Protein 2K3Q (pdb70)

Nearest PDB structures (foldseek):
  2k3q-assembly1_A  TM=8.131E-01  e=9.362E-11  Trichonephila antipodiana
  2k3q-assembly1_A  TM=7.709E-01  e=2.663E-10  Trichonephila antipodiana
  2k3q-assembly1_A  TM=7.533E-01  e=1.004E-10  Trichonephila antipodiana
  2k3q-assembly1_A  TM=7.952E-01  e=1.549E-10  Trichonephila antipodiana
  2k3q-assembly1_A  TM=1.009E+00  e=1.168E-14  Trichonephila antipodiana

Sequence (118 aa):
GSEQQDLDDLAQVILSAVTSNTDTSKSARAQALSTALASSLADLLISESSGSSYQTQISALTNILSDCFVTTTGSNNPAFVSRVQTLIAVLSQSSSNAISGATGGSAFAQSQAFQQSAGSEQQDLDDLAQVILSAVTSNTDTSKSARAQALSTALASSLADLLISESSGSSYQTQISALTNILSDCFVTTTGSNNPAFVSRVQTLIAVLSQSSSNAISGATGGSAFAQSQAFQQSAGSEQQDLDDLAQVILSAVTSNTDTSKSARAQALSTALASSLADLLISESSGSSYQTQISALTNILSDCFVTTTGSNNPAFVSRVQTLIAVLSQSSSNAISGATGGSAFAQSQAFQQSAGSEQQDLDDLAQVILSAVTSNTDTSKSARAQALSTALASSLADLLISESSGSSYQTQISALTNILSDCFVTTTGSNNPAFVSRVQTLIAVLSQSSSNAISGATGGSAFAQSQAFQQSAGSEQQDLDDLAQVILSAVTSNTDTSKSARAQALSTALASSLADLLISESSGSSYQTQISALTNILSDCFVTTTGSNNPAFVSRVQTLIAVLSQSSSNAISGATGGSAFAQSQAFQQSAGSEQQDLDDLAQVILSAVTSNTDTSKSARAQALSTALASSLADLLISESSGSSYQTQISALTNILSDCFVTTTGSNNPAFVSRVQTLIAVLSQSSSNAISGATGGSAFAQSQAFQQSAGSEQQDLDDLAQVILSAVTSNTDTSKSARAQALSTALASSLADLLISESSGSSYQTQISALTNILSDCFVTTTGSNNPAFVSRVQTLIAVLSQSSSNAISGATGGSAFAQSQAFQQSAGSEQQDLDDLAQVILSAVTSNTDTSKSARAQALSTALASSLADLLISESSGSSYQTQISALTNILSDCFVTTTGSNNPAFVSRVQTLIAVLSQSSSNAISGATGGSAFAQSQAFQQSAGSEQQDLDDLAQVILSAVTSNTDTSKSARAQALSTALASSLADLLISESSGSSYQTQISALTNILSDCFVTTTGSNNPAFVSRVQTLIAVLSQSSSNAISGATGGSAFAQSQAFQQSAGSEQQDLDDLAQVILSAVTSNTDTSKSARAQALSTALASSLADLLISESSGSSYQTQISALTNILSDCFVTTTGSNNPAFVSRVQTLIAVLSQSSSNAISGATGGSAFAQSQAFQQSA

Foldseek 3Di:
DLQVLCLPVVLVVLVVLQCVVVPVCLNVLSVVLVVLSVVVVVCVVDCCPVVSVNLVSNLVSSLVSVVVVVDPRHPPRGPSNVVSVVVVVQSVVVVVCVVPHDDDHCPPVDPPPDDDDD

CATH classification: 1.10.274.70

InterPro domains:
  IPR031913 Spidroin, N-terminal [PF16763] (2-97)
  IPR038243 Spidroin, N-terminal domain superfamily [G3DSA:1.10.274.70] (1-118)

Structure (mmCIF, N/CA/C/O backbone):
data_2K3Q
#
_entry.id   2K3Q
#
_cell.length_a   1.000
_cell.length_b   1.000
_cell.length_c   1.000
_cell.angle_alpha   90.00
_cell.angle_beta   90.00
_cell.angle_gamma   90.00
#
_symmetry.space_group_name_H-M   'P 1'
#
loop_
_atom_site.group_PDB
_atom_site.id
_atom_site.type_symbol
_atom_site.label_atom_id
_atom_site.label_alt_id
_atom_site.label_comp_id
_atom_site.label_asym_id
_atom_site.label_entity_id
_atom_site.label_seq_id
_atom_site.pdbx_PDB_ins_code
_atom_site.Cartn_x
_atom_site.Cartn_y
_atom_site.Cartn_z
_atom_site.occupancy
_atom_site.B_iso_or_equiv
_atom_site.auth_seq_id
_atom_site.auth_comp_id
_atom_site.auth_asym_id
_atom_site.auth_atom_id
_atom_site.pdbx_PDB_model_num
ATOM 1 N N . GLY A 1 1 ? 14.030 -5.917 3.842 1.00 0.00 1 GLY A N 1
ATOM 2 C CA . GLY A 1 1 ? 14.647 -5.998 2.500 1.00 0.00 1 GLY A CA 1
ATOM 3 C C . GLY A 1 1 ? 13.775 -5.356 1.434 1.00 0.00 1 GLY A C 1
ATOM 4 O O . GLY A 1 1 ? 13.761 -4.133 1.307 1.00 0.00 1 GLY A O 1
ATOM 7 N N . SER A 1 2 ? 13.034 -6.167 0.677 1.00 0.00 2 SER A N 1
ATOM 8 C CA . SER A 1 2 ? 12.133 -5.739 -0.408 1.00 0.00 2 SER A CA 1
ATOM 9 C C . SER A 1 2 ? 10.848 -6.577 -0.399 1.00 0.00 2 SER A C 1
ATOM 10 O O . SER A 1 2 ? 10.789 -7.579 0.311 1.00 0.00 2 SER A O 1
ATOM 18 N N . GLU A 1 3 ? 9.815 -6.170 -1.144 1.00 0.00 3 GLU A N 1
ATOM 19 C CA . GLU A 1 3 ? 8.466 -6.774 -1.227 1.00 0.00 3 GLU A CA 1
ATOM 20 C C . GLU A 1 3 ? 7.773 -7.105 0.119 1.00 0.00 3 GLU A C 1
ATOM 21 O O . GLU A 1 3 ? 6.755 -7.797 0.147 1.00 0.00 3 GLU A O 1
ATOM 33 N N . GLN A 1 4 ? 8.268 -6.542 1.230 1.00 0.00 4 GLN A N 1
ATOM 34 C CA . GLN A 1 4 ? 7.756 -6.749 2.593 1.00 0.00 4 GLN A CA 1
ATOM 35 C C . GLN A 1 4 ? 7.673 -5.434 3.386 1.00 0.00 4 GLN A C 1
ATOM 36 O O . GLN A 1 4 ? 6.625 -5.125 3.951 1.00 0.00 4 GLN A O 1
ATOM 50 N N . GLN A 1 5 ? 8.727 -4.603 3.366 1.00 0.00 5 GLN A N 1
ATOM 51 C CA . GLN A 1 5 ? 8.715 -3.270 3.983 1.00 0.00 5 GLN A CA 1
ATOM 52 C C . GLN A 1 5 ? 7.780 -2.326 3.211 1.00 0.00 5 GLN A C 1
ATOM 53 O O . GLN A 1 5 ? 7.091 -1.496 3.807 1.00 0.00 5 GLN A O 1
ATOM 67 N N . ASP A 1 6 ? 7.695 -2.529 1.890 1.00 0.00 6 ASP A N 1
ATOM 68 C CA . ASP A 1 6 ? 6.755 -1.842 1.002 1.00 0.00 6 ASP A CA 1
ATOM 69 C C . ASP A 1 6 ? 5.292 -2.066 1.411 1.00 0.00 6 ASP A C 1
ATOM 70 O O . ASP A 1 6 ? 4.447 -1.238 1.099 1.00 0.00 6 ASP A O 1
ATOM 79 N N . LEU A 1 7 ? 4.972 -3.168 2.102 1.00 0.00 7 LEU A N 1
ATOM 80 C CA . LEU A 1 7 ? 3.605 -3.506 2.510 1.00 0.00 7 LEU A CA 1
ATOM 81 C C . LEU A 1 7 ? 3.141 -2.700 3.736 1.00 0.00 7 LEU A C 1
ATOM 82 O O . LEU A 1 7 ? 1.994 -2.252 3.784 1.00 0.00 7 LEU A O 1
ATOM 98 N N . ASP A 1 8 ? 4.033 -2.456 4.701 1.00 0.00 8 ASP A N 1
ATOM 99 C CA . ASP A 1 8 ? 3.794 -1.504 5.794 1.00 0.00 8 ASP A CA 1
ATOM 100 C C . ASP A 1 8 ? 3.739 -0.055 5.280 1.00 0.00 8 ASP A C 1
ATOM 101 O O . ASP A 1 8 ? 2.915 0.736 5.748 1.00 0.00 8 ASP A O 1
ATOM 110 N N . ASP A 1 9 ? 4.549 0.291 4.271 1.00 0.00 9 ASP A N 1
ATOM 111 C CA . ASP A 1 9 ? 4.403 1.568 3.566 1.00 0.00 9 ASP A CA 1
ATOM 112 C C . ASP A 1 9 ? 3.069 1.641 2.803 1.00 0.00 9 ASP A C 1
ATOM 113 O O . ASP A 1 9 ? 2.407 2.676 2.848 1.00 0.00 9 ASP A O 1
ATOM 122 N N . LEU A 1 10 ? 2.615 0.555 2.159 1.00 0.00 10 LEU A N 1
ATOM 123 C CA . LEU A 1 10 ? 1.317 0.512 1.478 1.00 0.00 10 LEU A CA 1
ATOM 124 C C . LEU A 1 10 ? 0.156 0.771 2.439 1.00 0.00 10 LEU A C 1
ATOM 125 O O . LEU A 1 10 ? -0.773 1.482 2.069 1.00 0.00 10 LEU A O 1
ATOM 141 N N . ALA A 1 11 ? 0.207 0.259 3.672 1.00 0.00 11 ALA A N 1
ATOM 142 C CA . ALA A 1 11 ? -0.797 0.588 4.678 1.00 0.00 11 ALA A CA 1
ATOM 143 C C . ALA A 1 11 ? -0.864 2.106 4.933 1.00 0.00 11 ALA A C 1
ATOM 144 O O . ALA A 1 11 ? -1.942 2.689 4.835 1.00 0.00 11 ALA A O 1
ATOM 151 N N . GLN A 1 12 ? 0.269 2.778 5.176 1.00 0.00 12 GLN A N 1
ATOM 152 C CA . GLN A 1 12 ? 0.277 4.233 5.392 1.00 0.00 12 GLN A CA 1
ATOM 153 C C . GLN A 1 12 ? -0.105 5.041 4.133 1.00 0.00 12 GLN A C 1
ATOM 154 O O . GLN A 1 12 ? -0.764 6.076 4.239 1.00 0.00 12 GLN A O 1
ATOM 168 N N . VAL A 1 13 ? 0.273 4.572 2.937 1.00 0.00 13 VAL A N 1
ATOM 169 C CA . VAL A 1 13 ? 0.045 5.287 1.669 1.00 0.00 13 VAL A CA 1
ATOM 170 C C . VAL A 1 13 ? -1.379 5.101 1.133 1.00 0.00 13 VAL A C 1
ATOM 171 O O . VAL A 1 13 ? -1.951 6.038 0.577 1.00 0.00 13 VAL A O 1
ATOM 184 N N . ILE A 1 14 ? -1.998 3.933 1.347 1.00 0.00 14 ILE A N 1
ATOM 185 C CA . ILE A 1 14 ? -3.424 3.720 1.082 1.00 0.00 14 ILE A CA 1
ATOM 186 C C . ILE A 1 14 ? -4.253 4.506 2.101 1.00 0.00 14 ILE A C 1
ATOM 187 O O . ILE A 1 14 ? -5.235 5.124 1.705 1.00 0.00 14 ILE A O 1
ATOM 202 N N . LEU A 1 15 ? -3.835 4.601 3.371 1.00 0.00 15 LEU A N 1
ATOM 203 C CA . LEU A 1 15 ? -4.440 5.508 4.361 1.00 0.00 15 LEU A CA 1
ATOM 204 C C . LEU A 1 15 ? -4.441 6.971 3.880 1.00 0.00 15 LEU A C 1
ATOM 205 O O . LEU A 1 15 ? -5.473 7.632 3.985 1.00 0.00 15 LEU A O 1
ATOM 221 N N . SER A 1 16 ? -3.369 7.456 3.240 1.00 0.00 16 SER A N 1
ATOM 222 C CA . SER A 1 16 ? -3.357 8.775 2.573 1.00 0.00 16 SER A CA 1
ATOM 223 C C . SER A 1 16 ? -4.393 8.922 1.445 1.00 0.00 16 SER A C 1
ATOM 224 O O . SER A 1 16 ? -4.777 10.048 1.126 1.00 0.00 16 SER A O 1
ATOM 232 N N . ALA A 1 17 ? -4.879 7.821 0.857 1.00 0.00 17 ALA A N 1
ATOM 233 C CA . ALA A 1 17 ? -5.966 7.822 -0.121 1.00 0.00 17 ALA A CA 1
ATOM 234 C C . ALA A 1 17 ? -7.347 7.694 0.555 1.00 0.00 17 ALA A C 1
ATOM 235 O O . ALA A 1 17 ? -8.206 8.554 0.361 1.00 0.00 17 ALA A O 1
ATOM 242 N N . VAL A 1 18 ? -7.573 6.667 1.386 1.00 0.00 18 VAL A N 1
ATOM 243 C CA . VAL A 1 18 ? -8.883 6.402 2.016 1.00 0.00 18 VAL A CA 1
ATOM 244 C C . VAL A 1 18 ? -9.288 7.463 3.046 1.00 0.00 18 VAL A C 1
ATOM 245 O O . VAL A 1 18 ? -10.446 7.882 3.071 1.00 0.00 18 VAL A O 1
ATOM 258 N N . THR A 1 19 ? -8.345 7.975 3.840 1.00 0.00 19 THR A N 1
ATOM 259 C CA . THR A 1 19 ? -8.578 9.064 4.810 1.00 0.00 19 THR A CA 1
ATOM 260 C C . THR A 1 19 ? -8.621 10.443 4.132 1.00 0.00 19 THR A C 1
ATOM 261 O O . THR A 1 19 ? -9.002 11.429 4.760 1.00 0.00 19 THR A O 1
ATOM 272 N N . SER A 1 20 ? -8.321 10.543 2.827 1.00 0.00 20 SER A N 1
ATOM 273 C CA . SER A 1 20 ? -8.435 11.795 2.053 1.00 0.00 20 SER A CA 1
ATOM 274 C C . SER A 1 20 ? -9.878 12.327 1.979 1.00 0.00 20 SER A C 1
ATOM 275 O O . SER A 1 20 ? -10.098 13.531 1.838 1.00 0.00 20 SER A O 1
ATOM 283 N N . ASN A 1 21 ? -10.877 11.446 2.149 1.00 0.00 21 ASN A N 1
ATOM 284 C CA . ASN A 1 21 ? -12.297 11.804 2.301 1.00 0.00 21 ASN A CA 1
ATOM 285 C C . ASN A 1 21 ? -12.680 12.214 3.753 1.00 0.00 21 ASN A C 1
ATOM 286 O O . ASN A 1 21 ? -13.860 12.423 4.034 1.00 0.00 21 ASN A O 1
ATOM 297 N N . THR A 1 22 ? -11.687 12.343 4.649 1.00 0.00 22 THR A N 1
ATOM 298 C CA . THR A 1 22 ? -11.749 12.620 6.106 1.00 0.00 22 THR A CA 1
ATOM 299 C C . THR A 1 22 ? -12.329 11.483 6.966 1.00 0.00 22 THR A C 1
ATOM 300 O O . THR A 1 22 ? -12.670 11.671 8.136 1.00 0.00 22 THR A O 1
ATOM 311 N N . ASP A 1 23 ? -12.409 10.270 6.408 1.00 0.00 23 ASP A N 1
ATOM 312 C CA . ASP A 1 23 ? -12.971 9.074 7.047 1.00 0.00 23 ASP A CA 1
ATOM 313 C C . ASP A 1 23 ? -12.079 8.520 8.183 1.00 0.00 23 ASP A C 1
ATOM 314 O O . ASP A 1 23 ? -11.052 7.889 7.921 1.00 0.00 23 ASP A O 1
ATOM 323 N N . THR A 1 24 ? -12.474 8.675 9.453 1.00 0.00 24 THR A N 1
ATOM 324 C CA . THR A 1 24 ? -11.796 8.001 10.586 1.00 0.00 24 THR A CA 1
ATOM 325 C C . THR A 1 24 ? -11.993 6.476 10.547 1.00 0.00 24 THR A C 1
ATOM 326 O O . THR A 1 24 ? -11.048 5.719 10.783 1.00 0.00 24 THR A O 1
ATOM 337 N N . SER A 1 25 ? -13.196 6.004 10.195 1.00 0.00 25 SER A N 1
ATOM 338 C CA . SER A 1 25 ? -13.554 4.574 10.163 1.00 0.00 25 SER A CA 1
ATOM 339 C C . SER A 1 25 ? -12.745 3.738 9.160 1.00 0.00 25 SER A C 1
ATOM 340 O O . SER A 1 25 ? -12.574 2.534 9.357 1.00 0.00 25 SER A O 1
ATOM 348 N N . LYS A 1 26 ? -12.166 4.358 8.121 1.00 0.00 26 LYS A N 1
ATOM 349 C CA . LYS A 1 26 ? -11.212 3.715 7.192 1.00 0.00 26 LYS A CA 1
ATOM 350 C C . LYS A 1 26 ? -9.942 3.198 7.886 1.00 0.00 26 LYS A C 1
ATOM 351 O O . LYS A 1 26 ? -9.312 2.269 7.384 1.00 0.00 26 LYS A O 1
ATOM 370 N N . SER A 1 27 ? -9.590 3.721 9.062 1.00 0.00 27 SER A N 1
ATOM 371 C CA . SER A 1 27 ? -8.486 3.192 9.877 1.00 0.00 27 SER A CA 1
ATOM 372 C C . SER A 1 27 ? -8.779 1.796 10.456 1.00 0.00 27 SER A C 1
ATOM 373 O O . SER A 1 27 ? -7.853 1.020 10.696 1.00 0.00 27 SER A O 1
ATOM 381 N N . ALA A 1 28 ? -10.056 1.402 10.595 1.00 0.00 28 ALA A N 1
ATOM 382 C CA . ALA A 1 28 ? -10.431 0.011 10.887 1.00 0.00 28 ALA A CA 1
ATOM 383 C C . ALA A 1 28 ? -10.186 -0.918 9.680 1.00 0.00 28 ALA A C 1
ATOM 384 O O . ALA A 1 28 ? -9.730 -2.051 9.843 1.00 0.00 28 ALA A O 1
ATOM 391 N N . ARG A 1 29 ? -10.425 -0.427 8.454 1.00 0.00 29 ARG A N 1
ATOM 392 C CA . ARG A 1 29 ? -10.119 -1.140 7.198 1.00 0.00 29 ARG A CA 1
ATOM 393 C C . ARG A 1 29 ? -8.622 -1.335 6.937 1.00 0.00 29 ARG A C 1
ATOM 394 O O . ARG A 1 29 ? -8.272 -2.261 6.210 1.00 0.00 29 ARG A O 1
ATOM 415 N N . ALA A 1 30 ? -7.737 -0.580 7.590 1.00 0.00 30 ALA A N 1
ATOM 416 C CA . ALA A 1 30 ? -6.292 -0.843 7.600 1.00 0.00 30 ALA A CA 1
ATOM 417 C C . ALA A 1 30 ? -5.960 -2.295 8.017 1.00 0.00 30 ALA A C 1
ATOM 418 O O . ALA A 1 30 ? -5.117 -2.951 7.405 1.00 0.00 30 ALA A O 1
ATOM 425 N N . GLN A 1 31 ? -6.681 -2.828 9.013 1.00 0.00 31 GLN A N 1
ATOM 426 C CA . GLN A 1 31 ? -6.537 -4.209 9.494 1.00 0.00 31 GLN A CA 1
ATOM 427 C C . GLN A 1 31 ? -7.011 -5.254 8.461 1.00 0.00 31 GLN A C 1
ATOM 428 O O . GLN A 1 31 ? -6.480 -6.365 8.425 1.00 0.00 31 GLN A O 1
ATOM 442 N N . ALA A 1 32 ? -7.976 -4.909 7.598 1.00 0.00 32 ALA A N 1
ATOM 443 C CA . ALA A 1 32 ? -8.415 -5.754 6.483 1.00 0.00 32 ALA A CA 1
ATOM 444 C C . ALA A 1 32 ? -7.439 -5.687 5.292 1.00 0.00 32 ALA A C 1
ATOM 445 O O . ALA A 1 32 ? -7.104 -6.721 4.716 1.00 0.00 32 ALA A O 1
ATOM 452 N N . LEU A 1 33 ? -6.903 -4.501 4.970 1.00 0.00 33 LEU A N 1
ATOM 453 C CA . LEU A 1 33 ? -5.796 -4.311 4.019 1.00 0.00 33 LEU A CA 1
ATOM 454 C C . LEU A 1 33 ? -4.575 -5.173 4.391 1.00 0.00 33 LEU A C 1
ATOM 455 O O . LEU A 1 33 ? -3.962 -5.776 3.511 1.00 0.00 33 LEU A O 1
ATOM 471 N N . SER A 1 34 ? -4.268 -5.347 5.681 1.00 0.00 34 SER A N 1
ATOM 472 C CA . SER A 1 34 ? -3.221 -6.282 6.133 1.00 0.00 34 SER A CA 1
ATOM 473 C C . SER A 1 34 ? -3.422 -7.743 5.681 1.00 0.00 34 SER A C 1
ATOM 474 O O . SER A 1 34 ? -2.441 -8.479 5.556 1.00 0.00 34 SER A O 1
ATOM 482 N N . THR A 1 35 ? -4.649 -8.179 5.360 1.00 0.00 35 THR A N 1
ATOM 483 C CA . THR A 1 35 ? -4.890 -9.511 4.771 1.00 0.00 35 THR A CA 1
ATOM 484 C C . THR A 1 35 ? -4.421 -9.612 3.310 1.00 0.00 35 THR A C 1
ATOM 485 O O . THR A 1 35 ? -4.004 -10.685 2.868 1.00 0.00 35 THR A O 1
ATOM 496 N N . ALA A 1 36 ? -4.394 -8.499 2.560 1.00 0.00 36 ALA A N 1
ATOM 497 C CA . ALA A 1 36 ? -3.754 -8.451 1.243 1.00 0.00 36 ALA A CA 1
ATOM 498 C C . ALA A 1 36 ? -2.230 -8.613 1.353 1.00 0.00 36 ALA A C 1
ATOM 499 O O . ALA A 1 36 ? -1.625 -9.333 0.558 1.00 0.00 36 ALA A O 1
ATOM 506 N N . LEU A 1 37 ? -1.623 -8.006 2.383 1.00 0.00 37 LEU A N 1
ATOM 507 C CA . LEU A 1 37 ? -0.204 -8.166 2.731 1.00 0.00 37 LEU A CA 1
ATOM 508 C C . LEU A 1 37 ? 0.168 -9.644 2.918 1.00 0.00 37 LEU A C 1
ATOM 509 O O . LEU A 1 37 ? 1.171 -10.088 2.362 1.00 0.00 37 LEU A O 1
ATOM 525 N N . ALA A 1 38 ? -0.662 -10.431 3.612 1.00 0.00 38 ALA A N 1
ATOM 526 C CA . ALA A 1 38 ? -0.446 -11.871 3.774 1.00 0.00 38 ALA A CA 1
ATOM 527 C C . ALA A 1 38 ? -0.399 -12.625 2.427 1.00 0.00 38 ALA A C 1
ATOM 528 O O . ALA A 1 38 ? 0.380 -13.568 2.268 1.00 0.00 38 ALA A O 1
ATOM 535 N N . SER A 1 39 ? -1.182 -12.188 1.434 1.00 0.00 39 SER A N 1
ATOM 536 C CA . SER A 1 39 ? -1.160 -12.743 0.073 1.00 0.00 39 SER A CA 1
ATOM 537 C C . SER A 1 39 ? 0.074 -12.291 -0.728 1.00 0.00 39 SER A C 1
ATOM 538 O O . SER A 1 39 ? 0.700 -13.105 -1.406 1.00 0.00 39 SER A O 1
ATOM 546 N N . SER A 1 40 ? 0.503 -11.027 -0.600 1.00 0.00 40 SER A N 1
ATOM 547 C CA . SER A 1 40 ? 1.781 -10.542 -1.157 1.00 0.00 40 SER A CA 1
ATOM 548 C C . SER A 1 40 ? 2.996 -11.291 -0.583 1.00 0.00 40 SER A C 1
ATOM 549 O O . SER A 1 40 ? 3.908 -11.654 -1.327 1.00 0.00 40 SER A O 1
ATOM 557 N N . LE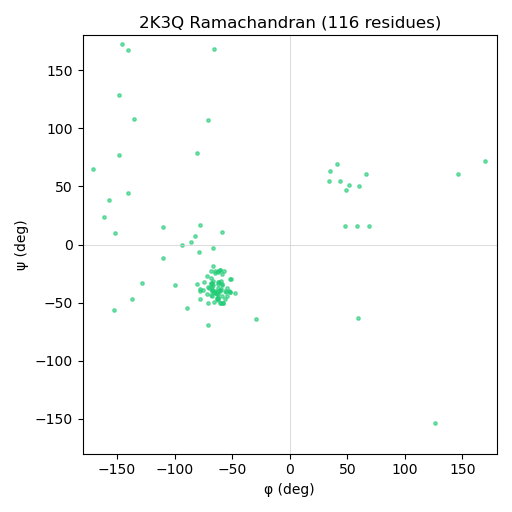U A 1 41 ? 2.979 -11.594 0.722 1.00 0.00 41 LEU A N 1
ATOM 558 C CA . LEU A 1 41 ? 3.902 -12.517 1.398 1.00 0.00 41 LEU A CA 1
ATOM 559 C C . LEU A 1 41 ? 3.849 -13.922 0.770 1.00 0.00 41 LEU A C 1
ATOM 560 O O . LEU A 1 41 ? 4.889 -14.472 0.409 1.00 0.00 41 LEU A O 1
ATOM 576 N N . ALA A 1 42 ? 2.656 -14.498 0.593 1.00 0.00 42 ALA A N 1
ATOM 577 C CA . ALA A 1 42 ? 2.492 -15.826 -0.004 1.00 0.00 42 ALA A CA 1
ATOM 578 C C . ALA A 1 42 ? 3.043 -15.923 -1.441 1.00 0.00 42 ALA A C 1
ATOM 579 O O . ALA A 1 42 ? 3.560 -16.971 -1.825 1.00 0.00 42 ALA A O 1
ATOM 586 N N . ASP A 1 43 ? 3.015 -14.843 -2.226 1.00 0.00 43 ASP A N 1
ATOM 587 C CA . ASP A 1 43 ? 3.633 -14.814 -3.556 1.00 0.00 43 ASP A CA 1
ATOM 588 C C . ASP A 1 43 ? 5.169 -14.969 -3.537 1.00 0.00 43 ASP A C 1
ATOM 589 O O . ASP A 1 43 ? 5.733 -15.452 -4.520 1.00 0.00 43 ASP A O 1
ATOM 598 N N . LEU A 1 44 ? 5.859 -14.658 -2.429 1.00 0.00 44 LEU A N 1
ATOM 599 C CA . LEU A 1 44 ? 7.296 -14.943 -2.275 1.00 0.00 44 LEU A CA 1
ATOM 600 C C . LEU A 1 44 ? 7.581 -16.452 -2.174 1.00 0.00 44 LEU A C 1
ATOM 601 O O . LEU A 1 44 ? 8.586 -16.927 -2.706 1.00 0.00 44 LEU A O 1
ATOM 617 N N . LEU A 1 45 ? 6.671 -17.225 -1.568 1.00 0.00 45 LEU A N 1
ATOM 618 C CA . LEU A 1 45 ? 6.768 -18.687 -1.439 1.00 0.00 45 LEU A CA 1
ATOM 619 C C . LEU A 1 45 ? 6.712 -19.416 -2.800 1.00 0.00 45 LEU A C 1
ATOM 620 O O . LEU A 1 45 ? 7.252 -20.515 -2.941 1.00 0.00 45 LEU A O 1
ATOM 636 N N . ILE A 1 46 ? 6.110 -18.778 -3.811 1.00 0.00 46 ILE A N 1
ATOM 637 C CA . ILE A 1 46 ? 6.011 -19.249 -5.206 1.00 0.00 46 ILE A CA 1
ATOM 638 C C . ILE A 1 46 ? 6.871 -18.402 -6.171 1.00 0.00 46 ILE A C 1
ATOM 639 O O . ILE A 1 46 ? 6.713 -18.494 -7.390 1.00 0.00 46 ILE A O 1
ATOM 654 N N . SER A 1 47 ? 7.800 -17.595 -5.635 1.00 0.00 47 SER A N 1
ATOM 655 C CA . SER A 1 47 ? 8.755 -16.738 -6.370 1.00 0.00 47 SER A CA 1
ATOM 656 C C . SER A 1 47 ? 8.115 -15.702 -7.312 1.00 0.00 47 SER A C 1
ATOM 657 O O . SER A 1 47 ? 8.791 -15.135 -8.176 1.00 0.00 47 SER A O 1
ATOM 665 N N . GLU A 1 48 ? 6.818 -15.425 -7.161 1.00 0.00 48 GLU A N 1
ATOM 666 C CA . GLU A 1 48 ? 6.031 -14.583 -8.070 1.00 0.00 48 GLU A CA 1
ATOM 667 C C . GLU A 1 48 ? 5.967 -13.109 -7.607 1.00 0.00 48 GLU A C 1
ATOM 668 O O . GLU A 1 48 ? 5.399 -12.259 -8.292 1.00 0.00 48 GLU A O 1
ATOM 680 N N . SER A 1 49 ? 6.596 -12.770 -6.472 1.00 0.00 49 SER A N 1
ATOM 681 C CA . SER A 1 49 ? 6.703 -11.399 -5.941 1.00 0.00 49 SER A CA 1
ATOM 682 C C . SER A 1 49 ? 7.888 -10.582 -6.495 1.00 0.00 49 SER A C 1
ATOM 683 O O . SER A 1 49 ? 8.072 -9.431 -6.092 1.00 0.00 49 SER A O 1
ATOM 691 N N . SER A 1 50 ? 8.688 -11.137 -7.421 1.00 0.00 50 SER A N 1
ATOM 692 C CA . SER A 1 50 ? 9.935 -10.538 -7.949 1.00 0.00 50 SER A CA 1
ATOM 693 C C . SER A 1 50 ? 9.798 -9.090 -8.469 1.00 0.00 50 SER A C 1
ATOM 694 O O . SER A 1 50 ? 10.739 -8.297 -8.359 1.00 0.00 50 SER A O 1
ATOM 702 N N . GLY A 1 51 ? 8.617 -8.708 -8.974 1.00 0.00 51 GLY A N 1
ATOM 703 C CA . GLY A 1 51 ? 8.286 -7.322 -9.345 1.00 0.00 51 GLY A CA 1
ATOM 704 C C . GLY A 1 51 ? 6.782 -7.041 -9.474 1.00 0.00 51 GLY A C 1
ATOM 705 O O . GLY A 1 51 ? 6.385 -6.137 -10.213 1.00 0.00 51 GLY A O 1
ATOM 709 N N . SER A 1 52 ? 5.937 -7.843 -8.814 1.00 0.00 52 SER A N 1
ATOM 710 C CA . SER A 1 52 ? 4.487 -7.934 -9.074 1.00 0.00 52 SER A CA 1
ATOM 711 C C . SER A 1 52 ? 3.687 -8.473 -7.868 1.00 0.00 52 SER A C 1
ATOM 712 O O . SER A 1 52 ? 2.742 -9.249 -8.027 1.00 0.00 52 SER A O 1
ATOM 720 N N . SER A 1 53 ? 4.088 -8.067 -6.651 1.00 0.00 53 SER A N 1
ATOM 721 C CA . SER A 1 53 ? 3.674 -8.590 -5.331 1.00 0.00 53 SER A CA 1
ATOM 722 C C . SER A 1 53 ? 2.259 -9.181 -5.255 1.00 0.00 53 SER A C 1
ATOM 723 O O . SER A 1 53 ? 2.141 -10.391 -5.053 1.00 0.00 53 SER A O 1
ATOM 731 N N . TYR A 1 54 ? 1.212 -8.359 -5.461 1.00 0.00 54 TYR A N 1
ATOM 732 C CA . TYR A 1 54 ? -0.173 -8.799 -5.717 1.00 0.00 54 TYR A CA 1
ATOM 733 C C . TYR A 1 54 ? -1.096 -7.630 -6.132 1.00 0.00 54 TYR A C 1
ATOM 734 O O . TYR A 1 54 ? -2.031 -7.279 -5.408 1.00 0.00 54 TYR A O 1
ATOM 752 N N . GLN A 1 55 ? -0.855 -6.994 -7.288 1.00 0.00 55 GLN A N 1
ATOM 753 C CA . GLN A 1 55 ? -1.644 -5.826 -7.734 1.00 0.00 55 GLN A CA 1
ATOM 754 C C . GLN A 1 55 ? -3.165 -6.071 -7.724 1.00 0.00 55 GLN A C 1
ATOM 755 O O . GLN A 1 55 ? -3.909 -5.199 -7.279 1.00 0.00 55 GLN A O 1
ATOM 769 N N . THR A 1 56 ? -3.639 -7.251 -8.142 1.00 0.00 56 THR A N 1
ATOM 770 C CA . THR A 1 56 ? -5.077 -7.590 -8.151 1.00 0.00 56 THR A CA 1
ATOM 771 C C . THR A 1 56 ? -5.676 -7.608 -6.743 1.00 0.00 56 THR A C 1
ATOM 772 O O . THR A 1 56 ? -6.714 -6.990 -6.513 1.00 0.00 56 THR A O 1
ATOM 783 N N . GLN A 1 57 ? -5.013 -8.262 -5.780 1.00 0.00 57 GLN A N 1
ATOM 784 C CA . GLN A 1 57 ? -5.456 -8.326 -4.381 1.00 0.00 57 GLN A CA 1
ATOM 785 C C . GLN A 1 57 ? -5.368 -6.950 -3.705 1.00 0.00 57 GLN A C 1
ATOM 786 O O . GLN A 1 57 ? -6.317 -6.551 -3.038 1.00 0.00 57 GLN A O 1
ATOM 800 N N . ILE A 1 58 ? -4.273 -6.203 -3.890 1.00 0.00 58 ILE A N 1
ATOM 801 C CA . ILE A 1 58 ? -4.104 -4.848 -3.345 1.00 0.00 58 ILE A CA 1
ATOM 802 C C . ILE A 1 58 ? -5.150 -3.886 -3.907 1.00 0.00 58 ILE A C 1
ATOM 803 O O . ILE A 1 58 ? -5.769 -3.169 -3.129 1.00 0.00 58 ILE A O 1
ATOM 818 N N . SER A 1 59 ? -5.402 -3.894 -5.216 1.00 0.00 59 SER A N 1
ATOM 819 C CA . SER A 1 59 ? -6.463 -3.102 -5.851 1.00 0.00 59 SER A CA 1
ATOM 820 C C . SER A 1 59 ? -7.862 -3.491 -5.356 1.00 0.00 59 SER A C 1
ATOM 821 O O . SER A 1 59 ? -8.633 -2.625 -4.935 1.00 0.00 59 SER A O 1
ATOM 829 N N . ALA A 1 60 ? -8.179 -4.791 -5.321 1.00 0.00 60 ALA A N 1
ATOM 830 C CA . ALA A 1 60 ? -9.454 -5.289 -4.813 1.00 0.00 60 ALA A CA 1
ATOM 831 C C . ALA A 1 60 ? -9.673 -4.901 -3.345 1.00 0.00 60 ALA A C 1
ATOM 832 O O . ALA A 1 60 ? -10.705 -4.314 -3.025 1.00 0.00 60 ALA A O 1
ATOM 839 N N . LEU A 1 61 ? -8.706 -5.156 -2.455 1.00 0.00 61 LEU A N 1
ATOM 840 C CA . LEU A 1 61 ? -8.840 -4.797 -1.043 1.00 0.00 61 LEU A CA 1
ATOM 841 C C . LEU A 1 61 ? -8.919 -3.276 -0.855 1.00 0.00 61 LEU A C 1
ATOM 842 O O . LEU A 1 61 ? -9.807 -2.837 -0.133 1.00 0.00 61 LEU A O 1
ATOM 858 N N . THR A 1 62 ? -8.117 -2.474 -1.575 1.00 0.00 62 THR A N 1
ATOM 859 C CA . THR A 1 62 ? -8.230 -0.992 -1.625 1.00 0.00 62 THR A CA 1
ATOM 860 C C . THR A 1 62 ? -9.664 -0.552 -1.963 1.00 0.00 62 THR A C 1
ATOM 861 O O . THR A 1 62 ? -10.203 0.360 -1.331 1.00 0.00 62 THR A O 1
ATOM 872 N N . ASN A 1 63 ? -10.329 -1.237 -2.902 1.00 0.00 63 ASN A N 1
ATOM 873 C CA . ASN A 1 63 ? -11.732 -0.997 -3.266 1.00 0.00 63 ASN A CA 1
ATOM 874 C C . ASN A 1 63 ? -12.738 -1.528 -2.210 1.00 0.00 63 ASN A C 1
ATOM 875 O O . ASN A 1 63 ? -13.763 -0.894 -1.960 1.00 0.00 63 ASN A O 1
ATOM 886 N N . ILE A 1 64 ? -12.433 -2.624 -1.502 1.00 0.00 64 ILE A N 1
ATOM 887 C CA . ILE A 1 64 ? -13.190 -3.061 -0.310 1.00 0.00 64 ILE A CA 1
ATOM 888 C C . ILE A 1 64 ? -13.129 -2.013 0.819 1.00 0.00 64 ILE A C 1
ATOM 889 O O . ILE A 1 64 ? -14.119 -1.836 1.533 1.00 0.00 64 ILE A O 1
ATOM 904 N N . LEU A 1 65 ? -12.019 -1.274 0.974 1.00 0.00 65 LEU A N 1
ATOM 905 C CA . LEU A 1 65 ? -11.957 -0.159 1.931 1.00 0.00 65 LEU A CA 1
ATOM 906 C C . LEU A 1 65 ? -12.952 0.948 1.533 1.00 0.00 65 LEU A C 1
ATOM 907 O O . LEU A 1 65 ? -13.668 1.462 2.389 1.00 0.00 65 LEU A O 1
ATOM 923 N N . SER A 1 66 ? -13.059 1.282 0.240 1.00 0.00 66 SER A N 1
ATOM 924 C CA . SER A 1 66 ? -14.114 2.168 -0.292 1.00 0.00 66 SER A CA 1
ATOM 925 C C . SER A 1 66 ? -15.530 1.660 0.039 1.00 0.00 66 SER A C 1
ATOM 926 O O . SER A 1 66 ? -16.350 2.415 0.577 1.00 0.00 66 SER A O 1
ATOM 934 N N . ASP A 1 67 ? -15.792 0.364 -0.170 1.00 0.00 67 ASP A N 1
ATOM 935 C CA . ASP A 1 67 ? -17.060 -0.306 0.167 1.00 0.00 67 ASP A CA 1
ATOM 936 C C . ASP A 1 67 ? -17.362 -0.408 1.681 1.00 0.00 67 ASP A C 1
ATOM 937 O O . ASP A 1 67 ? -18.442 -0.861 2.065 1.00 0.00 67 ASP A O 1
ATOM 946 N N . CYS A 1 68 ? -16.464 0.041 2.566 1.00 0.00 68 CYS A N 1
ATOM 947 C CA . CYS A 1 68 ? -16.778 0.245 3.987 1.00 0.00 68 CYS A CA 1
ATOM 948 C C . CYS A 1 68 ? -17.784 1.393 4.203 1.00 0.00 68 CYS A C 1
ATOM 949 O O . CYS A 1 68 ? -18.603 1.341 5.125 1.00 0.00 68 CYS A O 1
ATOM 957 N N . PHE A 1 69 ? -17.734 2.430 3.354 1.00 0.00 69 PHE A N 1
ATOM 958 C CA . PHE A 1 69 ? -18.456 3.691 3.573 1.00 0.00 69 PHE A CA 1
ATOM 959 C C . PHE A 1 69 ? -19.769 3.787 2.774 1.00 0.00 69 PHE A C 1
ATOM 960 O O . PHE A 1 69 ? -20.746 4.330 3.293 1.00 0.00 69 PHE A O 1
ATOM 977 N N . VAL A 1 70 ? -19.810 3.220 1.553 1.00 0.00 70 VAL A N 1
ATOM 978 C CA . VAL A 1 70 ? -20.995 3.094 0.663 1.00 0.00 70 VAL A CA 1
ATOM 979 C C . VAL A 1 70 ? -21.868 4.363 0.652 1.00 0.00 70 VAL A C 1
ATOM 980 O O . VAL A 1 70 ? -22.971 4.422 1.199 1.00 0.00 70 VAL A O 1
ATOM 993 N N . THR A 1 71 ? -21.326 5.433 0.056 1.00 0.00 71 THR A N 1
ATOM 994 C CA . THR A 1 71 ? -22.002 6.745 -0.030 1.00 0.00 71 THR A CA 1
ATOM 995 C C . THR A 1 71 ? -21.565 7.581 -1.240 1.00 0.00 71 THR A C 1
ATOM 996 O O . THR A 1 71 ? -22.397 7.940 -2.077 1.00 0.00 71 THR A O 1
ATOM 1007 N N . THR A 1 72 ? -20.262 7.848 -1.388 1.00 0.00 72 THR A N 1
ATOM 1008 C CA . THR A 1 72 ? -19.685 8.675 -2.474 1.00 0.00 72 THR A CA 1
ATOM 1009 C C . THR A 1 72 ? -18.240 8.259 -2.816 1.00 0.00 72 THR A C 1
ATOM 1010 O O . THR A 1 72 ? -17.521 8.921 -3.566 1.00 0.00 72 THR A O 1
ATOM 1021 N N . THR A 1 73 ? -17.796 7.129 -2.265 1.00 0.00 73 THR A N 1
ATOM 1022 C CA . THR A 1 73 ? -16.425 6.600 -2.298 1.00 0.00 73 THR A CA 1
ATOM 1023 C C . THR A 1 73 ? -16.021 5.926 -3.619 1.00 0.00 73 THR A C 1
ATOM 1024 O O . THR A 1 73 ? -15.013 5.221 -3.668 1.00 0.00 73 THR A O 1
ATOM 1035 N N . GLY A 1 74 ? -16.765 6.163 -4.706 1.00 0.00 74 GLY A N 1
ATOM 1036 C CA . GLY A 1 74 ? -16.416 5.723 -6.063 1.00 0.00 74 GLY A CA 1
ATOM 1037 C C . GLY A 1 74 ? -16.425 4.201 -6.229 1.00 0.00 74 GLY A C 1
ATOM 1038 O O . GLY A 1 74 ? -15.392 3.617 -6.550 1.00 0.00 74 GLY A O 1
ATOM 1042 N N . SER A 1 75 ? -17.567 3.552 -6.010 1.00 0.00 75 SER A N 1
ATOM 1043 C CA . SER A 1 75 ? -17.774 2.080 -5.993 1.00 0.00 75 SER A CA 1
ATOM 1044 C C . SER A 1 75 ? -17.412 1.296 -7.285 1.00 0.00 75 SER A C 1
ATOM 1045 O O . SER A 1 75 ? -17.722 0.102 -7.407 1.00 0.00 75 SER A O 1
ATOM 1053 N N . ASN A 1 76 ? -16.736 1.945 -8.241 1.00 0.00 76 ASN A N 1
ATOM 1054 C CA . ASN A 1 76 ? -16.045 1.369 -9.401 1.00 0.00 76 ASN A CA 1
ATOM 1055 C C . ASN A 1 76 ? -14.834 2.265 -9.729 1.00 0.00 76 ASN A C 1
ATOM 1056 O O . ASN A 1 76 ? -15.004 3.477 -9.887 1.00 0.00 76 ASN A O 1
ATOM 1067 N N . ASN A 1 77 ? -13.636 1.682 -9.852 1.00 0.00 77 ASN A N 1
ATOM 1068 C CA . ASN A 1 77 ? -12.339 2.358 -10.072 1.00 0.00 77 ASN A CA 1
ATOM 1069 C C . ASN A 1 77 ? -12.199 3.739 -9.366 1.00 0.00 77 ASN A C 1
ATOM 1070 O O . ASN A 1 77 ? -12.085 4.769 -10.045 1.00 0.00 77 ASN A O 1
ATOM 1081 N N . PRO A 1 78 ? -12.232 3.794 -8.016 1.00 0.00 78 PRO A N 1
ATOM 1082 C CA . PRO A 1 78 ? -12.163 5.053 -7.272 1.00 0.00 78 PRO A CA 1
ATOM 1083 C C . PRO A 1 78 ? -10.819 5.767 -7.425 1.00 0.00 78 PRO A C 1
ATOM 1084 O O . PRO A 1 78 ? -9.813 5.173 -7.828 1.00 0.00 78 PRO A O 1
ATOM 1095 N N . ALA A 1 79 ? -10.775 7.023 -6.972 1.00 0.00 79 ALA A N 1
ATOM 1096 C CA . ALA A 1 79 ? -9.533 7.768 -6.800 1.00 0.00 79 ALA A CA 1
ATOM 1097 C C . ALA A 1 79 ? -8.481 6.994 -5.986 1.00 0.00 79 ALA A C 1
ATOM 1098 O O . ALA A 1 79 ? -7.298 7.149 -6.254 1.00 0.00 79 ALA A O 1
ATOM 1105 N N . PHE A 1 80 ? -8.876 6.122 -5.050 1.00 0.00 80 PHE A N 1
ATOM 1106 C CA . PHE A 1 80 ? -7.954 5.321 -4.228 1.00 0.00 80 PHE A CA 1
ATOM 1107 C C . PHE A 1 80 ? -7.260 4.205 -5.026 1.00 0.00 80 PHE A C 1
ATOM 1108 O O . PHE A 1 80 ? -6.050 4.016 -4.908 1.00 0.00 80 PHE A O 1
ATOM 1125 N N . VAL A 1 81 ? -8.009 3.497 -5.883 1.00 0.00 81 VAL A N 1
ATOM 1126 C CA . VAL A 1 81 ? -7.457 2.511 -6.834 1.00 0.00 81 VAL A CA 1
ATOM 1127 C C . VAL A 1 81 ? -6.583 3.202 -7.885 1.00 0.00 81 VAL A C 1
ATOM 1128 O O . VAL A 1 81 ? -5.487 2.730 -8.187 1.00 0.00 81 VAL A O 1
ATOM 1141 N N . SER A 1 82 ? -7.008 4.366 -8.386 1.00 0.00 82 SER A N 1
ATOM 1142 C CA . SER A 1 82 ? -6.185 5.203 -9.271 1.00 0.00 82 SER A CA 1
ATOM 1143 C C . SER A 1 82 ? -4.907 5.694 -8.571 1.00 0.00 82 SER A C 1
ATOM 1144 O O . SER A 1 82 ? -3.823 5.654 -9.158 1.00 0.00 82 SER A O 1
ATOM 1152 N N . ARG A 1 83 ? -4.993 6.071 -7.284 1.00 0.00 83 ARG A N 1
ATOM 1153 C CA . ARG A 1 83 ? -3.845 6.472 -6.463 1.00 0.00 83 ARG A CA 1
ATOM 1154 C C . ARG A 1 83 ? -2.835 5.343 -6.338 1.00 0.00 83 ARG A C 1
ATOM 1155 O O . ARG A 1 83 ? -1.671 5.592 -6.631 1.00 0.00 83 ARG A O 1
ATOM 1176 N N . VAL A 1 84 ? -3.238 4.114 -5.979 1.00 0.00 84 VAL A N 1
ATOM 1177 C CA . VAL A 1 84 ? -2.286 2.986 -5.978 1.00 0.00 84 VAL A CA 1
ATOM 1178 C C . VAL A 1 84 ? -1.706 2.727 -7.369 1.00 0.00 84 VAL A C 1
ATOM 1179 O O . VAL A 1 84 ? -0.504 2.521 -7.477 1.00 0.00 84 VAL A O 1
ATOM 1192 N N . GLN A 1 85 ? -2.488 2.831 -8.449 1.00 0.00 85 GLN A N 1
ATOM 1193 C CA . GLN A 1 85 ? -1.975 2.644 -9.814 1.00 0.00 85 GLN A CA 1
ATOM 1194 C C . GLN A 1 85 ? -0.841 3.626 -10.173 1.00 0.00 85 GLN A C 1
ATOM 1195 O O . GLN A 1 85 ? 0.185 3.204 -10.712 1.00 0.00 85 GLN A O 1
ATOM 1209 N N . THR A 1 86 ? -0.987 4.915 -9.843 1.00 0.00 86 THR A N 1
ATOM 1210 C CA . THR A 1 86 ? 0.056 5.930 -10.094 1.00 0.00 86 THR A CA 1
ATOM 1211 C C . THR A 1 86 ? 1.185 5.867 -9.065 1.00 0.00 86 THR A C 1
ATOM 1212 O O . THR A 1 86 ? 2.357 5.872 -9.445 1.00 0.00 86 THR A O 1
ATOM 1223 N N . LEU A 1 87 ? 0.873 5.786 -7.766 1.00 0.00 87 LEU A N 1
ATOM 1224 C CA . LEU A 1 87 ? 1.891 5.778 -6.711 1.00 0.00 87 LEU A CA 1
ATOM 1225 C C . LEU A 1 87 ? 2.755 4.519 -6.745 1.00 0.00 87 LEU A C 1
ATOM 1226 O O . LEU A 1 87 ? 3.924 4.629 -6.413 1.00 0.00 87 LEU A O 1
ATOM 1242 N N . ILE A 1 88 ? 2.247 3.351 -7.160 1.00 0.00 88 ILE A N 1
ATOM 1243 C CA . ILE A 1 88 ? 3.064 2.131 -7.291 1.00 0.00 88 ILE A CA 1
ATOM 1244 C C . ILE A 1 88 ? 4.219 2.351 -8.278 1.00 0.00 88 ILE A C 1
ATOM 1245 O O . ILE A 1 88 ? 5.320 1.873 -8.019 1.00 0.00 88 ILE A O 1
ATOM 1260 N N . ALA A 1 89 ? 4.034 3.135 -9.347 1.00 0.00 89 ALA A N 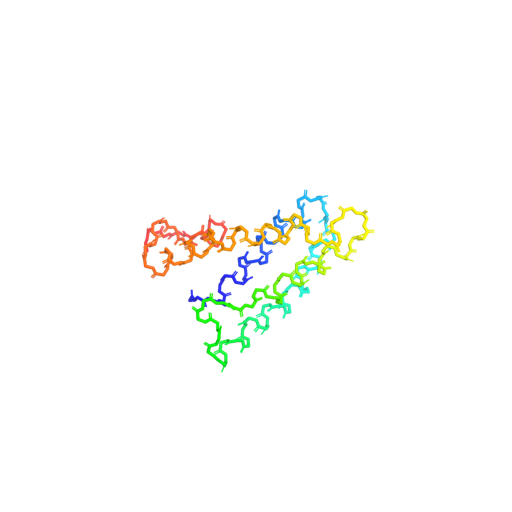1
ATOM 1261 C CA . ALA A 1 89 ? 5.135 3.506 -10.235 1.00 0.00 89 ALA A CA 1
ATOM 1262 C C . ALA A 1 89 ? 6.212 4.343 -9.513 1.00 0.00 89 ALA A C 1
ATOM 1263 O O . ALA A 1 89 ? 7.403 4.044 -9.625 1.00 0.00 89 ALA A O 1
ATOM 1270 N N . VAL A 1 90 ? 5.810 5.352 -8.728 1.00 0.00 90 VAL A N 1
ATOM 1271 C CA . VAL A 1 90 ? 6.733 6.202 -7.948 1.00 0.00 90 VAL A CA 1
ATOM 1272 C C . VAL A 1 90 ? 7.401 5.415 -6.814 1.00 0.00 90 VAL A C 1
ATOM 1273 O O . VAL A 1 90 ? 8.612 5.497 -6.628 1.00 0.00 90 VAL A O 1
ATOM 1286 N N . LEU A 1 91 ? 6.635 4.601 -6.087 1.00 0.00 91 LEU A N 1
ATOM 1287 C CA . LEU A 1 91 ? 7.100 3.725 -5.018 1.00 0.00 91 LEU A CA 1
ATOM 1288 C C . LEU A 1 91 ? 8.090 2.684 -5.546 1.00 0.00 91 LEU A C 1
ATOM 1289 O O . LEU A 1 91 ? 9.125 2.498 -4.923 1.00 0.00 91 LEU A O 1
ATOM 1305 N N . SER A 1 92 ? 7.854 2.070 -6.710 1.00 0.00 92 SER A N 1
ATOM 1306 C CA . SER A 1 92 ? 8.850 1.209 -7.365 1.00 0.00 92 SER A CA 1
ATOM 1307 C C . SER A 1 92 ? 10.169 1.947 -7.618 1.00 0.00 92 SER A C 1
ATOM 1308 O O . SER A 1 92 ? 11.232 1.375 -7.372 1.00 0.00 92 SER A O 1
ATOM 1316 N N . GLN A 1 93 ? 10.135 3.225 -8.023 1.00 0.00 93 GLN A N 1
ATOM 1317 C CA . GLN A 1 93 ? 11.355 4.033 -8.161 1.00 0.00 93 GLN A CA 1
ATOM 1318 C C . GLN A 1 93 ? 12.027 4.266 -6.796 1.00 0.00 93 GLN A C 1
ATOM 1319 O O . GLN A 1 93 ? 13.219 4.000 -6.656 1.00 0.00 93 GLN A O 1
ATOM 1333 N N . SER A 1 94 ? 11.276 4.694 -5.775 1.00 0.00 94 SER A N 1
ATOM 1334 C CA . SER A 1 94 ? 11.780 4.930 -4.409 1.00 0.00 94 SER A CA 1
ATOM 1335 C C . SER A 1 94 ? 12.325 3.668 -3.725 1.00 0.00 94 SER A C 1
ATOM 1336 O O . SER A 1 94 ? 13.346 3.728 -3.039 1.00 0.00 94 SER A O 1
ATOM 1344 N N . SER A 1 95 ? 11.695 2.510 -3.934 1.00 0.00 95 SER A N 1
ATOM 1345 C CA . SER A 1 95 ? 12.148 1.216 -3.419 1.00 0.00 95 SER A CA 1
ATOM 1346 C C . SER A 1 95 ? 13.406 0.746 -4.147 1.00 0.00 95 SER A C 1
ATOM 1347 O O . SER A 1 95 ? 14.402 0.465 -3.487 1.00 0.00 95 SER A O 1
ATOM 1355 N N . SER A 1 96 ? 13.443 0.737 -5.487 1.00 0.00 96 SER A N 1
ATOM 1356 C CA . SER A 1 96 ? 14.667 0.406 -6.243 1.00 0.00 96 SER A CA 1
ATOM 1357 C C . SER A 1 96 ? 15.824 1.377 -5.958 1.00 0.00 96 SER A C 1
ATOM 1358 O O . SER A 1 96 ? 16.985 0.963 -5.914 1.00 0.00 96 SER A O 1
ATOM 1366 N N . ASN A 1 97 ? 15.526 2.650 -5.682 1.00 0.00 97 ASN A N 1
ATOM 1367 C CA . ASN A 1 97 ? 16.489 3.621 -5.167 1.00 0.00 97 ASN A CA 1
ATOM 1368 C C . ASN A 1 97 ? 17.024 3.203 -3.780 1.00 0.00 97 ASN A C 1
ATOM 1369 O O . ASN A 1 97 ? 18.235 3.174 -3.587 1.00 0.00 97 ASN A O 1
ATOM 1380 N N . ALA A 1 98 ? 16.168 2.778 -2.843 1.00 0.00 98 ALA A N 1
ATOM 1381 C CA . ALA A 1 98 ? 16.602 2.224 -1.555 1.00 0.00 98 ALA A CA 1
ATOM 1382 C C . ALA A 1 98 ? 17.432 0.921 -1.673 1.00 0.00 98 ALA A C 1
ATOM 1383 O O . ALA A 1 98 ? 18.334 0.704 -0.860 1.00 0.00 98 ALA A O 1
ATOM 1390 N N . ILE A 1 99 ? 17.181 0.070 -2.682 1.00 0.00 99 ILE A N 1
ATOM 1391 C CA . ILE A 1 99 ? 17.985 -1.138 -2.959 1.00 0.00 99 ILE A CA 1
ATOM 1392 C C . ILE A 1 99 ? 19.440 -0.784 -3.337 1.00 0.00 99 ILE A C 1
ATOM 1393 O O . ILE A 1 99 ? 20.367 -1.407 -2.810 1.00 0.00 99 ILE A O 1
ATOM 1408 N N . SER A 1 100 ? 19.656 0.241 -4.176 1.00 0.00 100 SER A N 1
ATOM 1409 C CA . SER A 1 100 ? 20.991 0.675 -4.642 1.00 0.00 100 SER A CA 1
ATOM 1410 C C . SER A 1 100 ? 21.056 2.191 -4.906 1.00 0.00 100 SER A C 1
ATOM 1411 O O . SER A 1 100 ? 21.008 2.638 -6.057 1.00 0.00 100 SER A O 1
ATOM 1419 N N . GLY A 1 101 ? 21.144 2.995 -3.838 1.00 0.00 101 GLY A N 1
ATOM 1420 C CA . GLY A 1 101 ? 21.158 4.466 -3.917 1.00 0.00 101 GLY A CA 1
ATOM 1421 C C . GLY A 1 101 ? 20.475 5.164 -2.736 1.00 0.00 101 GLY A C 1
ATOM 1422 O O . GLY A 1 101 ? 19.482 5.862 -2.933 1.00 0.00 101 GLY A O 1
ATOM 1426 N N . ALA A 1 102 ? 20.965 4.947 -1.508 1.00 0.00 102 ALA A N 1
ATOM 1427 C CA . ALA A 1 102 ? 20.306 5.366 -0.262 1.00 0.00 102 ALA A CA 1
ATOM 1428 C C . ALA A 1 102 ? 19.805 6.830 -0.234 1.00 0.00 102 ALA A C 1
ATOM 1429 O O . ALA A 1 102 ? 18.685 7.073 0.222 1.00 0.00 102 ALA A O 1
ATOM 1436 N N . THR A 1 103 ? 20.609 7.774 -0.755 1.00 0.00 103 THR A N 1
ATOM 1437 C CA . THR A 1 103 ? 20.286 9.196 -1.047 1.00 0.00 103 THR A CA 1
ATOM 1438 C C . THR A 1 103 ? 19.305 9.840 -0.050 1.00 0.00 103 THR A C 1
ATOM 1439 O O . THR A 1 103 ? 18.232 10.332 -0.411 1.00 0.00 103 THR A O 1
ATOM 1450 N N . GLY A 1 104 ? 19.648 9.767 1.240 1.00 0.00 104 GLY A N 1
ATOM 1451 C CA . GLY A 1 104 ? 18.770 10.121 2.362 1.00 0.00 104 GLY A CA 1
ATOM 1452 C C . GLY A 1 104 ? 18.652 8.980 3.381 1.00 0.00 104 GLY A C 1
ATOM 1453 O O . GLY A 1 104 ? 19.558 8.150 3.500 1.00 0.00 104 GLY A O 1
ATOM 1457 N N . GLY A 1 105 ? 17.537 8.929 4.121 1.00 0.00 105 GLY A N 1
ATOM 1458 C CA . GLY A 1 105 ? 17.257 7.853 5.082 1.00 0.00 105 GLY A CA 1
ATOM 1459 C C . GLY A 1 105 ? 16.926 6.512 4.411 1.00 0.00 105 GLY A C 1
ATOM 1460 O O . GLY A 1 105 ? 17.736 5.585 4.474 1.00 0.00 105 GLY A O 1
ATOM 1464 N N . SER A 1 106 ? 15.759 6.437 3.748 1.00 0.00 106 SER A N 1
ATOM 1465 C CA . SER A 1 106 ? 15.197 5.240 3.075 1.00 0.00 106 SER A CA 1
ATOM 1466 C C . SER A 1 106 ? 13.736 5.438 2.627 1.00 0.00 106 SER A C 1
ATOM 1467 O O . SER A 1 106 ? 12.810 4.887 3.226 1.00 0.00 106 SER A O 1
ATOM 1475 N N . ALA A 1 107 ? 13.516 6.247 1.581 1.00 0.00 107 ALA A N 1
ATOM 1476 C CA . ALA A 1 107 ? 12.219 6.613 0.971 1.00 0.00 107 ALA A CA 1
ATOM 1477 C C . ALA A 1 107 ? 11.196 7.312 1.902 1.00 0.00 107 ALA A C 1
ATOM 1478 O O . ALA A 1 107 ? 10.875 8.482 1.686 1.00 0.00 107 ALA A O 1
ATOM 1485 N N . PHE A 1 108 ? 10.727 6.636 2.956 1.00 0.00 108 PHE A N 1
ATOM 1486 C CA . PHE A 1 108 ? 9.940 7.208 4.058 1.00 0.00 108 PHE A CA 1
ATOM 1487 C C . PHE A 1 108 ? 10.722 7.258 5.384 1.00 0.00 108 PHE A C 1
ATOM 1488 O O . PHE A 1 108 ? 10.281 7.934 6.313 1.00 0.00 108 PHE A O 1
ATOM 1505 N N . ALA A 1 109 ? 11.884 6.596 5.480 1.00 0.00 109 ALA A N 1
ATOM 1506 C CA . ALA A 1 109 ? 12.796 6.622 6.631 1.00 0.00 109 ALA A CA 1
ATOM 1507 C C . ALA A 1 109 ? 12.101 6.385 7.992 1.00 0.00 109 ALA A C 1
ATOM 1508 O O . ALA A 1 109 ? 12.297 7.146 8.944 1.00 0.00 109 ALA A O 1
ATOM 1515 N N . GLN A 1 110 ? 11.243 5.354 8.060 1.00 0.00 110 GLN A N 1
ATOM 1516 C CA . GLN A 1 110 ? 10.315 5.058 9.169 1.00 0.00 110 GLN A CA 1
ATOM 1517 C C . GLN A 1 110 ? 9.577 6.304 9.706 1.00 0.00 110 GLN A C 1
ATOM 1518 O O . GLN A 1 110 ? 9.618 6.624 10.896 1.00 0.00 110 GLN A O 1
ATOM 1532 N N . SER A 1 111 ? 8.911 7.021 8.792 1.00 0.00 111 SER A N 1
ATOM 1533 C CA . SER A 1 111 ? 8.267 8.329 9.010 1.00 0.00 111 SER A CA 1
ATOM 1534 C C . SER A 1 111 ? 9.254 9.418 9.461 1.00 0.00 111 SER A C 1
ATOM 1535 O O . SER A 1 111 ? 9.025 10.129 10.445 1.00 0.00 111 SER A O 1
ATOM 1543 N N . GLN A 1 112 ? 10.363 9.545 8.720 1.00 0.00 112 GLN A N 1
ATOM 1544 C CA . GLN A 1 112 ? 11.447 10.522 8.921 1.00 0.00 112 GLN A CA 1
ATOM 1545 C C . GLN A 1 112 ? 11.993 10.548 10.367 1.00 0.00 112 GLN A C 1
ATOM 1546 O O . GLN A 1 112 ? 12.099 11.602 11.002 1.00 0.00 112 GLN A O 1
ATOM 1560 N N . ALA A 1 113 ? 12.337 9.364 10.886 1.00 0.00 113 ALA A N 1
ATOM 1561 C CA . ALA A 1 113 ? 12.770 9.132 12.268 1.00 0.00 113 ALA A CA 1
ATOM 1562 C C . ALA A 1 113 ? 13.930 8.111 12.354 1.00 0.00 113 ALA A C 1
ATOM 1563 O O . ALA A 1 113 ? 13.924 7.200 13.188 1.00 0.00 113 ALA A O 1
ATOM 1570 N N . PHE A 1 114 ? 14.927 8.252 11.471 1.00 0.00 114 PHE A N 1
ATOM 1571 C CA . PHE A 1 114 ? 16.100 7.370 11.373 1.00 0.00 114 PHE A CA 1
ATOM 1572 C C . PHE A 1 114 ? 17.395 8.181 11.208 1.00 0.00 114 PHE A C 1
ATOM 1573 O O . PHE A 1 114 ? 17.632 8.801 10.168 1.00 0.00 114 PHE A O 1
ATOM 1590 N N . GLN A 1 115 ? 18.217 8.218 12.263 1.00 0.00 115 GLN A N 1
ATOM 1591 C CA . GLN A 1 115 ? 19.421 9.054 12.363 1.00 0.00 115 GLN A CA 1
ATOM 1592 C C . GLN A 1 115 ? 20.624 8.418 11.632 1.00 0.00 115 GLN A C 1
ATOM 1593 O O . GLN A 1 115 ? 21.499 7.794 12.239 1.00 0.00 115 GLN A O 1
ATOM 1607 N N . GLN A 1 116 ? 20.635 8.549 10.304 1.00 0.00 116 GLN A N 1
ATOM 1608 C CA . GLN A 1 116 ? 21.607 7.950 9.376 1.00 0.00 116 GLN A CA 1
ATOM 1609 C C . GLN A 1 116 ? 21.884 8.882 8.175 1.00 0.00 116 GLN A C 1
ATOM 1610 O O . GLN A 1 116 ? 21.203 9.895 7.985 1.00 0.00 116 GLN A O 1
ATOM 1624 N N . SER A 1 117 ? 22.866 8.516 7.346 1.00 0.00 117 SER A N 1
ATOM 1625 C CA . SER A 1 117 ? 23.347 9.286 6.184 1.00 0.00 117 SER A CA 1
ATOM 1626 C C . SER A 1 117 ? 23.401 8.459 4.890 1.00 0.00 117 SER A C 1
ATOM 1627 O O . SER A 1 117 ? 23.146 9.008 3.813 1.00 0.00 117 SER A O 1
ATOM 1635 N N . ALA A 1 118 ? 23.701 7.153 4.983 1.00 0.00 118 ALA A N 1
ATOM 1636 C CA . ALA A 1 118 ? 23.704 6.197 3.867 1.00 0.00 118 ALA A CA 1
ATOM 1637 C C . ALA A 1 118 ? 23.601 4.741 4.375 1.00 0.00 118 ALA A C 1
ATOM 1638 O O . ALA A 1 118 ? 24.572 4.239 4.991 1.00 0.00 118 ALA A O 1
ATOM 1645 N N . GLY A 1 1 ? 12.775 -10.594 -2.024 1.00 0.00 1 GLY A N 2
ATOM 1646 C CA . GLY A 1 1 ? 12.355 -9.804 -0.848 1.00 0.00 1 GLY A CA 2
ATOM 1647 C C . GLY A 1 1 ? 11.043 -9.083 -1.113 1.00 0.00 1 GLY A C 2
ATOM 1648 O O . GLY A 1 1 ? 10.034 -9.751 -1.331 1.00 0.00 1 GLY A O 2
ATOM 1651 N N . SER A 1 2 ? 11.066 -7.742 -1.101 1.00 0.00 2 SER A N 2
ATOM 1652 C CA . SER A 1 2 ? 9.895 -6.832 -1.114 1.00 0.00 2 SER A CA 2
ATOM 1653 C C . SER A 1 2 ? 8.791 -7.186 -0.091 1.00 0.00 2 SER A C 2
ATOM 1654 O O . SER A 1 2 ? 9.012 -7.995 0.813 1.00 0.00 2 SER A O 2
ATOM 1662 N N . GLU A 1 3 ? 7.625 -6.528 -0.163 1.00 0.00 3 GLU A N 2
ATOM 1663 C CA . GLU A 1 3 ? 6.492 -6.713 0.769 1.00 0.00 3 GLU A CA 2
ATOM 1664 C C . GLU A 1 3 ? 6.887 -6.579 2.263 1.00 0.00 3 GLU A C 2
ATOM 1665 O O . GLU A 1 3 ? 6.343 -7.261 3.135 1.00 0.00 3 GLU A O 2
ATOM 1677 N N . GLN A 1 4 ? 7.848 -5.689 2.557 1.00 0.00 4 GLN A N 2
ATOM 1678 C CA . GLN A 1 4 ? 8.403 -5.464 3.903 1.00 0.00 4 GLN A CA 2
ATOM 1679 C C . GLN A 1 4 ? 8.551 -3.968 4.241 1.00 0.00 4 GLN A C 2
ATOM 1680 O O . GLN A 1 4 ? 7.965 -3.503 5.221 1.00 0.00 4 GLN A O 2
ATOM 1694 N N . GLN A 1 5 ? 9.244 -3.186 3.403 1.00 0.00 5 GLN A N 2
ATOM 1695 C CA . GLN A 1 5 ? 9.263 -1.716 3.482 1.00 0.00 5 GLN A CA 2
ATOM 1696 C C . GLN A 1 5 ? 7.974 -1.145 2.862 1.00 0.00 5 GLN A C 2
ATOM 1697 O O . GLN A 1 5 ? 7.342 -0.237 3.404 1.00 0.00 5 GLN A O 2
ATOM 1711 N N . ASP A 1 6 ? 7.543 -1.767 1.761 1.00 0.00 6 ASP A N 2
ATOM 1712 C CA . ASP A 1 6 ? 6.341 -1.529 0.947 1.00 0.00 6 ASP A CA 2
ATOM 1713 C C . ASP A 1 6 ? 5.027 -1.944 1.659 1.00 0.00 6 ASP A C 2
ATOM 1714 O O . ASP A 1 6 ? 4.042 -2.311 1.016 1.00 0.00 6 ASP A O 2
ATOM 1723 N N . LEU A 1 7 ? 5.030 -1.930 2.995 1.00 0.00 7 LEU A N 2
ATOM 1724 C CA . LEU A 1 7 ? 3.950 -2.383 3.877 1.00 0.00 7 LEU A CA 2
ATOM 1725 C C . LEU A 1 7 ? 3.676 -1.325 4.951 1.00 0.00 7 LEU A C 2
ATOM 1726 O O . LEU A 1 7 ? 2.544 -0.871 5.059 1.00 0.00 7 LEU A O 2
ATOM 1742 N N . ASP A 1 8 ? 4.685 -0.867 5.700 1.00 0.00 8 ASP A N 2
ATOM 1743 C CA . ASP A 1 8 ? 4.496 0.160 6.739 1.00 0.00 8 ASP A CA 2
ATOM 1744 C C . ASP A 1 8 ? 4.313 1.557 6.108 1.00 0.00 8 ASP A C 2
ATOM 1745 O O . ASP A 1 8 ? 3.363 2.280 6.423 1.00 0.00 8 ASP A O 2
ATOM 1754 N N . ASP A 1 9 ? 5.151 1.899 5.120 1.00 0.00 9 ASP A N 2
ATOM 1755 C CA . ASP A 1 9 ? 4.978 3.110 4.308 1.00 0.00 9 ASP A CA 2
ATOM 1756 C C . ASP A 1 9 ? 3.700 3.037 3.457 1.00 0.00 9 ASP A C 2
ATOM 1757 O O . ASP A 1 9 ? 2.971 4.027 3.343 1.00 0.00 9 ASP A O 2
ATOM 1766 N N . LEU A 1 10 ? 3.395 1.863 2.884 1.00 0.00 10 LEU A N 2
ATOM 1767 C CA . LEU A 1 10 ? 2.194 1.691 2.065 1.00 0.00 10 LEU A CA 2
ATOM 1768 C C . LEU A 1 10 ? 0.908 1.761 2.902 1.00 0.00 10 LEU A C 2
ATOM 1769 O O . LEU A 1 10 ? -0.076 2.344 2.456 1.00 0.00 10 LEU A O 2
ATOM 1785 N N . ALA A 1 11 ? 0.915 1.236 4.131 1.00 0.00 11 ALA A N 2
ATOM 1786 C CA . ALA A 1 11 ? -0.183 1.409 5.074 1.00 0.00 11 ALA A CA 2
ATOM 1787 C C . ALA A 1 11 ? -0.424 2.898 5.350 1.00 0.00 11 ALA A C 2
ATOM 1788 O O . ALA A 1 11 ? -1.544 3.358 5.164 1.00 0.00 11 ALA A O 2
ATOM 1795 N N . GLN A 1 12 ? 0.607 3.675 5.710 1.00 0.00 12 GLN A N 2
ATOM 1796 C CA . GLN A 1 12 ? 0.440 5.108 5.988 1.00 0.00 12 GLN A CA 2
ATOM 1797 C C . GLN A 1 12 ? -0.055 5.897 4.759 1.00 0.00 12 GLN A C 2
ATOM 1798 O O . GLN A 1 12 ? -0.925 6.756 4.898 1.00 0.00 12 GLN A O 2
ATOM 1812 N N . VAL A 1 13 ? 0.445 5.598 3.549 1.00 0.00 13 VAL A N 2
ATOM 1813 C CA . VAL A 1 13 ? 0.059 6.341 2.333 1.00 0.00 13 VAL A CA 2
ATOM 1814 C C . VAL A 1 13 ? -1.335 5.945 1.816 1.00 0.00 13 VAL A C 2
ATOM 1815 O O . VAL A 1 13 ? -2.082 6.811 1.360 1.00 0.00 13 VAL A O 2
ATOM 1828 N N . ILE A 1 14 ? -1.741 4.674 1.957 1.00 0.00 14 ILE A N 2
ATOM 1829 C CA . ILE A 1 14 ? -3.132 4.240 1.733 1.00 0.00 14 ILE A CA 2
ATOM 1830 C C . ILE A 1 14 ? -4.055 4.844 2.794 1.00 0.00 14 ILE A C 2
ATOM 1831 O O . ILE A 1 14 ? -5.125 5.328 2.436 1.00 0.00 14 ILE A O 2
ATOM 1846 N N . LEU A 1 15 ? -3.643 4.908 4.067 1.00 0.00 15 LEU A N 2
ATOM 1847 C CA . LEU A 1 15 ? -4.371 5.626 5.120 1.00 0.00 15 LEU A CA 2
ATOM 1848 C C . LEU A 1 15 ? -4.608 7.095 4.740 1.00 0.00 15 LEU A C 2
ATOM 1849 O O . LEU A 1 15 ? -5.756 7.538 4.783 1.00 0.00 15 LEU A O 2
ATOM 1865 N N . SER A 1 16 ? -3.586 7.821 4.273 1.00 0.00 16 SER A N 2
ATOM 1866 C CA . SER A 1 16 ? -3.757 9.178 3.726 1.00 0.00 16 SER A CA 2
ATOM 1867 C C . SER A 1 16 ? -4.766 9.232 2.574 1.00 0.00 16 SER A C 2
ATOM 1868 O O . SER A 1 16 ? -5.604 10.130 2.541 1.00 0.00 16 SER A O 2
ATOM 1876 N N . ALA A 1 17 ? -4.737 8.272 1.643 1.00 0.00 17 ALA A N 2
ATOM 1877 C CA . ALA A 1 17 ? -5.649 8.244 0.498 1.00 0.00 17 ALA A CA 2
ATOM 1878 C C . ALA A 1 17 ? -7.108 7.882 0.862 1.00 0.00 17 ALA A C 2
ATOM 1879 O O . ALA A 1 17 ? -8.036 8.483 0.314 1.00 0.00 17 ALA A O 2
ATOM 1886 N N . VAL A 1 18 ? -7.348 6.957 1.804 1.00 0.00 18 VAL A N 2
ATOM 1887 C CA . VAL A 1 18 ? -8.712 6.641 2.276 1.00 0.00 18 VAL A CA 2
ATOM 1888 C C . VAL A 1 18 ? -9.298 7.770 3.129 1.00 0.00 18 VAL A C 2
ATOM 1889 O O . VAL A 1 18 ? -10.452 8.149 2.926 1.00 0.00 18 VAL A O 2
ATOM 1902 N N . THR A 1 19 ? -8.496 8.360 4.024 1.00 0.00 19 THR A N 2
ATOM 1903 C CA . THR A 1 19 ? -8.899 9.483 4.897 1.00 0.00 19 THR A CA 2
ATOM 1904 C C . THR A 1 19 ? -8.906 10.847 4.195 1.00 0.00 19 THR A C 2
ATOM 1905 O O . THR A 1 19 ? -9.488 11.794 4.724 1.00 0.00 19 THR A O 2
ATOM 1916 N N . SER A 1 20 ? -8.372 10.948 2.972 1.00 0.00 20 SER A N 2
ATOM 1917 C CA . SER A 1 20 ? -8.499 12.126 2.087 1.00 0.00 20 SER A CA 2
ATOM 1918 C C . SER A 1 20 ? -9.953 12.509 1.764 1.00 0.00 20 SER A C 2
ATOM 1919 O O . SER A 1 20 ? -10.219 13.625 1.315 1.00 0.00 20 SER A O 2
ATOM 1927 N N . ASN A 1 21 ? -10.905 11.605 2.031 1.00 0.00 21 ASN A N 2
ATOM 1928 C CA . ASN A 1 21 ? -12.349 11.807 1.890 1.00 0.00 21 ASN A CA 2
ATOM 1929 C C . ASN A 1 21 ? -13.067 11.858 3.266 1.00 0.00 21 ASN A C 2
ATOM 1930 O O . ASN A 1 21 ? -14.280 11.673 3.346 1.00 0.00 21 ASN A O 2
ATOM 1941 N N . THR A 1 22 ? -12.318 12.145 4.340 1.00 0.00 22 THR A N 2
ATOM 1942 C CA . THR A 1 22 ? -12.766 12.333 5.738 1.00 0.00 22 THR A CA 2
ATOM 1943 C C . THR A 1 22 ? -13.566 11.155 6.335 1.00 0.00 22 THR A C 2
ATOM 1944 O O . THR A 1 22 ? -14.587 11.319 7.006 1.00 0.00 22 THR A O 2
ATOM 1955 N N . ASP A 1 23 ? -13.068 9.928 6.118 1.00 0.00 23 ASP A N 2
ATOM 1956 C CA . ASP A 1 23 ? -13.719 8.666 6.511 1.00 0.00 23 ASP A CA 2
ATOM 1957 C C . ASP A 1 23 ? -12.836 7.822 7.460 1.00 0.00 23 ASP A C 2
ATOM 1958 O O . ASP A 1 23 ? -12.095 6.941 7.025 1.00 0.00 23 ASP A O 2
ATOM 1967 N N . THR A 1 24 ? -12.904 8.076 8.772 1.00 0.00 24 THR A N 2
ATOM 1968 C CA . THR A 1 24 ? -12.135 7.331 9.800 1.00 0.00 24 THR A CA 2
ATOM 1969 C C . THR A 1 24 ? -12.416 5.823 9.785 1.00 0.00 24 THR A C 2
ATOM 1970 O O . THR A 1 24 ? -11.485 5.022 9.860 1.00 0.00 24 THR A O 2
ATOM 1981 N N . SER A 1 25 ? -13.676 5.407 9.616 1.00 0.00 25 SER A N 2
ATOM 1982 C CA . SER A 1 25 ? -14.088 3.989 9.543 1.00 0.00 25 SER A CA 2
ATOM 1983 C C . SER A 1 25 ? -13.428 3.212 8.393 1.00 0.00 25 SER A C 2
ATOM 1984 O O . SER A 1 25 ? -13.249 1.995 8.466 1.00 0.00 25 SER A O 2
ATOM 1992 N N . LYS A 1 26 ? -13.005 3.919 7.343 1.00 0.00 26 LYS A N 2
ATOM 1993 C CA . LYS A 1 26 ? -12.241 3.389 6.207 1.00 0.00 26 LYS A CA 2
ATOM 1994 C C . LYS A 1 26 ? -10.823 2.940 6.600 1.00 0.00 26 LYS A C 2
ATOM 1995 O O . LYS A 1 26 ? -10.275 2.026 5.988 1.00 0.00 26 LYS A O 2
ATOM 2014 N N . SER A 1 27 ? -10.257 3.500 7.674 1.00 0.00 27 SER A N 2
ATOM 2015 C CA . SER A 1 27 ? -9.021 3.004 8.306 1.00 0.00 27 SER A CA 2
ATOM 2016 C C . SER A 1 27 ? -9.224 1.642 8.993 1.00 0.00 27 SER A C 2
ATOM 2017 O O . SER A 1 27 ? -8.359 0.770 8.913 1.00 0.00 27 SER A O 2
ATOM 2025 N N . ALA A 1 28 ? -10.399 1.394 9.591 1.00 0.00 28 ALA A N 2
ATOM 2026 C CA . ALA A 1 28 ? -10.760 0.059 10.077 1.00 0.00 28 ALA A CA 2
ATOM 2027 C C . ALA A 1 28 ? -10.948 -0.946 8.923 1.00 0.00 28 ALA A C 2
ATOM 2028 O O . ALA A 1 28 ? -10.587 -2.116 9.072 1.00 0.00 28 ALA A O 2
ATOM 2035 N N . ARG A 1 29 ? -11.425 -0.504 7.742 1.00 0.00 29 ARG A N 2
ATOM 2036 C CA . ARG A 1 29 ? -11.408 -1.337 6.520 1.00 0.00 29 ARG A CA 2
ATOM 2037 C C . ARG A 1 29 ? -9.978 -1.668 6.082 1.00 0.00 29 ARG A C 2
ATOM 2038 O O . ARG A 1 29 ? -9.714 -2.803 5.701 1.00 0.00 29 ARG A O 2
ATOM 2059 N N . ALA A 1 30 ? -9.037 -0.725 6.191 1.00 0.00 30 ALA A N 2
ATOM 2060 C CA . ALA A 1 30 ? -7.622 -0.925 5.844 1.00 0.00 30 ALA A CA 2
ATOM 2061 C C . ALA A 1 30 ? -6.897 -2.017 6.662 1.00 0.00 30 ALA A C 2
ATOM 2062 O O . ALA A 1 30 ? -5.863 -2.521 6.221 1.00 0.00 30 ALA A O 2
ATOM 2069 N N . GLN A 1 31 ? -7.455 -2.469 7.789 1.00 0.00 31 GLN A N 2
ATOM 2070 C CA . GLN A 1 31 ? -6.990 -3.680 8.480 1.00 0.00 31 GLN A CA 2
ATOM 2071 C C . GLN A 1 31 ? -7.201 -4.966 7.648 1.00 0.00 31 GLN A C 2
ATOM 2072 O O . GLN A 1 31 ? -6.461 -5.936 7.823 1.00 0.00 31 GLN A O 2
ATOM 2086 N N . ALA A 1 32 ? -8.164 -4.992 6.716 1.00 0.00 32 ALA A N 2
ATOM 2087 C CA . ALA A 1 32 ? -8.367 -6.107 5.785 1.00 0.00 32 ALA A CA 2
ATOM 2088 C C . ALA A 1 32 ? -7.304 -6.155 4.669 1.00 0.00 32 ALA A C 2
ATOM 2089 O O . ALA A 1 32 ? -6.894 -7.242 4.271 1.00 0.00 32 ALA A O 2
ATOM 2096 N N . LEU A 1 33 ? -6.793 -5.002 4.212 1.00 0.00 33 LEU A N 2
ATOM 2097 C CA . LEU A 1 33 ? -5.616 -4.920 3.326 1.00 0.00 33 LEU A CA 2
ATOM 2098 C C . LEU A 1 33 ? -4.415 -5.663 3.942 1.00 0.00 33 LEU A C 2
ATOM 2099 O O . LEU A 1 33 ? -3.743 -6.414 3.237 1.00 0.00 33 LEU A O 2
ATOM 2115 N N . SER A 1 34 ? -4.205 -5.596 5.262 1.00 0.00 34 SER A N 2
ATOM 2116 C CA . SER A 1 34 ? -3.164 -6.382 5.952 1.00 0.00 34 SER A CA 2
ATOM 2117 C C . SER A 1 34 ? -3.308 -7.906 5.788 1.00 0.00 34 SER A C 2
ATOM 2118 O O . SER A 1 34 ? -2.299 -8.612 5.814 1.00 0.00 34 SER A O 2
ATOM 2126 N N . THR A 1 35 ? -4.521 -8.433 5.559 1.00 0.00 35 THR A N 2
ATOM 2127 C CA . THR A 1 35 ? -4.737 -9.864 5.258 1.00 0.00 35 THR A CA 2
ATOM 2128 C C . THR A 1 35 ? -4.121 -10.268 3.911 1.00 0.00 35 THR A C 2
ATOM 2129 O O . THR A 1 35 ? -3.591 -11.372 3.772 1.00 0.00 35 THR A O 2
ATOM 2140 N N . ALA A 1 36 ? -4.109 -9.353 2.932 1.00 0.00 36 ALA A N 2
ATOM 2141 C CA . ALA A 1 36 ? -3.417 -9.551 1.660 1.00 0.00 36 ALA A CA 2
ATOM 2142 C C . ALA A 1 36 ? -1.903 -9.669 1.879 1.00 0.00 36 ALA A C 2
ATOM 2143 O O . ALA A 1 36 ? -1.263 -10.562 1.332 1.00 0.00 36 ALA A O 2
ATOM 2150 N N . LEU A 1 37 ? -1.338 -8.804 2.731 1.00 0.00 37 LEU A N 2
ATOM 2151 C CA . LEU A 1 37 ? 0.101 -8.759 3.016 1.00 0.00 37 LEU A CA 2
ATOM 2152 C C . LEU A 1 37 ? 0.561 -9.978 3.843 1.00 0.00 37 LEU A C 2
ATOM 2153 O O . LEU A 1 37 ? 1.663 -10.487 3.640 1.00 0.00 37 LEU A O 2
ATOM 2169 N N . ALA A 1 38 ? -0.300 -10.504 4.721 1.00 0.00 38 ALA A N 2
ATOM 2170 C CA . ALA A 1 38 ? -0.097 -11.799 5.376 1.00 0.00 38 ALA A CA 2
ATOM 2171 C C . ALA A 1 38 ? -0.106 -12.971 4.369 1.00 0.00 38 ALA A C 2
ATOM 2172 O O . ALA A 1 38 ? 0.732 -13.869 4.460 1.00 0.00 38 ALA A O 2
ATOM 2179 N N . SER A 1 39 ? -0.992 -12.945 3.363 1.00 0.00 39 SER A N 2
ATOM 2180 C CA . SER A 1 39 ? -0.960 -13.901 2.243 1.00 0.00 39 SER A CA 2
ATOM 2181 C C . SER A 1 39 ? 0.322 -13.765 1.401 1.00 0.00 39 SER A C 2
ATOM 2182 O O . SER A 1 39 ? 0.933 -14.772 1.032 1.00 0.00 39 SER A O 2
ATOM 2190 N N . SER A 1 40 ? 0.812 -12.538 1.176 1.00 0.00 40 SER A N 2
ATOM 2191 C CA . SER A 1 40 ? 2.097 -12.274 0.507 1.00 0.00 40 SER A CA 2
ATOM 2192 C C . SER A 1 40 ? 3.301 -12.906 1.220 1.00 0.00 40 SER A C 2
ATOM 2193 O O . SER A 1 40 ? 4.259 -13.302 0.557 1.00 0.00 40 SER A O 2
ATOM 2201 N N . LEU A 1 41 ? 3.257 -13.058 2.551 1.00 0.00 41 LEU A N 2
ATOM 2202 C CA . LEU A 1 41 ? 4.280 -13.769 3.335 1.00 0.00 41 LEU A CA 2
ATOM 2203 C C . LEU A 1 41 ? 4.413 -15.244 2.894 1.00 0.00 41 LEU A C 2
ATOM 2204 O O . LEU A 1 41 ? 5.528 -15.753 2.776 1.00 0.00 41 LEU A O 2
ATOM 2220 N N . ALA A 1 42 ? 3.296 -15.913 2.587 1.00 0.00 42 ALA A N 2
ATOM 2221 C CA . ALA A 1 42 ? 3.297 -17.266 2.029 1.00 0.00 42 ALA A CA 2
ATOM 2222 C C . ALA A 1 42 ? 3.652 -17.272 0.530 1.00 0.00 42 ALA A C 2
ATOM 2223 O O . ALA A 1 42 ? 4.416 -18.127 0.081 1.00 0.00 42 ALA A O 2
ATOM 2230 N N . ASP A 1 43 ? 3.154 -16.301 -0.245 1.00 0.00 43 ASP A N 2
ATOM 2231 C CA . ASP A 1 43 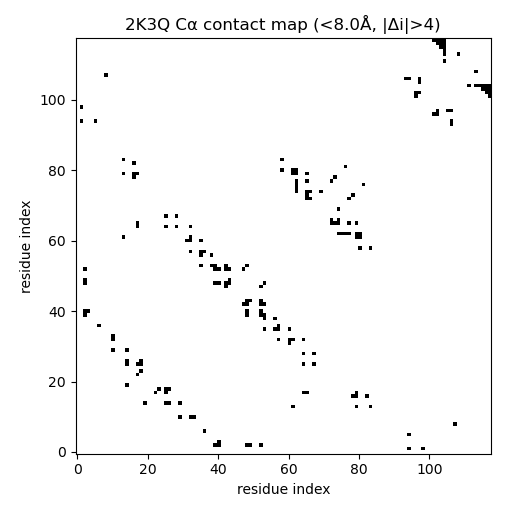? 3.464 -16.155 -1.675 1.00 0.00 43 ASP A CA 2
ATOM 2232 C C . ASP A 1 43 ? 4.971 -15.980 -1.952 1.00 0.00 43 ASP A C 2
ATOM 2233 O O . ASP A 1 43 ? 5.484 -16.527 -2.927 1.00 0.00 43 ASP A O 2
ATOM 2242 N N . LEU A 1 44 ? 5.692 -15.285 -1.063 1.00 0.00 44 LEU A N 2
ATOM 2243 C CA . LEU A 1 44 ? 7.147 -15.071 -1.094 1.00 0.00 44 LEU A CA 2
ATOM 2244 C C . LEU A 1 44 ? 7.984 -16.372 -1.124 1.00 0.00 44 LEU A C 2
ATOM 2245 O O . LEU A 1 44 ? 9.123 -16.359 -1.596 1.00 0.00 44 LEU A O 2
ATOM 2261 N N . LEU A 1 45 ? 7.439 -17.504 -0.657 1.00 0.00 45 LEU A N 2
ATOM 2262 C CA . LEU A 1 45 ? 8.078 -18.826 -0.771 1.00 0.00 45 LEU A CA 2
ATOM 2263 C C . LEU A 1 45 ? 8.213 -19.298 -2.236 1.00 0.00 45 LEU A C 2
ATOM 2264 O O . LEU A 1 45 ? 9.118 -20.067 -2.569 1.00 0.00 45 LEU A O 2
ATOM 2280 N N . ILE A 1 46 ? 7.324 -18.823 -3.109 1.00 0.00 46 ILE A N 2
ATOM 2281 C CA . ILE A 1 46 ? 7.225 -19.145 -4.541 1.00 0.00 46 ILE A CA 2
ATOM 2282 C C . ILE A 1 46 ? 7.742 -17.937 -5.356 1.00 0.00 46 ILE A C 2
ATOM 2283 O O . ILE A 1 46 ? 7.899 -16.835 -4.823 1.00 0.00 46 ILE A O 2
ATOM 2298 N N . SER A 1 47 ? 8.054 -18.125 -6.642 1.00 0.00 47 SER A N 2
ATOM 2299 C CA . SER A 1 47 ? 8.438 -17.033 -7.550 1.00 0.00 47 SER A CA 2
ATOM 2300 C C . SER A 1 47 ? 7.248 -16.110 -7.877 1.00 0.00 47 SER A C 2
ATOM 2301 O O . SER A 1 47 ? 7.049 -15.097 -7.205 1.00 0.00 47 SER A O 2
ATOM 2309 N N . GLU A 1 48 ? 6.445 -16.457 -8.892 1.00 0.00 48 GLU A N 2
ATOM 2310 C CA . GLU A 1 48 ? 5.318 -15.677 -9.451 1.00 0.00 48 GLU A CA 2
ATOM 2311 C C . GLU A 1 48 ? 5.584 -14.156 -9.616 1.00 0.00 48 GLU A C 2
ATOM 2312 O O . GLU A 1 48 ? 4.659 -13.342 -9.602 1.00 0.00 48 GLU A O 2
ATOM 2324 N N . SER A 1 49 ? 6.850 -13.763 -9.812 1.00 0.00 49 SER A N 2
ATOM 2325 C CA . SER A 1 49 ? 7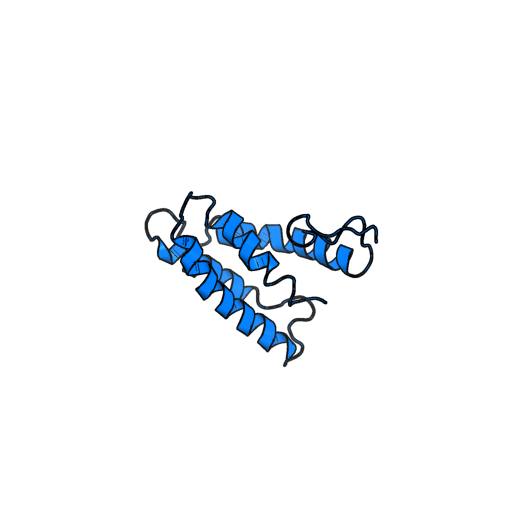.338 -12.369 -9.833 1.00 0.00 49 SER A CA 2
ATOM 2326 C C . SER A 1 49 ? 6.675 -11.482 -10.898 1.00 0.00 49 SER A C 2
ATOM 2327 O O . SER A 1 49 ? 6.524 -10.275 -10.702 1.00 0.00 49 SER A O 2
ATOM 2335 N N . SER A 1 50 ? 6.241 -12.093 -12.004 1.00 0.00 50 SER A N 2
ATOM 2336 C CA . SER A 1 50 ? 5.497 -11.477 -13.115 1.00 0.00 50 SER A CA 2
ATOM 2337 C C . SER A 1 50 ? 4.076 -12.057 -13.269 1.00 0.00 50 SER A C 2
ATOM 2338 O O . SER A 1 50 ? 3.359 -11.726 -14.217 1.00 0.00 50 SER A O 2
ATOM 2346 N N . GLY A 1 51 ? 3.645 -12.891 -12.312 1.00 0.00 51 GLY A N 2
ATOM 2347 C CA . GLY A 1 51 ? 2.324 -13.531 -12.243 1.00 0.00 51 GLY A CA 2
ATOM 2348 C C . GLY A 1 51 ? 1.326 -12.801 -11.334 1.00 0.00 51 GLY A C 2
ATOM 2349 O O . GLY A 1 51 ? 0.236 -13.323 -11.094 1.00 0.00 51 GLY A O 2
ATOM 2353 N N . SER A 1 52 ? 1.704 -11.611 -10.836 1.00 0.00 52 SER A N 2
ATOM 2354 C CA . SER A 1 52 ? 0.871 -10.642 -10.098 1.00 0.00 52 SER A CA 2
ATOM 2355 C C . SER A 1 52 ? 0.011 -11.220 -8.955 1.00 0.00 52 SER A C 2
ATOM 2356 O O . SER A 1 52 ? -1.039 -10.668 -8.627 1.00 0.00 52 SER A O 2
ATOM 2364 N N . SER A 1 53 ? 0.457 -12.303 -8.304 1.00 0.00 53 SER A N 2
ATOM 2365 C CA . SER A 1 53 ? -0.330 -13.010 -7.275 1.00 0.00 53 SER A CA 2
ATOM 2366 C C . SER A 1 53 ? -0.694 -12.107 -6.087 1.00 0.00 53 SER A C 2
ATOM 2367 O O . SER A 1 53 ? -1.865 -12.013 -5.709 1.00 0.00 53 SER A O 2
ATOM 2375 N N . TYR A 1 54 ? 0.284 -11.362 -5.552 1.00 0.00 54 TYR A N 2
ATOM 2376 C CA . TYR A 1 54 ? 0.042 -10.319 -4.551 1.00 0.00 54 TYR A CA 2
ATOM 2377 C C . TYR A 1 54 ? -0.559 -9.042 -5.158 1.00 0.00 54 TYR A C 2
ATOM 2378 O O . TYR A 1 54 ? -1.385 -8.404 -4.510 1.00 0.00 54 TYR A O 2
ATOM 2396 N N . GLN A 1 55 ? -0.183 -8.651 -6.385 1.00 0.00 55 GLN A N 2
ATOM 2397 C CA . GLN A 1 55 ? -0.645 -7.381 -6.960 1.00 0.00 55 GLN A CA 2
ATOM 2398 C C . GLN A 1 55 ? -2.160 -7.392 -7.225 1.00 0.00 55 GLN A C 2
ATOM 2399 O O . GLN A 1 55 ? -2.849 -6.439 -6.866 1.00 0.00 55 GLN A O 2
ATOM 2413 N N . THR A 1 56 ? -2.709 -8.480 -7.779 1.00 0.00 56 THR A N 2
ATOM 2414 C CA . THR A 1 56 ? -4.161 -8.648 -7.969 1.00 0.00 56 THR A CA 2
ATOM 2415 C C . THR A 1 56 ? -4.902 -8.593 -6.632 1.00 0.00 56 THR A C 2
ATOM 2416 O O . THR A 1 56 ? -5.939 -7.937 -6.538 1.00 0.00 56 THR A O 2
ATOM 2427 N N . GLN A 1 57 ? -4.346 -9.213 -5.581 1.00 0.00 57 GLN A N 2
ATOM 2428 C CA . GLN A 1 57 ? -4.882 -9.112 -4.222 1.00 0.00 57 GLN A CA 2
ATOM 2429 C C . GLN A 1 57 ? -4.865 -7.658 -3.736 1.00 0.00 57 GLN A C 2
ATOM 2430 O O . GLN A 1 57 ? -5.936 -7.112 -3.488 1.00 0.00 57 GLN A O 2
ATOM 2444 N N . ILE A 1 58 ? -3.715 -6.978 -3.647 1.00 0.00 58 ILE A N 2
ATOM 2445 C CA . ILE A 1 58 ? -3.683 -5.602 -3.120 1.00 0.00 58 ILE A CA 2
ATOM 2446 C C . ILE A 1 58 ? -4.472 -4.607 -3.978 1.00 0.00 58 ILE A C 2
ATOM 2447 O O . ILE A 1 58 ? -5.057 -3.701 -3.404 1.00 0.00 58 ILE A O 2
ATOM 2462 N N . SER A 1 59 ? -4.573 -4.766 -5.302 1.00 0.00 59 SER A N 2
ATOM 2463 C CA . SER A 1 59 ? -5.433 -3.911 -6.140 1.00 0.00 59 SER A CA 2
ATOM 2464 C C . SER A 1 59 ? -6.919 -4.113 -5.820 1.00 0.00 59 SER A C 2
ATOM 2465 O O . SER A 1 59 ? -7.657 -3.134 -5.676 1.00 0.00 59 SER A O 2
ATOM 2473 N N . ALA A 1 60 ? -7.358 -5.367 -5.645 1.00 0.00 60 ALA A N 2
ATOM 2474 C CA . ALA A 1 60 ? -8.718 -5.692 -5.223 1.00 0.00 60 ALA A CA 2
ATOM 2475 C C . ALA A 1 60 ? -9.002 -5.205 -3.791 1.00 0.00 60 ALA A C 2
ATOM 2476 O O . ALA A 1 60 ? -9.943 -4.440 -3.591 1.00 0.00 60 ALA A O 2
ATOM 2483 N N . LEU A 1 61 ? -8.175 -5.584 -2.805 1.00 0.00 61 LEU A N 2
ATOM 2484 C CA . LEU A 1 61 ? -8.326 -5.151 -1.413 1.00 0.00 61 LEU A CA 2
ATOM 2485 C C . LEU A 1 61 ? -8.222 -3.624 -1.263 1.00 0.00 61 LEU A C 2
ATOM 2486 O O . LEU A 1 61 ? -9.020 -3.052 -0.529 1.00 0.00 61 LEU A O 2
ATOM 2502 N N . THR A 1 62 ? -7.336 -2.935 -1.994 1.00 0.00 62 THR A N 2
ATOM 2503 C CA . THR A 1 62 ? -7.283 -1.458 -1.999 1.00 0.00 62 THR A CA 2
ATOM 2504 C C . THR A 1 62 ? -8.619 -0.859 -2.426 1.00 0.00 62 THR A C 2
ATOM 2505 O O . THR A 1 62 ? -9.173 -0.049 -1.692 1.00 0.00 62 THR A O 2
ATOM 2516 N N . ASN A 1 63 ? -9.193 -1.281 -3.559 1.00 0.00 63 ASN A N 2
ATOM 2517 C CA . ASN A 1 63 ? -10.532 -0.823 -3.948 1.00 0.00 63 ASN A CA 2
ATOM 2518 C C . ASN A 1 63 ? -11.612 -1.226 -2.925 1.00 0.00 63 ASN A C 2
ATOM 2519 O O . ASN A 1 63 ? -12.529 -0.452 -2.656 1.00 0.00 63 ASN A O 2
ATOM 2530 N N . ILE A 1 64 ? -11.494 -2.404 -2.308 1.00 0.00 64 ILE A N 2
ATOM 2531 C CA . ILE A 1 64 ? -12.420 -2.875 -1.270 1.00 0.00 64 ILE A CA 2
ATOM 2532 C C . ILE A 1 64 ? -12.486 -1.948 -0.045 1.00 0.00 64 ILE A C 2
ATOM 2533 O O . ILE A 1 64 ? -13.541 -1.868 0.576 1.00 0.00 64 ILE A O 2
ATOM 2548 N N . LEU A 1 65 ? -11.443 -1.174 0.278 1.00 0.00 65 LEU A N 2
ATOM 2549 C CA . LEU A 1 65 ? -11.505 -0.185 1.366 1.00 0.00 65 LEU A CA 2
ATOM 2550 C C . LEU A 1 65 ? -12.580 0.892 1.121 1.00 0.00 65 LEU A C 2
ATOM 2551 O O . LEU A 1 65 ? -13.279 1.260 2.064 1.00 0.00 65 LEU A O 2
ATOM 2567 N N . SER A 1 66 ? -12.774 1.360 -0.119 1.00 0.00 66 SER A N 2
ATOM 2568 C CA . SER A 1 66 ? -13.884 2.263 -0.471 1.00 0.00 66 SER A CA 2
ATOM 2569 C C . SER A 1 66 ? -15.175 1.512 -0.818 1.00 0.00 66 SER A C 2
ATOM 2570 O O . SER A 1 66 ? -16.259 1.946 -0.427 1.00 0.00 66 SER A O 2
ATOM 2578 N N . ASP A 1 67 ? -15.082 0.355 -1.480 1.00 0.00 67 ASP A N 2
ATOM 2579 C CA . ASP A 1 67 ? -16.246 -0.460 -1.860 1.00 0.00 67 ASP A CA 2
ATOM 2580 C C . ASP A 1 67 ? -16.965 -1.130 -0.665 1.00 0.00 67 ASP A C 2
ATOM 2581 O O . ASP A 1 67 ? -18.148 -1.455 -0.767 1.00 0.00 67 ASP A O 2
ATOM 2590 N N . CYS A 1 68 ? -16.298 -1.300 0.485 1.00 0.00 68 CYS A N 2
ATOM 2591 C CA . CYS A 1 68 ? -16.933 -1.677 1.755 1.00 0.00 68 CYS A CA 2
ATOM 2592 C C . CYS A 1 68 ? -17.695 -0.510 2.406 1.00 0.00 68 CYS A C 2
ATOM 2593 O O . CYS A 1 68 ? -18.742 -0.731 3.017 1.00 0.00 68 CYS A O 2
ATOM 2601 N N . PHE A 1 69 ? -17.178 0.723 2.305 1.00 0.00 69 PHE A N 2
ATOM 2602 C CA . PHE A 1 69 ? -17.799 1.895 2.934 1.00 0.00 69 PHE A CA 2
ATOM 2603 C C . PHE A 1 69 ? -18.996 2.431 2.125 1.00 0.00 69 PHE A C 2
ATOM 2604 O O . PHE A 1 69 ? -20.025 2.773 2.707 1.00 0.00 69 PHE A O 2
ATOM 2621 N N . VAL A 1 70 ? -18.891 2.414 0.787 1.00 0.00 70 VAL A N 2
ATOM 2622 C CA . VAL A 1 70 ? -19.909 2.761 -0.234 1.00 0.00 70 VAL A CA 2
ATOM 2623 C C . VAL A 1 70 ? -20.358 4.231 -0.236 1.00 0.00 70 VAL A C 2
ATOM 2624 O O . VAL A 1 70 ? -20.370 4.865 -1.292 1.00 0.00 70 VAL A O 2
ATOM 2637 N N . THR A 1 71 ? -20.718 4.806 0.911 1.00 0.00 71 THR A N 2
ATOM 2638 C CA . THR A 1 71 ? -21.088 6.225 1.032 1.00 0.00 71 THR A CA 2
ATOM 2639 C C . THR A 1 71 ? -19.876 7.133 0.783 1.00 0.00 71 THR A C 2
ATOM 2640 O O . THR A 1 71 ? -18.744 6.790 1.129 1.00 0.00 71 THR A O 2
ATOM 2651 N N . THR A 1 72 ? -20.106 8.283 0.142 1.00 0.00 72 THR A N 2
ATOM 2652 C CA . THR A 1 72 ? -19.111 9.291 -0.306 1.00 0.00 72 THR A CA 2
ATOM 2653 C C . THR A 1 72 ? -18.057 8.817 -1.326 1.00 0.00 72 THR A C 2
ATOM 2654 O O . THR A 1 72 ? -17.746 9.567 -2.252 1.00 0.00 72 THR A O 2
ATOM 2665 N N . THR A 1 73 ? -17.530 7.591 -1.227 1.00 0.00 73 THR A N 2
ATOM 2666 C CA . THR A 1 73 ? -16.388 7.102 -2.035 1.00 0.00 73 THR A CA 2
ATOM 2667 C C . THR A 1 73 ? -16.719 5.863 -2.885 1.00 0.00 73 THR A C 2
ATOM 2668 O O . THR A 1 73 ? -15.824 5.237 -3.455 1.00 0.00 73 THR A O 2
ATOM 2679 N N . GLY A 1 74 ? -18.009 5.540 -3.041 1.00 0.00 74 GLY A N 2
ATOM 2680 C CA . GLY A 1 74 ? -18.516 4.450 -3.888 1.00 0.00 74 GLY A CA 2
ATOM 2681 C C . GLY A 1 74 ? -18.416 4.677 -5.405 1.00 0.00 74 GLY A C 2
ATOM 2682 O O . GLY A 1 74 ? -18.785 3.782 -6.168 1.00 0.00 74 GLY A O 2
ATOM 2686 N N . SER A 1 75 ? -17.919 5.833 -5.863 1.00 0.00 75 SER A N 2
ATOM 2687 C CA . SER A 1 75 ? -17.519 6.058 -7.264 1.00 0.00 75 SER A CA 2
ATOM 2688 C C . SER A 1 75 ? -16.474 5.019 -7.680 1.00 0.00 75 SER A C 2
ATOM 2689 O O . SER A 1 75 ? -15.357 5.038 -7.166 1.00 0.00 75 SER A O 2
ATOM 2697 N N . ASN A 1 76 ? -16.833 4.085 -8.568 1.00 0.00 76 ASN A N 2
ATOM 2698 C CA . ASN A 1 76 ? -15.981 2.953 -8.956 1.00 0.00 76 ASN A CA 2
ATOM 2699 C C . ASN A 1 76 ? -14.589 3.420 -9.431 1.00 0.00 76 ASN A C 2
ATOM 2700 O O . ASN A 1 76 ? -14.489 4.355 -10.231 1.00 0.00 76 ASN A O 2
ATOM 2711 N N . ASN A 1 77 ? -13.526 2.759 -8.950 1.00 0.00 77 ASN A N 2
ATOM 2712 C CA . ASN A 1 77 ? -12.123 3.179 -9.099 1.00 0.00 77 ASN A CA 2
ATOM 2713 C C . ASN A 1 77 ? -11.920 4.697 -8.846 1.00 0.00 77 ASN A C 2
ATOM 2714 O O . ASN A 1 77 ? -11.635 5.450 -9.787 1.00 0.00 77 ASN A O 2
ATOM 2725 N N . PRO A 1 78 ? -12.106 5.171 -7.595 1.00 0.00 78 PRO A N 2
ATOM 2726 C CA . PRO A 1 78 ? -12.055 6.597 -7.255 1.00 0.00 78 PRO A CA 2
ATOM 2727 C C . PRO A 1 78 ? -10.622 7.153 -7.326 1.00 0.00 78 PRO A C 2
ATOM 2728 O O . PRO A 1 78 ? -9.661 6.411 -7.550 1.00 0.00 78 PRO A O 2
ATOM 2739 N N . ALA A 1 79 ? -10.457 8.455 -7.062 1.00 0.00 79 ALA A N 2
ATOM 2740 C CA . ALA A 1 79 ? -9.153 9.129 -7.020 1.00 0.00 79 ALA A CA 2
ATOM 2741 C C . ALA A 1 79 ? -8.113 8.420 -6.126 1.00 0.00 79 ALA A C 2
ATOM 2742 O O . ALA A 1 79 ? -6.927 8.444 -6.436 1.00 0.00 79 ALA A O 2
ATOM 2749 N N . PHE A 1 80 ? -8.548 7.741 -5.061 1.00 0.00 80 PHE A N 2
ATOM 2750 C CA . PHE A 1 80 ? -7.734 6.860 -4.209 1.00 0.00 80 PHE A CA 2
ATOM 2751 C C . PHE A 1 80 ? -7.120 5.660 -4.963 1.00 0.00 80 PHE A C 2
ATOM 2752 O O . PHE A 1 80 ? -5.935 5.368 -4.787 1.00 0.00 80 PHE A O 2
ATOM 2769 N N . VAL A 1 81 ? -7.864 4.982 -5.843 1.00 0.00 81 VAL A N 2
ATOM 2770 C CA . VAL A 1 81 ? -7.300 3.875 -6.638 1.00 0.00 81 VAL A CA 2
ATOM 2771 C C . VAL A 1 81 ? -6.319 4.394 -7.698 1.00 0.00 81 VAL A C 2
ATOM 2772 O O . VAL A 1 81 ? -5.253 3.807 -7.897 1.00 0.00 81 VAL A O 2
ATOM 2785 N N . SER A 1 82 ? -6.601 5.547 -8.312 1.00 0.00 82 SER A N 2
ATOM 2786 C CA . SER A 1 82 ? -5.628 6.233 -9.176 1.00 0.00 82 SER A CA 2
ATOM 2787 C C . SER A 1 82 ? -4.402 6.722 -8.394 1.00 0.00 82 SER A C 2
ATOM 2788 O O . SER A 1 82 ? -3.283 6.637 -8.903 1.00 0.00 82 SER A O 2
ATOM 2796 N N . ARG A 1 83 ? -4.579 7.157 -7.134 1.00 0.00 83 ARG A N 2
ATOM 2797 C CA . ARG A 1 83 ? -3.481 7.498 -6.219 1.00 0.00 83 ARG A CA 2
ATOM 2798 C C . ARG A 1 83 ? -2.570 6.297 -6.021 1.00 0.00 83 ARG A C 2
ATOM 2799 O O . ARG A 1 83 ? -1.376 6.471 -6.219 1.00 0.00 83 ARG A O 2
ATOM 2820 N N . VAL A 1 84 ? -3.070 5.089 -5.715 1.00 0.00 84 VAL A N 2
ATOM 2821 C CA . VAL A 1 84 ? -2.165 3.921 -5.655 1.00 0.00 84 VAL A CA 2
ATOM 2822 C C . VAL A 1 84 ? -1.511 3.623 -7.004 1.00 0.00 84 VAL A C 2
ATOM 2823 O O . VAL A 1 84 ? -0.317 3.355 -7.023 1.00 0.00 84 VAL A O 2
ATOM 2836 N N . GLN A 1 85 ? -2.211 3.743 -8.135 1.00 0.00 85 GLN A N 2
ATOM 2837 C CA . GLN A 1 85 ? -1.603 3.492 -9.450 1.00 0.00 85 GLN A CA 2
ATOM 2838 C C . GLN A 1 85 ? -0.400 4.414 -9.743 1.00 0.00 85 GLN A C 2
ATOM 2839 O O . GLN A 1 85 ? 0.635 3.944 -10.224 1.00 0.00 85 GLN A O 2
ATOM 2853 N N . THR A 1 86 ? -0.500 5.704 -9.405 1.00 0.00 86 THR A N 2
ATOM 2854 C CA . THR A 1 86 ? 0.594 6.683 -9.558 1.00 0.00 86 THR A CA 2
ATOM 2855 C C . THR A 1 86 ? 1.634 6.577 -8.436 1.00 0.00 86 THR A C 2
ATOM 2856 O O . THR A 1 86 ? 2.833 6.586 -8.712 1.00 0.00 86 THR A O 2
ATOM 2867 N N . LEU A 1 87 ? 1.217 6.442 -7.172 1.00 0.00 87 LEU A N 2
ATOM 2868 C CA . LEU A 1 87 ? 2.139 6.360 -6.036 1.00 0.00 87 LEU A CA 2
ATOM 2869 C C . LEU A 1 87 ? 2.958 5.068 -6.064 1.00 0.00 87 LEU A C 2
ATOM 2870 O O . LEU A 1 87 ? 4.134 5.132 -5.742 1.00 0.00 87 LEU A O 2
ATOM 2886 N N . ILE A 1 88 ? 2.400 3.922 -6.482 1.00 0.00 88 ILE A N 2
ATOM 2887 C CA . ILE A 1 88 ? 3.138 2.652 -6.610 1.00 0.00 88 ILE A CA 2
ATOM 2888 C C . ILE A 1 88 ? 4.303 2.801 -7.596 1.00 0.00 88 ILE A C 2
ATOM 2889 O O . ILE A 1 88 ? 5.381 2.282 -7.323 1.00 0.00 88 ILE A O 2
ATOM 2904 N N . ALA A 1 89 ? 4.149 3.566 -8.683 1.00 0.00 89 ALA A N 2
ATOM 2905 C CA . ALA A 1 89 ? 5.268 3.880 -9.574 1.00 0.00 89 ALA A CA 2
ATOM 2906 C C . ALA A 1 89 ? 6.382 4.654 -8.838 1.00 0.00 89 ALA A C 2
ATOM 2907 O O . ALA A 1 89 ? 7.547 4.262 -8.891 1.00 0.00 89 ALA A O 2
ATOM 2914 N N . VAL A 1 90 ? 6.025 5.708 -8.096 1.00 0.00 90 VAL A N 2
ATOM 2915 C CA . VAL A 1 90 ? 6.967 6.533 -7.309 1.00 0.00 90 VAL A CA 2
ATOM 2916 C C . VAL A 1 90 ? 7.566 5.771 -6.111 1.00 0.00 90 VAL A C 2
ATOM 2917 O O . VAL A 1 90 ? 8.714 6.012 -5.756 1.00 0.00 90 VAL A O 2
ATOM 2930 N N . LEU A 1 91 ? 6.831 4.829 -5.515 1.00 0.00 91 LEU A N 2
ATOM 2931 C CA . LEU A 1 91 ? 7.198 4.004 -4.353 1.00 0.00 91 LEU A CA 2
ATOM 2932 C C . LEU A 1 91 ? 8.110 2.833 -4.756 1.00 0.00 91 LEU A C 2
ATOM 2933 O O . LEU A 1 91 ? 9.163 2.628 -4.155 1.00 0.00 91 LEU A O 2
ATOM 2949 N N . SER A 1 92 ? 7.772 2.106 -5.823 1.00 0.00 92 SER A N 2
ATOM 2950 C CA . SER A 1 92 ? 8.680 1.115 -6.415 1.00 0.00 92 SER A CA 2
ATOM 2951 C C . SER A 1 92 ? 9.968 1.784 -6.907 1.00 0.00 92 SER A C 2
ATOM 2952 O O . SER A 1 92 ? 11.058 1.258 -6.669 1.00 0.00 92 SER A O 2
ATOM 2960 N N . GLN A 1 93 ? 9.878 2.982 -7.508 1.00 0.00 93 GLN A N 2
ATOM 2961 C CA . GLN A 1 93 ? 11.066 3.777 -7.818 1.00 0.00 93 GLN A CA 2
ATOM 2962 C C . GLN A 1 93 ? 11.803 4.280 -6.572 1.00 0.00 93 GLN A C 2
ATOM 2963 O O . GLN A 1 93 ? 13.027 4.232 -6.587 1.00 0.00 93 GLN A O 2
ATOM 2977 N N . SER A 1 94 ? 11.146 4.728 -5.494 1.00 0.00 94 SER A N 2
ATOM 2978 C CA . SER A 1 94 ? 11.854 5.208 -4.293 1.00 0.00 94 SER A CA 2
ATOM 2979 C C . SER A 1 94 ? 12.667 4.096 -3.622 1.00 0.00 94 SER A C 2
ATOM 2980 O O . SER A 1 94 ? 13.801 4.344 -3.215 1.00 0.00 94 SER A O 2
ATOM 2988 N N . SER A 1 95 ? 12.164 2.856 -3.611 1.00 0.00 95 SER A N 2
ATOM 2989 C CA . SER A 1 95 ? 12.932 1.670 -3.209 1.00 0.00 95 SER A CA 2
ATOM 2990 C C . SER A 1 95 ? 14.157 1.448 -4.110 1.00 0.00 95 SER A C 2
ATOM 2991 O O . SER A 1 95 ? 15.279 1.401 -3.606 1.00 0.00 95 SER A O 2
ATOM 2999 N N . SER A 1 96 ? 13.993 1.386 -5.436 1.00 0.00 96 SER A N 2
ATOM 3000 C CA . SER A 1 96 ? 15.112 1.204 -6.386 1.00 0.00 96 SER A CA 2
ATOM 3001 C C . SER A 1 96 ? 16.109 2.377 -6.409 1.00 0.00 96 SER A C 2
ATOM 3002 O O . SER A 1 96 ? 17.306 2.184 -6.631 1.00 0.00 96 SER A O 2
ATOM 3010 N N . ASN A 1 97 ? 15.649 3.599 -6.136 1.00 0.00 97 ASN A N 2
ATOM 3011 C CA . ASN A 1 97 ? 16.471 4.798 -5.989 1.00 0.00 97 ASN A CA 2
ATOM 3012 C C . ASN A 1 97 ? 17.288 4.759 -4.682 1.00 0.00 97 ASN A C 2
ATOM 3013 O O . ASN A 1 97 ? 18.467 5.110 -4.676 1.00 0.00 97 ASN A O 2
ATOM 3024 N N . ALA A 1 98 ? 16.697 4.259 -3.591 1.00 0.00 98 ALA A N 2
ATOM 3025 C CA . ALA A 1 98 ? 17.384 4.024 -2.321 1.00 0.00 98 ALA A CA 2
ATOM 3026 C C . ALA A 1 98 ? 18.430 2.886 -2.382 1.00 0.00 98 ALA A C 2
ATOM 3027 O O . ALA A 1 98 ? 19.411 2.930 -1.634 1.00 0.00 98 ALA A O 2
ATOM 3034 N N . ILE A 1 99 ? 18.274 1.898 -3.281 1.00 0.00 99 ILE A N 2
ATOM 3035 C CA . ILE A 1 99 ? 19.307 0.876 -3.555 1.00 0.00 99 ILE A CA 2
ATOM 3036 C C . ILE A 1 99 ? 20.611 1.518 -4.066 1.00 0.00 99 ILE A C 2
ATOM 3037 O O . ILE A 1 99 ? 21.690 1.160 -3.586 1.00 0.00 99 ILE A O 2
ATOM 3052 N N . SER A 1 100 ? 20.530 2.482 -4.996 1.00 0.00 100 SER A N 2
ATOM 3053 C CA . SER A 1 100 ? 21.690 3.283 -5.438 1.00 0.00 100 SER A CA 2
ATOM 3054 C C . SER A 1 100 ? 21.305 4.585 -6.163 1.00 0.00 100 SER A C 2
ATOM 3055 O O . SER A 1 100 ? 21.824 5.650 -5.814 1.00 0.00 100 SER A O 2
ATOM 3063 N N . GLY A 1 101 ? 20.390 4.523 -7.144 1.00 0.00 101 GLY A N 2
ATOM 3064 C CA . GLY A 1 101 ? 19.891 5.701 -7.876 1.00 0.00 101 GLY A CA 2
ATOM 3065 C C . GLY A 1 101 ? 20.119 5.640 -9.389 1.00 0.00 101 GLY A C 2
ATOM 3066 O O . GLY A 1 101 ? 20.842 6.476 -9.934 1.00 0.00 101 GLY A O 2
ATOM 3070 N N . ALA A 1 102 ? 19.545 4.635 -10.061 1.00 0.00 102 ALA A N 2
ATOM 3071 C CA . ALA A 1 102 ? 19.850 4.295 -11.459 1.00 0.00 102 ALA A CA 2
ATOM 3072 C C . ALA A 1 102 ? 18.601 3.943 -12.309 1.00 0.00 102 ALA A C 2
ATOM 3073 O O . ALA A 1 102 ? 18.687 3.134 -13.238 1.00 0.00 102 ALA A O 2
ATOM 3080 N N . THR A 1 103 ? 17.443 4.549 -12.006 1.00 0.00 103 THR A N 2
ATOM 3081 C CA . THR A 1 103 ? 16.154 4.255 -12.674 1.00 0.00 103 THR A CA 2
ATOM 3082 C C . THR A 1 103 ? 15.557 5.504 -13.339 1.00 0.00 103 THR A C 2
ATOM 3083 O O . THR A 1 103 ? 15.593 5.605 -14.567 1.00 0.00 103 THR A O 2
ATOM 3094 N N . GLY A 1 104 ? 15.069 6.480 -12.560 1.00 0.00 104 GLY A N 2
ATOM 3095 C CA . GLY A 1 104 ? 14.463 7.721 -13.074 1.00 0.00 104 GLY A CA 2
ATOM 3096 C C . GLY A 1 104 ? 13.284 7.519 -14.047 1.00 0.00 104 GLY A C 2
ATOM 3097 O O . GLY A 1 104 ? 12.647 6.462 -14.073 1.00 0.00 104 GLY A O 2
ATOM 3101 N N . GLY A 1 105 ? 12.981 8.552 -14.841 1.00 0.00 105 GLY A N 2
ATOM 3102 C CA . GLY A 1 105 ? 11.982 8.492 -15.922 1.00 0.00 105 GLY A CA 2
ATOM 3103 C C . GLY A 1 105 ? 10.750 9.380 -15.699 1.00 0.00 105 GLY A C 2
ATOM 3104 O O . GLY A 1 105 ? 9.623 8.900 -15.830 1.00 0.00 105 GLY A O 2
ATOM 3108 N N . SER A 1 106 ? 10.952 10.658 -15.350 1.00 0.00 106 SER A N 2
ATOM 3109 C CA . SER A 1 106 ? 9.894 11.677 -15.177 1.00 0.00 106 SER A CA 2
ATOM 3110 C C . SER A 1 106 ? 8.780 11.271 -14.192 1.00 0.00 106 SER A C 2
ATOM 3111 O O . SER A 1 106 ? 7.594 11.247 -14.532 1.00 0.00 106 SER A O 2
ATOM 3119 N N . ALA A 1 107 ? 9.167 10.943 -12.955 1.00 0.00 107 ALA A N 2
ATOM 3120 C CA . ALA A 1 107 ? 8.314 10.322 -11.933 1.00 0.00 107 ALA A CA 2
ATOM 3121 C C . ALA A 1 107 ? 8.011 11.264 -10.741 1.00 0.00 107 ALA A C 2
ATOM 3122 O O . ALA A 1 107 ? 8.295 10.938 -9.584 1.00 0.00 107 ALA A O 2
ATOM 3129 N N . PHE A 1 108 ? 7.434 12.440 -11.027 1.00 0.00 108 PHE A N 2
ATOM 3130 C CA . PHE A 1 108 ? 7.018 13.436 -10.015 1.00 0.00 108 PHE A CA 2
ATOM 3131 C C . PHE A 1 108 ? 5.637 14.091 -10.234 1.00 0.00 108 PHE A C 2
ATOM 3132 O O . PHE A 1 108 ? 5.101 14.666 -9.284 1.00 0.00 108 PHE A O 2
ATOM 3149 N N . ALA A 1 109 ? 5.049 14.020 -11.438 1.00 0.00 109 ALA A N 2
ATOM 3150 C CA . ALA A 1 109 ? 3.763 14.647 -11.802 1.00 0.00 109 ALA A CA 2
ATOM 3151 C C . ALA A 1 109 ? 3.576 16.096 -11.275 1.00 0.00 109 ALA A C 2
ATOM 3152 O O . ALA A 1 109 ? 2.531 16.433 -10.711 1.00 0.00 109 ALA A O 2
ATOM 3159 N N . GLN A 1 110 ? 4.617 16.930 -11.422 1.00 0.00 110 GLN A N 2
ATOM 3160 C CA . GLN A 1 110 ? 4.760 18.268 -10.819 1.00 0.00 110 GLN A CA 2
ATOM 3161 C C . GLN A 1 110 ? 4.340 18.297 -9.336 1.00 0.00 110 GLN A C 2
ATOM 3162 O O . GLN A 1 110 ? 3.257 18.771 -8.991 1.00 0.00 110 GLN A O 2
ATOM 3176 N N . SER A 1 111 ? 5.196 17.718 -8.480 1.00 0.00 111 SER A N 2
ATOM 3177 C CA . SER A 1 111 ? 4.980 17.487 -7.037 1.00 0.00 111 SER A CA 2
ATOM 3178 C C . SER A 1 111 ? 3.590 16.911 -6.687 1.00 0.00 111 SER A C 2
ATOM 3179 O O . SER A 1 111 ? 2.946 17.313 -5.715 1.00 0.00 111 SER A O 2
ATOM 3187 N N . GLN A 1 112 ? 3.134 15.945 -7.498 1.00 0.00 112 GLN A N 2
ATOM 3188 C CA . GLN A 1 112 ? 1.793 15.332 -7.472 1.00 0.00 112 GLN A CA 2
ATOM 3189 C C . GLN A 1 112 ? 0.628 16.351 -7.454 1.00 0.00 112 GLN A C 2
ATOM 3190 O O . GLN A 1 112 ? -0.400 16.142 -6.803 1.00 0.00 112 GLN A O 2
ATOM 3204 N N . ALA A 1 113 ? 0.789 17.463 -8.177 1.00 0.00 113 ALA A N 2
ATOM 3205 C CA . ALA A 1 113 ? -0.135 18.599 -8.211 1.00 0.00 113 ALA A CA 2
ATOM 3206 C C . ALA A 1 113 ? -0.254 19.232 -9.620 1.00 0.00 113 ALA A C 2
ATOM 3207 O O . ALA A 1 113 ? -0.502 20.434 -9.750 1.00 0.00 113 ALA A O 2
ATOM 3214 N N . PHE A 1 114 ? -0.063 18.431 -10.680 1.00 0.00 114 PHE A N 2
ATOM 3215 C CA . PHE A 1 114 ? -0.212 18.832 -12.088 1.00 0.00 114 PHE A CA 2
ATOM 3216 C C . PHE A 1 114 ? -1.544 19.570 -12.343 1.00 0.00 114 PHE A C 2
ATOM 3217 O O . PHE A 1 114 ? -2.614 18.966 -12.231 1.00 0.00 114 PHE A O 2
ATOM 3234 N N . GLN A 1 115 ? -1.453 20.855 -12.712 1.00 0.00 115 GLN A N 2
ATOM 3235 C CA . GLN A 1 115 ? -2.538 21.851 -12.789 1.00 0.00 115 GLN A CA 2
ATOM 3236 C C . GLN A 1 115 ? -3.371 22.042 -11.500 1.00 0.00 115 GLN A C 2
ATOM 3237 O O . GLN A 1 115 ? -3.904 21.100 -10.911 1.00 0.00 115 GLN A O 2
ATOM 3251 N N . GLN A 1 116 ? -3.531 23.304 -11.085 1.00 0.00 116 GLN A N 2
ATOM 3252 C CA . GLN A 1 116 ? -4.359 23.701 -9.938 1.00 0.00 116 GLN A CA 2
ATOM 3253 C C . GLN A 1 116 ? -4.811 25.170 -10.063 1.00 0.00 116 GLN A C 2
ATOM 3254 O O . GLN A 1 116 ? -4.026 26.035 -10.459 1.00 0.00 116 GLN A O 2
ATOM 3268 N N . SER A 1 117 ? -6.063 25.459 -9.693 1.00 0.00 117 SER A N 2
ATOM 3269 C CA . SER A 1 117 ? -6.611 26.818 -9.539 1.00 0.00 117 SER A CA 2
ATOM 3270 C C . SER A 1 117 ? -7.873 26.806 -8.654 1.00 0.00 117 SER A C 2
ATOM 3271 O O . SER A 1 117 ? -8.408 25.733 -8.351 1.00 0.00 117 SER A O 2
ATOM 3279 N N . ALA A 1 118 ? -8.352 27.996 -8.264 1.00 0.00 118 ALA A N 2
ATOM 3280 C CA . ALA A 1 118 ? -9.492 28.257 -7.364 1.00 0.00 118 ALA A CA 2
ATOM 3281 C C . ALA A 1 118 ? -9.585 27.289 -6.152 1.00 0.00 118 ALA A C 2
ATOM 3282 O O . ALA A 1 118 ? -10.603 26.575 -5.988 1.00 0.00 118 ALA A O 2
ATOM 3289 N N . GLY A 1 1 ? 13.182 -6.233 3.317 1.00 0.00 1 GLY A N 3
ATOM 3290 C CA . GLY A 1 1 ? 13.000 -6.798 1.960 1.00 0.00 1 GLY A CA 3
ATOM 3291 C C . GLY A 1 1 ? 12.068 -5.951 1.097 1.00 0.00 1 GLY A C 3
ATOM 3292 O O . GLY A 1 1 ? 11.505 -4.957 1.561 1.00 0.00 1 GLY A O 3
ATOM 3295 N N . SER A 1 2 ? 11.884 -6.359 -0.162 1.00 0.00 2 SER A N 3
ATOM 3296 C CA . SER A 1 2 ? 10.964 -5.731 -1.127 1.00 0.00 2 SER A CA 3
ATOM 3297 C C . SER A 1 2 ? 9.552 -6.327 -1.063 1.00 0.00 2 SER A C 3
ATOM 3298 O O . SER A 1 2 ? 9.326 -7.341 -0.406 1.00 0.00 2 SER A O 3
ATOM 3306 N N . GLU A 1 3 ? 8.596 -5.673 -1.726 1.00 0.00 3 GLU A N 3
ATOM 3307 C CA . GLU A 1 3 ? 7.142 -5.941 -1.754 1.00 0.00 3 GLU A CA 3
ATOM 3308 C C . GLU A 1 3 ? 6.434 -6.097 -0.391 1.00 0.00 3 GLU A C 3
ATOM 3309 O O . GLU A 1 3 ? 5.257 -6.443 -0.355 1.00 0.00 3 GLU A O 3
ATOM 3321 N N . GLN A 1 4 ? 7.102 -5.781 0.727 1.00 0.00 4 GLN A N 3
ATOM 3322 C CA . GLN A 1 4 ? 6.591 -5.996 2.088 1.00 0.00 4 GLN A CA 3
ATOM 3323 C C . GLN A 1 4 ? 6.898 -4.829 3.037 1.00 0.00 4 GLN A C 3
ATOM 3324 O O . GLN A 1 4 ? 5.972 -4.321 3.664 1.00 0.00 4 GLN A O 3
ATOM 3338 N N . GLN A 1 5 ? 8.135 -4.316 3.095 1.00 0.00 5 GLN A N 3
ATOM 3339 C CA . GLN A 1 5 ? 8.395 -3.022 3.757 1.00 0.00 5 GLN A CA 3
ATOM 3340 C C . GLN A 1 5 ? 7.636 -1.878 3.067 1.00 0.00 5 GLN A C 3
ATOM 3341 O O . GLN A 1 5 ? 7.188 -0.934 3.720 1.00 0.00 5 GLN A O 3
ATOM 3355 N N . ASP A 1 6 ? 7.411 -2.017 1.757 1.00 0.00 6 ASP A N 3
ATOM 3356 C CA . ASP A 1 6 ? 6.537 -1.143 0.982 1.00 0.00 6 ASP A CA 3
ATOM 3357 C C . ASP A 1 6 ? 5.108 -1.100 1.543 1.00 0.00 6 ASP A C 3
ATOM 3358 O O . ASP A 1 6 ? 4.497 -0.040 1.509 1.00 0.00 6 ASP A O 3
ATOM 3367 N N . LEU A 1 7 ? 4.569 -2.195 2.103 1.00 0.00 7 LEU A N 3
ATOM 3368 C CA . LEU A 1 7 ? 3.187 -2.231 2.605 1.00 0.00 7 LEU A CA 3
ATOM 3369 C C . LEU A 1 7 ? 2.938 -1.234 3.744 1.00 0.00 7 LEU A C 3
ATOM 3370 O O . LEU A 1 7 ? 1.856 -0.659 3.814 1.00 0.00 7 LEU A O 3
ATOM 3386 N N . ASP A 1 8 ? 3.925 -1.006 4.615 1.00 0.00 8 ASP A N 3
ATOM 3387 C CA . ASP A 1 8 ? 3.827 -0.027 5.704 1.00 0.00 8 ASP A CA 3
ATOM 3388 C C . ASP A 1 8 ? 3.866 1.409 5.163 1.00 0.00 8 ASP A C 3
ATOM 3389 O O . ASP A 1 8 ? 3.089 2.254 5.607 1.00 0.00 8 ASP A O 3
ATOM 3398 N N . ASP A 1 9 ? 4.721 1.687 4.171 1.00 0.00 9 ASP A N 3
ATOM 3399 C CA . ASP A 1 9 ? 4.752 2.987 3.491 1.00 0.00 9 ASP A CA 3
ATOM 3400 C C . ASP A 1 9 ? 3.456 3.240 2.711 1.00 0.00 9 ASP A C 3
ATOM 3401 O O . ASP A 1 9 ? 2.874 4.319 2.844 1.00 0.00 9 ASP A O 3
ATOM 3410 N N . LEU A 1 10 ? 2.961 2.235 1.971 1.00 0.00 10 LEU A N 3
ATOM 3411 C CA . LEU A 1 10 ? 1.643 2.255 1.342 1.00 0.00 10 LEU A CA 3
ATOM 3412 C C . LEU A 1 10 ? 0.550 2.480 2.384 1.00 0.00 10 LEU A C 3
ATOM 3413 O O . LEU A 1 10 ? -0.281 3.346 2.163 1.00 0.00 10 LEU A O 3
ATOM 3429 N N . ALA A 1 11 ? 0.549 1.799 3.531 1.00 0.00 11 ALA A N 3
ATOM 3430 C CA . ALA A 1 11 ? -0.454 2.024 4.569 1.00 0.00 11 ALA A CA 3
ATOM 3431 C C . ALA A 1 11 ? -0.528 3.501 5.000 1.00 0.00 11 ALA A C 3
ATOM 3432 O O . ALA A 1 11 ? -1.628 4.035 5.089 1.00 0.00 11 ALA A O 3
ATOM 3439 N N . GLN A 1 12 ? 0.598 4.205 5.182 1.00 0.00 12 GLN A N 3
ATOM 3440 C CA . GLN A 1 12 ? 0.574 5.626 5.570 1.00 0.00 12 GLN A CA 3
ATOM 3441 C C . GLN A 1 12 ? -0.079 6.532 4.508 1.00 0.00 12 GLN A C 3
ATOM 3442 O O . GLN A 1 12 ? -0.931 7.362 4.832 1.00 0.00 12 GLN A O 3
ATOM 3456 N N . VAL A 1 13 ? 0.292 6.370 3.235 1.00 0.00 13 VAL A N 3
ATOM 3457 C CA . VAL A 1 13 ? -0.243 7.181 2.121 1.00 0.00 13 VAL A CA 3
ATOM 3458 C C . VAL A 1 13 ? -1.652 6.757 1.696 1.00 0.00 13 VAL A C 3
ATOM 3459 O O . VAL A 1 13 ? -2.448 7.609 1.306 1.00 0.00 13 VAL A O 3
ATOM 3472 N N . ILE A 1 14 ? -1.983 5.465 1.816 1.00 0.00 14 ILE A N 3
ATOM 3473 C CA . ILE A 1 14 ? -3.333 4.922 1.654 1.00 0.00 14 ILE A CA 3
ATOM 3474 C C . ILE A 1 14 ? -4.228 5.521 2.731 1.00 0.00 14 ILE A C 3
ATOM 3475 O O . ILE A 1 14 ? -5.240 6.087 2.354 1.00 0.00 14 ILE A O 3
ATOM 3490 N N . LEU A 1 15 ? -3.846 5.527 4.016 1.00 0.00 15 LEU A N 3
ATOM 3491 C CA . LEU A 1 15 ? -4.559 6.241 5.094 1.00 0.00 15 LEU A CA 3
ATOM 3492 C C . LEU A 1 15 ? -4.859 7.705 4.721 1.00 0.00 15 LEU A C 3
ATOM 3493 O O . LEU A 1 15 ? -6.015 8.127 4.782 1.00 0.00 15 LEU A O 3
ATOM 3509 N N . SER A 1 16 ? -3.860 8.447 4.235 1.00 0.00 16 SER A N 3
ATOM 3510 C CA . SER A 1 16 ? -4.024 9.821 3.725 1.00 0.00 16 SER A CA 3
ATOM 3511 C C . SER A 1 16 ? -4.865 9.955 2.440 1.00 0.00 16 SER A C 3
ATOM 3512 O O . SER A 1 16 ? -5.130 11.081 2.015 1.00 0.00 16 SER A O 3
ATOM 3520 N N . ALA A 1 17 ? -5.315 8.854 1.829 1.00 0.00 17 ALA A N 3
ATOM 3521 C CA . ALA A 1 17 ? -6.119 8.817 0.602 1.00 0.00 17 ALA A CA 3
ATOM 3522 C C . ALA A 1 17 ? -7.531 8.230 0.840 1.00 0.00 17 ALA A C 3
ATOM 3523 O O . ALA A 1 17 ? -8.520 8.845 0.439 1.00 0.00 17 ALA A O 3
ATOM 3530 N N . VAL A 1 18 ? -7.659 7.116 1.574 1.00 0.00 18 VAL A N 3
ATOM 3531 C CA . VAL A 1 18 ? -8.941 6.541 2.029 1.00 0.00 18 VAL A CA 3
ATOM 3532 C C . VAL A 1 18 ? -9.701 7.490 2.964 1.00 0.00 18 VAL A C 3
ATOM 3533 O O . VAL A 1 18 ? -10.920 7.619 2.853 1.00 0.00 18 VAL A O 3
ATOM 3546 N N . THR A 1 19 ? -8.985 8.219 3.826 1.00 0.00 19 THR A N 3
ATOM 3547 C CA . THR A 1 19 ? -9.550 9.205 4.770 1.00 0.00 19 THR A CA 3
ATOM 3548 C C . THR A 1 19 ? -9.492 10.641 4.208 1.00 0.00 19 THR A C 3
ATOM 3549 O O . THR A 1 19 ? -10.008 11.572 4.826 1.00 0.00 19 THR A O 3
ATOM 3560 N N . SER A 1 20 ? -8.946 10.839 2.994 1.00 0.00 20 SER A N 3
ATOM 3561 C CA . SER A 1 20 ? -8.930 12.137 2.285 1.00 0.00 20 SER A CA 3
ATOM 3562 C C . SER A 1 20 ? -10.332 12.721 2.057 1.00 0.00 20 SER A C 3
ATOM 3563 O O . SER A 1 20 ? -10.520 13.940 2.087 1.00 0.00 20 SER A O 3
ATOM 3571 N N . ASN A 1 21 ? -11.325 11.846 1.851 1.00 0.00 21 ASN A N 3
ATOM 3572 C CA . ASN A 1 21 ? -12.730 12.223 1.697 1.00 0.00 21 ASN A CA 3
ATOM 3573 C C . ASN A 1 21 ? -13.356 12.531 3.072 1.00 0.00 21 ASN A C 3
ATOM 3574 O O . ASN A 1 21 ? -13.506 13.702 3.424 1.00 0.00 21 ASN A O 3
ATOM 3585 N N . THR A 1 22 ? -13.674 11.485 3.848 1.00 0.00 22 THR A N 3
ATOM 3586 C CA . THR A 1 22 ? -14.185 11.498 5.238 1.00 0.00 22 THR A CA 3
ATOM 3587 C C . THR A 1 22 ? -14.659 10.089 5.621 1.00 0.00 22 THR A C 3
ATOM 3588 O O . THR A 1 22 ? -15.579 9.550 5.004 1.00 0.00 22 THR A O 3
ATOM 3599 N N . ASP A 1 23 ? -13.997 9.456 6.597 1.00 0.00 23 ASP A N 3
ATOM 3600 C CA . ASP A 1 23 ? -14.374 8.125 7.111 1.00 0.00 23 ASP A CA 3
ATOM 3601 C C . ASP A 1 23 ? -13.730 7.808 8.477 1.00 0.00 23 ASP A C 3
ATOM 3602 O O . ASP A 1 23 ? -14.435 7.493 9.438 1.00 0.00 23 ASP A O 3
ATOM 3611 N N . THR A 1 24 ? -12.397 7.922 8.571 1.00 0.00 24 THR A N 3
ATOM 3612 C CA . THR A 1 24 ? -11.549 7.597 9.741 1.00 0.00 24 THR A CA 3
ATOM 3613 C C . THR A 1 24 ? -11.479 6.103 10.114 1.00 0.00 24 THR A C 3
ATOM 3614 O O . THR A 1 24 ? -10.389 5.605 10.400 1.00 0.00 24 THR A O 3
ATOM 3625 N N . SER A 1 25 ? -12.573 5.339 10.043 1.00 0.00 25 SER A N 3
ATOM 3626 C CA . SER A 1 25 ? -12.561 3.873 10.230 1.00 0.00 25 SER A CA 3
ATOM 3627 C C . SER A 1 25 ? -11.836 3.130 9.096 1.00 0.00 25 SER A C 3
ATOM 3628 O O . SER A 1 25 ? -11.311 2.038 9.307 1.00 0.00 25 SER A O 3
ATOM 3636 N N . LYS A 1 26 ? -11.723 3.730 7.905 1.00 0.00 26 LYS A N 3
ATOM 3637 C CA . LYS A 1 26 ? -10.882 3.289 6.777 1.00 0.00 26 LYS A CA 3
ATOM 3638 C C . LYS A 1 26 ? -9.402 3.076 7.140 1.00 0.00 26 LYS A C 3
ATOM 3639 O O . LYS A 1 26 ? -8.751 2.236 6.518 1.00 0.00 26 LYS A O 3
ATOM 3658 N N . SER A 1 27 ? -8.894 3.714 8.197 1.00 0.00 27 SER A N 3
ATOM 3659 C CA . SER A 1 27 ? -7.582 3.393 8.782 1.00 0.00 27 SER A CA 3
ATOM 3660 C C . SER A 1 27 ? -7.495 1.957 9.326 1.00 0.00 27 SER A C 3
ATOM 3661 O O . SER A 1 27 ? -6.459 1.308 9.184 1.00 0.00 27 SER A O 3
ATOM 3669 N N . ALA A 1 28 ? -8.584 1.425 9.898 1.00 0.00 28 ALA A N 3
ATOM 3670 C CA . ALA A 1 28 ? -8.681 0.021 10.306 1.00 0.00 28 ALA A CA 3
ATOM 3671 C C . ALA A 1 28 ? -8.851 -0.923 9.102 1.00 0.00 28 ALA A C 3
ATOM 3672 O O . ALA A 1 28 ? -8.259 -2.003 9.097 1.00 0.00 28 ALA A O 3
ATOM 3679 N N . ARG A 1 29 ? -9.581 -0.519 8.045 1.00 0.00 29 ARG A N 3
ATOM 3680 C CA . ARG A 1 29 ? -9.666 -1.311 6.797 1.00 0.00 29 ARG A CA 3
ATOM 3681 C C . ARG A 1 29 ? -8.291 -1.578 6.182 1.00 0.00 29 ARG A C 3
ATOM 3682 O O . ARG A 1 29 ? -8.060 -2.686 5.710 1.00 0.00 29 ARG A O 3
ATOM 3703 N N . ALA A 1 30 ? -7.344 -0.641 6.254 1.00 0.00 30 ALA A N 3
ATOM 3704 C CA . ALA A 1 30 ? -5.971 -0.861 5.776 1.00 0.00 30 ALA A CA 3
ATOM 3705 C C . ALA A 1 30 ? -5.239 -2.056 6.430 1.00 0.00 30 ALA A C 3
ATOM 3706 O O . ALA A 1 30 ? -4.339 -2.632 5.821 1.00 0.00 30 ALA A O 3
ATOM 3713 N N . GLN A 1 31 ? -5.656 -2.492 7.625 1.00 0.00 31 GLN A N 3
ATOM 3714 C CA . GLN A 1 31 ? -5.148 -3.709 8.272 1.00 0.00 31 GLN A CA 3
ATOM 3715 C C . GLN A 1 31 ? -5.603 -4.996 7.546 1.00 0.00 31 GLN A C 3
ATOM 3716 O O . GLN A 1 31 ? -4.901 -6.007 7.586 1.00 0.00 31 GLN A O 3
ATOM 3730 N N . ALA A 1 32 ? -6.742 -4.966 6.841 1.00 0.00 32 ALA A N 3
ATOM 3731 C CA . ALA A 1 32 ? -7.177 -6.046 5.951 1.00 0.00 32 ALA A CA 3
ATOM 3732 C C . ALA A 1 32 ? -6.358 -6.093 4.647 1.00 0.00 32 ALA A C 3
ATOM 3733 O O . ALA A 1 32 ? -6.103 -7.179 4.131 1.00 0.00 32 ALA A O 3
ATOM 3740 N N . LEU A 1 33 ? -5.869 -4.949 4.147 1.00 0.00 33 LEU A N 3
ATOM 3741 C CA . LEU A 1 33 ? -4.882 -4.894 3.054 1.00 0.00 33 LEU A CA 3
ATOM 3742 C C . LEU A 1 33 ? -3.635 -5.724 3.407 1.00 0.00 33 LEU A C 3
ATOM 3743 O O . LEU A 1 33 ? -3.197 -6.529 2.590 1.00 0.00 33 LEU A O 3
ATOM 3759 N N . SER A 1 34 ? -3.136 -5.644 4.644 1.00 0.00 34 SER A N 3
ATOM 3760 C CA . SER A 1 34 ? -2.014 -6.471 5.120 1.00 0.00 34 SER A CA 3
ATOM 3761 C C . SER A 1 34 ? -2.256 -7.986 5.001 1.00 0.00 34 SER A C 3
ATOM 3762 O O . SER A 1 34 ? -1.292 -8.744 4.913 1.00 0.00 34 SER A O 3
ATOM 3770 N N . THR A 1 35 ? -3.511 -8.453 4.931 1.00 0.00 35 THR A N 3
ATOM 3771 C CA . THR A 1 35 ? -3.830 -9.873 4.685 1.00 0.00 35 THR A CA 3
ATOM 3772 C C . THR A 1 35 ? -3.427 -10.336 3.277 1.00 0.00 35 THR A C 3
ATOM 3773 O O . THR A 1 35 ? -2.986 -11.472 3.110 1.00 0.00 35 THR A O 3
ATOM 3784 N N . ALA A 1 36 ? -3.480 -9.455 2.268 1.00 0.00 36 ALA A N 3
ATOM 3785 C CA . ALA A 1 36 ? -2.970 -9.740 0.921 1.00 0.00 36 ALA A CA 3
ATOM 3786 C C . ALA A 1 36 ? -1.444 -9.929 0.903 1.00 0.00 36 ALA A C 3
ATOM 3787 O O . ALA A 1 36 ? -0.915 -10.719 0.123 1.00 0.00 36 ALA A O 3
ATOM 3794 N N . LEU A 1 37 ? -0.735 -9.226 1.786 1.00 0.00 37 LEU A N 3
ATOM 3795 C CA . LEU A 1 37 ? 0.723 -9.260 1.907 1.00 0.00 37 LEU A CA 3
ATOM 3796 C C . LEU A 1 37 ? 1.183 -10.459 2.754 1.00 0.00 37 LEU A C 3
ATOM 3797 O O . LEU A 1 37 ? 2.165 -11.117 2.417 1.00 0.00 37 LEU A O 3
ATOM 3813 N N . ALA A 1 38 ? 0.432 -10.809 3.803 1.00 0.00 38 ALA A N 3
ATOM 3814 C CA . ALA A 1 38 ? 0.584 -12.085 4.502 1.00 0.00 38 ALA A CA 3
ATOM 3815 C C . ALA A 1 38 ? 0.332 -13.278 3.556 1.00 0.00 38 ALA A C 3
ATOM 3816 O O . ALA A 1 38 ? 1.092 -14.249 3.553 1.00 0.00 38 ALA A O 3
ATOM 3823 N N . SER A 1 39 ? -0.690 -13.173 2.696 1.00 0.00 39 SER A N 3
ATOM 3824 C CA . SER A 1 39 ? -0.960 -14.133 1.622 1.00 0.00 39 SER A CA 3
ATOM 3825 C C . SER A 1 39 ? 0.178 -14.185 0.590 1.00 0.00 39 SER A C 3
ATOM 3826 O O . SER A 1 39 ? 0.605 -15.282 0.241 1.00 0.00 39 SER A O 3
ATOM 3834 N N . SER A 1 40 ? 0.761 -13.045 0.184 1.00 0.00 40 SER A N 3
ATOM 3835 C CA . SER A 1 40 ? 1.973 -12.992 -0.659 1.00 0.00 40 SER A CA 3
ATOM 3836 C C . SER A 1 40 ? 3.135 -13.799 -0.065 1.00 0.00 40 SER A C 3
ATOM 3837 O O . SER A 1 40 ? 3.733 -14.626 -0.754 1.00 0.00 40 SER A O 3
ATOM 3845 N N . LEU A 1 41 ? 3.412 -13.629 1.234 1.00 0.00 41 LEU A N 3
ATOM 3846 C CA . LEU A 1 41 ? 4.443 -14.377 1.968 1.00 0.00 41 LEU A CA 3
ATOM 3847 C C . LEU A 1 41 ? 4.279 -15.907 1.806 1.00 0.00 41 LEU A C 3
ATOM 3848 O O . LEU A 1 41 ? 5.266 -16.610 1.577 1.00 0.00 41 LEU A O 3
ATOM 3864 N N . ALA A 1 42 ? 3.043 -16.419 1.836 1.00 0.00 42 ALA A N 3
ATOM 3865 C CA . ALA A 1 42 ? 2.742 -17.821 1.534 1.00 0.00 42 ALA A CA 3
ATOM 3866 C C . ALA A 1 42 ? 2.776 -18.137 0.020 1.00 0.00 42 ALA A C 3
ATOM 3867 O O . ALA A 1 42 ? 3.273 -19.190 -0.376 1.00 0.00 42 ALA A O 3
ATOM 3874 N N . ASP A 1 43 ? 2.297 -17.242 -0.847 1.00 0.00 43 ASP A N 3
ATOM 3875 C CA . ASP A 1 43 ? 2.304 -17.421 -2.305 1.00 0.00 43 ASP A CA 3
ATOM 3876 C C . ASP A 1 43 ? 3.721 -17.576 -2.886 1.00 0.00 43 ASP A C 3
ATOM 3877 O O . ASP A 1 43 ? 3.934 -18.404 -3.773 1.00 0.00 43 ASP A O 3
ATOM 3886 N N . LEU A 1 44 ? 4.715 -16.869 -2.331 1.00 0.00 44 LEU A N 3
ATOM 3887 C CA . LEU A 1 44 ? 6.137 -17.034 -2.671 1.00 0.00 44 LEU A CA 3
ATOM 3888 C C . LEU A 1 44 ? 6.672 -18.456 -2.386 1.00 0.00 44 LEU A C 3
ATOM 3889 O O . LEU A 1 44 ? 7.594 -18.905 -3.072 1.00 0.00 44 LEU A O 3
ATOM 3905 N N . LEU A 1 45 ? 6.100 -19.178 -1.413 1.00 0.00 45 LEU A N 3
ATOM 3906 C CA . LEU A 1 45 ? 6.396 -20.594 -1.145 1.00 0.00 45 LEU A CA 3
ATOM 3907 C C . LEU A 1 45 ? 5.594 -21.535 -2.071 1.00 0.00 45 LEU A C 3
ATOM 3908 O O . LEU A 1 45 ? 6.126 -22.542 -2.541 1.00 0.00 45 LEU A O 3
ATOM 3924 N N . ILE A 1 46 ? 4.325 -21.206 -2.345 1.00 0.00 46 ILE A N 3
ATOM 3925 C CA . ILE A 1 46 ? 3.417 -21.974 -3.221 1.00 0.00 46 ILE A CA 3
ATOM 3926 C C . ILE A 1 46 ? 3.843 -21.911 -4.708 1.00 0.00 46 ILE A C 3
ATOM 3927 O O . ILE A 1 46 ? 3.588 -22.854 -5.460 1.00 0.00 46 ILE A O 3
ATOM 3942 N N . SER A 1 47 ? 4.502 -20.819 -5.120 1.00 0.00 47 SER A N 3
ATOM 3943 C CA . SER A 1 47 ? 5.045 -20.517 -6.464 1.00 0.00 47 SER A CA 3
ATOM 3944 C C . SER A 1 47 ? 4.007 -20.016 -7.485 1.00 0.00 47 SER A C 3
ATOM 3945 O O . SER A 1 47 ? 4.351 -19.770 -8.643 1.00 0.00 47 SER A O 3
ATOM 3953 N N . GLU A 1 48 ? 2.747 -19.818 -7.086 1.00 0.00 48 GLU A N 3
ATOM 3954 C CA . GLU A 1 48 ? 1.671 -19.309 -7.958 1.00 0.00 48 GLU A CA 3
ATOM 3955 C C . GLU A 1 48 ? 1.669 -17.769 -8.128 1.00 0.00 48 GLU A C 3
ATOM 3956 O O . GLU A 1 48 ? 0.819 -17.217 -8.832 1.00 0.00 48 GLU A O 3
ATOM 3968 N N . SER A 1 49 ? 2.664 -17.072 -7.563 1.00 0.00 49 SER A N 3
ATOM 3969 C CA . SER A 1 49 ? 2.913 -15.623 -7.690 1.00 0.00 49 SER A CA 3
ATOM 3970 C C . SER A 1 49 ? 2.967 -15.048 -9.119 1.00 0.00 49 SER A C 3
ATOM 3971 O O . SER A 1 49 ? 2.945 -13.831 -9.275 1.00 0.00 49 SER A O 3
ATOM 3979 N N . SER A 1 50 ? 3.019 -15.869 -10.176 1.00 0.00 50 SER A N 3
ATOM 3980 C CA . SER A 1 50 ? 3.122 -15.406 -11.575 1.00 0.00 50 SER A CA 3
ATOM 3981 C C . SER A 1 50 ? 1.961 -14.498 -12.035 1.00 0.00 50 SER A C 3
ATOM 3982 O O . SER A 1 50 ? 2.157 -13.639 -12.899 1.00 0.00 50 SER A O 3
ATOM 3990 N N . GLY A 1 51 ? 0.766 -14.637 -11.438 1.00 0.00 51 GLY A N 3
ATOM 3991 C CA . GLY A 1 51 ? -0.443 -13.874 -11.807 1.00 0.00 51 GLY A CA 3
ATOM 3992 C C . GLY A 1 51 ? -1.027 -12.979 -10.704 1.00 0.00 51 GLY A C 3
ATOM 3993 O O . GLY A 1 51 ? -1.732 -12.015 -11.013 1.00 0.00 51 GLY A O 3
ATOM 3997 N N . SER A 1 52 ? -0.728 -13.253 -9.430 1.00 0.00 52 SER A N 3
ATOM 3998 C CA . SER A 1 52 ? -1.283 -12.520 -8.279 1.00 0.00 52 SER A CA 3
ATOM 3999 C C . SER A 1 52 ? -0.322 -12.423 -7.082 1.00 0.00 52 SER A C 3
ATOM 4000 O O . SER A 1 52 ? -0.744 -12.496 -5.928 1.00 0.00 52 SER A O 3
ATOM 4008 N N . SER A 1 53 ? 0.977 -12.229 -7.366 1.00 0.00 53 SER A N 3
ATOM 4009 C CA . SER A 1 53 ? 2.089 -12.131 -6.396 1.00 0.00 53 SER A CA 3
ATOM 4010 C C . SER A 1 53 ? 1.724 -11.367 -5.115 1.00 0.00 53 SER A C 3
ATOM 4011 O O . SER A 1 53 ? 1.686 -11.939 -4.027 1.00 0.00 53 SER A O 3
ATOM 4019 N N . TYR A 1 54 ? 1.368 -10.088 -5.279 1.00 0.00 54 TYR A N 3
ATOM 4020 C CA . TYR A 1 54 ? 0.887 -9.182 -4.233 1.00 0.00 54 TYR A CA 3
ATOM 4021 C C . TYR A 1 54 ? 0.039 -8.074 -4.863 1.00 0.00 54 TYR A C 3
ATOM 4022 O O . TYR A 1 54 ? -1.118 -7.902 -4.489 1.00 0.00 54 TYR A O 3
ATOM 4040 N N . GLN A 1 55 ? 0.573 -7.363 -5.864 1.00 0.00 55 GLN A N 3
ATOM 4041 C CA . GLN A 1 55 ? -0.034 -6.132 -6.379 1.00 0.00 55 GLN A CA 3
ATOM 4042 C C . GLN A 1 55 ? -1.416 -6.337 -7.018 1.00 0.00 55 GLN A C 3
ATOM 4043 O O . GLN A 1 55 ? -2.275 -5.475 -6.875 1.00 0.00 55 GLN A O 3
ATOM 4057 N N . THR A 1 56 ? -1.673 -7.486 -7.656 1.00 0.00 56 THR A N 3
ATOM 4058 C CA . THR A 1 56 ? -3.008 -7.844 -8.182 1.00 0.00 56 THR A CA 3
ATOM 4059 C C . THR A 1 56 ? -4.051 -7.912 -7.067 1.00 0.00 56 THR A C 3
ATOM 4060 O O . THR A 1 56 ? -5.151 -7.375 -7.205 1.00 0.00 56 THR A O 3
ATOM 4071 N N . GLN A 1 57 ? -3.701 -8.534 -5.934 1.00 0.00 57 GLN A N 3
ATOM 4072 C CA . GLN A 1 57 ? -4.577 -8.580 -4.765 1.00 0.00 57 GLN A CA 3
ATOM 4073 C C . GLN A 1 57 ? -4.637 -7.215 -4.065 1.00 0.00 57 GLN A C 3
ATOM 4074 O O . GLN A 1 57 ? -5.714 -6.827 -3.630 1.00 0.00 57 GLN A O 3
ATOM 4088 N N . ILE A 1 58 ? -3.542 -6.441 -4.014 1.00 0.00 58 ILE A N 3
ATOM 4089 C CA . ILE A 1 58 ? -3.577 -5.045 -3.541 1.00 0.00 58 ILE A CA 3
ATOM 4090 C C . ILE A 1 58 ? -4.546 -4.212 -4.388 1.00 0.00 58 ILE A C 3
ATOM 4091 O O . ILE A 1 58 ? -5.332 -3.483 -3.805 1.00 0.00 58 ILE A O 3
ATOM 4106 N N . SER A 1 59 ? -4.595 -4.342 -5.718 1.00 0.00 59 SER A N 3
ATOM 4107 C CA . SER A 1 59 ? -5.586 -3.635 -6.551 1.00 0.00 59 SER A CA 3
ATOM 4108 C C . SER A 1 59 ? -7.039 -3.962 -6.174 1.00 0.00 59 SER A C 3
ATOM 4109 O O . SER A 1 59 ? -7.900 -3.083 -6.243 1.00 0.00 59 SER A O 3
ATOM 4117 N N . ALA A 1 60 ? -7.320 -5.192 -5.724 1.00 0.00 60 ALA A N 3
ATOM 4118 C CA . ALA A 1 60 ? -8.623 -5.567 -5.172 1.00 0.00 60 ALA A CA 3
ATOM 4119 C C . ALA A 1 60 ? -8.825 -5.019 -3.747 1.00 0.00 60 ALA A C 3
ATOM 4120 O O . ALA A 1 60 ? -9.782 -4.285 -3.510 1.00 0.00 60 ALA A O 3
ATOM 4127 N N . LEU A 1 61 ? -7.920 -5.315 -2.805 1.00 0.00 61 LEU A N 3
ATOM 4128 C CA . LEU A 1 61 ? -8.006 -4.872 -1.408 1.00 0.00 61 LEU A CA 3
ATOM 4129 C C . LEU A 1 61 ? -8.036 -3.345 -1.296 1.00 0.00 61 LEU A C 3
ATOM 4130 O O . LEU A 1 61 ? -8.901 -2.811 -0.621 1.00 0.00 61 LEU A O 3
ATOM 4146 N N . THR A 1 62 ? -7.151 -2.624 -1.976 1.00 0.00 62 THR A N 3
ATOM 4147 C CA . THR A 1 62 ? -7.092 -1.155 -1.970 1.00 0.00 62 THR A CA 3
ATOM 4148 C C . THR A 1 62 ? -8.386 -0.517 -2.495 1.00 0.00 62 THR A C 3
ATOM 4149 O O . THR A 1 62 ? -8.862 0.461 -1.926 1.00 0.00 62 THR A O 3
ATOM 4160 N N . ASN A 1 63 ? -9.065 -1.128 -3.476 1.00 0.00 63 ASN A N 3
ATOM 4161 C CA . ASN A 1 63 ? -10.431 -0.745 -3.846 1.00 0.00 63 ASN A CA 3
ATOM 4162 C C . ASN A 1 63 ? -11.429 -1.051 -2.703 1.00 0.00 63 ASN A C 3
ATOM 4163 O O . ASN A 1 63 ? -12.146 -0.157 -2.246 1.00 0.00 63 ASN A O 3
ATOM 4174 N N . ILE A 1 64 ? -11.423 -2.290 -2.193 1.00 0.00 64 ILE A N 3
ATOM 4175 C CA . ILE A 1 64 ? -12.297 -2.791 -1.116 1.00 0.00 64 ILE A CA 3
ATOM 4176 C C . ILE A 1 64 ? -12.172 -2.003 0.200 1.00 0.00 64 ILE A C 3
ATOM 4177 O O . ILE A 1 64 ? -13.173 -1.815 0.885 1.00 0.00 64 ILE A O 3
ATOM 4192 N N . LEU A 1 65 ? -10.989 -1.489 0.536 1.00 0.00 65 LEU A N 3
ATOM 4193 C CA . LEU A 1 65 ? -10.724 -0.624 1.688 1.00 0.00 65 LEU A CA 3
ATOM 4194 C C . LEU A 1 65 ? -11.657 0.588 1.697 1.00 0.00 65 LEU A C 3
ATOM 4195 O O . LEU A 1 65 ? -12.315 0.853 2.703 1.00 0.00 65 LEU A O 3
ATOM 4211 N N . SER A 1 66 ? -11.751 1.290 0.564 1.00 0.00 66 SER A N 3
ATOM 4212 C CA . SER A 1 66 ? -12.698 2.394 0.407 1.00 0.00 66 SER A CA 3
ATOM 4213 C C . SER A 1 66 ? -14.134 1.905 0.204 1.00 0.00 66 SER A C 3
ATOM 4214 O O . SER A 1 66 ? -15.054 2.420 0.844 1.00 0.00 66 SER A O 3
ATOM 4222 N N . ASP A 1 67 ? -14.332 0.873 -0.625 1.00 0.00 67 ASP A N 3
ATOM 4223 C CA . ASP A 1 67 ? -15.662 0.332 -0.929 1.00 0.00 67 ASP A CA 3
ATOM 4224 C C . ASP A 1 67 ? -16.377 -0.286 0.286 1.00 0.00 67 ASP A C 3
ATOM 4225 O O . ASP A 1 67 ? -17.596 -0.419 0.266 1.00 0.00 67 ASP A O 3
ATOM 4234 N N . CYS A 1 68 ? -15.662 -0.600 1.370 1.00 0.00 68 CYS A N 3
ATOM 4235 C CA . CYS A 1 68 ? -16.227 -1.057 2.643 1.00 0.00 68 CYS A CA 3
ATOM 4236 C C . CYS A 1 68 ? -17.262 -0.072 3.236 1.00 0.00 68 CYS A C 3
ATOM 4237 O O . CYS A 1 68 ? -18.173 -0.486 3.957 1.00 0.00 68 CYS A O 3
ATOM 4245 N N . PHE A 1 69 ? -17.168 1.224 2.901 1.00 0.00 69 PHE A N 3
ATOM 4246 C CA . PHE A 1 69 ? -18.174 2.234 3.262 1.00 0.00 69 PHE A CA 3
ATOM 4247 C C . PHE A 1 69 ? -19.417 2.223 2.345 1.00 0.00 69 PHE A C 3
ATOM 4248 O O . PHE A 1 69 ? -20.517 2.539 2.809 1.00 0.00 69 PHE A O 3
ATOM 4265 N N . VAL A 1 70 ? -19.255 1.830 1.069 1.00 0.00 70 VAL A N 3
ATOM 4266 C CA . VAL A 1 70 ? -20.224 1.969 -0.048 1.00 0.00 70 VAL A CA 3
ATOM 4267 C C . VAL A 1 70 ? -20.689 3.436 -0.252 1.00 0.00 70 VAL A C 3
ATOM 4268 O O . VAL A 1 70 ? -20.344 4.326 0.526 1.00 0.00 70 VAL A O 3
ATOM 4281 N N . THR A 1 71 ? -21.408 3.743 -1.341 1.00 0.00 71 THR A N 3
ATOM 4282 C CA . THR A 1 71 ? -22.053 5.059 -1.605 1.00 0.00 71 THR A CA 3
ATOM 4283 C C . THR A 1 71 ? -21.061 6.214 -1.883 1.00 0.00 71 THR A C 3
ATOM 4284 O O . THR A 1 71 ? -21.456 7.368 -2.057 1.00 0.00 71 THR A O 3
ATOM 4295 N N . THR A 1 72 ? -19.761 5.925 -1.972 1.00 0.00 72 THR A N 3
ATOM 4296 C CA . THR A 1 72 ? -18.674 6.899 -2.179 1.00 0.00 72 THR A CA 3
ATOM 4297 C C . THR A 1 72 ? -17.518 6.253 -2.962 1.00 0.00 72 THR A C 3
ATOM 4298 O O . THR A 1 72 ? -17.734 5.304 -3.724 1.00 0.00 72 THR A O 3
ATOM 4309 N N . THR A 1 73 ? -16.295 6.757 -2.800 1.00 0.00 73 THR A N 3
ATOM 4310 C CA . THR A 1 73 ? -15.043 6.109 -3.210 1.00 0.00 73 THR A CA 3
ATOM 4311 C C . THR A 1 73 ? -15.032 4.599 -2.908 1.00 0.00 73 THR A C 3
ATOM 4312 O O . THR A 1 73 ? -15.455 4.156 -1.838 1.00 0.00 73 THR A O 3
ATOM 4323 N N . GLY A 1 74 ? -14.577 3.795 -3.878 1.00 0.00 74 GLY A N 3
ATOM 4324 C CA . GLY A 1 74 ? -14.644 2.327 -3.852 1.00 0.00 74 GLY A CA 3
ATOM 4325 C C . GLY A 1 74 ? -14.744 1.755 -5.267 1.00 0.00 74 GLY A C 3
ATOM 4326 O O . GLY A 1 74 ? -13.887 2.042 -6.105 1.00 0.00 74 GLY A O 3
ATOM 4330 N N . SER A 1 75 ? -15.826 1.031 -5.571 1.00 0.00 75 SER A N 3
ATOM 4331 C CA . SER A 1 75 ? -16.204 0.511 -6.905 1.00 0.00 75 SER A CA 3
ATOM 4332 C C . SER A 1 75 ? -16.558 1.593 -7.957 1.00 0.00 75 SER A C 3
ATOM 4333 O O . SER A 1 75 ? -17.439 1.400 -8.797 1.00 0.00 75 SER A O 3
ATOM 4341 N N . ASN A 1 76 ? -15.883 2.747 -7.919 1.00 0.00 76 ASN A N 3
ATOM 4342 C CA . ASN A 1 76 ? -16.095 3.907 -8.795 1.00 0.00 76 ASN A CA 3
ATOM 4343 C C . ASN A 1 76 ? -14.766 4.518 -9.310 1.00 0.00 76 ASN A C 3
ATOM 4344 O O . ASN A 1 76 ? -14.747 5.669 -9.748 1.00 0.00 76 ASN A O 3
ATOM 4355 N N . ASN A 1 77 ? -13.655 3.763 -9.225 1.00 0.00 77 ASN A N 3
ATOM 4356 C CA . ASN A 1 77 ? -12.269 4.182 -9.509 1.00 0.00 77 ASN A CA 3
ATOM 4357 C C . ASN A 1 77 ? -11.919 5.599 -8.986 1.00 0.00 77 ASN A C 3
ATOM 4358 O O . ASN A 1 77 ? -11.710 6.530 -9.774 1.00 0.00 77 ASN A O 3
ATOM 4369 N N . PRO A 1 78 ? -11.887 5.787 -7.650 1.00 0.00 78 PRO A N 3
ATOM 4370 C CA . PRO A 1 78 ? -11.706 7.098 -7.031 1.00 0.00 78 PRO A CA 3
ATOM 4371 C C . PRO A 1 78 ? -10.300 7.677 -7.236 1.00 0.00 78 PRO A C 3
ATOM 4372 O O . PRO A 1 78 ? -9.348 6.960 -7.560 1.00 0.00 78 PRO A O 3
ATOM 4383 N N . ALA A 1 79 ? -10.159 8.974 -6.940 1.00 0.00 79 ALA A N 3
ATOM 4384 C CA . ALA A 1 79 ? -8.873 9.675 -6.913 1.00 0.00 79 ALA A CA 3
ATOM 4385 C C . ALA A 1 79 ? -7.829 8.958 -6.040 1.00 0.00 79 ALA A C 3
ATOM 4386 O O . ALA A 1 79 ? -6.661 8.924 -6.406 1.00 0.00 79 ALA A O 3
ATOM 4393 N N . PHE A 1 80 ? -8.246 8.321 -4.940 1.00 0.00 80 PHE A N 3
ATOM 4394 C CA . PHE A 1 80 ? -7.411 7.439 -4.117 1.00 0.00 80 PHE A CA 3
ATOM 4395 C C . PHE A 1 80 ? -6.861 6.227 -4.894 1.00 0.00 80 PHE A C 3
ATOM 4396 O O . PHE A 1 80 ? -5.647 6.041 -4.942 1.00 0.00 80 PHE A O 3
ATOM 4413 N N . VAL A 1 81 ? -7.714 5.391 -5.499 1.00 0.00 81 VAL A N 3
ATOM 4414 C CA . VAL A 1 81 ? -7.260 4.153 -6.165 1.00 0.00 81 VAL A CA 3
ATOM 4415 C C . VAL A 1 81 ? -6.392 4.466 -7.393 1.00 0.00 81 VAL A C 3
ATOM 4416 O O . VAL A 1 81 ? -5.402 3.779 -7.652 1.00 0.00 81 VAL A O 3
ATOM 4429 N N . SER A 1 82 ? -6.707 5.559 -8.099 1.00 0.00 82 SER A N 3
ATOM 4430 C CA . SER A 1 82 ? -5.887 6.103 -9.189 1.00 0.00 82 SER A CA 3
ATOM 4431 C C . SER A 1 82 ? -4.557 6.678 -8.677 1.00 0.00 82 SER A C 3
ATOM 4432 O O . SER A 1 82 ? -3.493 6.357 -9.217 1.00 0.00 82 SER A O 3
ATOM 4440 N N . ARG A 1 83 ? -4.577 7.441 -7.569 1.00 0.00 83 ARG A N 3
ATOM 4441 C CA . ARG A 1 83 ? -3.372 7.890 -6.854 1.00 0.00 83 ARG A CA 3
ATOM 4442 C C . ARG A 1 83 ? -2.500 6.711 -6.451 1.00 0.00 83 ARG A C 3
ATOM 4443 O O . ARG A 1 83 ? -1.299 6.819 -6.620 1.00 0.00 83 ARG A O 3
ATOM 4464 N N . VAL A 1 84 ? -3.045 5.587 -5.984 1.00 0.00 84 VAL A N 3
ATOM 4465 C CA . VAL A 1 84 ? -2.237 4.402 -5.646 1.00 0.00 84 VAL A CA 3
ATOM 4466 C C . VAL A 1 84 ? -1.383 3.920 -6.826 1.00 0.00 84 VAL A C 3
ATOM 4467 O O . VAL A 1 84 ? -0.219 3.602 -6.616 1.00 0.00 84 VAL A O 3
ATOM 4480 N N . GLN A 1 85 ? -1.882 3.947 -8.066 1.00 0.00 85 GLN A N 3
ATOM 4481 C CA . GLN A 1 85 ? -1.080 3.605 -9.253 1.00 0.00 85 GLN A CA 3
ATOM 4482 C C . GLN A 1 85 ? 0.035 4.635 -9.522 1.00 0.00 85 GLN A C 3
ATOM 4483 O O . GLN A 1 85 ? 1.195 4.259 -9.708 1.00 0.00 85 GLN A O 3
ATOM 4497 N N . THR A 1 86 ? -0.288 5.932 -9.497 1.00 0.00 86 THR A N 3
ATOM 4498 C CA . THR A 1 86 ? 0.679 7.031 -9.707 1.00 0.00 86 THR A CA 3
ATOM 4499 C C . THR A 1 86 ? 1.736 7.092 -8.598 1.00 0.00 86 THR A C 3
ATOM 4500 O O . THR A 1 86 ? 2.927 7.247 -8.869 1.00 0.00 86 THR A O 3
ATOM 4511 N N . LEU A 1 87 ? 1.319 6.932 -7.341 1.00 0.00 87 LEU A N 3
ATOM 4512 C CA . LEU A 1 87 ? 2.190 6.943 -6.174 1.00 0.00 87 LEU A CA 3
ATOM 4513 C C . LEU A 1 87 ? 3.008 5.649 -6.073 1.00 0.00 87 LEU A C 3
ATOM 4514 O O . LEU A 1 87 ? 4.143 5.735 -5.638 1.00 0.00 87 LEU A O 3
ATOM 4530 N N . ILE A 1 88 ? 2.529 4.477 -6.516 1.00 0.00 88 ILE A N 3
ATOM 4531 C CA . ILE A 1 88 ? 3.353 3.249 -6.574 1.00 0.00 88 ILE A CA 3
ATOM 4532 C C . ILE A 1 88 ? 4.642 3.477 -7.380 1.00 0.00 88 ILE A C 3
ATOM 4533 O O . ILE A 1 88 ? 5.711 3.039 -6.952 1.00 0.00 88 ILE A O 3
ATOM 4548 N N . ALA A 1 89 ? 4.579 4.236 -8.482 1.00 0.00 89 ALA A N 3
ATOM 4549 C CA . ALA A 1 89 ? 5.776 4.667 -9.204 1.00 0.00 89 ALA A CA 3
ATOM 4550 C C . ALA A 1 89 ? 6.682 5.559 -8.333 1.00 0.00 89 ALA A C 3
ATOM 4551 O O . ALA A 1 89 ? 7.872 5.279 -8.206 1.00 0.00 89 ALA A O 3
ATOM 4558 N N . VAL A 1 90 ? 6.130 6.587 -7.673 1.00 0.00 90 VAL A N 3
ATOM 4559 C CA . VAL A 1 90 ? 6.859 7.464 -6.728 1.00 0.00 90 VAL A CA 3
ATOM 4560 C C . VAL A 1 90 ? 7.443 6.702 -5.530 1.00 0.00 90 VAL A C 3
ATOM 4561 O O . VAL A 1 90 ? 8.537 7.028 -5.096 1.00 0.00 90 VAL A O 3
ATOM 4574 N N . LEU A 1 91 ? 6.771 5.675 -5.013 1.00 0.00 91 LEU A N 3
ATOM 4575 C CA . LEU A 1 91 ? 7.208 4.792 -3.928 1.00 0.00 91 LEU A CA 3
ATOM 4576 C C . LEU A 1 91 ? 8.411 3.948 -4.372 1.00 0.00 91 LEU A C 3
ATOM 4577 O O . LEU A 1 91 ? 9.458 3.991 -3.723 1.00 0.00 91 LEU A O 3
ATOM 4593 N N . SER A 1 92 ? 8.312 3.256 -5.511 1.00 0.00 92 SER A N 3
ATOM 4594 C CA . SER A 1 92 ? 9.430 2.483 -6.074 1.00 0.00 92 SER A CA 3
ATOM 4595 C C . SER A 1 92 ? 10.620 3.382 -6.428 1.00 0.00 92 SER A C 3
ATOM 4596 O O . SER A 1 92 ? 11.760 3.061 -6.086 1.00 0.00 92 SER A O 3
ATOM 4604 N N . GLN A 1 93 ? 10.367 4.546 -7.039 1.00 0.00 93 GLN A N 3
ATOM 4605 C CA . GLN A 1 93 ? 11.400 5.548 -7.303 1.00 0.00 93 GLN A CA 3
ATOM 4606 C C . GLN A 1 93 ? 11.980 6.152 -6.018 1.00 0.00 93 GLN A C 3
ATOM 4607 O O . GLN A 1 93 ? 13.184 6.365 -5.968 1.00 0.00 93 GLN A O 3
ATOM 4621 N N . SER A 1 94 ? 11.190 6.390 -4.966 1.00 0.00 94 SER A N 3
ATOM 4622 C CA . SER A 1 94 ? 11.666 6.901 -3.670 1.00 0.00 94 SER A CA 3
ATOM 4623 C C . SER A 1 94 ? 12.609 5.909 -2.988 1.00 0.00 94 SER A C 3
ATOM 4624 O O . SER A 1 94 ? 13.671 6.307 -2.511 1.00 0.00 94 SER A O 3
ATOM 4632 N N . SER A 1 95 ? 12.295 4.608 -3.023 1.00 0.00 95 SER A N 3
ATOM 4633 C CA . SER A 1 95 ? 13.212 3.553 -2.566 1.00 0.00 95 SER A CA 3
ATOM 4634 C C . SER A 1 95 ? 14.518 3.542 -3.373 1.00 0.00 95 SER A C 3
ATOM 4635 O O . SER A 1 95 ? 15.597 3.633 -2.788 1.00 0.00 95 SER A O 3
ATOM 4643 N N . SER A 1 96 ? 14.455 3.516 -4.711 1.00 0.00 96 SER A N 3
ATOM 4644 C CA . SER A 1 96 ? 15.652 3.558 -5.573 1.00 0.00 96 SER A CA 3
ATOM 4645 C C . SER A 1 96 ? 16.451 4.869 -5.463 1.00 0.00 96 SER A C 3
ATOM 4646 O O . SER A 1 96 ? 17.676 4.862 -5.582 1.00 0.00 96 SER A O 3
ATOM 4654 N N . ASN A 1 97 ? 15.785 5.993 -5.191 1.00 0.00 97 ASN A N 3
ATOM 4655 C CA . ASN A 1 97 ? 16.402 7.288 -4.914 1.00 0.00 97 ASN A CA 3
ATOM 4656 C C . ASN A 1 97 ? 17.113 7.278 -3.550 1.00 0.00 97 ASN A C 3
ATOM 4657 O O . ASN A 1 97 ? 18.266 7.687 -3.471 1.00 0.00 97 ASN A O 3
ATOM 4668 N N . ALA A 1 98 ? 16.497 6.730 -2.498 1.00 0.00 98 ALA A N 3
ATOM 4669 C CA . ALA A 1 98 ? 17.116 6.582 -1.178 1.00 0.00 98 ALA A CA 3
ATOM 4670 C C . ALA A 1 98 ? 18.369 5.675 -1.185 1.00 0.00 98 ALA A C 3
ATOM 4671 O O . ALA A 1 98 ? 19.297 5.903 -0.404 1.00 0.00 98 ALA A O 3
ATOM 4678 N N . ILE A 1 99 ? 18.429 4.680 -2.082 1.00 0.00 99 ILE A N 3
ATOM 4679 C CA . ILE A 1 99 ? 19.613 3.826 -2.307 1.00 0.00 99 ILE A CA 3
ATOM 4680 C C . ILE A 1 99 ? 20.843 4.629 -2.792 1.00 0.00 99 ILE A C 3
ATOM 4681 O O . ILE A 1 99 ? 21.969 4.285 -2.422 1.00 0.00 99 ILE A O 3
ATOM 4696 N N . SER A 1 100 ? 20.665 5.706 -3.574 1.00 0.00 100 SER A N 3
ATOM 4697 C CA . SER A 1 100 ? 21.772 6.480 -4.183 1.00 0.00 100 SER A CA 3
ATOM 4698 C C . SER A 1 100 ? 21.380 7.913 -4.613 1.00 0.00 100 SER A C 3
ATOM 4699 O O . SER A 1 100 ? 21.480 8.293 -5.784 1.00 0.00 100 SER A O 3
ATOM 4707 N N . GLY A 1 101 ? 20.915 8.730 -3.661 1.00 0.00 101 GLY A N 3
ATOM 4708 C CA . GLY A 1 101 ? 20.332 10.052 -3.935 1.00 0.00 101 GLY A CA 3
ATOM 4709 C C . GLY A 1 101 ? 19.857 10.785 -2.677 1.00 0.00 101 GLY A C 3
ATOM 4710 O O . GLY A 1 101 ? 18.692 10.683 -2.289 1.00 0.00 101 GLY A O 3
ATOM 4714 N N . ALA A 1 102 ? 20.756 11.527 -2.022 1.00 0.00 102 ALA A N 3
ATOM 4715 C CA . ALA A 1 102 ? 20.440 12.342 -0.839 1.00 0.00 102 ALA A CA 3
ATOM 4716 C C . ALA A 1 102 ? 19.448 13.502 -1.112 1.00 0.00 102 ALA A C 3
ATOM 4717 O O . ALA A 1 102 ? 18.799 13.997 -0.187 1.00 0.00 102 ALA A O 3
ATOM 4724 N N . THR A 1 103 ? 19.319 13.937 -2.369 1.00 0.00 103 THR A N 3
ATOM 4725 C CA . THR A 1 103 ? 18.368 14.961 -2.837 1.00 0.00 103 THR A CA 3
ATOM 4726 C C . THR A 1 103 ? 16.916 14.452 -2.811 1.00 0.00 103 THR A C 3
ATOM 4727 O O . THR A 1 103 ? 16.515 13.630 -3.639 1.00 0.00 103 THR A O 3
ATOM 4738 N N . GLY A 1 104 ? 16.112 14.954 -1.863 1.00 0.00 104 GLY A N 3
ATOM 4739 C CA . GLY A 1 104 ? 14.700 14.572 -1.694 1.00 0.00 104 GLY A CA 3
ATOM 4740 C C . GLY A 1 104 ? 13.792 15.727 -1.254 1.00 0.00 104 GLY A C 3
ATOM 4741 O O . GLY A 1 104 ? 12.888 16.119 -1.996 1.00 0.00 104 GLY A O 3
ATOM 4745 N N . GLY A 1 105 ? 14.041 16.296 -0.071 1.00 0.00 105 GLY A N 3
ATOM 4746 C CA . GLY A 1 105 ? 13.252 17.395 0.500 1.00 0.00 105 GLY A CA 3
ATOM 4747 C C . GLY A 1 105 ? 13.425 17.501 2.020 1.00 0.00 105 GLY A C 3
ATOM 4748 O O . GLY A 1 105 ? 14.536 17.720 2.508 1.00 0.00 105 GLY A O 3
ATOM 4752 N N . SER A 1 106 ? 12.327 17.300 2.758 1.00 0.00 106 SER A N 3
ATOM 4753 C CA . SER A 1 106 ? 12.252 17.340 4.231 1.00 0.00 106 SER A CA 3
ATOM 4754 C C . SER A 1 106 ? 11.263 16.289 4.756 1.00 0.00 106 SER A C 3
ATOM 4755 O O . SER A 1 106 ? 10.152 16.600 5.185 1.00 0.00 106 SER A O 3
ATOM 4763 N N . ALA A 1 107 ? 11.651 15.012 4.708 1.00 0.00 107 ALA A N 3
ATOM 4764 C CA . ALA A 1 107 ? 10.875 13.860 5.198 1.00 0.00 107 ALA A CA 3
ATOM 4765 C C . ALA A 1 107 ? 10.786 13.761 6.749 1.00 0.00 107 ALA A C 3
ATOM 4766 O O . ALA A 1 107 ? 10.893 12.678 7.328 1.00 0.00 107 ALA A O 3
ATOM 4773 N N . PHE A 1 108 ? 10.623 14.901 7.432 1.00 0.00 108 PHE A N 3
ATOM 4774 C CA . PHE A 1 108 ? 10.740 15.050 8.893 1.00 0.00 108 PHE A CA 3
ATOM 4775 C C . PHE A 1 108 ? 9.390 14.980 9.645 1.00 0.00 108 PHE A C 3
ATOM 4776 O O . PHE A 1 108 ? 9.365 14.771 10.860 1.00 0.00 108 PHE A O 3
ATOM 4793 N N . ALA A 1 109 ? 8.267 15.132 8.927 1.00 0.00 109 ALA A N 3
ATOM 4794 C CA . ALA A 1 109 ? 6.894 15.118 9.452 1.00 0.00 109 ALA A CA 3
ATOM 4795 C C . ALA A 1 109 ? 5.896 14.606 8.388 1.00 0.00 109 ALA A C 3
ATOM 4796 O O . ALA A 1 109 ? 5.199 15.390 7.736 1.00 0.00 109 ALA A O 3
ATOM 4803 N N . GLN A 1 110 ? 5.887 13.283 8.167 1.00 0.00 110 GLN A N 3
ATOM 4804 C CA . GLN A 1 110 ? 5.144 12.580 7.103 1.00 0.00 110 GLN A CA 3
ATOM 4805 C C . GLN A 1 110 ? 5.260 13.262 5.722 1.00 0.00 110 GLN A C 3
ATOM 4806 O O . GLN A 1 110 ? 4.266 13.672 5.120 1.00 0.00 110 GLN A O 3
ATOM 4820 N N . SER A 1 111 ? 6.499 13.413 5.235 1.00 0.00 111 SER A N 3
ATOM 4821 C CA . SER A 1 111 ? 6.841 14.162 4.011 1.00 0.00 111 SER A CA 3
ATOM 4822 C C . SER A 1 111 ? 6.378 15.632 4.064 1.00 0.00 111 SER A C 3
ATOM 4823 O O . SER A 1 111 ? 5.656 16.120 3.192 1.00 0.00 111 SER A O 3
ATOM 4831 N N . GLN A 1 112 ? 6.787 16.329 5.138 1.00 0.00 112 GLN A N 3
ATOM 4832 C CA . GLN A 1 112 ? 6.453 17.725 5.482 1.00 0.00 112 GLN A CA 3
ATOM 4833 C C . GLN A 1 112 ? 4.973 18.117 5.250 1.00 0.00 112 GLN A C 3
ATOM 4834 O O . GLN A 1 112 ? 4.669 19.197 4.736 1.00 0.00 112 GLN A O 3
ATOM 4848 N N . ALA A 1 113 ? 4.046 17.228 5.627 1.00 0.00 113 ALA A N 3
ATOM 4849 C CA . ALA A 1 113 ? 2.601 17.403 5.435 1.00 0.00 113 ALA A CA 3
ATOM 4850 C C . ALA A 1 113 ? 1.866 17.972 6.669 1.00 0.00 113 ALA A C 3
ATOM 4851 O O . ALA A 1 113 ? 0.748 18.475 6.534 1.00 0.00 113 ALA A O 3
ATOM 4858 N N . PHE A 1 114 ? 2.493 17.925 7.855 1.00 0.00 114 PHE A N 3
ATOM 4859 C CA . PHE A 1 114 ? 1.996 18.494 9.123 1.00 0.00 114 PHE A CA 3
ATOM 4860 C C . PHE A 1 114 ? 0.527 18.140 9.463 1.00 0.00 114 PHE A C 3
ATOM 4861 O O . PHE A 1 114 ? -0.239 18.977 9.951 1.00 0.00 114 PHE A O 3
ATOM 4878 N N . GLN A 1 115 ? 0.131 16.890 9.199 1.00 0.00 115 GLN A N 3
ATOM 4879 C CA . GLN A 1 115 ? -1.216 16.354 9.428 1.00 0.00 115 GLN A CA 3
ATOM 4880 C C . GLN A 1 115 ? -1.137 14.904 9.931 1.00 0.00 115 GLN A C 3
ATOM 4881 O O . GLN A 1 115 ? -0.559 14.041 9.265 1.00 0.00 115 GLN A O 3
ATOM 4895 N N . GLN A 1 116 ? -1.744 14.662 11.100 1.00 0.00 116 GLN A N 3
ATOM 4896 C CA . GLN A 1 116 ? -1.668 13.439 11.922 1.00 0.00 116 GLN A CA 3
ATOM 4897 C C . GLN A 1 116 ? -0.246 13.100 12.436 1.00 0.00 116 GLN A C 3
ATOM 4898 O O . GLN A 1 116 ? 0.765 13.419 11.807 1.00 0.00 116 GLN A O 3
ATOM 4912 N N . SER A 1 117 ? -0.162 12.464 13.612 1.00 0.00 117 SER A N 3
ATOM 4913 C CA . SER A 1 117 ? 1.103 12.058 14.258 1.00 0.00 117 SER A CA 3
ATOM 4914 C C . SER A 1 117 ? 0.873 10.960 15.319 1.00 0.00 117 SER A C 3
ATOM 4915 O O . SER A 1 117 ? 1.186 11.120 16.504 1.00 0.00 117 SER A O 3
ATOM 4923 N N . ALA A 1 118 ? 0.242 9.854 14.899 1.00 0.00 118 ALA A N 3
ATOM 4924 C CA . ALA A 1 118 ? -0.092 8.686 15.735 1.00 0.00 118 ALA A CA 3
ATOM 4925 C C . ALA A 1 118 ? 0.021 7.354 14.947 1.00 0.00 118 ALA A C 3
ATOM 4926 O O . ALA A 1 118 ? -0.815 6.440 15.141 1.00 0.00 118 ALA A O 3
ATOM 4933 N N . GLY A 1 1 ? 13.366 -11.070 -1.813 1.00 0.00 1 GLY A N 4
ATOM 4934 C CA . GLY A 1 1 ? 13.519 -9.652 -1.417 1.00 0.00 1 GLY A CA 4
ATOM 4935 C C . GLY A 1 1 ? 12.578 -8.746 -2.201 1.00 0.00 1 GLY A C 4
ATOM 4936 O O . GLY A 1 1 ? 12.157 -9.099 -3.305 1.00 0.00 1 GLY A O 4
ATOM 4939 N N . SER A 1 2 ? 12.246 -7.577 -1.635 1.00 0.00 2 SER A N 4
ATOM 4940 C CA . SER A 1 2 ? 11.176 -6.665 -2.101 1.00 0.00 2 SER A CA 4
ATOM 4941 C C . SER A 1 2 ? 9.797 -7.346 -2.242 1.00 0.00 2 SER A C 4
ATOM 4942 O O . SER A 1 2 ? 9.613 -8.491 -1.823 1.00 0.00 2 SER A O 4
ATOM 4950 N N . GLU A 1 3 ? 8.788 -6.629 -2.756 1.00 0.00 3 GLU A N 4
ATOM 4951 C CA . GLU A 1 3 ? 7.376 -7.061 -2.819 1.00 0.00 3 GLU A CA 4
ATOM 4952 C C . GLU A 1 3 ? 6.790 -7.472 -1.448 1.00 0.00 3 GLU A C 4
ATOM 4953 O O . GLU A 1 3 ? 5.884 -8.303 -1.354 1.00 0.00 3 GLU A O 4
ATOM 4965 N N . GLN A 1 4 ? 7.306 -6.866 -0.369 1.00 0.00 4 GLN A N 4
ATOM 4966 C CA . GLN A 1 4 ? 6.811 -7.034 1.002 1.00 0.00 4 GLN A CA 4
ATOM 4967 C C . GLN A 1 4 ? 6.905 -5.733 1.808 1.00 0.00 4 GLN A C 4
ATOM 4968 O O . GLN A 1 4 ? 5.879 -5.236 2.254 1.00 0.00 4 GLN A O 4
ATOM 4982 N N . GLN A 1 5 ? 8.091 -5.128 1.961 1.00 0.00 5 GLN A N 4
ATOM 4983 C CA . GLN A 1 5 ? 8.237 -3.829 2.655 1.00 0.00 5 GLN A CA 4
ATOM 4984 C C . GLN A 1 5 ? 7.400 -2.720 1.989 1.00 0.00 5 GLN A C 4
ATOM 4985 O O . GLN A 1 5 ? 6.911 -1.800 2.645 1.00 0.00 5 GLN A O 4
ATOM 4999 N N . ASP A 1 6 ? 7.172 -2.876 0.684 1.00 0.00 6 ASP A N 4
ATOM 5000 C CA . ASP A 1 6 ? 6.255 -2.092 -0.132 1.00 0.00 6 ASP A CA 4
ATOM 5001 C C . ASP A 1 6 ? 4.829 -2.056 0.439 1.00 0.00 6 ASP A C 4
ATOM 5002 O O . ASP A 1 6 ? 4.236 -0.986 0.511 1.00 0.00 6 ASP A O 4
ATOM 5011 N N . LEU A 1 7 ? 4.275 -3.190 0.891 1.00 0.00 7 LEU A N 4
ATOM 5012 C CA . LEU A 1 7 ? 2.887 -3.265 1.371 1.00 0.00 7 LEU A CA 4
ATOM 5013 C C . LEU A 1 7 ? 2.630 -2.390 2.609 1.00 0.00 7 LEU A C 4
ATOM 5014 O O . LEU A 1 7 ? 1.520 -1.900 2.810 1.00 0.00 7 LEU A O 4
ATOM 5030 N N . ASP A 1 8 ? 3.651 -2.197 3.446 1.00 0.00 8 ASP A N 4
ATOM 5031 C CA . ASP A 1 8 ? 3.560 -1.380 4.657 1.00 0.00 8 ASP A CA 4
ATOM 5032 C C . ASP A 1 8 ? 3.573 0.120 4.317 1.00 0.00 8 ASP A C 4
ATOM 5033 O O . ASP A 1 8 ? 2.851 0.906 4.934 1.00 0.00 8 ASP A O 4
ATOM 5042 N N . ASP A 1 9 ? 4.317 0.509 3.272 1.00 0.00 9 ASP A N 4
ATOM 5043 C CA . ASP A 1 9 ? 4.164 1.816 2.631 1.00 0.00 9 ASP A CA 4
ATOM 5044 C C . ASP A 1 9 ? 2.781 1.955 1.980 1.00 0.00 9 ASP A C 4
ATOM 5045 O O . ASP A 1 9 ? 2.126 2.962 2.234 1.00 0.00 9 ASP A O 4
ATOM 5054 N N . LEU A 1 10 ? 2.292 0.946 1.237 1.00 0.00 10 LEU A N 4
ATOM 5055 C CA . LEU A 1 10 ? 0.938 0.934 0.662 1.00 0.00 10 LEU A CA 4
ATOM 5056 C C . LEU A 1 10 ? -0.115 1.205 1.740 1.00 0.00 10 LEU A C 4
ATOM 5057 O O . LEU A 1 10 ? -0.939 2.095 1.558 1.00 0.00 10 LEU A O 4
ATOM 5073 N N . ALA A 1 11 ? -0.059 0.525 2.886 1.00 0.00 11 ALA A N 4
ATOM 5074 C CA . ALA A 1 11 ? -0.943 0.819 4.007 1.00 0.00 11 ALA A CA 4
ATOM 5075 C C . ALA A 1 11 ? -0.856 2.293 4.451 1.00 0.00 11 ALA A C 4
ATOM 5076 O O . ALA A 1 11 ? -1.896 2.930 4.596 1.00 0.00 11 ALA A O 4
ATOM 5083 N N . GLN A 1 12 ? 0.340 2.872 4.599 1.00 0.00 12 GLN A N 4
ATOM 5084 C CA . GLN A 1 12 ? 0.508 4.274 5.016 1.00 0.00 12 GLN A CA 4
ATOM 5085 C C . GLN A 1 12 ? -0.022 5.295 3.980 1.00 0.00 12 GLN A C 4
ATOM 5086 O O . GLN A 1 12 ? -0.698 6.256 4.351 1.00 0.00 12 GLN A O 4
ATOM 5100 N N . VAL A 1 13 ? 0.251 5.100 2.685 1.00 0.00 13 VAL A N 4
ATOM 5101 C CA . VAL A 1 13 ? -0.146 6.040 1.614 1.00 0.00 13 VAL A CA 4
ATOM 5102 C C . VAL A 1 13 ? -1.602 5.868 1.196 1.00 0.00 13 VAL A C 4
ATOM 5103 O O . VAL A 1 13 ? -2.267 6.865 0.918 1.00 0.00 13 VAL A O 4
ATOM 5116 N N . ILE A 1 14 ? -2.121 4.634 1.188 1.00 0.00 14 ILE A N 4
ATOM 5117 C CA . ILE A 1 14 ? -3.550 4.382 1.007 1.00 0.00 14 ILE A CA 4
ATOM 5118 C C . ILE A 1 14 ? -4.289 5.021 2.178 1.00 0.00 14 ILE A C 4
ATOM 5119 O O . ILE A 1 14 ? -5.245 5.733 1.915 1.00 0.00 14 ILE A O 4
ATOM 5134 N N . LEU A 1 15 ? -3.822 4.881 3.430 1.00 0.00 15 LEU A N 4
ATOM 5135 C CA . LEU A 1 15 ? -4.392 5.574 4.596 1.00 0.00 15 LEU A CA 4
ATOM 5136 C C . LEU A 1 15 ? -4.464 7.090 4.385 1.00 0.00 15 LEU A C 4
ATOM 5137 O O . LEU A 1 15 ? -5.529 7.672 4.583 1.00 0.00 15 LEU A O 4
ATOM 5153 N N . SER A 1 16 ? -3.390 7.726 3.907 1.00 0.00 16 SER A N 4
ATOM 5154 C CA . SER A 1 16 ? -3.416 9.151 3.536 1.00 0.00 16 SER A CA 4
ATOM 5155 C C . SER A 1 16 ? -4.431 9.466 2.425 1.00 0.00 16 SER A C 4
ATOM 5156 O O . SER A 1 16 ? -5.102 10.493 2.498 1.00 0.00 16 SER A O 4
ATOM 5164 N N . ALA A 1 17 ? -4.592 8.593 1.423 1.00 0.00 17 ALA A N 4
ATOM 5165 C CA . ALA A 1 17 ? -5.533 8.775 0.315 1.00 0.00 17 ALA A CA 4
ATOM 5166 C C . ALA A 1 17 ? -7.008 8.587 0.737 1.00 0.00 17 ALA A C 4
ATOM 5167 O O . ALA A 1 17 ? -7.844 9.464 0.511 1.00 0.00 17 ALA A O 4
ATOM 5174 N N . VAL A 1 18 ? -7.330 7.477 1.411 1.00 0.00 18 VAL A N 4
ATOM 5175 C CA . VAL A 1 18 ? -8.677 7.147 1.912 1.00 0.00 18 VAL A CA 4
ATOM 5176 C C . VAL A 1 18 ? -9.152 8.125 2.993 1.00 0.00 18 VAL A C 4
ATOM 5177 O O . VAL A 1 18 ? -10.346 8.417 3.046 1.00 0.00 18 VAL A O 4
ATOM 5190 N N . THR A 1 19 ? -8.244 8.655 3.826 1.00 0.00 19 THR A N 4
ATOM 5191 C CA . THR A 1 19 ? -8.556 9.659 4.864 1.00 0.00 19 THR A CA 4
ATOM 5192 C C . THR A 1 19 ? -8.516 11.101 4.334 1.00 0.00 19 THR A C 4
ATOM 5193 O O . THR A 1 19 ? -9.054 12.006 4.971 1.00 0.00 19 THR A O 4
ATOM 5204 N N . SER A 1 20 ? -7.972 11.329 3.129 1.00 0.00 20 SER A N 4
ATOM 5205 C CA . SER A 1 20 ? -8.044 12.620 2.410 1.00 0.00 20 SER A CA 4
ATOM 5206 C C . SER A 1 20 ? -9.484 13.072 2.107 1.00 0.00 20 SER A C 4
ATOM 5207 O O . SER A 1 20 ? -9.727 14.243 1.807 1.00 0.00 20 SER A O 4
ATOM 5215 N N . ASN A 1 21 ? -10.453 12.157 2.234 1.00 0.00 21 ASN A N 4
ATOM 5216 C CA . ASN A 1 21 ? -11.897 12.396 2.124 1.00 0.00 21 ASN A CA 4
ATOM 5217 C C . ASN A 1 21 ? -12.587 12.480 3.511 1.00 0.00 21 ASN A C 4
ATOM 5218 O O . ASN A 1 21 ? -13.805 12.341 3.610 1.00 0.00 21 ASN A O 4
ATOM 5229 N N . THR A 1 22 ? -11.811 12.736 4.576 1.00 0.00 22 THR A N 4
ATOM 5230 C CA . THR A 1 22 ? -12.215 12.828 5.996 1.00 0.00 22 THR A CA 4
ATOM 5231 C C . THR A 1 22 ? -12.994 11.604 6.516 1.00 0.00 22 THR A C 4
ATOM 5232 O O . THR A 1 22 ? -14.065 11.694 7.121 1.00 0.00 22 THR A O 4
ATOM 5243 N N . ASP A 1 23 ? -12.418 10.416 6.290 1.00 0.00 23 ASP A N 4
ATOM 5244 C CA . ASP A 1 23 ? -13.019 9.110 6.598 1.00 0.00 23 ASP A CA 4
ATOM 5245 C C . ASP A 1 23 ? -12.157 8.303 7.593 1.00 0.00 23 ASP A C 4
ATOM 5246 O O . ASP A 1 23 ? -11.459 7.359 7.221 1.00 0.00 23 ASP A O 4
ATOM 5255 N N . THR A 1 24 ? -12.200 8.649 8.883 1.00 0.00 24 THR A N 4
ATOM 5256 C CA . THR A 1 24 ? -11.493 7.899 9.949 1.00 0.00 24 THR A CA 4
ATOM 5257 C C . THR A 1 24 ? -11.907 6.418 10.032 1.00 0.00 24 THR A C 4
ATOM 5258 O O . THR A 1 24 ? -11.103 5.576 10.431 1.00 0.00 24 THR A O 4
ATOM 5269 N N . SER A 1 25 ? -13.110 6.052 9.565 1.00 0.00 25 SER A N 4
ATOM 5270 C CA . SER A 1 25 ? -13.564 4.653 9.419 1.00 0.00 25 SER A CA 4
ATOM 5271 C C . SER A 1 25 ? -12.604 3.772 8.601 1.00 0.00 25 SER A C 4
ATOM 5272 O O . SER A 1 25 ? -12.530 2.560 8.809 1.00 0.00 25 SER A O 4
ATOM 5280 N N . LYS A 1 26 ? -11.824 4.374 7.694 1.00 0.00 26 LYS A N 4
ATOM 5281 C CA . LYS A 1 26 ? -10.829 3.684 6.863 1.00 0.00 26 LYS A CA 4
ATOM 5282 C C . LYS A 1 26 ? -9.589 3.238 7.661 1.00 0.00 26 LYS A C 4
ATOM 5283 O O . LYS A 1 26 ? -8.939 2.267 7.279 1.00 0.00 26 LYS A O 4
ATOM 5302 N N . SER A 1 27 ? -9.276 3.889 8.788 1.00 0.00 27 SER A N 4
ATOM 5303 C CA . SER A 1 27 ? -8.214 3.445 9.707 1.00 0.00 27 SER A CA 4
ATOM 5304 C C . SER A 1 27 ? -8.536 2.117 10.401 1.00 0.00 27 SER A C 4
ATOM 5305 O O . SER A 1 27 ? -7.622 1.341 10.676 1.00 0.00 27 SER A O 4
ATOM 5313 N N . ALA A 1 28 ? -9.817 1.796 10.617 1.00 0.00 28 ALA A N 4
ATOM 5314 C CA . ALA A 1 28 ? -10.231 0.451 11.035 1.00 0.00 28 ALA A CA 4
ATOM 5315 C C . ALA A 1 28 ? -10.015 -0.584 9.908 1.00 0.00 28 ALA A C 4
ATOM 5316 O O . ALA A 1 28 ? -9.534 -1.693 10.149 1.00 0.00 28 ALA A O 4
ATOM 5323 N N . ARG A 1 29 ? -10.299 -0.201 8.654 1.00 0.00 29 ARG A N 4
ATOM 5324 C CA . ARG A 1 29 ? -10.026 -1.006 7.449 1.00 0.00 29 ARG A CA 4
ATOM 5325 C C . ARG A 1 29 ? -8.540 -1.249 7.171 1.00 0.00 29 ARG A C 4
ATOM 5326 O O . ARG A 1 29 ? -8.221 -2.267 6.565 1.00 0.00 29 ARG A O 4
ATOM 5347 N N . ALA A 1 30 ? -7.622 -0.420 7.667 1.00 0.00 30 ALA A N 4
ATOM 5348 C CA . ALA A 1 30 ? -6.175 -0.674 7.598 1.00 0.00 30 ALA A CA 4
ATOM 5349 C C . ALA A 1 30 ? -5.785 -2.078 8.106 1.00 0.00 30 ALA A C 4
ATOM 5350 O O . ALA A 1 30 ? -4.947 -2.761 7.519 1.00 0.00 30 ALA A O 4
ATOM 5357 N N . GLN A 1 31 ? -6.455 -2.530 9.171 1.00 0.00 31 GLN A N 4
ATOM 5358 C CA . GLN A 1 31 ? -6.284 -3.853 9.778 1.00 0.00 31 GLN A CA 4
ATOM 5359 C C . GLN A 1 31 ? -6.814 -4.995 8.882 1.00 0.00 31 GLN A C 4
ATOM 5360 O O . GLN A 1 31 ? -6.351 -6.131 8.991 1.00 0.00 31 GLN A O 4
ATOM 5374 N N . ALA A 1 32 ? -7.745 -4.702 7.964 1.00 0.00 32 ALA A N 4
ATOM 5375 C CA . ALA A 1 32 ? -8.199 -5.618 6.916 1.00 0.00 32 ALA A CA 4
ATOM 5376 C C . ALA A 1 32 ? -7.290 -5.594 5.672 1.00 0.00 32 ALA A C 4
ATOM 5377 O O . ALA A 1 32 ? -7.091 -6.644 5.063 1.00 0.00 32 ALA A O 4
ATOM 5384 N N . LEU A 1 33 ? -6.657 -4.464 5.322 1.00 0.00 33 LEU A N 4
ATOM 5385 C CA . LEU A 1 33 ? -5.587 -4.438 4.305 1.00 0.00 33 LEU A CA 4
ATOM 5386 C C . LEU A 1 33 ? -4.427 -5.378 4.689 1.00 0.00 33 LEU A C 4
ATOM 5387 O O . LEU A 1 33 ? -3.862 -6.049 3.826 1.00 0.00 33 LEU A O 4
ATOM 5403 N N . SER A 1 34 ? -4.134 -5.525 5.985 1.00 0.00 34 SER A N 4
ATOM 5404 C CA . SER A 1 34 ? -3.194 -6.536 6.495 1.00 0.00 34 SER A CA 4
ATOM 5405 C C . SER A 1 34 ? -3.589 -7.989 6.168 1.00 0.00 34 SER A C 4
ATOM 5406 O O . SER A 1 34 ? -2.720 -8.858 6.112 1.00 0.00 34 SER A O 4
ATOM 5414 N N . THR A 1 35 ? -4.868 -8.280 5.889 1.00 0.00 35 THR A N 4
ATOM 5415 C CA . THR A 1 35 ? -5.302 -9.608 5.413 1.00 0.00 35 THR A CA 4
ATOM 5416 C C . THR A 1 35 ? -4.830 -9.892 3.981 1.00 0.00 35 THR A C 4
ATOM 5417 O O . THR A 1 35 ? -4.491 -11.034 3.665 1.00 0.00 35 THR A O 4
ATOM 5428 N N . ALA A 1 36 ? -4.705 -8.862 3.128 1.00 0.00 36 ALA A N 4
ATOM 5429 C CA . ALA A 1 36 ? -4.021 -8.996 1.842 1.00 0.00 36 ALA A CA 4
ATOM 5430 C C . ALA A 1 36 ? -2.526 -9.299 2.033 1.00 0.00 36 ALA A C 4
ATOM 5431 O O . ALA A 1 36 ? -1.995 -10.156 1.332 1.00 0.00 36 ALA A O 4
ATOM 5438 N N . LEU A 1 37 ? -1.869 -8.672 3.025 1.00 0.00 37 LEU A N 4
ATOM 5439 C CA . LEU A 1 37 ? -0.481 -8.984 3.405 1.00 0.00 37 LEU A CA 4
ATOM 5440 C C . LEU A 1 37 ? -0.283 -10.472 3.686 1.00 0.00 37 LEU A C 4
ATOM 5441 O O . LEU A 1 37 ? 0.665 -11.053 3.170 1.00 0.00 37 LEU A O 4
ATOM 5457 N N . ALA A 1 38 ? -1.180 -11.102 4.451 1.00 0.00 38 ALA A N 4
ATOM 5458 C CA . ALA A 1 38 ? -1.073 -12.522 4.781 1.00 0.00 38 ALA A CA 4
ATOM 5459 C C . ALA A 1 38 ? -1.035 -13.407 3.517 1.00 0.00 38 ALA A C 4
ATOM 5460 O O . ALA A 1 38 ? -0.233 -14.341 3.430 1.00 0.00 38 ALA A O 4
ATOM 5467 N N . SER A 1 39 ? -1.838 -13.061 2.506 1.00 0.00 39 SER A N 4
ATOM 5468 C CA . SER A 1 39 ? -1.806 -13.686 1.178 1.00 0.00 39 SER A CA 4
ATOM 5469 C C . SER A 1 39 ? -0.535 -13.336 0.386 1.00 0.00 39 SER A C 4
ATOM 5470 O O . SER A 1 39 ? 0.051 -14.221 -0.233 1.00 0.00 39 SER A O 4
ATOM 5478 N N . SER A 1 40 ? -0.055 -12.087 0.428 1.00 0.00 40 SER A N 4
ATOM 5479 C CA . SER A 1 40 ? 1.189 -11.649 -0.237 1.00 0.00 40 SER A CA 4
ATOM 5480 C C . SER A 1 40 ? 2.452 -12.330 0.316 1.00 0.00 40 SER A C 4
ATOM 5481 O O . SER A 1 40 ? 3.354 -12.701 -0.436 1.00 0.00 40 SER A O 4
ATOM 5489 N N . LEU A 1 41 ? 2.502 -12.555 1.632 1.00 0.00 41 LEU A N 4
ATOM 5490 C CA . LEU A 1 41 ? 3.529 -13.340 2.330 1.00 0.00 41 LEU A CA 4
ATOM 5491 C C . LEU A 1 41 ? 3.594 -14.784 1.790 1.00 0.00 41 LEU A C 4
ATOM 5492 O O . LEU A 1 41 ? 4.683 -15.314 1.574 1.00 0.00 41 LEU A O 4
ATOM 5508 N N . ALA A 1 42 ? 2.443 -15.403 1.503 1.00 0.00 42 ALA A N 4
ATOM 5509 C CA . ALA A 1 42 ? 2.387 -16.699 0.826 1.00 0.00 42 ALA A CA 4
ATOM 5510 C C . ALA A 1 42 ? 2.725 -16.597 -0.679 1.00 0.00 42 ALA A C 4
ATOM 5511 O O . ALA A 1 42 ? 3.355 -17.503 -1.223 1.00 0.00 42 ALA A O 4
ATOM 5518 N N . ASP A 1 43 ? 2.381 -15.490 -1.350 1.00 0.00 43 ASP A N 4
ATOM 5519 C CA . ASP A 1 43 ? 2.783 -15.205 -2.738 1.00 0.00 43 ASP A CA 4
ATOM 5520 C C . ASP A 1 43 ? 4.318 -15.239 -2.913 1.00 0.00 43 ASP A C 4
ATOM 5521 O O . ASP A 1 43 ? 4.813 -15.824 -3.877 1.00 0.00 43 ASP A O 4
ATOM 5530 N N . LEU A 1 44 ? 5.075 -14.723 -1.935 1.00 0.00 44 LEU A N 4
ATOM 5531 C CA . LEU A 1 44 ? 6.545 -14.739 -1.927 1.00 0.00 44 LEU A CA 4
ATOM 5532 C C . LEU A 1 44 ? 7.160 -16.162 -1.925 1.00 0.00 44 LEU A C 4
ATOM 5533 O O . LEU A 1 44 ? 8.310 -16.331 -2.335 1.00 0.00 44 LEU A O 4
ATOM 5549 N N . LEU A 1 45 ? 6.418 -17.193 -1.493 1.00 0.00 45 LEU A N 4
ATOM 5550 C CA . LEU A 1 45 ? 6.864 -18.597 -1.531 1.00 0.00 45 LEU A CA 4
ATOM 5551 C C . LEU A 1 45 ? 6.924 -19.166 -2.968 1.00 0.00 45 LEU A C 4
ATOM 5552 O O . LEU A 1 45 ? 7.777 -20.002 -3.275 1.00 0.00 45 LEU A O 4
ATOM 5568 N N . ILE A 1 46 ? 6.029 -18.700 -3.843 1.00 0.00 46 ILE A N 4
ATOM 5569 C CA . ILE A 1 46 ? 5.909 -19.068 -5.266 1.00 0.00 46 ILE A CA 4
ATOM 5570 C C . ILE A 1 46 ? 6.477 -17.948 -6.166 1.00 0.00 46 ILE A C 4
ATOM 5571 O O . ILE A 1 46 ? 7.081 -16.994 -5.671 1.00 0.00 46 ILE A O 4
ATOM 5586 N N . SER A 1 47 ? 6.376 -18.090 -7.495 1.00 0.00 47 SER A N 4
ATOM 5587 C CA . SER A 1 47 ? 6.925 -17.123 -8.461 1.00 0.00 47 SER A CA 4
ATOM 5588 C C . SER A 1 47 ? 6.309 -15.725 -8.286 1.00 0.00 47 SER A C 4
ATOM 5589 O O . SER A 1 47 ? 6.979 -14.815 -7.793 1.00 0.00 47 SER A O 4
ATOM 5597 N N . GLU A 1 48 ? 5.024 -15.570 -8.641 1.00 0.00 48 GLU A N 4
ATOM 5598 C CA . GLU A 1 48 ? 4.229 -14.330 -8.539 1.00 0.00 48 GLU A CA 4
ATOM 5599 C C . GLU A 1 48 ? 4.945 -13.035 -9.007 1.00 0.00 48 GLU A C 4
ATOM 5600 O O . GLU A 1 48 ? 4.595 -11.935 -8.581 1.00 0.00 48 GLU A O 4
ATOM 5612 N N . SER A 1 49 ? 5.930 -13.130 -9.912 1.00 0.00 49 SER A N 4
ATOM 5613 C CA . SER A 1 49 ? 6.782 -12.002 -10.338 1.00 0.00 49 SER A CA 4
ATOM 5614 C C . SER A 1 49 ? 6.008 -10.867 -11.025 1.00 0.00 49 SER A C 4
ATOM 5615 O O . SER A 1 49 ? 6.295 -9.691 -10.797 1.00 0.00 49 SER A O 4
ATOM 5623 N N . SER A 1 50 ? 4.993 -11.202 -11.833 1.00 0.00 50 SER A N 4
ATOM 5624 C CA . SER A 1 50 ? 4.045 -10.229 -12.414 1.00 0.00 50 SER A CA 4
ATOM 5625 C C . SER A 1 50 ? 2.895 -9.873 -11.448 1.00 0.00 50 SER A C 4
ATOM 5626 O O . SER A 1 50 ? 2.142 -8.921 -11.671 1.00 0.00 50 SER A O 4
ATOM 5634 N N . GLY A 1 51 ? 2.779 -10.611 -10.337 1.00 0.00 51 GLY A N 4
ATOM 5635 C CA . GLY A 1 51 ? 1.880 -10.327 -9.217 1.00 0.00 51 GLY A CA 4
ATOM 5636 C C . GLY A 1 51 ? 2.177 -8.990 -8.536 1.00 0.00 51 GLY A C 4
ATOM 5637 O O . GLY A 1 51 ? 1.239 -8.347 -8.082 1.00 0.00 51 GLY A O 4
ATOM 5641 N N . SER A 1 52 ? 3.429 -8.518 -8.535 1.00 0.00 52 SER A N 4
ATOM 5642 C CA . SER A 1 52 ? 3.832 -7.157 -8.136 1.00 0.00 52 SER A CA 4
ATOM 5643 C C . SER A 1 52 ? 3.218 -6.687 -6.802 1.00 0.00 52 SER A C 4
ATOM 5644 O O . SER A 1 52 ? 2.377 -5.784 -6.759 1.00 0.00 52 SER A O 4
ATOM 5652 N N . SER A 1 53 ? 3.602 -7.347 -5.701 1.00 0.00 53 SER A N 4
ATOM 5653 C CA . SER A 1 53 ? 2.962 -7.214 -4.377 1.00 0.00 53 SER A CA 4
ATOM 5654 C C . SER A 1 53 ? 1.443 -7.481 -4.440 1.00 0.00 53 SER A C 4
ATOM 5655 O O . SER A 1 53 ? 0.620 -6.624 -4.119 1.00 0.00 53 SER A O 4
ATOM 5663 N N . TYR A 1 54 ? 1.078 -8.673 -4.931 1.00 0.00 54 TYR A N 4
ATOM 5664 C CA . TYR A 1 54 ? -0.291 -9.172 -5.153 1.00 0.00 54 TYR A CA 4
ATOM 5665 C C . TYR A 1 54 ? -1.300 -8.109 -5.647 1.00 0.00 54 TYR A C 4
ATOM 5666 O O . TYR A 1 54 ? -2.348 -7.900 -5.039 1.00 0.00 54 TYR A O 4
ATOM 5684 N N . GLN A 1 55 ? -0.994 -7.430 -6.754 1.00 0.00 55 GLN A N 4
ATOM 5685 C CA . GLN A 1 55 ? -1.756 -6.318 -7.338 1.00 0.00 55 GLN A CA 4
ATOM 5686 C C . GLN A 1 55 ? -3.278 -6.537 -7.407 1.00 0.00 55 GLN A C 4
ATOM 5687 O O . GLN A 1 55 ? -4.028 -5.611 -7.105 1.00 0.00 55 GLN A O 4
ATOM 5701 N N . THR A 1 56 ? -3.751 -7.753 -7.707 1.00 0.00 56 THR A N 4
ATOM 5702 C CA . THR A 1 56 ? -5.186 -8.089 -7.703 1.00 0.00 56 THR A CA 4
ATOM 5703 C C . THR A 1 56 ? -5.781 -8.014 -6.293 1.00 0.00 56 THR A C 4
ATOM 5704 O O . THR A 1 56 ? -6.798 -7.353 -6.091 1.00 0.00 56 THR A O 4
ATOM 5715 N N . GLN A 1 57 ? -5.137 -8.641 -5.298 1.00 0.00 57 GLN A N 4
ATOM 5716 C CA . GLN A 1 57 ? -5.571 -8.634 -3.895 1.00 0.00 57 GLN A CA 4
ATOM 5717 C C . GLN A 1 57 ? -5.378 -7.258 -3.242 1.00 0.00 57 GLN A C 4
ATOM 5718 O O . GLN A 1 57 ? -6.262 -6.828 -2.509 1.00 0.00 57 GLN A O 4
ATOM 5732 N N . ILE A 1 58 ? -4.273 -6.548 -3.504 1.00 0.00 58 ILE A N 4
ATOM 5733 C CA . ILE A 1 58 ? -4.049 -5.188 -2.993 1.00 0.00 58 ILE A CA 4
ATOM 5734 C C . ILE A 1 58 ? -5.055 -4.219 -3.602 1.00 0.00 58 ILE A C 4
ATOM 5735 O O . ILE A 1 58 ? -5.688 -3.505 -2.836 1.00 0.00 58 ILE A O 4
ATOM 5750 N N . SER A 1 59 ? -5.297 -4.221 -4.917 1.00 0.00 59 SER A N 4
ATOM 5751 C CA . SER A 1 59 ? -6.337 -3.375 -5.530 1.00 0.00 59 SER A CA 4
ATOM 5752 C C . SER A 1 59 ? -7.736 -3.715 -4.992 1.00 0.00 59 SER A C 4
ATOM 5753 O O . SER A 1 59 ? -8.497 -2.814 -4.633 1.00 0.00 59 SER A O 4
ATOM 5761 N N . ALA A 1 60 ? -8.054 -5.007 -4.838 1.00 0.00 60 ALA A N 4
ATOM 5762 C CA . ALA A 1 60 ? -9.307 -5.459 -4.236 1.00 0.00 60 ALA A CA 4
ATOM 5763 C C . ALA A 1 60 ? -9.457 -5.007 -2.773 1.00 0.00 60 ALA A C 4
ATOM 5764 O O . ALA A 1 60 ? -10.455 -4.369 -2.449 1.00 0.00 60 ALA A O 4
ATOM 5771 N N . LEU A 1 61 ? -8.487 -5.267 -1.888 1.00 0.00 61 LEU A N 4
ATOM 5772 C CA . LEU A 1 61 ? -8.568 -4.813 -0.495 1.00 0.00 61 LEU A CA 4
ATOM 5773 C C . LEU A 1 61 ? -8.553 -3.283 -0.393 1.00 0.00 61 LEU A C 4
ATOM 5774 O O . LEU A 1 61 ? -9.341 -2.751 0.377 1.00 0.00 61 LEU A O 4
ATOM 5790 N N . THR A 1 62 ? -7.764 -2.573 -1.210 1.00 0.00 62 THR A N 4
ATOM 5791 C CA . THR A 1 62 ? -7.812 -1.096 -1.338 1.00 0.00 62 THR A CA 4
ATOM 5792 C C . THR A 1 62 ? -9.227 -0.608 -1.653 1.00 0.00 62 THR A C 4
ATOM 5793 O O . THR A 1 62 ? -9.722 0.314 -1.004 1.00 0.00 62 THR A O 4
ATOM 5804 N N . ASN A 1 63 ? -9.913 -1.268 -2.593 1.00 0.00 63 ASN A N 4
ATOM 5805 C CA . ASN A 1 63 ? -11.335 -1.048 -2.857 1.00 0.00 63 ASN A CA 4
ATOM 5806 C C . ASN A 1 63 ? -12.241 -1.438 -1.675 1.00 0.00 63 ASN A C 4
ATOM 5807 O O . ASN A 1 63 ? -13.202 -0.729 -1.411 1.00 0.00 63 ASN A O 4
ATOM 5818 N N . ILE A 1 64 ? -11.972 -2.518 -0.933 1.00 0.00 64 ILE A N 4
ATOM 5819 C CA . ILE A 1 64 ? -12.736 -2.856 0.285 1.00 0.00 64 ILE A CA 4
ATOM 5820 C C . ILE A 1 64 ? -12.592 -1.766 1.362 1.00 0.00 64 ILE A C 4
ATOM 5821 O O . ILE A 1 64 ? -13.562 -1.496 2.075 1.00 0.00 64 ILE A O 4
ATOM 5836 N N . LEU A 1 65 ? -11.432 -1.099 1.476 1.00 0.00 65 LEU A N 4
ATOM 5837 C CA . LEU A 1 65 ? -11.273 0.015 2.423 1.00 0.00 65 LEU A CA 4
ATOM 5838 C C . LEU A 1 65 ? -12.222 1.162 2.057 1.00 0.00 65 LEU A C 4
ATOM 5839 O O . LEU A 1 65 ? -12.943 1.659 2.919 1.00 0.00 65 LEU A O 4
ATOM 5855 N N . SER A 1 66 ? -12.252 1.554 0.779 1.00 0.00 66 SER A N 4
ATOM 5856 C CA . SER A 1 66 ? -13.139 2.612 0.287 1.00 0.00 66 SER A CA 4
ATOM 5857 C C . SER A 1 66 ? -14.623 2.221 0.393 1.00 0.00 66 SER A C 4
ATOM 5858 O O . SER A 1 66 ? -15.409 2.942 1.010 1.00 0.00 66 SER A O 4
ATOM 5866 N N . ASP A 1 67 ? -14.968 1.024 -0.087 1.00 0.00 67 ASP A N 4
ATOM 5867 C CA . ASP A 1 67 ? -16.298 0.407 -0.067 1.00 0.00 67 ASP A CA 4
ATOM 5868 C C . ASP A 1 67 ? -16.927 0.303 1.337 1.00 0.00 67 ASP A C 4
ATOM 5869 O O . ASP A 1 67 ? -18.151 0.324 1.481 1.00 0.00 67 ASP A O 4
ATOM 5878 N N . CYS A 1 68 ? -16.097 0.224 2.385 1.00 0.00 68 CYS A N 4
ATOM 5879 C CA . CYS A 1 68 ? -16.534 0.230 3.783 1.00 0.00 68 CYS A CA 4
ATOM 5880 C C . CYS A 1 68 ? -17.278 1.522 4.181 1.00 0.00 68 CYS A C 4
ATOM 5881 O O . CYS A 1 68 ? -18.278 1.467 4.903 1.00 0.00 68 CYS A O 4
ATOM 5889 N N . PHE A 1 69 ? -16.811 2.686 3.708 1.00 0.00 69 PHE A N 4
ATOM 5890 C CA . PHE A 1 69 ? -17.448 3.982 3.976 1.00 0.00 69 PHE A CA 4
ATOM 5891 C C . PHE A 1 69 ? -18.760 4.143 3.190 1.00 0.00 69 PHE A C 4
ATOM 5892 O O . PHE A 1 69 ? -19.810 4.406 3.781 1.00 0.00 69 PHE A O 4
ATOM 5909 N N . VAL A 1 70 ? -18.707 3.937 1.871 1.00 0.00 70 VAL A N 4
ATOM 5910 C CA . VAL A 1 70 ? -19.857 3.967 0.949 1.00 0.00 70 VAL A CA 4
ATOM 5911 C C . VAL A 1 70 ? -19.654 2.932 -0.150 1.00 0.00 70 VAL A C 4
ATOM 5912 O O . VAL A 1 70 ? -18.524 2.713 -0.583 1.00 0.00 70 VAL A O 4
ATOM 5925 N N . THR A 1 71 ? -20.738 2.308 -0.623 1.00 0.00 71 THR A N 4
ATOM 5926 C CA . THR A 1 71 ? -20.672 1.307 -1.701 1.00 0.00 71 THR A CA 4
ATOM 5927 C C . THR A 1 71 ? -19.881 1.817 -2.918 1.00 0.00 71 THR A C 4
ATOM 5928 O O . THR A 1 71 ? -20.173 2.883 -3.469 1.00 0.00 71 THR A O 4
ATOM 5939 N N . THR A 1 72 ? -18.834 1.069 -3.277 1.00 0.00 72 THR A N 4
ATOM 5940 C CA . THR A 1 72 ? -17.922 1.270 -4.418 1.00 0.00 72 THR A CA 4
ATOM 5941 C C . THR A 1 72 ? -17.479 2.721 -4.706 1.00 0.00 72 THR A C 4
ATOM 5942 O O . THR A 1 72 ? -17.653 3.208 -5.826 1.00 0.00 72 THR A O 4
ATOM 5953 N N . THR A 1 73 ? -16.875 3.410 -3.722 1.00 0.00 73 THR A N 4
ATOM 5954 C CA . THR A 1 73 ? -16.408 4.819 -3.794 1.00 0.00 73 THR A CA 4
ATOM 5955 C C . THR A 1 73 ? -15.889 5.239 -5.177 1.00 0.00 73 THR A C 4
ATOM 5956 O O . THR A 1 73 ? -14.988 4.616 -5.747 1.00 0.00 73 THR A O 4
ATOM 5967 N N . GLY A 1 74 ? -16.487 6.296 -5.728 1.00 0.00 74 GLY A N 4
ATOM 5968 C CA . GLY A 1 74 ? -16.338 6.705 -7.126 1.00 0.00 74 GLY A CA 4
ATOM 5969 C C . GLY A 1 74 ? -17.059 5.749 -8.086 1.00 0.00 74 GLY A C 4
ATOM 5970 O O . GLY A 1 74 ? -18.162 6.054 -8.549 1.00 0.00 74 GLY A O 4
ATOM 5974 N N . SER A 1 75 ? -16.447 4.594 -8.367 1.00 0.00 75 SER A N 4
ATOM 5975 C CA . SER A 1 75 ? -16.918 3.600 -9.354 1.00 0.00 75 SER A CA 4
ATOM 5976 C C . SER A 1 75 ? -16.167 2.253 -9.272 1.00 0.00 75 SER A C 4
ATOM 5977 O O . SER A 1 75 ? -15.716 1.710 -10.283 1.00 0.00 75 SER A O 4
ATOM 5985 N N . ASN A 1 76 ? -15.983 1.718 -8.053 1.00 0.00 76 ASN A N 4
ATOM 5986 C CA . ASN A 1 76 ? -15.133 0.537 -7.754 1.00 0.00 76 ASN A CA 4
ATOM 5987 C C . ASN A 1 76 ? -13.643 0.759 -8.132 1.00 0.00 76 ASN A C 4
ATOM 5988 O O . ASN A 1 76 ? -12.881 -0.182 -8.362 1.00 0.00 76 ASN A O 4
ATOM 5999 N N . ASN A 1 77 ? -13.244 2.030 -8.223 1.00 0.00 77 ASN A N 4
ATOM 6000 C CA . ASN A 1 77 ? -11.894 2.521 -8.495 1.00 0.00 77 ASN A CA 4
ATOM 6001 C C . ASN A 1 77 ? -11.842 4.015 -8.094 1.00 0.00 77 ASN A C 4
ATOM 6002 O O . ASN A 1 77 ? -11.999 4.893 -8.951 1.00 0.00 77 ASN A O 4
ATOM 6013 N N . PRO A 1 78 ? -11.727 4.333 -6.788 1.00 0.00 78 PRO A N 4
ATOM 6014 C CA . PRO A 1 78 ? -11.578 5.712 -6.327 1.00 0.00 78 PRO A CA 4
ATOM 6015 C C . PRO A 1 78 ? -10.210 6.274 -6.732 1.00 0.00 78 PRO A C 4
ATOM 6016 O O . PRO A 1 78 ? -9.332 5.552 -7.221 1.00 0.00 78 PRO A O 4
ATOM 6027 N N . ALA A 1 79 ? -9.972 7.549 -6.410 1.00 0.00 79 ALA A N 4
ATOM 6028 C CA . ALA A 1 79 ? -8.639 8.146 -6.476 1.00 0.00 79 ALA A CA 4
ATOM 6029 C C . ALA A 1 79 ? -7.565 7.295 -5.771 1.00 0.00 79 ALA A C 4
ATOM 6030 O O . ALA A 1 79 ? -6.412 7.338 -6.176 1.00 0.00 79 ALA A O 4
ATOM 6037 N N . PHE A 1 80 ? -7.926 6.495 -4.761 1.00 0.00 80 PHE A N 4
ATOM 6038 C CA . PHE A 1 80 ? -6.997 5.678 -3.968 1.00 0.00 80 PHE A CA 4
ATOM 6039 C C . PHE A 1 80 ? -6.466 4.470 -4.756 1.00 0.00 80 PHE A C 4
ATOM 6040 O O . PHE A 1 80 ? -5.267 4.219 -4.720 1.00 0.00 80 PHE A O 4
ATOM 6057 N N . VAL A 1 81 ? -7.308 3.748 -5.513 1.00 0.00 81 VAL A N 4
ATOM 6058 C CA . VAL A 1 81 ? -6.854 2.646 -6.392 1.00 0.00 81 VAL A CA 4
ATOM 6059 C C . VAL A 1 81 ? -6.111 3.184 -7.611 1.00 0.00 81 VAL A C 4
ATOM 6060 O O . VAL A 1 81 ? -5.062 2.644 -7.958 1.00 0.00 81 VAL A O 4
ATOM 6073 N N . SER A 1 82 ? -6.577 4.275 -8.224 1.00 0.00 82 SER A N 4
ATOM 6074 C CA . SER A 1 82 ? -5.826 4.926 -9.308 1.00 0.00 82 SER A CA 4
ATOM 6075 C C . SER A 1 82 ? -4.458 5.426 -8.812 1.00 0.00 82 SER A C 4
ATOM 6076 O O . SER A 1 82 ? -3.426 5.192 -9.451 1.00 0.00 82 SER A O 4
ATOM 6084 N N . ARG A 1 83 ? -4.420 6.006 -7.600 1.00 0.00 83 ARG A N 4
ATOM 6085 C CA . ARG A 1 83 ? -3.187 6.327 -6.875 1.00 0.00 83 ARG A CA 4
ATOM 6086 C C . ARG A 1 83 ? -2.359 5.088 -6.552 1.00 0.00 83 ARG A C 4
ATOM 6087 O O . ARG A 1 83 ? -1.152 5.215 -6.636 1.00 0.00 83 ARG A O 4
ATOM 6108 N N . VAL A 1 84 ? -2.907 3.900 -6.271 1.00 0.00 84 VAL A N 4
ATOM 6109 C CA . VAL A 1 84 ? -2.077 2.682 -6.131 1.00 0.00 84 VAL A CA 4
ATOM 6110 C C . VAL A 1 84 ? -1.198 2.464 -7.365 1.00 0.00 84 VAL A C 4
ATOM 6111 O O . VAL A 1 84 ? -0.005 2.267 -7.186 1.00 0.00 84 VAL A O 4
ATOM 6124 N N . GLN A 1 85 ? -1.686 2.590 -8.605 1.00 0.00 85 GLN A N 4
ATOM 6125 C CA . GLN A 1 85 ? -0.800 2.450 -9.779 1.00 0.00 85 GLN A CA 4
ATOM 6126 C C . GLN A 1 85 ? 0.224 3.597 -9.898 1.00 0.00 85 GLN A C 4
ATOM 6127 O O . GLN A 1 85 ? 1.420 3.335 -10.063 1.00 0.00 85 GLN A O 4
ATOM 6141 N N . THR A 1 86 ? -0.208 4.859 -9.778 1.00 0.00 86 THR A N 4
ATOM 6142 C CA . THR A 1 86 ? 0.686 6.036 -9.867 1.00 0.00 86 THR A CA 4
ATOM 6143 C C . THR A 1 86 ? 1.745 6.039 -8.762 1.00 0.00 86 THR A C 4
ATOM 6144 O O . THR A 1 86 ? 2.927 6.265 -9.023 1.00 0.00 86 THR A O 4
ATOM 6155 N N . LEU A 1 87 ? 1.343 5.747 -7.524 1.00 0.00 87 LEU A N 4
ATOM 6156 C CA . LEU A 1 87 ? 2.230 5.650 -6.375 1.00 0.00 87 LEU A CA 4
ATOM 6157 C C . LEU A 1 87 ? 3.110 4.407 -6.457 1.00 0.00 87 LEU A C 4
ATOM 6158 O O . LEU A 1 87 ? 4.264 4.542 -6.104 1.00 0.00 87 LEU A O 4
ATOM 6174 N N . ILE A 1 88 ? 2.654 3.232 -6.924 1.00 0.00 88 ILE A N 4
ATOM 6175 C CA . ILE A 1 88 ? 3.514 2.036 -7.063 1.00 0.00 88 ILE A CA 4
ATOM 6176 C C . ILE A 1 88 ? 4.737 2.363 -7.929 1.00 0.00 88 ILE A C 4
ATOM 6177 O O . ILE A 1 88 ? 5.844 1.967 -7.575 1.00 0.00 88 ILE A O 4
ATOM 6192 N N . ALA A 1 89 ? 4.578 3.154 -8.995 1.00 0.00 89 ALA A N 4
ATOM 6193 C CA . ALA A 1 89 ? 5.706 3.655 -9.781 1.00 0.00 89 ALA A CA 4
ATOM 6194 C C . ALA A 1 89 ? 6.683 4.516 -8.943 1.00 0.00 89 ALA A C 4
ATOM 6195 O O . ALA A 1 89 ? 7.894 4.285 -8.979 1.00 0.00 89 ALA A O 4
ATOM 6202 N N . VAL A 1 90 ? 6.168 5.467 -8.147 1.00 0.00 90 VAL A N 4
ATOM 6203 C CA . VAL A 1 90 ? 6.978 6.322 -7.254 1.00 0.00 90 VAL A CA 4
ATOM 6204 C C . VAL A 1 90 ? 7.610 5.522 -6.105 1.00 0.00 90 VAL A C 4
ATOM 6205 O O . VAL A 1 90 ? 8.799 5.644 -5.869 1.00 0.00 90 VAL A O 4
ATOM 6218 N N . LEU A 1 91 ? 6.864 4.657 -5.427 1.00 0.00 91 LEU A N 4
ATOM 6219 C CA . LEU A 1 91 ? 7.309 3.722 -4.392 1.00 0.00 91 LEU A CA 4
ATOM 6220 C C . LEU A 1 91 ? 8.420 2.797 -4.917 1.00 0.00 91 LEU A C 4
ATOM 6221 O O . LEU A 1 91 ? 9.454 2.671 -4.262 1.00 0.00 91 LEU A O 4
ATOM 6237 N N . SER A 1 92 ? 8.279 2.232 -6.120 1.00 0.00 92 SER A N 4
ATOM 6238 C CA . SER A 1 92 ? 9.329 1.419 -6.748 1.00 0.00 92 SER A CA 4
ATOM 6239 C C . SER A 1 92 ? 10.624 2.211 -6.949 1.00 0.00 92 SER A C 4
ATOM 6240 O O . SER A 1 92 ? 11.684 1.744 -6.521 1.00 0.00 92 SER A O 4
ATOM 6248 N N . GLN A 1 93 ? 10.568 3.427 -7.521 1.00 0.00 93 GLN A N 4
ATOM 6249 C CA . GLN A 1 93 ? 11.772 4.267 -7.600 1.00 0.00 93 GLN A CA 4
ATOM 6250 C C . GLN A 1 93 ? 12.252 4.748 -6.220 1.00 0.00 93 GLN A C 4
ATOM 6251 O O . GLN A 1 93 ? 13.454 4.857 -6.039 1.00 0.00 93 GLN A O 4
ATOM 6265 N N . SER A 1 94 ? 11.382 4.989 -5.232 1.00 0.00 94 SER A N 4
ATOM 6266 C CA . SER A 1 94 ? 11.762 5.434 -3.880 1.00 0.00 94 SER A CA 4
ATOM 6267 C C . SER A 1 94 ? 12.518 4.355 -3.108 1.00 0.00 94 SER A C 4
ATOM 6268 O O . SER A 1 94 ? 13.546 4.657 -2.506 1.00 0.00 94 SER A O 4
ATOM 6276 N N . SER A 1 95 ? 12.072 3.094 -3.154 1.00 0.00 95 SER A N 4
ATOM 6277 C CA . SER A 1 95 ? 12.810 1.967 -2.572 1.00 0.00 95 SER A CA 4
ATOM 6278 C C . SER A 1 95 ? 14.165 1.778 -3.265 1.00 0.00 95 SER A C 4
ATOM 6279 O O . SER A 1 95 ? 15.192 1.747 -2.591 1.00 0.00 95 SER A O 4
ATOM 6287 N N . SER A 1 96 ? 14.215 1.753 -4.601 1.00 0.00 96 SER A N 4
ATOM 6288 C CA . SER A 1 96 ? 15.481 1.648 -5.352 1.00 0.00 96 SER A CA 4
ATOM 6289 C C . SER A 1 96 ? 16.418 2.855 -5.160 1.00 0.00 96 SER A C 4
ATOM 6290 O O . SER A 1 96 ? 17.637 2.693 -5.091 1.00 0.00 96 SER A O 4
ATOM 6298 N N . ASN A 1 97 ? 15.872 4.064 -5.004 1.00 0.00 97 ASN A N 4
ATOM 6299 C CA . ASN A 1 97 ? 16.610 5.287 -4.675 1.00 0.00 97 ASN A CA 4
ATOM 6300 C C . ASN A 1 97 ? 17.031 5.344 -3.192 1.00 0.00 97 ASN A C 4
ATOM 6301 O O . ASN A 1 97 ? 17.968 6.061 -2.865 1.00 0.00 97 ASN A O 4
ATOM 6312 N N . ALA A 1 98 ? 16.408 4.577 -2.292 1.00 0.00 98 ALA A N 4
ATOM 6313 C CA . ALA A 1 98 ? 16.875 4.404 -0.914 1.00 0.00 98 ALA A CA 4
ATOM 6314 C C . ALA A 1 98 ? 17.970 3.320 -0.793 1.00 0.00 98 ALA A C 4
ATOM 6315 O O . ALA A 1 98 ? 18.872 3.453 0.038 1.00 0.00 98 ALA A O 4
ATOM 6322 N N . ILE A 1 99 ? 17.934 2.282 -1.643 1.00 0.00 99 ILE A N 4
ATOM 6323 C CA . ILE A 1 99 ? 18.971 1.235 -1.743 1.00 0.00 99 ILE A CA 4
ATOM 6324 C C . ILE A 1 99 ? 20.359 1.834 -2.065 1.00 0.00 99 ILE A C 4
ATOM 6325 O O . ILE A 1 99 ? 21.339 1.465 -1.413 1.00 0.00 99 ILE A O 4
ATOM 6340 N N . SER A 1 100 ? 20.436 2.795 -3.000 1.00 0.00 100 SER A N 4
ATOM 6341 C CA . SER A 1 100 ? 21.690 3.453 -3.435 1.00 0.00 100 SER A CA 4
ATOM 6342 C C . SER A 1 100 ? 21.499 4.940 -3.796 1.00 0.00 100 SER A C 4
ATOM 6343 O O . SER A 1 100 ? 21.843 5.392 -4.890 1.00 0.00 100 SER A O 4
ATOM 6351 N N . GLY A 1 101 ? 20.935 5.728 -2.877 1.00 0.00 101 GLY A N 4
ATOM 6352 C CA . GLY A 1 101 ? 20.656 7.161 -3.089 1.00 0.00 101 GLY A CA 4
ATOM 6353 C C . GLY A 1 101 ? 21.870 8.085 -2.976 1.00 0.00 101 GLY A C 4
ATOM 6354 O O . GLY A 1 101 ? 21.875 9.165 -3.571 1.00 0.00 101 GLY A O 4
ATOM 6358 N N . ALA A 1 102 ? 22.909 7.668 -2.245 1.00 0.00 102 ALA A N 4
ATOM 6359 C CA . ALA A 1 102 ? 24.123 8.457 -2.019 1.00 0.00 102 ALA A CA 4
ATOM 6360 C C . ALA A 1 102 ? 24.914 8.744 -3.314 1.00 0.00 102 ALA A C 4
ATOM 6361 O O . ALA A 1 102 ? 25.429 9.850 -3.494 1.00 0.00 102 ALA A O 4
ATOM 6368 N N . THR A 1 103 ? 24.986 7.769 -4.232 1.00 0.00 103 THR A N 4
ATOM 6369 C CA . THR A 1 103 ? 25.578 7.950 -5.575 1.00 0.00 103 THR A CA 4
ATOM 6370 C C . THR A 1 103 ? 24.654 8.738 -6.520 1.00 0.00 103 THR A C 4
ATOM 6371 O O . THR A 1 103 ? 25.128 9.554 -7.314 1.00 0.00 103 THR A O 4
ATOM 6382 N N . GLY A 1 104 ? 23.330 8.572 -6.382 1.00 0.00 104 GLY A N 4
ATOM 6383 C CA . GLY A 1 104 ? 22.284 9.298 -7.116 1.00 0.00 104 GLY A CA 4
ATOM 6384 C C . GLY A 1 104 ? 22.378 9.167 -8.641 1.00 0.00 104 GLY A C 4
ATOM 6385 O O . GLY A 1 104 ? 21.920 8.174 -9.212 1.00 0.00 104 GLY A O 4
ATOM 6389 N N . GLY A 1 105 ? 22.956 10.172 -9.309 1.00 0.00 105 GLY A N 4
ATOM 6390 C CA . GLY A 1 105 ? 23.191 10.170 -10.760 1.00 0.00 105 GLY A CA 4
ATOM 6391 C C . GLY A 1 105 ? 21.984 10.604 -11.605 1.00 0.00 105 GLY A C 4
ATOM 6392 O O . GLY A 1 105 ? 21.835 10.142 -12.739 1.00 0.00 105 GLY A O 4
ATOM 6396 N N . SER A 1 106 ? 21.125 11.481 -11.068 1.00 0.00 106 SER A N 4
ATOM 6397 C CA . SER A 1 106 ? 19.927 12.034 -11.731 1.00 0.00 106 SER A CA 4
ATOM 6398 C C . SER A 1 106 ? 18.931 10.956 -12.208 1.00 0.00 106 SER A C 4
ATOM 6399 O O . SER A 1 106 ? 18.686 10.774 -13.403 1.00 0.00 106 SER A O 4
ATOM 6407 N N . ALA A 1 107 ? 18.385 10.200 -11.244 1.00 0.00 107 ALA A N 4
ATOM 6408 C CA . ALA A 1 107 ? 17.600 8.968 -11.435 1.00 0.00 107 ALA A CA 4
ATOM 6409 C C . ALA A 1 107 ? 16.486 9.044 -12.507 1.00 0.00 107 ALA A C 4
ATOM 6410 O O . ALA A 1 107 ? 16.426 8.191 -13.396 1.00 0.00 107 ALA A O 4
ATOM 6417 N N . PHE A 1 108 ? 15.635 10.074 -12.441 1.00 0.00 108 PHE A N 4
ATOM 6418 C CA . PHE A 1 108 ? 14.563 10.365 -13.416 1.00 0.00 108 PHE A CA 4
ATOM 6419 C C . PHE A 1 108 ? 14.603 11.818 -13.937 1.00 0.00 108 PHE A C 4
ATOM 6420 O O . PHE A 1 108 ? 13.806 12.180 -14.804 1.00 0.00 108 PHE A O 4
ATOM 6437 N N . ALA A 1 109 ? 15.522 12.652 -13.421 1.00 0.00 109 ALA A N 4
ATOM 6438 C CA . ALA A 1 109 ? 15.664 14.086 -13.715 1.00 0.00 109 ALA A CA 4
ATOM 6439 C C . ALA A 1 109 ? 14.334 14.888 -13.690 1.00 0.00 109 ALA A C 4
ATOM 6440 O O . ALA A 1 109 ? 14.137 15.822 -14.470 1.00 0.00 109 ALA A O 4
ATOM 6447 N N . GLN A 1 110 ? 13.408 14.492 -12.806 1.00 0.00 110 GLN A N 4
ATOM 6448 C CA . GLN A 1 110 ? 12.068 15.076 -12.658 1.00 0.00 110 GLN A CA 4
ATOM 6449 C C . GLN A 1 110 ? 11.532 14.835 -11.234 1.00 0.00 110 GLN A C 4
ATOM 6450 O O . GLN A 1 110 ? 11.329 15.771 -10.460 1.00 0.00 110 GLN A O 4
ATOM 6464 N N . SER A 1 111 ? 11.380 13.560 -10.863 1.00 0.00 111 SER A N 4
ATOM 6465 C CA . SER A 1 111 ? 10.736 13.080 -9.625 1.00 0.00 111 SER A CA 4
ATOM 6466 C C . SER A 1 111 ? 11.710 12.977 -8.436 1.00 0.00 111 SER A C 4
ATOM 6467 O O . SER A 1 111 ? 11.629 12.047 -7.629 1.00 0.00 111 SER A O 4
ATOM 6475 N N . GLN A 1 112 ? 12.685 13.889 -8.367 1.00 0.00 112 GLN A N 4
ATOM 6476 C CA . GLN A 1 112 ? 13.813 13.867 -7.425 1.00 0.00 112 GLN A CA 4
ATOM 6477 C C . GLN A 1 112 ? 14.241 15.310 -7.066 1.00 0.00 112 GLN A C 4
ATOM 6478 O O . GLN A 1 112 ? 15.403 15.696 -7.205 1.00 0.00 112 GLN A O 4
ATOM 6492 N N . ALA A 1 113 ? 13.256 16.134 -6.675 1.00 0.00 113 ALA A N 4
ATOM 6493 C CA . ALA A 1 113 ? 13.367 17.583 -6.436 1.00 0.00 113 ALA A CA 4
ATOM 6494 C C . ALA A 1 113 ? 13.943 18.375 -7.636 1.00 0.00 113 ALA A C 4
ATOM 6495 O O . ALA A 1 113 ? 14.828 19.223 -7.477 1.00 0.00 113 ALA A O 4
ATOM 6502 N N . PHE A 1 114 ? 13.452 18.086 -8.851 1.00 0.00 114 PHE A N 4
ATOM 6503 C CA . PHE A 1 114 ? 13.988 18.610 -10.117 1.00 0.00 114 PHE A CA 4
ATOM 6504 C C . PHE A 1 114 ? 12.870 19.030 -11.096 1.00 0.00 114 PHE A C 4
ATOM 6505 O O . PHE A 1 114 ? 12.720 18.486 -12.190 1.00 0.00 114 PHE A O 4
ATOM 6522 N N . GLN A 1 115 ? 12.036 19.986 -10.673 1.00 0.00 115 GLN A N 4
ATOM 6523 C CA . GLN A 1 115 ? 10.871 20.480 -11.428 1.00 0.00 115 GLN A CA 4
ATOM 6524 C C . GLN A 1 115 ? 10.610 21.981 -11.194 1.00 0.00 115 GLN A C 4
ATOM 6525 O O . GLN A 1 115 ? 11.221 22.601 -10.318 1.00 0.00 115 GLN A O 4
ATOM 6539 N N . GLN A 1 116 ? 9.671 22.558 -11.952 1.00 0.00 116 GLN A N 4
ATOM 6540 C CA . GLN A 1 116 ? 9.208 23.945 -11.808 1.00 0.00 116 GLN A CA 4
ATOM 6541 C C . GLN A 1 116 ? 7.682 24.035 -11.987 1.00 0.00 116 GLN A C 4
ATOM 6542 O O . GLN A 1 116 ? 7.115 23.457 -12.920 1.00 0.00 116 GLN A O 4
ATOM 6556 N N . SER A 1 117 ? 7.012 24.735 -11.067 1.00 0.00 117 SER A N 4
ATOM 6557 C CA . SER A 1 117 ? 5.552 24.923 -11.027 1.00 0.00 117 SER A CA 4
ATOM 6558 C C . SER A 1 117 ? 5.175 26.170 -10.203 1.00 0.00 117 SER A C 4
ATOM 6559 O O . SER A 1 117 ? 6.055 26.824 -9.627 1.00 0.00 117 SER A O 4
ATOM 6567 N N . ALA A 1 118 ? 3.876 26.489 -10.133 1.00 0.00 118 ALA A N 4
ATOM 6568 C CA . ALA A 1 118 ? 3.300 27.724 -9.570 1.00 0.00 118 ALA A CA 4
ATOM 6569 C C . ALA A 1 118 ? 4.047 29.014 -10.012 1.00 0.00 118 ALA A C 4
ATOM 6570 O O . ALA A 1 118 ? 4.449 29.837 -9.155 1.00 0.00 118 ALA A O 4
ATOM 6577 N N . GLY A 1 1 ? 12.541 -4.412 -1.732 1.00 0.00 1 GLY A N 5
ATOM 6578 C CA . GLY A 1 1 ? 12.006 -3.277 -2.516 1.00 0.00 1 GLY A CA 5
ATOM 6579 C C . GLY A 1 1 ? 10.498 -3.386 -2.655 1.00 0.00 1 GLY A C 5
ATOM 6580 O O . GLY A 1 1 ? 9.779 -3.176 -1.675 1.00 0.00 1 GLY A O 5
ATOM 6583 N N . SER A 1 2 ? 10.010 -3.768 -3.841 1.00 0.00 2 SER A N 5
ATOM 6584 C CA . SER A 1 2 ? 8.605 -4.156 -4.061 1.00 0.00 2 SER A CA 5
ATOM 6585 C C . SER A 1 2 ? 8.159 -5.295 -3.126 1.00 0.00 2 SER A C 5
ATOM 6586 O O . SER A 1 2 ? 8.993 -6.011 -2.570 1.00 0.00 2 SER A O 5
ATOM 6594 N N . GLU A 1 3 ? 6.844 -5.439 -2.920 1.00 0.00 3 GLU A N 5
ATOM 6595 C CA . GLU A 1 3 ? 6.195 -6.363 -1.962 1.00 0.00 3 GLU A CA 5
ATOM 6596 C C . GLU A 1 3 ? 6.789 -6.399 -0.529 1.00 0.00 3 GLU A C 5
ATOM 6597 O O . GLU A 1 3 ? 6.558 -7.351 0.216 1.00 0.00 3 GLU A O 5
ATOM 6609 N N . GLN A 1 4 ? 7.516 -5.346 -0.119 1.00 0.00 4 GLN A N 5
ATOM 6610 C CA . GLN A 1 4 ? 8.202 -5.246 1.181 1.00 0.00 4 GLN A CA 5
ATOM 6611 C C . GLN A 1 4 ? 8.252 -3.809 1.733 1.00 0.00 4 GLN A C 5
ATOM 6612 O O . GLN A 1 4 ? 7.951 -3.602 2.908 1.00 0.00 4 GLN A O 5
ATOM 6626 N N . GLN A 1 5 ? 8.586 -2.810 0.908 1.00 0.00 5 GLN A N 5
ATOM 6627 C CA . GLN A 1 5 ? 8.470 -1.388 1.274 1.00 0.00 5 GLN A CA 5
ATOM 6628 C C . GLN A 1 5 ? 7.134 -0.810 0.791 1.00 0.00 5 GLN A C 5
ATOM 6629 O O . GLN A 1 5 ? 6.457 -0.097 1.532 1.00 0.00 5 GLN A O 5
ATOM 6643 N N . ASP A 1 6 ? 6.701 -1.229 -0.402 1.00 0.00 6 ASP A N 5
ATOM 6644 C CA . ASP A 1 6 ? 5.403 -0.981 -1.049 1.00 0.00 6 ASP A CA 5
ATOM 6645 C C . ASP A 1 6 ? 4.195 -1.619 -0.306 1.00 0.00 6 ASP A C 5
ATOM 6646 O O . ASP A 1 6 ? 3.187 -1.973 -0.914 1.00 0.00 6 ASP A O 5
ATOM 6655 N N . LEU A 1 7 ? 4.277 -1.774 1.019 1.00 0.00 7 LEU A N 5
ATOM 6656 C CA . LEU A 1 7 ? 3.208 -2.282 1.886 1.00 0.00 7 LEU A CA 5
ATOM 6657 C C . LEU A 1 7 ? 3.085 -1.494 3.197 1.00 0.00 7 LEU A C 5
ATOM 6658 O O . LEU A 1 7 ? 1.970 -1.249 3.646 1.00 0.00 7 LEU A O 5
ATOM 6674 N N . ASP A 1 8 ? 4.198 -1.061 3.801 1.00 0.00 8 ASP A N 5
ATOM 6675 C CA . ASP A 1 8 ? 4.178 -0.355 5.092 1.00 0.00 8 ASP A CA 5
ATOM 6676 C C . ASP A 1 8 ? 4.034 1.157 4.862 1.00 0.00 8 ASP A C 5
ATOM 6677 O O . ASP A 1 8 ? 3.148 1.805 5.424 1.00 0.00 8 ASP A O 5
ATOM 6686 N N . ASP A 1 9 ? 4.815 1.687 3.914 1.00 0.00 9 ASP A N 5
ATOM 6687 C CA . ASP A 1 9 ? 4.571 2.984 3.282 1.00 0.00 9 ASP A CA 5
ATOM 6688 C C . ASP A 1 9 ? 3.212 2.979 2.572 1.00 0.00 9 ASP A C 5
ATOM 6689 O O . ASP A 1 9 ? 2.443 3.931 2.693 1.00 0.00 9 ASP A O 5
ATOM 6698 N N . LEU A 1 10 ? 2.890 1.900 1.847 1.00 0.00 10 LEU A N 5
ATOM 6699 C CA . LEU A 1 10 ? 1.668 1.839 1.048 1.00 0.00 10 LEU A CA 5
ATOM 6700 C C . LEU A 1 10 ? 0.387 1.754 1.902 1.00 0.00 10 LEU A C 5
ATOM 6701 O O . LEU A 1 10 ? -0.637 2.313 1.515 1.00 0.00 10 LEU A O 5
ATOM 6717 N N . ALA A 1 11 ? 0.434 1.146 3.091 1.00 0.00 11 ALA A N 5
ATOM 6718 C CA . ALA A 1 11 ? -0.647 1.277 4.066 1.00 0.00 11 ALA A CA 5
ATOM 6719 C C . ALA A 1 11 ? -0.858 2.755 4.435 1.00 0.00 11 ALA A C 5
ATOM 6720 O O . ALA A 1 11 ? -1.955 3.275 4.245 1.00 0.00 11 ALA A O 5
ATOM 6727 N N . GLN A 1 12 ? 0.185 3.470 4.873 1.00 0.00 12 GLN A N 5
ATOM 6728 C CA . GLN A 1 12 ? 0.070 4.889 5.243 1.00 0.00 12 GLN A CA 5
ATOM 6729 C C . GLN A 1 12 ? -0.372 5.787 4.068 1.00 0.00 12 GLN A C 5
ATOM 6730 O O . GLN A 1 12 ? -1.105 6.752 4.278 1.00 0.00 12 GLN A O 5
ATOM 6744 N N . VAL A 1 13 ? 0.039 5.479 2.831 1.00 0.00 13 VAL A N 5
ATOM 6745 C CA . VAL A 1 13 ? -0.247 6.310 1.646 1.00 0.00 13 VAL A CA 5
ATOM 6746 C C . VAL A 1 13 ? -1.658 6.071 1.085 1.00 0.00 13 VAL A C 5
ATOM 6747 O O . VAL A 1 13 ? -2.320 7.027 0.682 1.00 0.00 13 VAL A O 5
ATOM 6760 N N . ILE A 1 14 ? -2.166 4.830 1.128 1.00 0.00 14 ILE A N 5
ATOM 6761 C CA . ILE A 1 14 ? -3.578 4.524 0.847 1.00 0.00 14 ILE A CA 5
ATOM 6762 C C . ILE A 1 14 ? -4.457 5.094 1.956 1.00 0.00 14 ILE A C 5
ATOM 6763 O O . ILE A 1 14 ? -5.491 5.673 1.652 1.00 0.00 14 ILE A O 5
ATOM 6778 N N . LEU A 1 15 ? -4.039 5.026 3.222 1.00 0.00 15 LEU A N 5
ATOM 6779 C CA . LEU A 1 15 ? -4.722 5.677 4.345 1.00 0.00 15 LEU A CA 5
ATOM 6780 C C . LEU A 1 15 ? -4.769 7.202 4.172 1.00 0.00 15 LEU A C 5
ATOM 6781 O O . LEU A 1 15 ? -5.824 7.806 4.351 1.00 0.00 15 LEU A O 5
ATOM 6797 N N . SER A 1 16 ? -3.681 7.826 3.712 1.00 0.00 16 SER A N 5
ATOM 6798 C CA . SER A 1 16 ? -3.665 9.241 3.315 1.00 0.00 16 SER A CA 5
ATOM 6799 C C . SER A 1 16 ? -4.653 9.563 2.179 1.00 0.00 16 SER A C 5
ATOM 6800 O O . SER A 1 16 ? -5.097 10.705 2.070 1.00 0.00 16 SER A O 5
ATOM 6808 N N . ALA A 1 17 ? -5.053 8.572 1.368 1.00 0.00 17 ALA A N 5
ATOM 6809 C CA . ALA A 1 17 ? -6.080 8.703 0.337 1.00 0.00 17 ALA A CA 5
ATOM 6810 C C . ALA A 1 17 ? -7.497 8.422 0.889 1.00 0.00 17 ALA A C 5
ATOM 6811 O O . ALA A 1 17 ? -8.352 9.306 0.845 1.00 0.00 17 ALA A O 5
ATOM 6818 N N . VAL A 1 18 ? -7.763 7.242 1.467 1.00 0.00 18 VAL A N 5
ATOM 6819 C CA . VAL A 1 18 ? -9.097 6.878 1.984 1.00 0.00 18 VAL A CA 5
ATOM 6820 C C . VAL A 1 18 ? -9.566 7.763 3.134 1.00 0.00 18 VAL A C 5
ATOM 6821 O O . VAL A 1 18 ? -10.752 8.085 3.196 1.00 0.00 18 VAL A O 5
ATOM 6834 N N . THR A 1 19 ? -8.648 8.204 3.994 1.00 0.00 19 THR A N 5
ATOM 6835 C CA . THR A 1 19 ? -8.898 9.100 5.135 1.00 0.00 19 THR A CA 5
ATOM 6836 C C . THR A 1 19 ? -8.631 10.573 4.761 1.00 0.00 19 THR A C 5
ATOM 6837 O O . THR A 1 19 ? -8.806 11.462 5.593 1.00 0.00 19 THR A O 5
ATOM 6848 N N . SER A 1 20 ? -8.292 10.871 3.492 1.00 0.00 20 SER A N 5
ATOM 6849 C CA . SER A 1 20 ? -8.244 12.248 2.944 1.00 0.00 20 SER A CA 5
ATOM 6850 C C . SER A 1 20 ? -9.576 12.990 3.121 1.00 0.00 20 SER A C 5
ATOM 6851 O O . SER A 1 20 ? -9.613 14.213 3.281 1.00 0.00 20 SER A O 5
ATOM 6859 N N . ASN A 1 21 ? -10.674 12.226 3.109 1.00 0.00 21 ASN A N 5
ATOM 6860 C CA . ASN A 1 21 ? -12.031 12.691 3.363 1.00 0.00 21 ASN A CA 5
ATOM 6861 C C . ASN A 1 21 ? -12.264 12.800 4.887 1.00 0.00 21 ASN A C 5
ATOM 6862 O O . ASN A 1 21 ? -11.899 13.823 5.471 1.00 0.00 21 ASN A O 5
ATOM 6873 N N . THR A 1 22 ? -12.815 11.775 5.554 1.00 0.00 22 THR A N 5
ATOM 6874 C CA . THR A 1 22 ? -13.035 11.749 7.024 1.00 0.00 22 THR A CA 5
ATOM 6875 C C . THR A 1 22 ? -13.352 10.323 7.537 1.00 0.00 22 THR A C 5
ATOM 6876 O O . THR A 1 22 ? -14.224 10.085 8.377 1.00 0.00 22 THR A O 5
ATOM 6887 N N . ASP A 1 23 ? -12.666 9.317 6.985 1.00 0.00 23 ASP A N 5
ATOM 6888 C CA . ASP A 1 23 ? -13.170 7.936 6.938 1.00 0.00 23 ASP A CA 5
ATOM 6889 C C . ASP A 1 23 ? -12.429 7.009 7.930 1.00 0.00 23 ASP A C 5
ATOM 6890 O O . ASP A 1 23 ? -11.842 6.001 7.548 1.00 0.00 23 ASP A O 5
ATOM 6899 N N . THR A 1 24 ? -12.426 7.344 9.224 1.00 0.00 24 THR A N 5
ATOM 6900 C CA . THR A 1 24 ? -11.700 6.604 10.284 1.00 0.00 24 THR A CA 5
ATOM 6901 C C . THR A 1 24 ? -12.001 5.095 10.335 1.00 0.00 24 THR A C 5
ATOM 6902 O O . THR A 1 24 ? -11.103 4.297 10.605 1.00 0.00 24 THR A O 5
ATOM 6913 N N . SER A 1 25 ? -13.232 4.664 10.031 1.00 0.00 25 SER A N 5
ATOM 6914 C CA . SER A 1 25 ? -13.592 3.231 9.944 1.00 0.00 25 SER A CA 5
ATOM 6915 C C . SER A 1 25 ? -12.848 2.492 8.818 1.00 0.00 25 SER A C 5
ATOM 6916 O O . SER A 1 25 ? -12.526 1.309 8.940 1.00 0.00 25 SER A O 5
ATOM 6924 N N . LYS A 1 26 ? -12.490 3.194 7.733 1.00 0.00 26 LYS A N 5
ATOM 6925 C CA . LYS A 1 26 ? -11.691 2.667 6.612 1.00 0.00 26 LYS A CA 5
ATOM 6926 C C . LYS A 1 26 ? -10.289 2.227 7.055 1.00 0.00 26 LYS A C 5
ATOM 6927 O O . LYS A 1 26 ? -9.759 1.259 6.511 1.00 0.00 26 LYS A O 5
ATOM 6946 N N . SER A 1 27 ? -9.739 2.841 8.105 1.00 0.00 27 SER A N 5
ATOM 6947 C CA . SER A 1 27 ? -8.484 2.420 8.743 1.00 0.00 27 SER A CA 5
ATOM 6948 C C . SER A 1 27 ? -8.536 1.018 9.368 1.00 0.00 27 SER A C 5
ATOM 6949 O O . SER A 1 27 ? -7.495 0.375 9.486 1.00 0.00 27 SER A O 5
ATOM 6957 N N . ALA A 1 28 ? -9.719 0.485 9.709 1.00 0.00 28 ALA A N 5
ATOM 6958 C CA . ALA A 1 28 ? -9.861 -0.902 10.169 1.00 0.00 28 ALA A CA 5
ATOM 6959 C C . ALA A 1 28 ? -9.465 -1.927 9.087 1.00 0.00 28 ALA A C 5
ATOM 6960 O O . ALA A 1 28 ? -8.950 -3.002 9.403 1.00 0.00 28 ALA A O 5
ATOM 6967 N N . ARG A 1 29 ? -9.641 -1.581 7.802 1.00 0.00 29 ARG A N 5
ATOM 6968 C CA . ARG A 1 29 ? -9.202 -2.406 6.665 1.00 0.00 29 ARG A CA 5
ATOM 6969 C C . ARG A 1 29 ? -7.693 -2.353 6.425 1.00 0.00 29 ARG A C 5
ATOM 6970 O O . ARG A 1 29 ? -7.179 -3.244 5.760 1.00 0.00 29 ARG A O 5
ATOM 6991 N N . ALA A 1 30 ? -6.950 -1.408 7.008 1.00 0.00 30 ALA A N 5
ATOM 6992 C CA . ALA A 1 30 ? -5.481 -1.432 6.978 1.00 0.00 30 ALA A CA 5
ATOM 6993 C C . ALA A 1 30 ? -4.914 -2.741 7.574 1.00 0.00 30 ALA A C 5
ATOM 6994 O O . ALA A 1 30 ? -3.940 -3.294 7.069 1.00 0.00 30 ALA A O 5
ATOM 7001 N N . GLN A 1 31 ? -5.583 -3.283 8.601 1.00 0.00 31 GLN A N 5
ATOM 7002 C CA . GLN A 1 31 ? -5.282 -4.594 9.191 1.00 0.00 31 GLN A CA 5
ATOM 7003 C C . GLN A 1 31 ? -5.701 -5.777 8.288 1.00 0.00 31 GLN A C 5
ATOM 7004 O O . GLN A 1 31 ? -5.135 -6.865 8.398 1.00 0.00 31 GLN A O 5
ATOM 7018 N N . ALA A 1 32 ? -6.647 -5.583 7.359 1.00 0.00 32 ALA A N 5
ATOM 7019 C CA . ALA A 1 32 ? -6.970 -6.554 6.307 1.00 0.00 32 ALA A CA 5
ATOM 7020 C C . ALA A 1 32 ? -5.971 -6.492 5.132 1.00 0.00 32 ALA A C 5
ATOM 7021 O O . ALA A 1 32 ? -5.592 -7.537 4.607 1.00 0.00 32 ALA A O 5
ATOM 7028 N N . LEU A 1 33 ? -5.444 -5.309 4.779 1.00 0.00 33 LEU A N 5
ATOM 7029 C CA . LEU A 1 33 ? -4.266 -5.184 3.905 1.00 0.00 33 LEU A CA 5
ATOM 7030 C C . LEU A 1 33 ? -3.053 -5.938 4.494 1.00 0.00 33 LEU A C 5
ATOM 7031 O O . LEU A 1 33 ? -2.309 -6.576 3.745 1.00 0.00 33 LEU A O 5
ATOM 7047 N N . SER A 1 34 ? -2.896 -5.972 5.825 1.00 0.00 34 SER A N 5
ATOM 7048 C CA . SER A 1 34 ? -1.906 -6.834 6.497 1.00 0.00 34 SER A CA 5
ATOM 7049 C C . SER A 1 34 ? -2.126 -8.339 6.276 1.00 0.00 34 SER A C 5
ATOM 7050 O O . SER A 1 34 ? -1.160 -9.098 6.314 1.00 0.00 34 SER A O 5
ATOM 7058 N N . THR A 1 35 ? -3.354 -8.796 5.993 1.00 0.00 35 THR A N 5
ATOM 7059 C CA . THR A 1 35 ? -3.617 -10.202 5.629 1.00 0.00 35 THR A CA 5
ATOM 7060 C C . THR A 1 35 ? -3.138 -10.531 4.210 1.00 0.00 35 THR A C 5
ATOM 7061 O O . THR A 1 35 ? -2.625 -11.626 3.978 1.00 0.00 35 THR A O 5
ATOM 7072 N N . ALA A 1 36 ? -3.225 -9.582 3.268 1.00 0.00 36 ALA A N 5
ATOM 7073 C CA . ALA A 1 36 ? -2.753 -9.770 1.894 1.00 0.00 36 ALA A CA 5
ATOM 7074 C C . ALA A 1 36 ? -1.235 -10.004 1.837 1.00 0.00 36 ALA A C 5
ATOM 7075 O O . ALA A 1 36 ? -0.770 -11.017 1.311 1.00 0.00 36 ALA A O 5
ATOM 7082 N N . LEU A 1 37 ? -0.459 -9.092 2.428 1.00 0.00 37 LEU A N 5
ATOM 7083 C CA . LEU A 1 37 ? 1.000 -9.206 2.513 1.00 0.00 37 LEU A CA 5
ATOM 7084 C C . LEU A 1 37 ? 1.476 -10.391 3.380 1.00 0.00 37 LEU A C 5
ATOM 7085 O O . LEU A 1 37 ? 2.517 -10.978 3.084 1.00 0.00 37 LEU A O 5
ATOM 7101 N N . ALA A 1 38 ? 0.713 -10.791 4.405 1.00 0.00 38 ALA A N 5
ATOM 7102 C CA . ALA A 1 38 ? 1.021 -11.980 5.205 1.00 0.00 38 ALA A CA 5
ATOM 7103 C C . ALA A 1 38 ? 0.760 -13.287 4.433 1.00 0.00 38 ALA A C 5
ATOM 7104 O O . ALA A 1 38 ? 1.587 -14.197 4.474 1.00 0.00 38 ALA A O 5
ATOM 7111 N N . SER A 1 39 ? -0.331 -13.368 3.660 1.00 0.00 39 SER A N 5
ATOM 7112 C CA . SER A 1 39 ? -0.555 -14.472 2.715 1.00 0.00 39 SER A CA 5
ATOM 7113 C C . SER A 1 39 ? 0.575 -14.538 1.677 1.00 0.00 39 SER A C 5
ATOM 7114 O O . SER A 1 39 ? 1.123 -15.609 1.402 1.00 0.00 39 SER A O 5
ATOM 7122 N N . SER A 1 40 ? 1.031 -13.375 1.198 1.00 0.00 40 SER A N 5
ATOM 7123 C CA . SER A 1 40 ? 2.179 -13.268 0.291 1.00 0.00 40 SER A CA 5
ATOM 7124 C C . SER A 1 40 ? 3.516 -13.728 0.881 1.00 0.00 40 SER A C 5
ATOM 7125 O O . SER A 1 40 ? 4.390 -14.117 0.112 1.00 0.00 40 SER A O 5
ATOM 7133 N N . LEU A 1 41 ? 3.688 -13.775 2.211 1.00 0.00 41 LEU A N 5
ATOM 7134 C CA . LEU A 1 41 ? 4.863 -14.406 2.836 1.00 0.00 41 LEU A CA 5
ATOM 7135 C C . LEU A 1 41 ? 4.940 -15.910 2.489 1.00 0.00 41 LEU A C 5
ATOM 7136 O O . LEU A 1 41 ? 6.029 -16.437 2.262 1.00 0.00 41 LEU A O 5
ATOM 7152 N N . ALA A 1 42 ? 3.787 -16.581 2.361 1.00 0.00 42 ALA A N 5
ATOM 7153 C CA . ALA A 1 42 ? 3.687 -17.953 1.863 1.00 0.00 42 ALA A CA 5
ATOM 7154 C C . ALA A 1 42 ? 3.692 -18.027 0.318 1.00 0.00 42 ALA A C 5
ATOM 7155 O O . ALA A 1 42 ? 4.280 -18.953 -0.242 1.00 0.00 42 ALA A O 5
ATOM 7162 N N . ASP A 1 43 ? 3.111 -17.053 -0.395 1.00 0.00 43 ASP A N 5
ATOM 7163 C CA . ASP A 1 43 ? 3.173 -17.019 -1.871 1.00 0.00 43 ASP A CA 5
ATOM 7164 C C . ASP A 1 43 ? 4.582 -16.698 -2.426 1.00 0.00 43 ASP A C 5
ATOM 7165 O O . ASP A 1 43 ? 4.858 -16.965 -3.595 1.00 0.00 43 ASP A O 5
ATOM 7174 N N . LEU A 1 44 ? 5.490 -16.163 -1.600 1.00 0.00 44 LEU A N 5
ATOM 7175 C CA . LEU A 1 44 ? 6.913 -15.967 -1.914 1.00 0.00 44 LEU A CA 5
ATOM 7176 C C . LEU A 1 44 ? 7.668 -17.311 -2.037 1.00 0.00 44 LEU A C 5
ATOM 7177 O O . LEU A 1 44 ? 8.587 -17.430 -2.849 1.00 0.00 44 LEU A O 5
ATOM 7193 N N . LEU A 1 45 ? 7.264 -18.339 -1.272 1.00 0.00 45 LEU A N 5
ATOM 7194 C CA . LEU A 1 45 ? 7.851 -19.689 -1.331 1.00 0.00 45 LEU A CA 5
ATOM 7195 C C . LEU A 1 45 ? 7.550 -20.424 -2.653 1.00 0.00 45 LEU A C 5
ATOM 7196 O O . LEU A 1 45 ? 8.406 -21.169 -3.140 1.00 0.00 45 LEU A O 5
ATOM 7212 N N . ILE A 1 46 ? 6.363 -20.223 -3.240 1.00 0.00 46 ILE A N 5
ATOM 7213 C CA . ILE A 1 46 ? 6.005 -20.761 -4.568 1.00 0.00 46 ILE A CA 5
ATOM 7214 C C . ILE A 1 46 ? 6.481 -19.832 -5.705 1.00 0.00 46 ILE A C 5
ATOM 7215 O O . ILE A 1 46 ? 6.827 -18.671 -5.476 1.00 0.00 46 ILE A O 5
ATOM 7230 N N . SER A 1 47 ? 6.441 -20.323 -6.949 1.00 0.00 47 SER A N 5
ATOM 7231 C CA . SER A 1 47 ? 6.852 -19.563 -8.152 1.00 0.00 47 SER A CA 5
ATOM 7232 C C . SER A 1 47 ? 5.695 -19.267 -9.122 1.00 0.00 47 SER A C 5
ATOM 7233 O O . SER A 1 47 ? 5.823 -18.420 -10.005 1.00 0.00 47 SER A O 5
ATOM 7241 N N . GLU A 1 48 ? 4.533 -19.901 -8.932 1.00 0.00 48 GLU A N 5
ATOM 7242 C CA . GLU A 1 48 ? 3.316 -19.764 -9.762 1.00 0.00 48 GLU A CA 5
ATOM 7243 C C . GLU A 1 48 ? 2.434 -18.546 -9.382 1.00 0.00 48 GLU A C 5
ATOM 7244 O O . GLU A 1 48 ? 1.258 -18.472 -9.745 1.00 0.00 48 GLU A O 5
ATOM 7256 N N . SER A 1 49 ? 3.027 -17.568 -8.687 1.00 0.00 49 SER A N 5
ATOM 7257 C CA . SER A 1 49 ? 2.422 -16.299 -8.234 1.00 0.00 49 SER A CA 5
ATOM 7258 C C . SER A 1 49 ? 3.335 -15.087 -8.509 1.00 0.00 49 SER A C 5
ATOM 7259 O O . SER A 1 49 ? 3.249 -14.062 -7.832 1.00 0.00 49 SER A O 5
ATOM 7267 N N . SER A 1 50 ? 4.271 -15.207 -9.464 1.00 0.00 50 SER A N 5
ATOM 7268 C CA . SER A 1 50 ? 5.339 -14.228 -9.770 1.00 0.00 50 SER A CA 5
ATOM 7269 C C . SER A 1 50 ? 6.277 -13.896 -8.582 1.00 0.00 50 SER A C 5
ATOM 7270 O O . SER A 1 50 ? 7.120 -13.000 -8.663 1.00 0.00 50 SER A O 5
ATOM 7278 N N . GLY A 1 51 ? 6.130 -14.605 -7.453 1.00 0.00 51 GLY A N 5
ATOM 7279 C CA . GLY A 1 51 ? 6.706 -14.248 -6.151 1.00 0.00 51 GLY A CA 5
ATOM 7280 C C . GLY A 1 51 ? 6.130 -12.964 -5.526 1.00 0.00 51 GLY A C 5
ATOM 7281 O O . GLY A 1 51 ? 6.702 -12.460 -4.561 1.00 0.00 51 GLY A O 5
ATOM 7285 N N . SER A 1 52 ? 5.041 -12.399 -6.069 1.00 0.00 52 SER A N 5
ATOM 7286 C CA . SER A 1 52 ? 4.547 -11.053 -5.710 1.00 0.00 52 SER A CA 5
ATOM 7287 C C . SER A 1 52 ? 3.075 -10.793 -6.091 1.00 0.00 52 SER A C 5
ATOM 7288 O O . SER A 1 52 ? 2.679 -9.658 -6.370 1.00 0.00 52 SER A O 5
ATOM 7296 N N . SER A 1 53 ? 2.228 -11.828 -6.086 1.00 0.00 53 SER A N 5
ATOM 7297 C CA . SER A 1 53 ? 0.774 -11.727 -6.341 1.00 0.00 53 SER A CA 5
ATOM 7298 C C . SER A 1 53 ? -0.004 -10.797 -5.389 1.00 0.00 53 SER A C 5
ATOM 7299 O O . SER A 1 53 ? -1.170 -10.488 -5.662 1.00 0.00 53 SER A O 5
ATOM 7307 N N . TYR A 1 54 ? 0.629 -10.292 -4.319 1.00 0.00 54 TYR A N 5
ATOM 7308 C CA . TYR A 1 54 ? 0.069 -9.300 -3.389 1.00 0.00 54 TYR A CA 5
ATOM 7309 C C . TYR A 1 54 ? -0.611 -8.107 -4.084 1.00 0.00 54 TYR A C 5
ATOM 7310 O O . TYR A 1 54 ? -1.627 -7.628 -3.590 1.00 0.00 54 TYR A O 5
ATOM 7328 N N . GLN A 1 55 ? -0.104 -7.647 -5.238 1.00 0.00 55 GLN A N 5
ATOM 7329 C CA . GLN A 1 55 ? -0.600 -6.432 -5.890 1.00 0.00 55 GLN A CA 5
ATOM 7330 C C . GLN A 1 55 ? -2.051 -6.569 -6.383 1.00 0.00 55 GLN A C 5
ATOM 7331 O O . GLN A 1 55 ? -2.835 -5.628 -6.256 1.00 0.00 55 GLN A O 5
ATOM 7345 N N . THR A 1 56 ? -2.444 -7.746 -6.880 1.00 0.00 56 THR A N 5
ATOM 7346 C CA . THR A 1 56 ? -3.847 -8.039 -7.228 1.00 0.00 56 THR A CA 5
ATOM 7347 C C . THR A 1 56 ? -4.745 -7.931 -5.996 1.00 0.00 56 THR A C 5
ATOM 7348 O O . THR A 1 56 ? -5.807 -7.310 -6.065 1.00 0.00 56 THR A O 5
ATOM 7359 N N . GLN A 1 57 ? -4.296 -8.460 -4.850 1.00 0.00 57 GLN A N 5
ATOM 7360 C CA . GLN A 1 57 ? -5.009 -8.301 -3.582 1.00 0.00 57 GLN A CA 5
ATOM 7361 C C . GLN A 1 57 ? -5.066 -6.837 -3.136 1.00 0.00 57 GLN A C 5
ATOM 7362 O O . GLN A 1 57 ? -6.168 -6.337 -2.970 1.00 0.00 57 GLN A O 5
ATOM 7376 N N . ILE A 1 58 ? -3.949 -6.116 -2.970 1.00 0.00 58 ILE A N 5
ATOM 7377 C CA . ILE A 1 58 ? -3.988 -4.730 -2.456 1.00 0.00 58 ILE A CA 5
ATOM 7378 C C . ILE A 1 58 ? -4.761 -3.774 -3.381 1.00 0.00 58 ILE A C 5
ATOM 7379 O O . ILE A 1 58 ? -5.389 -2.839 -2.894 1.00 0.00 58 ILE A O 5
ATOM 7394 N N . SER A 1 59 ? -4.766 -4.019 -4.697 1.00 0.00 59 SER A N 5
ATOM 7395 C CA . SER A 1 59 ? -5.566 -3.265 -5.672 1.00 0.00 59 SER A CA 5
ATOM 7396 C C . SER A 1 59 ? -7.066 -3.566 -5.541 1.00 0.00 59 SER A C 5
ATOM 7397 O O . SER A 1 59 ? -7.885 -2.645 -5.496 1.00 0.00 59 SER A O 5
ATOM 7405 N N . ALA A 1 60 ? -7.447 -4.842 -5.390 1.00 0.00 60 ALA A N 5
ATOM 7406 C CA . ALA A 1 60 ? -8.825 -5.216 -5.079 1.00 0.00 60 ALA A CA 5
ATOM 7407 C C . ALA A 1 60 ? -9.260 -4.658 -3.712 1.00 0.00 60 ALA A C 5
ATOM 7408 O O . ALA A 1 60 ? -10.274 -3.972 -3.631 1.00 0.00 60 ALA A O 5
ATOM 7415 N N . LEU A 1 61 ? -8.469 -4.872 -2.655 1.00 0.00 61 LEU A N 5
ATOM 7416 C CA . LEU A 1 61 ? -8.700 -4.354 -1.306 1.00 0.00 61 LEU A CA 5
ATOM 7417 C C . LEU A 1 61 ? -8.835 -2.826 -1.291 1.00 0.00 61 LEU A C 5
ATOM 7418 O O . LEU A 1 61 ? -9.826 -2.352 -0.749 1.00 0.00 61 LEU A O 5
ATOM 7434 N N . THR A 1 62 ? -7.936 -2.056 -1.925 1.00 0.00 62 THR A N 5
ATOM 7435 C CA . THR A 1 62 ? -8.034 -0.580 -1.970 1.00 0.00 62 THR A CA 5
ATOM 7436 C C . THR A 1 62 ? -9.310 -0.080 -2.673 1.00 0.00 62 THR A C 5
ATOM 7437 O O . THR A 1 62 ? -9.900 0.921 -2.263 1.00 0.00 62 THR A O 5
ATOM 7448 N N . ASN A 1 63 ? -9.816 -0.822 -3.669 1.00 0.00 63 ASN A N 5
ATOM 7449 C CA . ASN A 1 63 ? -11.132 -0.579 -4.275 1.00 0.00 63 ASN A CA 5
ATOM 7450 C C . ASN A 1 63 ? -12.300 -1.048 -3.375 1.00 0.00 63 ASN A C 5
ATOM 7451 O O . ASN A 1 63 ? -13.323 -0.369 -3.299 1.00 0.00 63 ASN A O 5
ATOM 7462 N N . ILE A 1 64 ? -12.146 -2.155 -2.637 1.00 0.00 64 ILE A N 5
ATOM 7463 C CA . ILE A 1 64 ? -13.083 -2.608 -1.592 1.00 0.00 64 ILE A CA 5
ATOM 7464 C C . ILE A 1 64 ? -13.229 -1.565 -0.477 1.00 0.00 64 ILE A C 5
ATOM 7465 O O . ILE A 1 64 ? -14.321 -1.439 0.062 1.00 0.00 64 ILE A O 5
ATOM 7480 N N . LEU A 1 65 ? -12.202 -0.762 -0.161 1.00 0.00 65 LEU A N 5
ATOM 7481 C CA . LEU A 1 65 ? -12.325 0.339 0.813 1.00 0.00 65 LEU A CA 5
ATOM 7482 C C . LEU A 1 65 ? -13.442 1.314 0.410 1.00 0.00 65 LEU A C 5
ATOM 7483 O O . LEU A 1 65 ? -14.248 1.721 1.244 1.00 0.00 65 LEU A O 5
ATOM 7499 N N . SER A 1 66 ? -13.527 1.632 -0.882 1.00 0.00 66 SER A N 5
ATOM 7500 C CA . SER A 1 66 ? -14.608 2.422 -1.484 1.00 0.00 66 SER A CA 5
ATOM 7501 C C . SER A 1 66 ? -15.986 1.773 -1.254 1.00 0.00 66 SER A C 5
ATOM 7502 O O . SER A 1 66 ? -16.927 2.417 -0.780 1.00 0.00 66 SER A O 5
ATOM 7510 N N . ASP A 1 67 ? -16.079 0.462 -1.491 1.00 0.00 67 ASP A N 5
ATOM 7511 C CA . ASP A 1 67 ? -17.306 -0.333 -1.363 1.00 0.00 67 ASP A CA 5
ATOM 7512 C C . ASP A 1 67 ? -17.656 -0.724 0.092 1.00 0.00 67 ASP A C 5
ATOM 7513 O O . ASP A 1 67 ? -18.767 -1.183 0.362 1.00 0.00 67 ASP A O 5
ATOM 7522 N N . CYS A 1 68 ? -16.740 -0.516 1.045 1.00 0.00 68 CYS A N 5
ATOM 7523 C CA . CYS A 1 68 ? -16.977 -0.605 2.489 1.00 0.00 68 CYS A CA 5
ATOM 7524 C C . CYS A 1 68 ? -17.621 0.671 3.064 1.00 0.00 68 CYS A C 5
ATOM 7525 O O . CYS A 1 68 ? -18.266 0.600 4.114 1.00 0.00 68 CYS A O 5
ATOM 7533 N N . PHE A 1 69 ? -17.465 1.825 2.401 1.00 0.00 69 PHE A N 5
ATOM 7534 C CA . PHE A 1 69 ? -18.058 3.099 2.838 1.00 0.00 69 PHE A CA 5
ATOM 7535 C C . PHE A 1 69 ? -19.380 3.412 2.111 1.00 0.00 69 PHE A C 5
ATOM 7536 O O . PHE A 1 69 ? -20.318 3.899 2.743 1.00 0.00 69 PHE A O 5
ATOM 7553 N N . VAL A 1 70 ? -19.495 3.048 0.825 1.00 0.00 70 VAL A N 5
ATOM 7554 C CA . VAL A 1 70 ? -20.707 3.194 -0.017 1.00 0.00 70 VAL A CA 5
ATOM 7555 C C . VAL A 1 70 ? -21.226 4.646 -0.062 1.00 0.00 70 VAL A C 5
ATOM 7556 O O . VAL A 1 70 ? -22.337 4.967 0.367 1.00 0.00 70 VAL A O 5
ATOM 7569 N N . THR A 1 71 ? -20.383 5.543 -0.575 1.00 0.00 71 THR A N 5
ATOM 7570 C CA . THR A 1 71 ? -20.601 7.005 -0.661 1.00 0.00 71 THR A CA 5
ATOM 7571 C C . THR A 1 71 ? -20.082 7.562 -2.001 1.00 0.00 71 THR A C 5
ATOM 7572 O O . THR A 1 71 ? -19.740 6.801 -2.911 1.00 0.00 71 THR A O 5
ATOM 7583 N N . THR A 1 72 ? -19.992 8.893 -2.135 1.00 0.00 72 THR A N 5
ATOM 7584 C CA . THR A 1 72 ? -19.309 9.613 -3.233 1.00 0.00 72 THR A CA 5
ATOM 7585 C C . THR A 1 72 ? -17.931 9.029 -3.574 1.00 0.00 72 THR A C 5
ATOM 7586 O O . THR A 1 72 ? -17.557 8.939 -4.745 1.00 0.00 72 THR A O 5
ATOM 7597 N N . THR A 1 73 ? -17.186 8.577 -2.563 1.00 0.00 73 THR A N 5
ATOM 7598 C CA . THR A 1 73 ? -15.860 7.952 -2.671 1.00 0.00 73 THR A CA 5
ATOM 7599 C C . THR A 1 73 ? -15.938 6.441 -2.939 1.00 0.00 73 THR A C 5
ATOM 7600 O O . THR A 1 73 ? -15.297 5.639 -2.261 1.00 0.00 73 THR A O 5
ATOM 7611 N N . GLY A 1 74 ? -16.730 6.037 -3.940 1.00 0.00 74 GLY A N 5
ATOM 7612 C CA . GLY A 1 74 ? -16.886 4.636 -4.345 1.00 0.00 74 GLY A CA 5
ATOM 7613 C C . GLY A 1 74 ? -17.734 4.437 -5.602 1.00 0.00 74 GLY A C 5
ATOM 7614 O O . GLY A 1 74 ? -18.937 4.186 -5.513 1.00 0.00 74 GLY A O 5
ATOM 7618 N N . SER A 1 75 ? -17.107 4.570 -6.780 1.00 0.00 75 SER A N 5
ATOM 7619 C CA . SER A 1 75 ? -17.772 4.511 -8.095 1.00 0.00 75 SER A CA 5
ATOM 7620 C C . SER A 1 75 ? -16.883 3.859 -9.180 1.00 0.00 75 SER A C 5
ATOM 7621 O O . SER A 1 75 ? -16.712 4.391 -10.278 1.00 0.00 75 SER A O 5
ATOM 7629 N N . ASN A 1 76 ? -16.295 2.702 -8.838 1.00 0.00 76 ASN A N 5
ATOM 7630 C CA . ASN A 1 76 ? -15.360 1.882 -9.632 1.00 0.00 76 ASN A CA 5
ATOM 7631 C C . ASN A 1 76 ? -14.035 2.597 -9.981 1.00 0.00 76 ASN A C 5
ATOM 7632 O O . ASN A 1 76 ? -14.001 3.494 -10.825 1.00 0.00 76 ASN A O 5
ATOM 7643 N N . ASN A 1 77 ? -12.936 2.185 -9.338 1.00 0.00 77 ASN A N 5
ATOM 7644 C CA . ASN A 1 77 ? -11.648 2.895 -9.317 1.00 0.00 77 ASN A CA 5
ATOM 7645 C C . ASN A 1 77 ? -11.805 4.360 -8.834 1.00 0.00 77 ASN A C 5
ATOM 7646 O O . ASN A 1 77 ? -11.740 5.290 -9.645 1.00 0.00 77 ASN A O 5
ATOM 7657 N N . PRO A 1 78 ? -12.036 4.587 -7.520 1.00 0.00 78 PRO A N 5
ATOM 7658 C CA . PRO A 1 78 ? -12.148 5.928 -6.935 1.00 0.00 78 PRO A CA 5
ATOM 7659 C C . PRO A 1 78 ? -10.823 6.702 -7.025 1.00 0.00 78 PRO A C 5
ATOM 7660 O O . PRO A 1 78 ? -9.795 6.173 -7.462 1.00 0.00 78 PRO A O 5
ATOM 7671 N N . ALA A 1 79 ? -10.819 7.932 -6.497 1.00 0.00 79 ALA A N 5
ATOM 7672 C CA . ALA A 1 79 ? -9.607 8.725 -6.289 1.00 0.00 79 ALA A CA 5
ATOM 7673 C C . ALA A 1 79 ? -8.467 7.926 -5.626 1.00 0.00 79 ALA A C 5
ATOM 7674 O O . ALA A 1 79 ? -7.311 8.134 -5.970 1.00 0.00 79 ALA A O 5
ATOM 7681 N N . PHE A 1 80 ? -8.770 6.974 -4.736 1.00 0.00 80 PHE A N 5
ATOM 7682 C CA . PHE A 1 80 ? -7.769 6.146 -4.048 1.00 0.00 80 PHE A CA 5
ATOM 7683 C C . PHE A 1 80 ? -7.041 5.168 -4.984 1.00 0.00 80 PHE A C 5
ATOM 7684 O O . PHE A 1 80 ? -5.829 5.014 -4.864 1.00 0.00 80 PHE A O 5
ATOM 7701 N N . VAL A 1 81 ? -7.747 4.547 -5.939 1.00 0.00 81 VAL A N 5
ATOM 7702 C CA . VAL A 1 81 ? -7.149 3.657 -6.960 1.00 0.00 81 VAL A CA 5
ATOM 7703 C C . VAL A 1 81 ? -6.417 4.474 -8.026 1.00 0.00 81 VAL A C 5
ATOM 7704 O O . VAL A 1 81 ? -5.302 4.125 -8.415 1.00 0.00 81 VAL A O 5
ATOM 7717 N N . SER A 1 82 ? -7.003 5.589 -8.470 1.00 0.00 82 SER A N 5
ATOM 7718 C CA . SER A 1 82 ? -6.366 6.478 -9.453 1.00 0.00 82 SER A CA 5
ATOM 7719 C C . SER A 1 82 ? -5.088 7.112 -8.885 1.00 0.00 82 SER A C 5
ATOM 7720 O O . SER A 1 82 ? -4.033 7.085 -9.525 1.00 0.00 82 SER A O 5
ATOM 7728 N N . ARG A 1 83 ? -5.136 7.570 -7.623 1.00 0.00 83 ARG A N 5
ATOM 7729 C CA . ARG A 1 83 ? -3.957 7.970 -6.846 1.00 0.00 83 ARG A CA 5
ATOM 7730 C C . ARG A 1 83 ? -3.015 6.795 -6.611 1.00 0.00 83 ARG A C 5
ATOM 7731 O O . ARG A 1 83 ? -1.818 7.029 -6.661 1.00 0.00 83 ARG A O 5
ATOM 7752 N N . VAL A 1 84 ? -3.485 5.555 -6.425 1.00 0.00 84 VAL A N 5
ATOM 7753 C CA . VAL A 1 84 ? -2.596 4.378 -6.339 1.00 0.00 84 VAL A CA 5
ATOM 7754 C C . VAL A 1 84 ? -1.687 4.266 -7.563 1.00 0.00 84 VAL A C 5
ATOM 7755 O O . VAL A 1 84 ? -0.498 4.048 -7.389 1.00 0.00 84 VAL A O 5
ATOM 7768 N N . GLN A 1 85 ? -2.173 4.502 -8.785 1.00 0.00 85 GLN A N 5
ATOM 7769 C CA . GLN A 1 85 ? -1.307 4.494 -9.975 1.00 0.00 85 GLN A CA 5
ATOM 7770 C C . GLN A 1 85 ? -0.293 5.658 -9.974 1.00 0.00 85 GLN A C 5
ATOM 7771 O O . GLN A 1 85 ? 0.894 5.441 -10.229 1.00 0.00 85 GLN A O 5
ATOM 7785 N N . THR A 1 86 ? -0.727 6.876 -9.629 1.00 0.00 86 THR A N 5
ATOM 7786 C CA . THR A 1 86 ? 0.144 8.064 -9.509 1.00 0.00 86 THR A CA 5
ATOM 7787 C C . THR A 1 86 ? 1.214 7.896 -8.425 1.00 0.00 86 THR A C 5
ATOM 7788 O O . THR A 1 86 ? 2.400 8.107 -8.674 1.00 0.00 86 THR A O 5
ATOM 7799 N N . LEU A 1 87 ? 0.815 7.488 -7.220 1.00 0.00 87 LEU A N 5
ATOM 7800 C CA . LEU A 1 87 ? 1.709 7.291 -6.086 1.00 0.00 87 LEU A CA 5
ATOM 7801 C C . LEU A 1 87 ? 2.609 6.073 -6.285 1.00 0.00 87 LEU A C 5
ATOM 7802 O O . LEU A 1 87 ? 3.746 6.141 -5.850 1.00 0.00 87 LEU A O 5
ATOM 7818 N N . ILE A 1 88 ? 2.171 4.998 -6.959 1.00 0.00 88 ILE A N 5
ATOM 7819 C CA . ILE A 1 88 ? 3.039 3.857 -7.307 1.00 0.00 88 ILE A CA 5
ATOM 7820 C C . ILE A 1 88 ? 4.184 4.312 -8.217 1.00 0.00 88 ILE A C 5
ATOM 7821 O O . ILE A 1 88 ? 5.307 3.865 -8.015 1.00 0.00 88 ILE A O 5
ATOM 7836 N N . ALA A 1 89 ? 3.959 5.247 -9.150 1.00 0.00 89 ALA A N 5
ATOM 7837 C CA . ALA A 1 89 ? 5.049 5.826 -9.935 1.00 0.00 89 ALA A CA 5
ATOM 7838 C C . ALA A 1 89 ? 6.088 6.533 -9.036 1.00 0.00 89 ALA A C 5
ATOM 7839 O O . ALA A 1 89 ? 7.282 6.242 -9.128 1.00 0.00 89 ALA A O 5
ATOM 7846 N N . VAL A 1 90 ? 5.648 7.408 -8.120 1.00 0.00 90 VAL A N 5
ATOM 7847 C CA . VAL A 1 90 ? 6.549 8.121 -7.188 1.00 0.00 90 VAL A CA 5
ATOM 7848 C C . VAL A 1 90 ? 7.195 7.175 -6.167 1.00 0.00 90 VAL A C 5
ATOM 7849 O O . VAL A 1 90 ? 8.383 7.289 -5.903 1.00 0.00 90 VAL A O 5
ATOM 7862 N N . LEU A 1 91 ? 6.464 6.195 -5.635 1.00 0.00 91 LEU A N 5
ATOM 7863 C CA . LEU A 1 91 ? 6.944 5.157 -4.716 1.00 0.00 91 LEU A C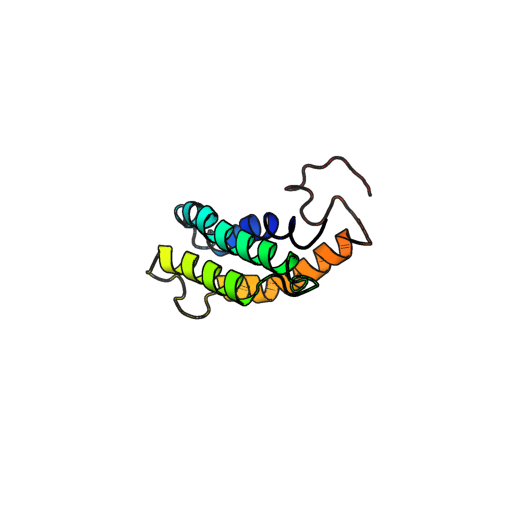A 5
ATOM 7864 C C . LEU A 1 91 ? 7.964 4.224 -5.386 1.00 0.00 91 LEU A C 5
ATOM 7865 O O . LEU A 1 91 ? 8.979 3.929 -4.767 1.00 0.00 91 LEU A O 5
ATOM 7881 N N . SER A 1 92 ? 7.773 3.827 -6.648 1.00 0.00 92 SER A N 5
ATOM 7882 C CA . SER A 1 92 ? 8.793 3.109 -7.430 1.00 0.00 92 SER A CA 5
ATOM 7883 C C . SER A 1 92 ? 10.054 3.952 -7.642 1.00 0.00 92 SER A C 5
ATOM 7884 O O . SER A 1 92 ? 11.163 3.429 -7.543 1.00 0.00 92 SER A O 5
ATOM 7892 N N . GLN A 1 93 ? 9.919 5.263 -7.887 1.00 0.00 93 GLN A N 5
ATOM 7893 C CA . GLN A 1 93 ? 11.067 6.178 -7.952 1.00 0.00 93 GLN A CA 5
ATOM 7894 C C . GLN A 1 93 ? 11.774 6.265 -6.586 1.00 0.00 93 GLN A C 5
ATOM 7895 O O . GLN A 1 93 ? 12.985 6.069 -6.515 1.00 0.00 93 GLN A O 5
ATOM 7909 N N . SER A 1 94 ? 11.031 6.480 -5.493 1.00 0.00 94 SER A N 5
ATOM 7910 C CA . SER A 1 94 ? 11.551 6.543 -4.119 1.00 0.00 94 SER A CA 5
ATOM 7911 C C . SER A 1 94 ? 12.217 5.247 -3.665 1.00 0.00 94 SER A C 5
ATOM 7912 O O . SER A 1 94 ? 13.278 5.305 -3.049 1.00 0.00 94 SER A O 5
ATOM 7920 N N . SER A 1 95 ? 11.638 4.079 -3.963 1.00 0.00 95 SER A N 5
ATOM 7921 C CA . SER A 1 95 ? 12.215 2.788 -3.584 1.00 0.00 95 SER A CA 5
ATOM 7922 C C . SER A 1 95 ? 13.480 2.496 -4.392 1.00 0.00 95 SER A C 5
ATOM 7923 O O . SER A 1 95 ? 14.520 2.255 -3.785 1.00 0.00 95 SER A O 5
ATOM 7931 N N . SER A 1 96 ? 13.462 2.635 -5.725 1.00 0.00 96 SER A N 5
ATOM 7932 C CA . SER A 1 96 ? 14.660 2.496 -6.575 1.00 0.00 96 SER A CA 5
ATOM 7933 C C . SER A 1 96 ? 15.774 3.482 -6.205 1.00 0.00 96 SER A C 5
ATOM 7934 O O . SER A 1 96 ? 16.952 3.131 -6.279 1.00 0.00 96 SER A O 5
ATOM 7942 N N . ASN A 1 97 ? 15.425 4.695 -5.763 1.00 0.00 97 ASN A N 5
ATOM 7943 C CA . ASN A 1 97 ? 16.372 5.652 -5.192 1.00 0.00 97 ASN A CA 5
ATOM 7944 C C . ASN A 1 97 ? 16.928 5.140 -3.844 1.00 0.00 97 ASN A C 5
ATOM 7945 O O . ASN A 1 97 ? 18.143 5.039 -3.685 1.00 0.00 97 ASN A O 5
ATOM 7956 N N . ALA A 1 98 ? 16.065 4.717 -2.913 1.00 0.00 98 ALA A N 5
ATOM 7957 C CA . ALA A 1 98 ? 16.435 4.177 -1.600 1.00 0.00 98 ALA A CA 5
ATOM 7958 C C . ALA A 1 98 ? 17.266 2.873 -1.631 1.00 0.00 98 ALA A C 5
ATOM 7959 O O . ALA A 1 98 ? 18.031 2.636 -0.692 1.00 0.00 98 ALA A O 5
ATOM 7966 N N . ILE A 1 99 ? 17.178 2.053 -2.692 1.00 0.00 99 ILE A N 5
ATOM 7967 C CA . ILE A 1 99 ? 18.018 0.849 -2.896 1.00 0.00 99 ILE A CA 5
ATOM 7968 C C . ILE A 1 99 ? 19.528 1.159 -2.776 1.00 0.00 99 ILE A C 5
ATOM 7969 O O . ILE A 1 99 ? 20.286 0.320 -2.280 1.00 0.00 99 ILE A O 5
ATOM 7984 N N . SER A 1 100 ? 19.972 2.360 -3.172 1.00 0.00 100 SER A N 5
ATOM 7985 C CA . SER A 1 100 ? 21.392 2.771 -3.152 1.00 0.00 100 SER A CA 5
ATOM 7986 C C . SER A 1 100 ? 21.596 4.294 -2.999 1.00 0.00 100 SER A C 5
ATOM 7987 O O . SER A 1 100 ? 22.554 4.871 -3.524 1.00 0.00 100 SER A O 5
ATOM 7995 N N . GLY A 1 101 ? 20.686 4.967 -2.285 1.00 0.00 101 GLY A N 5
ATOM 7996 C CA . GLY A 1 101 ? 20.591 6.434 -2.246 1.00 0.00 101 GLY A CA 5
ATOM 7997 C C . GLY A 1 101 ? 19.461 6.951 -1.350 1.00 0.00 101 GLY A C 5
ATOM 7998 O O . GLY A 1 101 ? 18.530 7.591 -1.835 1.00 0.00 101 GLY A O 5
ATOM 8002 N N . ALA A 1 102 ? 19.513 6.652 -0.047 1.00 0.00 102 ALA A N 5
ATOM 8003 C CA . ALA A 1 102 ? 18.490 7.035 0.941 1.00 0.00 102 ALA A CA 5
ATOM 8004 C C . ALA A 1 102 ? 18.172 8.553 1.010 1.00 0.00 102 ALA A C 5
ATOM 8005 O O . ALA A 1 102 ? 17.069 8.934 1.412 1.00 0.00 102 ALA A O 5
ATOM 8012 N N . THR A 1 103 ? 19.110 9.420 0.613 1.00 0.00 103 THR A N 5
ATOM 8013 C CA . THR A 1 103 ? 18.930 10.879 0.475 1.00 0.00 103 THR A CA 5
ATOM 8014 C C . THR A 1 103 ? 17.968 11.225 -0.676 1.00 0.00 103 THR A C 5
ATOM 8015 O O . THR A 1 103 ? 18.381 11.325 -1.835 1.00 0.00 103 THR A O 5
ATOM 8026 N N . GLY A 1 104 ? 16.681 11.417 -0.357 1.00 0.00 104 GLY A N 5
ATOM 8027 C CA . GLY A 1 104 ? 15.614 11.720 -1.329 1.00 0.00 104 GLY A CA 5
ATOM 8028 C C . GLY A 1 104 ? 15.077 13.162 -1.287 1.00 0.00 104 GLY A C 5
ATOM 8029 O O . GLY A 1 104 ? 14.561 13.649 -2.294 1.00 0.00 104 GLY A O 5
ATOM 8033 N N . GLY A 1 105 ? 15.218 13.865 -0.155 1.00 0.00 105 GLY A N 5
ATOM 8034 C CA . GLY A 1 105 ? 14.867 15.291 -0.013 1.00 0.00 105 GLY A CA 5
ATOM 8035 C C . GLY A 1 105 ? 13.373 15.626 -0.175 1.00 0.00 105 GLY A C 5
ATOM 8036 O O . GLY A 1 105 ? 13.046 16.701 -0.681 1.00 0.00 105 GLY A O 5
ATOM 8040 N N . SER A 1 106 ? 12.485 14.709 0.240 1.00 0.00 106 SER A N 5
ATOM 8041 C CA . SER A 1 106 ? 11.012 14.742 0.105 1.00 0.00 106 SER A CA 5
ATOM 8042 C C . SER A 1 106 ? 10.545 14.405 -1.323 1.00 0.00 106 SER A C 5
ATOM 8043 O O . SER A 1 106 ? 10.767 15.164 -2.267 1.00 0.00 106 SER A O 5
ATOM 8051 N N . ALA A 1 107 ? 9.919 13.234 -1.491 1.00 0.00 107 ALA A N 5
ATOM 8052 C CA . ALA A 1 107 ? 9.631 12.632 -2.799 1.00 0.00 107 ALA A CA 5
ATOM 8053 C C . ALA A 1 107 ? 8.552 13.373 -3.617 1.00 0.00 107 ALA A C 5
ATOM 8054 O O . ALA A 1 107 ? 8.816 13.809 -4.740 1.00 0.00 107 ALA A O 5
ATOM 8061 N N . PHE A 1 108 ? 7.353 13.559 -3.048 1.00 0.00 108 PHE A N 5
ATOM 8062 C CA . PHE A 1 108 ? 6.326 14.455 -3.606 1.00 0.00 108 PHE A CA 5
ATOM 8063 C C . PHE A 1 108 ? 6.651 15.943 -3.365 1.00 0.00 108 PHE A C 5
ATOM 8064 O O . PHE A 1 108 ? 6.048 16.801 -4.010 1.00 0.00 108 PHE A O 5
ATOM 8081 N N . ALA A 1 109 ? 7.582 16.259 -2.451 1.00 0.00 109 ALA A N 5
ATOM 8082 C CA . ALA A 1 109 ? 7.940 17.619 -2.022 1.00 0.00 109 ALA A CA 5
ATOM 8083 C C . ALA A 1 109 ? 6.716 18.511 -1.706 1.00 0.00 109 ALA A C 5
ATOM 8084 O O . ALA A 1 109 ? 6.690 19.693 -2.059 1.00 0.00 109 ALA A O 5
ATOM 8091 N N . GLN A 1 110 ? 5.682 17.915 -1.090 1.00 0.00 110 GLN A N 5
ATOM 8092 C CA . GLN A 1 110 ? 4.318 18.449 -0.956 1.00 0.00 110 GLN A CA 5
ATOM 8093 C C . GLN A 1 110 ? 3.821 19.108 -2.257 1.00 0.00 110 GLN A C 5
ATOM 8094 O O . GLN A 1 110 ? 3.783 20.331 -2.376 1.00 0.00 110 GLN A O 5
ATOM 8108 N N . SER A 1 111 ? 3.489 18.279 -3.253 1.00 0.00 111 SER A N 5
ATOM 8109 C CA . SER A 1 111 ? 3.104 18.675 -4.622 1.00 0.00 111 SER A CA 5
ATOM 8110 C C . SER A 1 111 ? 4.102 19.639 -5.293 1.00 0.00 111 SER A C 5
ATOM 8111 O O . SER A 1 111 ? 3.705 20.609 -5.943 1.00 0.00 111 SER A O 5
ATOM 8119 N N . GLN A 1 112 ? 5.405 19.379 -5.116 1.00 0.00 112 GLN A N 5
ATOM 8120 C CA . GLN A 1 112 ? 6.530 20.236 -5.528 1.00 0.00 112 GLN A CA 5
ATOM 8121 C C . GLN A 1 112 ? 6.309 21.717 -5.153 1.00 0.00 112 GLN A C 5
ATOM 8122 O O . GLN A 1 112 ? 6.251 22.601 -6.012 1.00 0.00 112 GLN A O 5
ATOM 8136 N N . ALA A 1 113 ? 6.162 21.951 -3.843 1.00 0.00 113 ALA A N 5
ATOM 8137 C CA . ALA A 1 113 ? 5.726 23.193 -3.204 1.00 0.00 113 ALA A CA 5
ATOM 8138 C C . ALA A 1 113 ? 4.284 23.599 -3.589 1.00 0.00 113 ALA A C 5
ATOM 8139 O O . ALA A 1 113 ? 4.061 24.369 -4.525 1.00 0.00 113 ALA A O 5
ATOM 8146 N N . PHE A 1 114 ? 3.308 23.060 -2.848 1.00 0.00 114 PHE A N 5
ATOM 8147 C CA . PHE A 1 114 ? 1.861 23.319 -2.915 1.00 0.00 114 PHE A CA 5
ATOM 8148 C C . PHE A 1 114 ? 1.489 24.805 -2.700 1.00 0.00 114 PHE A C 5
ATOM 8149 O O . PHE A 1 114 ? 1.076 25.225 -1.617 1.00 0.00 114 PHE A O 5
ATOM 8166 N N . GLN A 1 115 ? 1.665 25.608 -3.747 1.00 0.00 115 GLN A N 5
ATOM 8167 C CA . GLN A 1 115 ? 1.284 27.019 -3.852 1.00 0.00 115 GLN A CA 5
ATOM 8168 C C . GLN A 1 115 ? 1.239 27.447 -5.332 1.00 0.00 115 GLN A C 5
ATOM 8169 O O . GLN A 1 115 ? 1.691 26.717 -6.221 1.00 0.00 115 GLN A O 5
ATOM 8183 N N . GLN A 1 116 ? 0.743 28.657 -5.596 1.00 0.00 116 GLN A N 5
ATOM 8184 C CA . GLN A 1 116 ? 0.887 29.348 -6.884 1.00 0.00 116 GLN A CA 5
ATOM 8185 C C . GLN A 1 116 ? 0.986 30.870 -6.650 1.00 0.00 116 GLN A C 5
ATOM 8186 O O . GLN A 1 116 ? 0.621 31.363 -5.577 1.00 0.00 116 GLN A O 5
ATOM 8200 N N . SER A 1 117 ? 1.455 31.615 -7.657 1.00 0.00 117 SER A N 5
ATOM 8201 C CA . SER A 1 117 ? 1.773 33.054 -7.583 1.00 0.00 117 SER A CA 5
ATOM 8202 C C . SER A 1 117 ? 2.923 33.396 -6.613 1.00 0.00 117 SER A C 5
ATOM 8203 O O . SER A 1 117 ? 3.486 32.519 -5.946 1.00 0.00 117 SER A O 5
ATOM 8211 N N . ALA A 1 118 ? 3.305 34.678 -6.567 1.00 0.00 118 ALA A N 5
ATOM 8212 C CA . ALA A 1 118 ? 4.427 35.216 -5.781 1.00 0.00 118 ALA A CA 5
ATOM 8213 C C . ALA A 1 118 ? 4.150 36.657 -5.295 1.00 0.00 118 ALA A C 5
ATOM 8214 O O . ALA A 1 118 ? 3.812 37.526 -6.132 1.00 0.00 118 ALA A O 5
ATOM 8221 N N . GLY A 1 1 ? 15.271 -8.463 1.324 1.00 0.00 1 GLY A N 6
ATOM 8222 C CA . GLY A 1 1 ? 13.793 -8.532 1.381 1.00 0.00 1 GLY A CA 6
ATOM 8223 C C . GLY A 1 1 ? 13.146 -7.331 0.703 1.00 0.00 1 GLY A C 6
ATOM 8224 O O . GLY A 1 1 ? 13.557 -6.195 0.940 1.00 0.00 1 GLY A O 6
ATOM 8227 N N . SER A 1 2 ? 12.117 -7.582 -0.113 1.00 0.00 2 SER A N 6
ATOM 8228 C CA . SER A 1 2 ? 11.334 -6.592 -0.883 1.00 0.00 2 SER A CA 6
ATOM 8229 C C . SER A 1 2 ? 9.885 -7.072 -1.050 1.00 0.00 2 SER A C 6
ATOM 8230 O O . SER A 1 2 ? 9.626 -8.268 -0.955 1.00 0.00 2 SER A O 6
ATOM 8238 N N . GLU A 1 3 ? 8.935 -6.160 -1.283 1.00 0.00 3 GLU A N 6
ATOM 8239 C CA . GLU A 1 3 ? 7.479 -6.414 -1.256 1.00 0.00 3 GLU A CA 6
ATOM 8240 C C . GLU A 1 3 ? 6.971 -7.015 0.082 1.00 0.00 3 GLU A C 6
ATOM 8241 O O . GLU A 1 3 ? 6.004 -7.779 0.119 1.00 0.00 3 GLU A O 6
ATOM 8253 N N . GLN A 1 4 ? 7.619 -6.654 1.200 1.00 0.00 4 GLN A N 6
ATOM 8254 C CA . GLN A 1 4 ? 7.260 -7.099 2.560 1.00 0.00 4 GLN A CA 6
ATOM 8255 C C . GLN A 1 4 ? 7.391 -5.999 3.629 1.00 0.00 4 GLN A C 6
ATOM 8256 O O . GLN A 1 4 ? 6.480 -5.824 4.435 1.00 0.00 4 GLN A O 6
ATOM 8270 N N . GLN A 1 5 ? 8.469 -5.208 3.615 1.00 0.00 5 GLN A N 6
ATOM 8271 C CA . GLN A 1 5 ? 8.565 -3.971 4.407 1.00 0.00 5 GLN A CA 6
ATOM 8272 C C . GLN A 1 5 ? 7.770 -2.841 3.738 1.00 0.00 5 GLN A C 6
ATOM 8273 O O . GLN A 1 5 ? 7.181 -2.001 4.419 1.00 0.00 5 GLN A O 6
ATOM 8287 N N . ASP A 1 6 ? 7.695 -2.868 2.402 1.00 0.00 6 ASP A N 6
ATOM 8288 C CA . ASP A 1 6 ? 6.938 -1.916 1.593 1.00 0.00 6 ASP A CA 6
ATOM 8289 C C . ASP A 1 6 ? 5.470 -1.842 2.010 1.00 0.00 6 ASP A C 6
ATOM 8290 O O . ASP A 1 6 ? 4.943 -0.742 2.084 1.00 0.00 6 ASP A O 6
ATOM 8299 N N . LEU A 1 7 ? 4.818 -2.969 2.336 1.00 0.00 7 LEU A N 6
ATOM 8300 C CA . LEU A 1 7 ? 3.393 -2.995 2.703 1.00 0.00 7 LEU A CA 6
ATOM 8301 C C . LEU A 1 7 ? 3.054 -2.150 3.943 1.00 0.00 7 LEU A C 6
ATOM 8302 O O . LEU A 1 7 ? 1.947 -1.628 4.043 1.00 0.00 7 LEU A O 6
ATOM 8318 N N . ASP A 1 8 ? 4.000 -1.989 4.872 1.00 0.00 8 ASP A N 6
ATOM 8319 C CA . ASP A 1 8 ? 3.829 -1.172 6.080 1.00 0.00 8 ASP A CA 6
ATOM 8320 C C . ASP A 1 8 ? 3.797 0.333 5.738 1.00 0.00 8 ASP A C 6
ATOM 8321 O O . ASP A 1 8 ? 2.982 1.090 6.267 1.00 0.00 8 ASP A O 6
ATOM 8330 N N . ASP A 1 9 ? 4.625 0.760 4.777 1.00 0.00 9 ASP A N 6
ATOM 8331 C CA . ASP A 1 9 ? 4.599 2.117 4.214 1.00 0.00 9 ASP A CA 6
ATOM 8332 C C . ASP A 1 9 ? 3.445 2.302 3.213 1.00 0.00 9 ASP A C 6
ATOM 8333 O O . ASP A 1 9 ? 2.829 3.369 3.167 1.00 0.00 9 ASP A O 6
ATOM 8342 N N . LEU A 1 10 ? 3.114 1.259 2.442 1.00 0.00 10 LEU A N 6
ATOM 8343 C CA . LEU A 1 10 ? 2.006 1.230 1.486 1.00 0.00 10 LEU A CA 6
ATOM 8344 C C . LEU A 1 10 ? 0.662 1.386 2.201 1.00 0.00 10 LEU A C 6
ATOM 8345 O O . LEU A 1 10 ? -0.221 2.089 1.712 1.00 0.00 10 LEU A O 6
ATOM 8361 N N . ALA A 1 11 ? 0.527 0.788 3.389 1.00 0.00 11 ALA A N 6
ATOM 8362 C CA . ALA A 1 11 ? -0.584 1.060 4.283 1.00 0.00 11 ALA A CA 6
ATOM 8363 C C . ALA A 1 11 ? -0.677 2.560 4.582 1.00 0.00 11 ALA A C 6
ATOM 8364 O O . ALA A 1 11 ? -1.742 3.117 4.382 1.00 0.00 11 ALA A O 6
ATOM 8371 N N . GLN A 1 12 ? 0.400 3.260 4.959 1.00 0.00 12 GLN A N 6
ATOM 8372 C CA . GLN A 1 12 ? 0.316 4.698 5.275 1.00 0.00 12 GLN A CA 6
ATOM 8373 C C . GLN A 1 12 ? -0.204 5.561 4.110 1.00 0.00 12 GLN A C 6
ATOM 8374 O O . GLN A 1 12 ? -1.005 6.466 4.335 1.00 0.00 12 GLN A O 6
ATOM 8388 N N . VAL A 1 13 ? 0.191 5.273 2.867 1.00 0.00 13 VAL A N 6
ATOM 8389 C CA . VAL A 1 13 ? -0.286 6.004 1.672 1.00 0.00 13 VAL A CA 6
ATOM 8390 C C . VAL A 1 13 ? -1.682 5.576 1.201 1.00 0.00 13 VAL A C 6
ATOM 8391 O O . VAL A 1 13 ? -2.447 6.431 0.756 1.00 0.00 13 VAL A O 6
ATOM 8404 N N . ILE A 1 14 ? -2.073 4.303 1.353 1.00 0.00 14 ILE A N 6
ATOM 8405 C CA . ILE A 1 14 ? -3.469 3.863 1.168 1.00 0.00 14 ILE A CA 6
ATOM 8406 C C . ILE A 1 14 ? -4.369 4.492 2.246 1.00 0.00 14 ILE A C 6
ATOM 8407 O O . ILE A 1 14 ? -5.432 5.012 1.919 1.00 0.00 14 ILE A O 6
ATOM 8422 N N . LEU A 1 15 ? -3.924 4.529 3.507 1.00 0.00 15 LEU A N 6
ATOM 8423 C CA . LEU A 1 15 ? -4.563 5.236 4.623 1.00 0.00 15 LEU A CA 6
ATOM 8424 C C . LEU A 1 15 ? -4.727 6.727 4.305 1.00 0.00 15 LEU A C 6
ATOM 8425 O O . LEU A 1 15 ? -5.828 7.247 4.460 1.00 0.00 15 LEU A O 6
ATOM 8441 N N . SER A 1 16 ? -3.692 7.400 3.788 1.00 0.00 16 SER A N 6
ATOM 8442 C CA . SER A 1 16 ? -3.800 8.782 3.296 1.00 0.00 16 SER A CA 6
ATOM 8443 C C . SER A 1 16 ? -4.839 8.930 2.182 1.00 0.00 16 SER A C 6
ATOM 8444 O O . SER A 1 16 ? -5.639 9.861 2.230 1.00 0.00 16 SER A O 6
ATOM 8452 N N . ALA A 1 17 ? -4.879 8.011 1.209 1.00 0.00 17 ALA A N 6
ATOM 8453 C CA . ALA A 1 17 ? -5.874 8.031 0.137 1.00 0.00 17 ALA A CA 6
ATOM 8454 C C . ALA A 1 17 ? -7.308 7.904 0.687 1.00 0.00 17 ALA A C 6
ATOM 8455 O O . ALA A 1 17 ? -8.151 8.756 0.408 1.00 0.00 17 ALA A O 6
ATOM 8462 N N . VAL A 1 18 ? -7.587 6.897 1.522 1.00 0.00 18 VAL A N 6
ATOM 8463 C CA . VAL A 1 18 ? -8.939 6.674 2.065 1.00 0.00 18 VAL A CA 6
ATOM 8464 C C . VAL A 1 18 ? -9.359 7.728 3.094 1.00 0.00 18 VAL A C 6
ATOM 8465 O O . VAL A 1 18 ? -10.499 8.186 3.066 1.00 0.00 18 VAL A O 6
ATOM 8478 N N . THR A 1 19 ? -8.450 8.170 3.968 1.00 0.00 19 THR A N 6
ATOM 8479 C CA . THR A 1 19 ? -8.730 9.203 4.982 1.00 0.00 19 THR A CA 6
ATOM 8480 C C . THR A 1 19 ? -8.757 10.623 4.395 1.00 0.00 19 THR A C 6
ATOM 8481 O O . THR A 1 19 ? -9.259 11.545 5.036 1.00 0.00 19 THR A O 6
ATOM 8492 N N . SER A 1 20 ? -8.322 10.817 3.141 1.00 0.00 20 SER A N 6
ATOM 8493 C CA . SER A 1 20 ? -8.553 12.054 2.368 1.00 0.00 20 SER A CA 6
ATOM 8494 C C . SER A 1 20 ? -10.045 12.371 2.147 1.00 0.00 20 SER A C 6
ATOM 8495 O O . SER A 1 20 ? -10.396 13.522 1.883 1.00 0.00 20 SER A O 6
ATOM 8503 N N . ASN A 1 21 ? -10.937 11.382 2.316 1.00 0.00 21 ASN A N 6
ATOM 8504 C CA . ASN A 1 21 ? -12.397 11.560 2.362 1.00 0.00 21 ASN A CA 6
ATOM 8505 C C . ASN A 1 21 ? -12.944 11.701 3.811 1.00 0.00 21 ASN A C 6
ATOM 8506 O O . ASN A 1 21 ? -14.152 11.618 4.026 1.00 0.00 21 ASN A O 6
ATOM 8517 N N . THR A 1 22 ? -12.050 11.953 4.782 1.00 0.00 22 THR A N 6
ATOM 8518 C CA . THR A 1 22 ? -12.260 12.226 6.229 1.00 0.00 22 THR A CA 6
ATOM 8519 C C . THR A 1 22 ? -12.642 11.007 7.091 1.00 0.00 22 THR A C 6
ATOM 8520 O O . THR A 1 22 ? -13.225 11.134 8.171 1.00 0.00 22 THR A O 6
ATOM 8531 N N . ASP A 1 23 ? -12.273 9.802 6.646 1.00 0.00 23 ASP A N 6
ATOM 8532 C CA . ASP A 1 23 ? -12.775 8.520 7.168 1.00 0.00 23 ASP A CA 6
ATOM 8533 C C . ASP A 1 23 ? -11.852 7.836 8.208 1.00 0.00 23 ASP A C 6
ATOM 8534 O O . ASP A 1 23 ? -11.338 6.740 7.973 1.00 0.00 23 ASP A O 6
ATOM 8543 N N . THR A 1 24 ? -11.639 8.453 9.377 1.00 0.00 24 THR A N 6
ATOM 8544 C CA . THR A 1 24 ? -10.767 7.900 10.443 1.00 0.00 24 THR A CA 6
ATOM 8545 C C . THR A 1 24 ? -11.147 6.482 10.909 1.00 0.00 24 THR A C 6
ATOM 8546 O O . THR A 1 24 ? -10.271 5.637 11.116 1.00 0.00 24 THR A O 6
ATOM 8557 N N . SER A 1 25 ? -12.449 6.165 10.996 1.00 0.00 25 SER A N 6
ATOM 8558 C CA . SER A 1 25 ? -12.945 4.822 11.357 1.00 0.00 25 SER A CA 6
ATOM 8559 C C . SER A 1 25 ? -12.504 3.741 10.358 1.00 0.00 25 SER A C 6
ATOM 8560 O O . SER A 1 25 ? -12.266 2.589 10.726 1.00 0.00 25 SER A O 6
ATOM 8568 N N . LYS A 1 26 ? -12.320 4.115 9.085 1.00 0.00 26 LYS A N 6
ATOM 8569 C CA . LYS A 1 26 ? -11.947 3.202 7.996 1.00 0.00 26 LYS A CA 6
ATOM 8570 C C . LYS A 1 26 ? -10.528 2.632 8.118 1.00 0.00 26 LYS A C 6
ATOM 8571 O O . LYS A 1 26 ? -10.261 1.551 7.596 1.00 0.00 26 LYS A O 6
ATOM 8590 N N . SER A 1 27 ? -9.638 3.293 8.860 1.00 0.00 27 SER A N 6
ATOM 8591 C CA . SER A 1 27 ? -8.329 2.731 9.229 1.00 0.00 27 SER A CA 6
ATOM 8592 C C . SER A 1 27 ? -8.441 1.423 10.027 1.00 0.00 27 SER A C 6
ATOM 8593 O O . SER A 1 27 ? -7.557 0.575 9.917 1.00 0.00 27 SER A O 6
ATOM 8601 N N . ALA A 1 28 ? -9.537 1.202 10.769 1.00 0.00 28 ALA A N 6
ATOM 8602 C CA . ALA A 1 28 ? -9.811 -0.082 11.421 1.00 0.00 28 ALA A CA 6
ATOM 8603 C C . ALA A 1 28 ? -10.049 -1.208 10.394 1.00 0.00 28 ALA A C 6
ATOM 8604 O O . ALA A 1 28 ? -9.487 -2.297 10.526 1.00 0.00 28 ALA A O 6
ATOM 8611 N N . ARG A 1 29 ? -10.808 -0.934 9.320 1.00 0.00 29 ARG A N 6
ATOM 8612 C CA . ARG A 1 29 ? -10.936 -1.832 8.154 1.00 0.00 29 ARG A CA 6
ATOM 8613 C C . ARG A 1 29 ? -9.600 -2.045 7.442 1.00 0.00 29 ARG A C 6
ATOM 8614 O O . ARG A 1 29 ? -9.326 -3.154 6.997 1.00 0.00 29 ARG A O 6
ATOM 8635 N N . ALA A 1 30 ? -8.750 -1.029 7.324 1.00 0.00 30 ALA A N 6
ATOM 8636 C CA . ALA A 1 30 ? -7.460 -1.187 6.651 1.00 0.00 30 ALA A CA 6
ATOM 8637 C C . ALA A 1 30 ? -6.500 -2.173 7.364 1.00 0.00 30 ALA A C 6
ATOM 8638 O O . ALA A 1 30 ? -5.596 -2.715 6.730 1.00 0.00 30 ALA A O 6
ATOM 8645 N N . GLN A 1 31 ? -6.731 -2.499 8.643 1.00 0.00 31 GLN A N 6
ATOM 8646 C CA . GLN A 1 31 ? -6.069 -3.627 9.320 1.00 0.00 31 GLN A CA 6
ATOM 8647 C C . GLN A 1 31 ? -6.533 -5.002 8.787 1.00 0.00 31 GLN A C 6
ATOM 8648 O O . GLN A 1 31 ? -5.775 -5.969 8.840 1.00 0.00 31 GLN A O 6
ATOM 8662 N N . ALA A 1 32 ? -7.748 -5.105 8.233 1.00 0.00 32 ALA A N 6
ATOM 8663 C CA . ALA A 1 32 ? -8.219 -6.287 7.507 1.00 0.00 32 ALA A CA 6
ATOM 8664 C C . ALA A 1 32 ? -7.626 -6.381 6.085 1.00 0.00 32 ALA A C 6
ATOM 8665 O O . ALA A 1 32 ? -7.379 -7.490 5.615 1.00 0.00 32 ALA A O 6
ATOM 8672 N N . LEU A 1 33 ? -7.295 -5.259 5.425 1.00 0.00 33 LEU A N 6
ATOM 8673 C CA . LEU A 1 33 ? -6.462 -5.261 4.203 1.00 0.00 33 LEU A CA 6
ATOM 8674 C C . LEU A 1 33 ? -5.118 -5.986 4.427 1.00 0.00 33 LEU A C 6
ATOM 8675 O O . LEU A 1 33 ? -4.659 -6.721 3.548 1.00 0.00 33 LEU A O 6
ATOM 8691 N N . SER A 1 34 ? -4.540 -5.882 5.628 1.00 0.00 34 SER A N 6
ATOM 8692 C CA . SER A 1 34 ? -3.331 -6.623 6.012 1.00 0.00 34 SER A CA 6
ATOM 8693 C C . SER A 1 34 ? -3.507 -8.151 5.988 1.00 0.00 34 SER A C 6
ATOM 8694 O O . SER A 1 34 ? -2.519 -8.864 5.822 1.00 0.00 34 SER A O 6
ATOM 8702 N N . THR A 1 35 ? -4.734 -8.683 6.094 1.00 0.00 35 THR A N 6
ATOM 8703 C CA . THR A 1 35 ? -5.004 -10.134 5.986 1.00 0.00 35 THR A CA 6
ATOM 8704 C C . THR A 1 35 ? -4.796 -10.669 4.564 1.00 0.00 35 THR A C 6
ATOM 8705 O O . THR A 1 35 ? -4.362 -11.806 4.381 1.00 0.00 35 THR A O 6
ATOM 8716 N N . ALA A 1 36 ? -5.049 -9.842 3.544 1.00 0.00 36 ALA A N 6
ATOM 8717 C CA . ALA A 1 36 ? -4.805 -10.188 2.144 1.00 0.00 36 ALA A CA 6
ATOM 8718 C C . ALA A 1 36 ? -3.338 -9.945 1.748 1.00 0.00 36 ALA A C 6
ATOM 8719 O O . ALA A 1 36 ? -2.744 -10.729 1.010 1.00 0.00 36 ALA A O 6
ATOM 8726 N N . LEU A 1 37 ? -2.712 -8.905 2.307 1.00 0.00 37 LEU A N 6
ATOM 8727 C CA . LEU A 1 37 ? -1.262 -8.697 2.249 1.00 0.00 37 LEU A CA 6
ATOM 8728 C C . LEU A 1 37 ? -0.457 -9.783 2.992 1.00 0.00 37 LEU A C 6
ATOM 8729 O O . LEU A 1 37 ? 0.696 -10.032 2.645 1.00 0.00 37 LEU A O 6
ATOM 8745 N N . ALA A 1 38 ? -1.046 -10.495 3.959 1.00 0.00 38 ALA A N 6
ATOM 8746 C CA . ALA A 1 38 ? -0.434 -11.694 4.535 1.00 0.00 38 ALA A CA 6
ATOM 8747 C C . ALA A 1 38 ? -0.309 -12.834 3.503 1.00 0.00 38 ALA A C 6
ATOM 8748 O O . ALA A 1 38 ? 0.678 -13.571 3.521 1.00 0.00 38 ALA A O 6
ATOM 8755 N N . SER A 1 39 ? -1.239 -12.942 2.544 1.00 0.00 39 SER A N 6
ATOM 8756 C CA . SER A 1 39 ? -1.091 -13.845 1.393 1.00 0.00 39 SER A CA 6
ATOM 8757 C C . SER A 1 39 ? 0.114 -13.468 0.526 1.00 0.00 39 SER A C 6
ATOM 8758 O O . SER A 1 39 ? 0.799 -14.361 0.031 1.00 0.00 39 SER A O 6
ATOM 8766 N N . SER A 1 40 ? 0.445 -12.175 0.394 1.00 0.00 40 SER A N 6
ATOM 8767 C CA . SER A 1 40 ? 1.672 -11.723 -0.286 1.00 0.00 40 SER A CA 6
ATOM 8768 C C . SER A 1 40 ? 2.951 -12.222 0.392 1.00 0.00 40 SER A C 6
ATOM 8769 O O . SER A 1 40 ? 3.915 -12.526 -0.304 1.00 0.00 40 SER A O 6
ATOM 8777 N N . LEU A 1 41 ? 2.969 -12.364 1.725 1.00 0.00 41 LEU A N 6
ATOM 8778 C CA . LEU A 1 41 ? 4.107 -12.939 2.464 1.00 0.00 41 LEU A CA 6
ATOM 8779 C C . LEU A 1 41 ? 4.352 -14.412 2.074 1.00 0.00 41 LEU A C 6
ATOM 8780 O O . LEU A 1 41 ? 5.500 -14.829 1.912 1.00 0.00 41 LEU A O 6
ATOM 8796 N N . ALA A 1 42 ? 3.280 -15.185 1.867 1.00 0.00 42 ALA A N 6
ATOM 8797 C CA . ALA A 1 42 ? 3.352 -16.578 1.425 1.00 0.00 42 ALA A CA 6
ATOM 8798 C C . ALA A 1 42 ? 3.631 -16.701 -0.086 1.00 0.00 42 ALA A C 6
ATOM 8799 O O . ALA A 1 42 ? 4.405 -17.560 -0.504 1.00 0.00 42 ALA A O 6
ATOM 8806 N N . ASP A 1 43 ? 3.049 -15.826 -0.911 1.00 0.00 43 ASP A N 6
ATOM 8807 C CA . ASP A 1 43 ? 3.297 -15.758 -2.355 1.00 0.00 43 ASP A CA 6
ATOM 8808 C C . ASP A 1 43 ? 4.742 -15.350 -2.693 1.00 0.00 43 ASP A C 6
ATOM 8809 O O . ASP A 1 43 ? 5.325 -15.901 -3.622 1.00 0.00 43 ASP A O 6
ATOM 8818 N N . LEU A 1 44 ? 5.352 -14.452 -1.909 1.00 0.00 44 LEU A N 6
ATOM 8819 C CA . LEU A 1 44 ? 6.744 -13.998 -2.044 1.00 0.00 44 LEU A CA 6
ATOM 8820 C C . LEU A 1 44 ? 7.783 -15.142 -2.054 1.00 0.00 44 LEU A C 6
ATOM 8821 O O . LEU A 1 44 ? 8.836 -15.012 -2.682 1.00 0.00 44 LEU A O 6
ATOM 8837 N N . LEU A 1 45 ? 7.478 -16.284 -1.427 1.00 0.00 45 LEU A N 6
ATOM 8838 C CA . LEU A 1 45 ? 8.276 -17.517 -1.506 1.00 0.00 45 LEU A CA 6
ATOM 8839 C C . LEU A 1 45 ? 8.374 -18.099 -2.941 1.00 0.00 45 LEU A C 6
ATOM 8840 O O . LEU A 1 45 ? 9.299 -18.855 -3.242 1.00 0.00 45 LEU A O 6
ATOM 8856 N N . ILE A 1 46 ? 7.456 -17.721 -3.836 1.00 0.00 46 ILE A N 6
ATOM 8857 C CA . ILE A 1 46 ? 7.317 -18.190 -5.222 1.00 0.00 46 ILE A CA 6
ATOM 8858 C C . ILE A 1 46 ? 7.461 -16.995 -6.184 1.00 0.00 46 ILE A C 6
ATOM 8859 O O . ILE A 1 46 ? 6.509 -16.267 -6.464 1.00 0.00 46 ILE A O 6
ATOM 8874 N N . SER A 1 47 ? 8.674 -16.796 -6.713 1.00 0.00 47 SER A N 6
ATOM 8875 C CA . SER A 1 47 ? 8.990 -15.737 -7.695 1.00 0.00 47 SER A CA 6
ATOM 8876 C C . SER A 1 47 ? 8.178 -15.837 -9.007 1.00 0.00 47 SER A C 6
ATOM 8877 O O . SER A 1 47 ? 7.978 -14.845 -9.711 1.00 0.00 47 SER A O 6
ATOM 8885 N N . GLU A 1 48 ? 7.636 -17.022 -9.315 1.00 0.00 48 GLU A N 6
ATOM 8886 C CA . GLU A 1 48 ? 6.741 -17.313 -10.454 1.00 0.00 48 GLU A CA 6
ATOM 8887 C C . GLU A 1 48 ? 5.318 -16.700 -10.337 1.00 0.00 48 GLU A C 6
ATOM 8888 O O . GLU A 1 48 ? 4.401 -17.087 -11.063 1.00 0.00 48 GLU A O 6
ATOM 8900 N N . SER A 1 49 ? 5.118 -15.715 -9.457 1.00 0.00 49 SER A N 6
ATOM 8901 C CA . SER A 1 49 ? 3.885 -14.931 -9.260 1.00 0.00 49 SER A CA 6
ATOM 8902 C C . SER A 1 49 ? 3.554 -13.921 -10.383 1.00 0.00 49 SER A C 6
ATOM 8903 O O . SER A 1 49 ? 2.734 -13.020 -10.193 1.00 0.00 49 SER A O 6
ATOM 8911 N N . SER A 1 50 ? 4.194 -14.032 -11.555 1.00 0.00 50 SER A N 6
ATOM 8912 C CA . SER A 1 50 ? 4.136 -13.056 -12.662 1.00 0.00 50 SER A CA 6
ATOM 8913 C C . SER A 1 50 ? 4.715 -11.670 -12.293 1.00 0.00 50 SER A C 6
ATOM 8914 O O . SER A 1 50 ? 4.327 -10.637 -12.847 1.00 0.00 50 SER A O 6
ATOM 8922 N N . GLY A 1 51 ? 5.654 -11.630 -11.336 1.00 0.00 51 GLY A N 6
ATOM 8923 C CA . GLY A 1 51 ? 6.370 -10.413 -10.920 1.00 0.00 51 GLY A CA 6
ATOM 8924 C C . GLY A 1 51 ? 5.537 -9.415 -10.100 1.00 0.00 51 GLY A C 6
ATOM 8925 O O . GLY A 1 51 ? 5.900 -8.237 -10.019 1.00 0.00 51 GLY A O 6
ATOM 8929 N N . SER A 1 52 ? 4.437 -9.873 -9.496 1.00 0.00 52 SER A N 6
ATOM 8930 C CA . SER A 1 52 ? 3.459 -9.064 -8.755 1.00 0.00 52 SER A CA 6
ATOM 8931 C C . SER A 1 52 ? 2.926 -9.857 -7.560 1.00 0.00 52 SER A C 6
ATOM 8932 O O . SER A 1 52 ? 2.220 -10.849 -7.748 1.00 0.00 52 SER A O 6
ATOM 8940 N N . SER A 1 53 ? 3.245 -9.418 -6.335 1.00 0.00 53 SER A N 6
ATOM 8941 C CA . SER A 1 53 ? 2.878 -10.113 -5.086 1.00 0.00 53 SER A CA 6
ATOM 8942 C C . SER A 1 53 ? 1.393 -10.486 -5.008 1.00 0.00 53 SER A C 6
ATOM 8943 O O . SER A 1 53 ? 1.061 -11.659 -4.867 1.00 0.00 53 SER A O 6
ATOM 8951 N N . TYR A 1 54 ? 0.509 -9.491 -5.156 1.00 0.00 54 TYR A N 6
ATOM 8952 C CA . TYR A 1 54 ? -0.945 -9.644 -5.315 1.00 0.00 54 TYR A CA 6
ATOM 8953 C C . TYR A 1 54 ? -1.562 -8.292 -5.719 1.00 0.00 54 TYR A C 6
ATOM 8954 O O . TYR A 1 54 ? -2.293 -7.678 -4.944 1.00 0.00 54 TYR A O 6
ATOM 8972 N N . GLN A 1 55 ? -1.278 -7.791 -6.927 1.00 0.00 55 GLN A N 6
ATOM 8973 C CA . GLN A 1 55 ? -1.968 -6.594 -7.448 1.00 0.00 55 GLN A CA 6
ATOM 8974 C C . GLN A 1 55 ? -3.496 -6.761 -7.463 1.00 0.00 55 GLN A C 6
ATOM 8975 O O . GLN A 1 55 ? -4.211 -5.802 -7.176 1.00 0.00 55 GLN A O 6
ATOM 8989 N N . THR A 1 56 ? -4.003 -7.978 -7.707 1.00 0.00 56 THR A N 6
ATOM 8990 C CA . THR A 1 56 ? -5.438 -8.294 -7.607 1.00 0.00 56 THR A CA 6
ATOM 8991 C C . THR A 1 56 ? -5.978 -8.019 -6.204 1.00 0.00 56 THR A C 6
ATOM 8992 O O . THR A 1 56 ? -6.984 -7.324 -6.077 1.00 0.00 56 THR A O 6
ATOM 9003 N N . GLN A 1 57 ? -5.310 -8.495 -5.144 1.00 0.00 57 GLN A N 6
ATOM 9004 C CA . GLN A 1 57 ? -5.783 -8.276 -3.771 1.00 0.00 57 GLN A CA 6
ATOM 9005 C C . GLN A 1 57 ? -5.474 -6.867 -3.251 1.00 0.00 57 GLN A C 6
ATOM 9006 O O . GLN A 1 57 ? -6.324 -6.295 -2.583 1.00 0.00 57 GLN A O 6
ATOM 9020 N N . ILE A 1 58 ? -4.333 -6.258 -3.592 1.00 0.00 58 ILE A N 6
ATOM 9021 C CA . ILE A 1 58 ? -4.058 -4.841 -3.291 1.00 0.00 58 ILE A CA 6
ATOM 9022 C C . ILE A 1 58 ? -5.144 -3.943 -3.888 1.00 0.00 58 ILE A C 6
ATOM 9023 O O . ILE A 1 58 ? -5.734 -3.141 -3.165 1.00 0.00 58 ILE A O 6
ATOM 9038 N N . SER A 1 59 ? -5.460 -4.110 -5.177 1.00 0.00 59 SER A N 6
ATOM 9039 C CA . SER A 1 59 ? -6.506 -3.335 -5.849 1.00 0.00 59 SER A CA 6
ATOM 9040 C C . SER A 1 59 ? -7.892 -3.638 -5.274 1.00 0.00 59 SER A C 6
ATOM 9041 O O . SER A 1 59 ? -8.605 -2.709 -4.892 1.00 0.00 59 SER A O 6
ATOM 9049 N N . ALA A 1 60 ? -8.260 -4.919 -5.126 1.00 0.00 60 ALA A N 6
ATOM 9050 C CA . ALA A 1 60 ? -9.552 -5.326 -4.576 1.00 0.00 60 ALA A CA 6
ATOM 9051 C C . ALA A 1 60 ? -9.763 -4.820 -3.144 1.00 0.00 60 ALA A C 6
ATOM 9052 O O . ALA A 1 60 ? -10.773 -4.169 -2.885 1.00 0.00 60 ALA A O 6
ATOM 9059 N N . LEU A 1 61 ? -8.820 -5.054 -2.224 1.00 0.00 61 LEU A N 6
ATOM 9060 C CA . LEU A 1 61 ? -8.931 -4.571 -0.847 1.00 0.00 61 LEU A CA 6
ATOM 9061 C C . LEU A 1 61 ? -8.983 -3.044 -0.809 1.00 0.00 61 LEU A C 6
ATOM 9062 O O . LEU A 1 61 ? -9.873 -2.525 -0.144 1.00 0.00 61 LEU A O 6
ATOM 9078 N N . THR A 1 62 ? -8.141 -2.334 -1.575 1.00 0.00 62 THR A N 6
ATOM 9079 C CA . THR A 1 62 ? -8.211 -0.863 -1.737 1.00 0.00 62 THR A CA 6
ATOM 9080 C C . THR A 1 62 ? -9.612 -0.404 -2.173 1.00 0.00 62 THR A C 6
ATOM 9081 O O . THR A 1 62 ? -10.147 0.545 -1.601 1.00 0.00 62 THR A O 6
ATOM 9092 N N . ASN A 1 63 ? -10.249 -1.109 -3.116 1.00 0.00 63 ASN A N 6
ATOM 9093 C CA . ASN A 1 63 ? -11.627 -0.847 -3.554 1.00 0.00 63 ASN A CA 6
ATOM 9094 C C . ASN A 1 63 ? -12.696 -1.211 -2.498 1.00 0.00 63 ASN A C 6
ATOM 9095 O O . ASN A 1 63 ? -13.734 -0.555 -2.402 1.00 0.00 63 ASN A O 6
ATOM 9106 N N . ILE A 1 64 ? -12.451 -2.237 -1.681 1.00 0.00 64 ILE A N 6
ATOM 9107 C CA . ILE A 1 64 ? -13.284 -2.598 -0.525 1.00 0.00 64 ILE A CA 6
ATOM 9108 C C . ILE A 1 64 ? -13.241 -1.500 0.554 1.00 0.00 64 ILE A C 6
ATOM 9109 O O . ILE A 1 64 ? -14.254 -1.256 1.214 1.00 0.00 64 ILE A O 6
ATOM 9124 N N . LEU A 1 65 ? -12.119 -0.779 0.708 1.00 0.00 65 LEU A N 6
ATOM 9125 C CA . LEU A 1 65 ? -12.058 0.422 1.554 1.00 0.00 65 LEU A CA 6
ATOM 9126 C C . LEU A 1 65 ? -13.010 1.507 1.012 1.00 0.00 65 LEU A C 6
ATOM 9127 O O . LEU A 1 65 ? -13.757 2.129 1.767 1.00 0.00 65 LEU A O 6
ATOM 9143 N N . SER A 1 66 ? -13.050 1.724 -0.299 1.00 0.00 66 SER A N 6
ATOM 9144 C CA . SER A 1 66 ? -14.013 2.624 -0.953 1.00 0.00 66 SER A CA 6
ATOM 9145 C C . SER A 1 66 ? -15.460 2.253 -0.594 1.00 0.00 66 SER A C 6
ATOM 9146 O O . SER A 1 66 ? -16.207 3.057 -0.032 1.00 0.00 66 SER A O 6
ATOM 9154 N N . ASP A 1 67 ? -15.819 0.982 -0.783 1.00 0.00 67 ASP A N 6
ATOM 9155 C CA . ASP A 1 67 ? -17.132 0.423 -0.432 1.00 0.00 67 ASP A CA 6
ATOM 9156 C C . ASP A 1 67 ? -17.494 0.492 1.070 1.00 0.00 67 ASP A C 6
ATOM 9157 O O . ASP A 1 67 ? -18.663 0.325 1.420 1.00 0.00 67 ASP A O 6
ATOM 9166 N N . CYS A 1 68 ? -16.535 0.769 1.959 1.00 0.00 68 CYS A N 6
ATOM 9167 C CA . CYS A 1 68 ? -16.782 1.001 3.386 1.00 0.00 68 CYS A CA 6
ATOM 9168 C C . CYS A 1 68 ? -17.357 2.401 3.672 1.00 0.00 68 CYS A C 6
ATOM 9169 O O . CYS A 1 68 ? -18.260 2.543 4.501 1.00 0.00 68 CYS A O 6
ATOM 9177 N N . PHE A 1 69 ? -16.867 3.435 2.974 1.00 0.00 69 PHE A N 6
ATOM 9178 C CA . PHE A 1 69 ? -17.431 4.790 3.061 1.00 0.00 69 PHE A CA 6
ATOM 9179 C C . PHE A 1 69 ? -18.786 4.892 2.339 1.00 0.00 69 PHE A C 6
ATOM 9180 O O . PHE A 1 69 ? -19.678 5.594 2.821 1.00 0.00 69 PHE A O 6
ATOM 9197 N N . VAL A 1 70 ? -18.953 4.144 1.234 1.00 0.00 70 VAL A N 6
ATOM 9198 C CA . VAL A 1 70 ? -20.121 4.184 0.323 1.00 0.00 70 VAL A CA 6
ATOM 9199 C C . VAL A 1 70 ? -20.215 5.546 -0.406 1.00 0.00 70 VAL A C 6
ATOM 9200 O O . VAL A 1 70 ? -19.536 6.509 -0.039 1.00 0.00 70 VAL A O 6
ATOM 9213 N N . THR A 1 71 ? -21.029 5.635 -1.469 1.00 0.00 71 THR A N 6
ATOM 9214 C CA . THR A 1 71 ? -21.160 6.827 -2.344 1.00 0.00 71 THR A CA 6
ATOM 9215 C C . THR A 1 71 ? -19.841 7.112 -3.097 1.00 0.00 71 THR A C 6
ATOM 9216 O O . THR A 1 71 ? -18.906 6.319 -3.003 1.00 0.00 71 THR A O 6
ATOM 9227 N N . THR A 1 72 ? -19.769 8.200 -3.882 1.00 0.00 72 THR A N 6
ATOM 9228 C CA . THR A 1 72 ? -18.573 8.792 -4.534 1.00 0.00 72 THR A CA 6
ATOM 9229 C C . THR A 1 72 ? -17.421 7.808 -4.818 1.00 0.00 72 THR A C 6
ATOM 9230 O O . THR A 1 72 ? -17.410 7.155 -5.866 1.00 0.00 72 THR A O 6
ATOM 9241 N N . THR A 1 73 ? -16.474 7.654 -3.891 1.00 0.00 73 THR A N 6
ATOM 9242 C CA . THR A 1 73 ? -15.435 6.631 -3.890 1.00 0.00 73 THR A CA 6
ATOM 9243 C C . THR A 1 73 ? -16.002 5.266 -3.474 1.00 0.00 73 THR A C 6
ATOM 9244 O O . THR A 1 73 ? -16.108 4.936 -2.294 1.00 0.00 73 THR A O 6
ATOM 9255 N N . GLY A 1 74 ? -16.361 4.449 -4.469 1.00 0.00 74 GLY A N 6
ATOM 9256 C CA . GLY A 1 74 ? -16.944 3.106 -4.319 1.00 0.00 74 GLY A CA 6
ATOM 9257 C C . GLY A 1 74 ? -16.405 2.147 -5.385 1.00 0.00 74 GLY A C 6
ATOM 9258 O O . GLY A 1 74 ? -15.266 2.296 -5.824 1.00 0.00 74 GLY A O 6
ATOM 9262 N N . SER A 1 75 ? -17.212 1.181 -5.835 1.00 0.00 75 SER A N 6
ATOM 9263 C CA . SER A 1 75 ? -16.878 0.203 -6.893 1.00 0.00 75 SER A CA 6
ATOM 9264 C C . SER A 1 75 ? -16.812 0.811 -8.320 1.00 0.00 75 SER A C 6
ATOM 9265 O O . SER A 1 75 ? -17.387 0.283 -9.277 1.00 0.00 75 SER A O 6
ATOM 9273 N N . ASN A 1 76 ? -16.155 1.969 -8.471 1.00 0.00 76 ASN A N 6
ATOM 9274 C CA . ASN A 1 76 ? -16.138 2.806 -9.682 1.00 0.00 76 ASN A CA 6
ATOM 9275 C C . ASN A 1 76 ? -14.734 3.404 -9.962 1.00 0.00 76 ASN A C 6
ATOM 9276 O O . ASN A 1 76 ? -14.614 4.542 -10.419 1.00 0.00 76 ASN A O 6
ATOM 9287 N N . ASN A 1 77 ? -13.664 2.653 -9.661 1.00 0.00 77 ASN A N 6
ATOM 9288 C CA . ASN A 1 77 ? -12.253 3.062 -9.803 1.00 0.00 77 ASN A CA 6
ATOM 9289 C C . ASN A 1 77 ? -11.964 4.465 -9.200 1.00 0.00 77 ASN A C 6
ATOM 9290 O O . ASN A 1 77 ? -11.704 5.426 -9.936 1.00 0.00 77 ASN A O 6
ATOM 9301 N N . PRO A 1 78 ? -12.037 4.612 -7.865 1.00 0.00 78 PRO A N 6
ATOM 9302 C CA . PRO A 1 78 ? -11.841 5.889 -7.186 1.00 0.00 78 PRO A CA 6
ATOM 9303 C C . PRO A 1 78 ? -10.403 6.395 -7.274 1.00 0.00 78 PRO A C 6
ATOM 9304 O O . PRO A 1 78 ? -9.486 5.687 -7.702 1.00 0.00 78 PRO A O 6
ATOM 9315 N N . ALA A 1 79 ? -10.193 7.604 -6.749 1.00 0.00 79 ALA A N 6
ATOM 9316 C CA . ALA A 1 79 ? -8.870 8.166 -6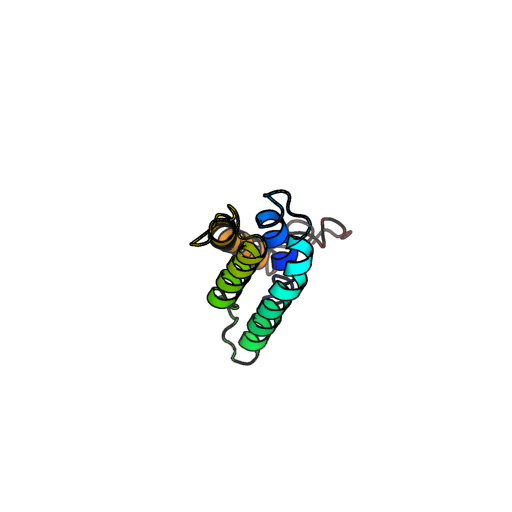.527 1.00 0.00 79 ALA A CA 6
ATOM 9317 C C . ALA A 1 79 ? -7.929 7.239 -5.738 1.00 0.00 79 ALA A C 6
ATOM 9318 O O . ALA A 1 79 ? -6.730 7.387 -5.889 1.00 0.00 79 ALA A O 6
ATOM 9325 N N . PHE A 1 80 ? -8.407 6.265 -4.948 1.00 0.00 80 PHE A N 6
ATOM 9326 C CA . PHE A 1 80 ? -7.537 5.344 -4.191 1.00 0.00 80 PHE A CA 6
ATOM 9327 C C . PHE A 1 80 ? -6.934 4.248 -5.089 1.00 0.00 80 PHE A C 6
ATOM 9328 O O . PHE A 1 80 ? -5.720 4.047 -5.098 1.00 0.00 80 PHE A O 6
ATOM 9345 N N . VAL A 1 81 ? -7.771 3.578 -5.895 1.00 0.00 81 VAL A N 6
ATOM 9346 C CA . VAL A 1 81 ? -7.324 2.610 -6.915 1.00 0.00 81 VAL A CA 6
ATOM 9347 C C . VAL A 1 81 ? -6.507 3.305 -8.013 1.00 0.00 81 VAL A C 6
ATOM 9348 O O . VAL A 1 81 ? -5.512 2.754 -8.479 1.00 0.00 81 VAL A O 6
ATOM 9361 N N . SER A 1 82 ? -6.857 4.541 -8.383 1.00 0.00 82 SER A N 6
ATOM 9362 C CA . SER A 1 82 ? -6.041 5.352 -9.297 1.00 0.00 82 SER A CA 6
ATOM 9363 C C . SER A 1 82 ? -4.722 5.813 -8.655 1.00 0.00 82 SER A C 6
ATOM 9364 O O . SER A 1 82 ? -3.667 5.738 -9.290 1.00 0.00 82 SER A O 6
ATOM 9372 N N . ARG A 1 83 ? -4.734 6.203 -7.366 1.00 0.00 83 ARG A N 6
ATOM 9373 C CA . ARG A 1 83 ? -3.530 6.557 -6.593 1.00 0.00 83 ARG A CA 6
ATOM 9374 C C . ARG A 1 83 ? -2.561 5.395 -6.549 1.00 0.00 83 ARG A C 6
ATOM 9375 O O . ARG A 1 83 ? -1.407 5.629 -6.864 1.00 0.00 83 ARG A O 6
ATOM 9396 N N . VAL A 1 84 ? -2.974 4.158 -6.247 1.00 0.00 84 VAL A N 6
ATOM 9397 C CA . VAL A 1 84 ? -2.016 3.032 -6.238 1.00 0.00 84 VAL A CA 6
ATOM 9398 C C . VAL A 1 84 ? -1.312 2.809 -7.583 1.00 0.00 84 VAL A C 6
ATOM 9399 O O . VAL A 1 84 ? -0.169 2.380 -7.567 1.00 0.00 84 VAL A O 6
ATOM 9412 N N . GLN A 1 85 ? -1.887 3.176 -8.736 1.00 0.00 85 GLN A N 6
ATOM 9413 C CA . GLN A 1 85 ? -1.161 3.098 -10.018 1.00 0.00 85 GLN A CA 6
ATOM 9414 C C . GLN A 1 85 ? 0.044 4.060 -10.081 1.00 0.00 85 GLN A C 6
ATOM 9415 O O . GLN A 1 85 ? 1.130 3.655 -10.501 1.00 0.00 85 GLN A O 6
ATOM 9429 N N . THR A 1 86 ? -0.115 5.315 -9.637 1.00 0.00 86 THR A N 6
ATOM 9430 C CA . THR A 1 86 ? 0.986 6.301 -9.598 1.00 0.00 86 THR A CA 6
ATOM 9431 C C . THR A 1 86 ? 1.878 6.132 -8.361 1.00 0.00 86 THR A C 6
ATOM 9432 O O . THR A 1 86 ? 3.104 6.191 -8.464 1.00 0.00 86 THR A O 6
ATOM 9443 N N . LEU A 1 87 ? 1.299 5.820 -7.196 1.00 0.00 87 LEU A N 6
ATOM 9444 C CA . LEU A 1 87 ? 2.038 5.572 -5.959 1.00 0.00 87 LEU A CA 6
ATOM 9445 C C . LEU A 1 87 ? 2.922 4.333 -6.083 1.00 0.00 87 LEU A C 6
ATOM 9446 O O . LEU A 1 87 ? 4.081 4.436 -5.720 1.00 0.00 87 LEU A O 6
ATOM 9462 N N . ILE A 1 88 ? 2.450 3.196 -6.622 1.00 0.00 88 ILE A N 6
ATOM 9463 C CA . ILE A 1 88 ? 3.295 1.995 -6.792 1.00 0.00 88 ILE A CA 6
ATOM 9464 C C . ILE A 1 88 ? 4.483 2.306 -7.712 1.00 0.00 88 ILE A C 6
ATOM 9465 O O . ILE A 1 88 ? 5.597 1.880 -7.419 1.00 0.00 88 ILE A O 6
ATOM 9480 N N . ALA A 1 89 ? 4.292 3.113 -8.763 1.00 0.00 89 ALA A N 6
ATOM 9481 C CA . ALA A 1 89 ? 5.391 3.587 -9.604 1.00 0.00 89 ALA A CA 6
ATOM 9482 C C . ALA A 1 89 ? 6.403 4.441 -8.809 1.00 0.00 89 ALA A C 6
ATOM 9483 O O . ALA A 1 89 ? 7.592 4.120 -8.787 1.00 0.00 89 ALA A O 6
ATOM 9490 N N . VAL A 1 90 ? 5.949 5.487 -8.106 1.00 0.00 90 VAL A N 6
ATOM 9491 C CA . VAL A 1 90 ? 6.819 6.361 -7.289 1.00 0.00 90 VAL A CA 6
ATOM 9492 C C . VAL A 1 90 ? 7.453 5.618 -6.100 1.00 0.00 90 VAL A C 6
ATOM 9493 O O . VAL A 1 90 ? 8.580 5.931 -5.739 1.00 0.00 90 VAL A O 6
ATOM 9506 N N . LEU A 1 91 ? 6.790 4.610 -5.531 1.00 0.00 91 LEU A N 6
ATOM 9507 C CA . LEU A 1 91 ? 7.269 3.728 -4.456 1.00 0.00 91 LEU A CA 6
ATOM 9508 C C . LEU A 1 91 ? 8.361 2.773 -4.961 1.00 0.00 91 LEU A C 6
ATOM 9509 O O . LEU A 1 91 ? 9.433 2.686 -4.362 1.00 0.00 91 LEU A O 6
ATOM 9525 N N . SER A 1 92 ? 8.147 2.107 -6.100 1.00 0.00 92 SER A N 6
ATOM 9526 C CA . SER A 1 92 ? 9.186 1.303 -6.757 1.00 0.00 92 SER A CA 6
ATOM 9527 C C . SER A 1 92 ? 10.404 2.157 -7.128 1.00 0.00 92 SER A C 6
ATOM 9528 O O . SER A 1 92 ? 11.542 1.734 -6.905 1.00 0.00 92 SER A O 6
ATOM 9536 N N . GLN A 1 93 ? 10.192 3.383 -7.625 1.00 0.00 93 GLN A N 6
ATOM 9537 C CA . GLN A 1 93 ? 11.287 4.324 -7.873 1.00 0.00 93 GLN A CA 6
ATOM 9538 C C . GLN A 1 93 ? 11.945 4.845 -6.586 1.00 0.00 93 GLN A C 6
ATOM 9539 O O . GLN A 1 93 ? 13.169 4.926 -6.555 1.00 0.00 93 GLN A O 6
ATOM 9553 N N . SER A 1 94 ? 11.205 5.161 -5.516 1.00 0.00 94 SER A N 6
ATOM 9554 C CA . SER A 1 94 ? 11.788 5.644 -4.251 1.00 0.00 94 SER A CA 6
ATOM 9555 C C . SER A 1 94 ? 12.634 4.572 -3.559 1.00 0.00 94 SER A C 6
ATOM 9556 O O . SER A 1 94 ? 13.687 4.899 -3.010 1.00 0.00 94 SER A O 6
ATOM 9564 N N . SER A 1 95 ? 12.261 3.292 -3.676 1.00 0.00 95 SER A N 6
ATOM 9565 C CA . SER A 1 95 ? 13.118 2.161 -3.303 1.00 0.00 95 SER A CA 6
ATOM 9566 C C . SER A 1 95 ? 14.424 2.154 -4.102 1.00 0.00 95 SER A C 6
ATOM 9567 O O . SER A 1 95 ? 15.492 2.232 -3.500 1.00 0.00 95 SER A O 6
ATOM 9575 N N . SER A 1 96 ? 14.386 2.151 -5.441 1.00 0.00 96 SER A N 6
ATOM 9576 C CA . SER A 1 96 ? 15.603 2.183 -6.281 1.00 0.00 96 SER A CA 6
ATOM 9577 C C . SER A 1 96 ? 16.465 3.445 -6.084 1.00 0.00 96 SER A C 6
ATOM 9578 O O . SER A 1 96 ? 17.696 3.392 -6.166 1.00 0.00 96 SER A O 6
ATOM 9586 N N . ASN A 1 97 ? 15.835 4.581 -5.783 1.00 0.00 97 ASN A N 6
ATOM 9587 C CA . ASN A 1 97 ? 16.483 5.847 -5.443 1.00 0.00 97 ASN A CA 6
ATOM 9588 C C . ASN A 1 97 ? 17.211 5.765 -4.082 1.00 0.00 97 ASN A C 6
ATOM 9589 O O . ASN A 1 97 ? 18.370 6.169 -3.982 1.00 0.00 97 ASN A O 6
ATOM 9600 N N . ALA A 1 98 ? 16.583 5.166 -3.062 1.00 0.00 98 ALA A N 6
ATOM 9601 C CA . ALA A 1 98 ? 17.180 4.918 -1.743 1.00 0.00 98 ALA A CA 6
ATOM 9602 C C . ALA A 1 98 ? 18.230 3.781 -1.725 1.00 0.00 98 ALA A C 6
ATOM 9603 O O . ALA A 1 98 ? 19.147 3.802 -0.902 1.00 0.00 98 ALA A O 6
ATOM 9610 N N . ILE A 1 99 ? 18.142 2.821 -2.657 1.00 0.00 99 ILE A N 6
ATOM 9611 C CA . ILE A 1 99 ? 19.177 1.810 -2.971 1.00 0.00 99 ILE A CA 6
ATOM 9612 C C . ILE A 1 99 ? 20.472 2.452 -3.529 1.00 0.00 99 ILE A C 6
ATOM 9613 O O . ILE A 1 99 ? 21.516 1.796 -3.556 1.00 0.00 99 ILE A O 6
ATOM 9628 N N . SER A 1 100 ? 20.420 3.729 -3.941 1.00 0.00 100 SER A N 6
ATOM 9629 C CA . SER A 1 100 ? 21.539 4.562 -4.435 1.00 0.00 100 SER A CA 6
ATOM 9630 C C . SER A 1 100 ? 21.861 4.324 -5.923 1.00 0.00 100 SER A C 6
ATOM 9631 O O . SER A 1 100 ? 23.024 4.401 -6.331 1.00 0.00 100 SER A O 6
ATOM 9639 N N . GLY A 1 101 ? 20.846 4.016 -6.743 1.00 0.00 101 GLY A N 6
ATOM 9640 C CA . GLY A 1 101 ? 21.022 3.626 -8.153 1.00 0.00 101 GLY A CA 6
ATOM 9641 C C . GLY A 1 101 ? 19.897 4.042 -9.112 1.00 0.00 101 GLY A C 6
ATOM 9642 O O . GLY A 1 101 ? 19.665 3.351 -10.105 1.00 0.00 101 GLY A O 6
ATOM 9646 N N . ALA A 1 102 ? 19.199 5.153 -8.837 1.00 0.00 102 ALA A N 6
ATOM 9647 C CA . ALA A 1 102 ? 18.173 5.720 -9.723 1.00 0.00 102 ALA A CA 6
ATOM 9648 C C . ALA A 1 102 ? 18.070 7.254 -9.592 1.00 0.00 102 ALA A C 6
ATOM 9649 O O . ALA A 1 102 ? 17.379 7.771 -8.708 1.00 0.00 102 ALA A O 6
ATOM 9656 N N . THR A 1 103 ? 18.752 7.985 -10.481 1.00 0.00 103 THR A N 6
ATOM 9657 C CA . THR A 1 103 ? 18.614 9.446 -10.639 1.00 0.00 103 THR A CA 6
ATOM 9658 C C . THR A 1 103 ? 17.159 9.808 -10.954 1.00 0.00 103 THR A C 6
ATOM 9659 O O . THR A 1 103 ? 16.625 9.399 -11.991 1.00 0.00 103 THR A O 6
ATOM 9670 N N . GLY A 1 104 ? 16.502 10.554 -10.060 1.00 0.00 104 GLY A N 6
ATOM 9671 C CA . GLY A 1 104 ? 15.104 10.974 -10.228 1.00 0.00 104 GLY A CA 6
ATOM 9672 C C . GLY A 1 104 ? 14.890 11.880 -11.450 1.00 0.00 104 GLY A C 6
ATOM 9673 O O . GLY A 1 104 ? 15.782 12.642 -11.836 1.00 0.00 104 GLY A O 6
ATOM 9677 N N . GLY A 1 105 ? 13.694 11.819 -12.043 1.00 0.00 105 GLY A N 6
ATOM 9678 C CA . GLY A 1 105 ? 13.301 12.593 -13.230 1.00 0.00 105 GLY A CA 6
ATOM 9679 C C . GLY A 1 105 ? 12.050 13.447 -12.998 1.00 0.00 105 GLY A C 6
ATOM 9680 O O . GLY A 1 105 ? 11.310 13.232 -12.038 1.00 0.00 105 GLY A O 6
ATOM 9684 N N . SER A 1 106 ? 11.820 14.432 -13.876 1.00 0.00 106 SER A N 6
ATOM 9685 C CA . SER A 1 106 ? 10.751 15.451 -13.765 1.00 0.00 106 SER A CA 6
ATOM 9686 C C . SER A 1 106 ? 10.800 16.315 -12.479 1.00 0.00 106 SER A C 6
ATOM 9687 O O . SER A 1 106 ? 9.826 16.994 -12.137 1.00 0.00 106 SER A O 6
ATOM 9695 N N . ALA A 1 107 ? 11.937 16.306 -11.763 1.00 0.00 107 ALA A N 6
ATOM 9696 C CA . ALA A 1 107 ? 12.097 16.742 -10.366 1.00 0.00 107 ALA A CA 6
ATOM 9697 C C . ALA A 1 107 ? 11.092 16.089 -9.377 1.00 0.00 107 ALA A C 6
ATOM 9698 O O . ALA A 1 107 ? 10.265 15.259 -9.759 1.00 0.00 107 ALA A O 6
ATOM 9705 N N . PHE A 1 108 ? 11.203 16.410 -8.079 1.00 0.00 108 PHE A N 6
ATOM 9706 C CA . PHE A 1 108 ? 10.437 15.843 -6.941 1.00 0.00 108 PHE A CA 6
ATOM 9707 C C . PHE A 1 108 ? 10.579 14.318 -6.699 1.00 0.00 108 PHE A C 6
ATOM 9708 O O . PHE A 1 108 ? 10.319 13.852 -5.588 1.00 0.00 108 PHE A O 6
ATOM 9725 N N . ALA A 1 109 ? 11.049 13.536 -7.676 1.00 0.00 109 ALA A N 6
ATOM 9726 C CA . ALA A 1 109 ? 11.272 12.081 -7.649 1.00 0.00 109 ALA A CA 6
ATOM 9727 C C . ALA A 1 109 ? 12.447 11.609 -6.748 1.00 0.00 109 ALA A C 6
ATOM 9728 O O . ALA A 1 109 ? 13.166 10.663 -7.080 1.00 0.00 109 ALA A O 6
ATOM 9735 N N . GLN A 1 110 ? 12.656 12.276 -5.611 1.00 0.00 110 GLN A N 6
ATOM 9736 C CA . GLN A 1 110 ? 13.637 11.937 -4.575 1.00 0.00 110 GLN A CA 6
ATOM 9737 C C . GLN A 1 110 ? 13.041 12.239 -3.189 1.00 0.00 110 GLN A C 6
ATOM 9738 O O . GLN A 1 110 ? 12.821 11.332 -2.386 1.00 0.00 110 GLN A O 6
ATOM 9752 N N . SER A 1 111 ? 12.679 13.499 -2.934 1.00 0.00 111 SER A N 6
ATOM 9753 C CA . SER A 1 111 ? 12.109 13.979 -1.664 1.00 0.00 111 SER A CA 6
ATOM 9754 C C . SER A 1 111 ? 10.690 13.471 -1.342 1.00 0.00 111 SER A C 6
ATOM 9755 O O . SER A 1 111 ? 10.200 13.702 -0.234 1.00 0.00 111 SER A O 6
ATOM 9763 N N . GLN A 1 112 ? 10.030 12.750 -2.260 1.00 0.00 112 GLN A N 6
ATOM 9764 C CA . GLN A 1 112 ? 8.729 12.104 -2.028 1.00 0.00 112 GLN A CA 6
ATOM 9765 C C . GLN A 1 112 ? 8.741 11.106 -0.853 1.00 0.00 112 GLN A C 6
ATOM 9766 O O . GLN A 1 112 ? 7.849 11.168 -0.003 1.00 0.00 112 GLN A O 6
ATOM 9780 N N . ALA A 1 113 ? 9.732 10.202 -0.789 1.00 0.00 113 ALA A N 6
ATOM 9781 C CA . ALA A 1 113 ? 9.815 9.149 0.241 1.00 0.00 113 ALA A CA 6
ATOM 9782 C C . ALA A 1 113 ? 11.224 8.519 0.413 1.00 0.00 113 ALA A C 6
ATOM 9783 O O . ALA A 1 113 ? 11.338 7.351 0.792 1.00 0.00 113 ALA A O 6
ATOM 9790 N N . PHE A 1 114 ? 12.306 9.250 0.114 1.00 0.00 114 PHE A N 6
ATOM 9791 C CA . PHE A 1 114 ? 13.700 8.813 0.326 1.00 0.00 114 PHE A CA 6
ATOM 9792 C C . PHE A 1 114 ? 14.024 8.513 1.812 1.00 0.00 114 PHE A C 6
ATOM 9793 O O . PHE A 1 114 ? 14.419 9.396 2.576 1.00 0.00 114 PHE A O 6
ATOM 9810 N N . GLN A 1 115 ? 13.844 7.251 2.218 1.00 0.00 115 GLN A N 6
ATOM 9811 C CA . GLN A 1 115 ? 14.300 6.654 3.483 1.00 0.00 115 GLN A CA 6
ATOM 9812 C C . GLN A 1 115 ? 14.261 5.115 3.346 1.00 0.00 115 GLN A C 6
ATOM 9813 O O . GLN A 1 115 ? 13.262 4.569 2.870 1.00 0.00 115 GLN A O 6
ATOM 9827 N N . GLN A 1 116 ? 15.312 4.401 3.768 1.00 0.00 116 GLN A N 6
ATOM 9828 C CA . GLN A 1 116 ? 15.349 2.927 3.784 1.00 0.00 116 GLN A CA 6
ATOM 9829 C C . GLN A 1 116 ? 16.232 2.412 4.937 1.00 0.00 116 GLN A C 6
ATOM 9830 O O . GLN A 1 116 ? 17.448 2.274 4.792 1.00 0.00 116 GLN A O 6
ATOM 9844 N N . SER A 1 117 ? 15.600 2.147 6.087 1.00 0.00 117 SER A N 6
ATOM 9845 C CA . SER A 1 117 ? 16.222 1.612 7.312 1.00 0.00 117 SER A CA 6
ATOM 9846 C C . SER A 1 117 ? 15.203 0.799 8.126 1.00 0.00 117 SER A C 6
ATOM 9847 O O . SER A 1 117 ? 14.379 1.371 8.848 1.00 0.00 117 SER A O 6
ATOM 9855 N N . ALA A 1 118 ? 15.246 -0.535 8.004 1.00 0.00 118 ALA A N 6
ATOM 9856 C CA . ALA A 1 118 ? 14.431 -1.489 8.776 1.00 0.00 118 ALA A CA 6
ATOM 9857 C C . ALA A 1 118 ? 15.155 -2.843 8.947 1.00 0.00 118 ALA A C 6
ATOM 9858 O O . ALA A 1 118 ? 15.447 -3.513 7.929 1.00 0.00 118 ALA A O 6
ATOM 9865 N N . GLY A 1 1 ? 12.099 -9.971 2.705 1.00 0.00 1 GLY A N 7
ATOM 9866 C CA . GLY A 1 1 ? 12.680 -8.985 1.767 1.00 0.00 1 GLY A CA 7
ATOM 9867 C C . GLY A 1 1 ? 11.743 -7.807 1.542 1.00 0.00 1 GLY A C 7
ATOM 9868 O O . GLY A 1 1 ? 11.873 -6.783 2.213 1.00 0.00 1 GLY A O 7
ATOM 9871 N N . SER A 1 2 ? 10.782 -7.959 0.625 1.00 0.00 2 SER A N 7
ATOM 9872 C CA . SER A 1 2 ? 9.832 -6.913 0.190 1.00 0.00 2 SER A CA 7
ATOM 9873 C C . SER A 1 2 ? 8.372 -7.367 0.367 1.00 0.00 2 SER A C 7
ATOM 9874 O O . SER A 1 2 ? 8.119 -8.478 0.836 1.00 0.00 2 SER A O 7
ATOM 9882 N N . GLU A 1 3 ? 7.400 -6.503 0.048 1.00 0.00 3 GLU A N 7
ATOM 9883 C CA . GLU A 1 3 ? 5.968 -6.689 0.372 1.00 0.00 3 GLU A CA 7
ATOM 9884 C C . GLU A 1 3 ? 5.704 -6.929 1.878 1.00 0.00 3 GLU A C 7
ATOM 9885 O O . GLU A 1 3 ? 4.793 -7.665 2.261 1.00 0.00 3 GLU A O 7
ATOM 9897 N N . GLN A 1 4 ? 6.514 -6.304 2.745 1.00 0.00 4 GLN A N 7
ATOM 9898 C CA . GLN A 1 4 ? 6.372 -6.380 4.207 1.00 0.00 4 GLN A CA 7
ATOM 9899 C C . GLN A 1 4 ? 6.759 -5.070 4.912 1.00 0.00 4 GLN A C 7
ATOM 9900 O O . GLN A 1 4 ? 5.920 -4.486 5.594 1.00 0.00 4 GLN A O 7
ATOM 9914 N N . GLN A 1 5 ? 7.962 -4.529 4.684 1.00 0.00 5 GLN A N 7
ATOM 9915 C CA . GLN A 1 5 ? 8.340 -3.202 5.197 1.00 0.00 5 GLN A CA 7
ATOM 9916 C C . GLN A 1 5 ? 7.502 -2.106 4.520 1.00 0.00 5 GLN A C 7
ATOM 9917 O O . GLN A 1 5 ? 7.076 -1.139 5.154 1.00 0.00 5 GLN A O 7
ATOM 9931 N N . ASP A 1 6 ? 7.189 -2.319 3.237 1.00 0.00 6 ASP A N 7
ATOM 9932 C CA . ASP A 1 6 ? 6.292 -1.473 2.459 1.00 0.00 6 ASP A CA 7
ATOM 9933 C C . ASP A 1 6 ? 4.848 -1.498 2.970 1.00 0.00 6 ASP A C 7
ATOM 9934 O O . ASP A 1 6 ? 4.146 -0.530 2.724 1.00 0.00 6 ASP A O 7
ATOM 9943 N N . LEU A 1 7 ? 4.377 -2.538 3.687 1.00 0.00 7 LEU A N 7
ATOM 9944 C CA . LEU A 1 7 ? 2.984 -2.580 4.178 1.00 0.00 7 LEU A CA 7
ATOM 9945 C C . LEU A 1 7 ? 2.667 -1.377 5.075 1.00 0.00 7 LEU A C 7
ATOM 9946 O O . LEU A 1 7 ? 1.571 -0.824 5.017 1.00 0.00 7 LEU A O 7
ATOM 9962 N N . ASP A 1 8 ? 3.643 -0.959 5.882 1.00 0.00 8 ASP A N 7
ATOM 9963 C CA . ASP A 1 8 ? 3.492 0.125 6.847 1.00 0.00 8 ASP A CA 7
ATOM 9964 C C . ASP A 1 8 ? 3.492 1.504 6.171 1.00 0.00 8 ASP A C 7
ATOM 9965 O O . ASP A 1 8 ? 2.648 2.353 6.467 1.00 0.00 8 ASP A O 7
ATOM 9974 N N . ASP A 1 9 ? 4.393 1.698 5.200 1.00 0.00 9 ASP A N 7
ATOM 9975 C CA . ASP A 1 9 ? 4.411 2.886 4.348 1.00 0.00 9 ASP A CA 7
ATOM 9976 C C . ASP A 1 9 ? 3.147 2.956 3.486 1.00 0.00 9 ASP A C 7
ATOM 9977 O O . ASP A 1 9 ? 2.498 3.997 3.449 1.00 0.00 9 ASP A O 7
ATOM 9986 N N . LEU A 1 10 ? 2.760 1.857 2.832 1.00 0.00 10 LEU A N 7
ATOM 9987 C CA . LEU A 1 10 ? 1.591 1.791 1.959 1.00 0.00 10 LEU A CA 7
ATOM 9988 C C . LEU A 1 10 ? 0.286 1.985 2.730 1.00 0.00 10 LEU A C 7
ATOM 9989 O O . LEU A 1 10 ? -0.615 2.624 2.201 1.00 0.00 10 LEU A O 7
ATOM 10005 N N . ALA A 1 11 ? 0.182 1.506 3.975 1.00 0.00 11 ALA A N 7
ATOM 10006 C CA . ALA A 1 11 ? -0.934 1.847 4.852 1.00 0.00 11 ALA A CA 7
ATOM 10007 C C . ALA A 1 11 ? -1.019 3.367 5.042 1.00 0.00 11 ALA A C 7
ATOM 10008 O O . ALA A 1 11 ? -2.039 3.959 4.705 1.00 0.00 11 ALA A O 7
ATOM 10015 N N . GLN A 1 12 ? 0.056 4.036 5.481 1.00 0.00 12 GLN A N 7
ATOM 10016 C CA . GLN A 1 12 ? 0.059 5.499 5.633 1.00 0.00 12 GLN A CA 7
ATOM 10017 C C . GLN A 1 12 ? -0.230 6.231 4.301 1.00 0.00 12 GLN A C 7
ATOM 10018 O O . GLN A 1 12 ? -0.995 7.194 4.281 1.00 0.00 12 GLN A O 7
ATOM 10032 N N . VAL A 1 13 ? 0.321 5.751 3.177 1.00 0.00 13 VAL A N 7
ATOM 10033 C CA . VAL A 1 13 ? 0.154 6.351 1.840 1.00 0.00 13 VAL A CA 7
ATOM 10034 C C . VAL A 1 13 ? -1.263 6.182 1.283 1.00 0.00 13 VAL A C 7
ATOM 10035 O O . VAL A 1 13 ? -1.809 7.116 0.698 1.00 0.00 13 VAL A O 7
ATOM 10048 N N . ILE A 1 14 ? -1.883 5.017 1.485 1.00 0.00 14 ILE A N 7
ATOM 10049 C CA . ILE A 1 14 ? -3.273 4.760 1.101 1.00 0.00 14 ILE A CA 7
ATOM 10050 C C . ILE A 1 14 ? -4.213 5.523 2.025 1.00 0.00 14 ILE A C 7
ATOM 10051 O O . ILE A 1 14 ? -5.167 6.109 1.530 1.00 0.00 14 ILE A O 7
ATOM 10066 N N . LEU A 1 15 ? -3.924 5.624 3.326 1.00 0.00 15 LEU A N 7
ATOM 10067 C CA . LEU A 1 15 ? -4.704 6.419 4.283 1.00 0.00 15 LEU A CA 7
ATOM 10068 C C . LEU A 1 15 ? -4.740 7.911 3.890 1.00 0.00 15 LEU A C 7
ATOM 10069 O O . LEU A 1 15 ? -5.775 8.549 4.057 1.00 0.00 15 LEU A O 7
ATOM 10085 N N . SER A 1 16 ? -3.689 8.460 3.265 1.00 0.00 16 SER A N 7
ATOM 10086 C CA . SER A 1 16 ? -3.721 9.809 2.657 1.00 0.00 16 SER A CA 7
ATOM 10087 C C . SER A 1 16 ? -4.782 9.991 1.556 1.00 0.00 16 SER A C 7
ATOM 10088 O O . SER A 1 16 ? -5.092 11.128 1.202 1.00 0.00 16 SER A O 7
ATOM 10096 N N . ALA A 1 17 ? -5.343 8.901 1.021 1.00 0.00 17 ALA A N 7
ATOM 10097 C CA . ALA A 1 17 ? -6.382 8.875 -0.011 1.00 0.00 17 ALA A CA 7
ATOM 10098 C C . ALA A 1 17 ? -7.711 8.336 0.569 1.00 0.00 17 ALA A C 7
ATOM 10099 O O . ALA A 1 17 ? -8.694 9.072 0.643 1.00 0.00 17 ALA A O 7
ATOM 10106 N N . VAL A 1 18 ? -7.698 7.114 1.110 1.00 0.00 18 VAL A N 7
ATOM 10107 C CA . VAL A 1 18 ? -8.767 6.436 1.875 1.00 0.00 18 VAL A CA 7
ATOM 10108 C C . VAL A 1 18 ? -9.390 7.333 2.956 1.00 0.00 18 VAL A C 7
ATOM 10109 O O . VAL A 1 18 ? -10.618 7.410 3.058 1.00 0.00 18 VAL A O 7
ATOM 10122 N N . THR A 1 19 ? -8.576 8.111 3.674 1.00 0.00 19 THR A N 7
ATOM 10123 C CA . THR A 1 19 ? -9.005 9.054 4.729 1.00 0.00 19 THR A CA 7
ATOM 10124 C C . THR A 1 19 ? -8.957 10.522 4.261 1.00 0.00 19 THR A C 7
ATOM 10125 O O . THR A 1 19 ? -9.272 11.425 5.032 1.00 0.00 19 THR A O 7
ATOM 10136 N N . SER A 1 20 ? -8.651 10.804 2.986 1.00 0.00 20 SER A N 7
ATOM 10137 C CA . SER A 1 20 ? -8.724 12.167 2.406 1.00 0.00 20 SER A CA 7
ATOM 10138 C C . SER A 1 20 ? -10.141 12.761 2.456 1.00 0.00 20 SER A C 7
ATOM 10139 O O . SER A 1 20 ? -10.325 13.975 2.563 1.00 0.00 20 SER A O 7
ATOM 10147 N N . ASN A 1 21 ? -11.154 11.887 2.444 1.00 0.00 21 ASN A N 7
ATOM 10148 C CA . ASN A 1 21 ? -12.573 12.220 2.626 1.00 0.00 21 ASN A CA 7
ATOM 10149 C C . ASN A 1 21 ? -12.993 12.345 4.117 1.00 0.00 21 ASN A C 7
ATOM 10150 O O . ASN A 1 21 ? -14.180 12.502 4.397 1.00 0.00 21 ASN A O 7
ATOM 10161 N N . THR A 1 22 ? -12.021 12.297 5.045 1.00 0.00 22 THR A N 7
ATOM 10162 C CA . THR A 1 22 ? -12.100 12.499 6.517 1.00 0.00 22 THR A CA 7
ATOM 10163 C C . THR A 1 22 ? -12.663 11.315 7.327 1.00 0.00 22 THR A C 7
ATOM 10164 O O . THR A 1 22 ? -13.147 11.470 8.451 1.00 0.00 22 THR A O 7
ATOM 10175 N N . ASP A 1 23 ? -12.576 10.097 6.778 1.00 0.00 23 ASP A N 7
ATOM 10176 C CA . ASP A 1 23 ? -13.254 8.898 7.294 1.00 0.00 23 ASP A CA 7
ATOM 10177 C C . ASP A 1 23 ? -12.433 8.095 8.325 1.00 0.00 23 ASP A C 7
ATOM 10178 O O . ASP A 1 23 ? -11.766 7.115 7.983 1.00 0.00 23 ASP A O 7
ATOM 10187 N N . THR A 1 24 ? -12.528 8.451 9.609 1.00 0.00 24 THR A N 7
ATOM 10188 C CA . THR A 1 24 ? -11.922 7.693 10.729 1.00 0.00 24 THR A CA 7
ATOM 10189 C C . THR A 1 24 ? -12.297 6.201 10.733 1.00 0.00 24 THR A C 7
ATOM 10190 O O . THR A 1 24 ? -11.467 5.361 11.081 1.00 0.00 24 THR A O 7
ATOM 10201 N N . SER A 1 25 ? -13.503 5.828 10.285 1.00 0.00 25 SER A N 7
ATOM 10202 C CA . SER A 1 25 ? -13.914 4.416 10.174 1.00 0.00 25 SER A CA 7
ATOM 10203 C C . SER A 1 25 ? -13.204 3.644 9.051 1.00 0.00 25 SER A C 7
ATOM 10204 O O . SER A 1 25 ? -13.091 2.421 9.139 1.00 0.00 25 SER A O 7
ATOM 10212 N N . LYS A 1 26 ? -12.674 4.308 8.007 1.00 0.00 26 LYS A N 7
ATOM 10213 C CA . LYS A 1 26 ? -11.829 3.634 7.000 1.00 0.00 26 LYS A CA 7
ATOM 10214 C C . LYS A 1 26 ? -10.447 3.235 7.531 1.00 0.00 26 LYS A C 7
ATOM 10215 O O . LYS A 1 26 ? -9.862 2.289 7.006 1.00 0.00 26 LYS A O 7
ATOM 10234 N N . SER A 1 27 ? -9.959 3.856 8.608 1.00 0.00 27 SER A N 7
ATOM 10235 C CA . SER A 1 27 ? -8.735 3.418 9.306 1.00 0.00 27 SER A CA 7
ATOM 10236 C C . SER A 1 27 ? -8.811 1.957 9.785 1.00 0.00 27 SER A C 7
ATOM 10237 O O . SER A 1 27 ? -7.793 1.268 9.829 1.00 0.00 27 SER A O 7
ATOM 10245 N N . ALA A 1 28 ? -10.015 1.440 10.074 1.00 0.00 28 ALA A N 7
ATOM 10246 C CA . ALA A 1 28 ? -10.234 0.023 10.383 1.00 0.00 28 ALA A CA 7
ATOM 10247 C C . ALA A 1 28 ? -10.001 -0.902 9.170 1.00 0.00 28 ALA A C 7
ATOM 10248 O O . ALA A 1 28 ? -9.435 -1.988 9.316 1.00 0.00 28 ALA A O 7
ATOM 10255 N N . ARG A 1 29 ? -10.388 -0.465 7.959 1.00 0.00 29 ARG A N 7
ATOM 10256 C CA . ARG A 1 29 ? -10.191 -1.225 6.711 1.00 0.00 29 ARG A CA 7
ATOM 10257 C C . ARG A 1 29 ? -8.720 -1.337 6.305 1.00 0.00 29 ARG A C 7
ATOM 10258 O O . ARG A 1 29 ? -8.362 -2.279 5.607 1.00 0.00 29 ARG A O 7
ATOM 10279 N N . ALA A 1 30 ? -7.837 -0.473 6.804 1.00 0.00 30 ALA A N 7
ATOM 10280 C CA . ALA A 1 30 ? -6.388 -0.628 6.644 1.00 0.00 30 ALA A CA 7
ATOM 10281 C C . ALA A 1 30 ? -5.871 -2.009 7.106 1.00 0.00 30 ALA A C 7
ATOM 10282 O O . ALA A 1 30 ? -4.981 -2.580 6.475 1.00 0.00 30 ALA A O 7
ATOM 10289 N N . GLN A 1 31 ? -6.472 -2.590 8.155 1.00 0.00 31 GLN A N 7
ATOM 10290 C CA . GLN A 1 31 ? -6.160 -3.951 8.616 1.00 0.00 31 GLN A CA 7
ATOM 10291 C C . GLN A 1 31 ? -6.694 -5.055 7.683 1.00 0.00 31 GLN A C 7
ATOM 10292 O O . GLN A 1 31 ? -6.143 -6.156 7.662 1.00 0.00 31 GLN A O 7
ATOM 10306 N N . ALA A 1 32 ? -7.724 -4.784 6.872 1.00 0.00 32 ALA A N 7
ATOM 10307 C CA . ALA A 1 32 ? -8.138 -5.689 5.797 1.00 0.00 32 ALA A CA 7
ATOM 10308 C C . ALA A 1 32 ? -7.111 -5.712 4.649 1.00 0.00 32 ALA A C 7
ATOM 10309 O O . ALA A 1 32 ? -6.893 -6.766 4.056 1.00 0.00 32 ALA A O 7
ATOM 10316 N N . LEU A 1 33 ? -6.396 -4.606 4.384 1.00 0.00 33 LEU A N 7
ATOM 10317 C CA . LEU A 1 33 ? -5.251 -4.603 3.459 1.00 0.00 33 LEU A CA 7
ATOM 10318 C C . LEU A 1 33 ? -4.156 -5.584 3.919 1.00 0.00 33 LEU A C 7
ATOM 10319 O O . LEU A 1 33 ? -3.582 -6.314 3.109 1.00 0.00 33 LEU A O 7
ATOM 10335 N N . SER A 1 34 ? -3.924 -5.680 5.232 1.00 0.00 34 SER A N 7
ATOM 10336 C CA . SER A 1 34 ? -3.020 -6.676 5.825 1.00 0.00 34 SER A CA 7
ATOM 10337 C C . SER A 1 34 ? -3.429 -8.129 5.532 1.00 0.00 34 SER A C 7
ATOM 10338 O O . SER A 1 34 ? -2.561 -8.999 5.540 1.00 0.00 34 SER A O 7
ATOM 10346 N N . THR A 1 35 ? -4.701 -8.416 5.212 1.00 0.00 35 THR A N 7
ATOM 10347 C CA . THR A 1 35 ? -5.132 -9.756 4.759 1.00 0.00 35 THR A CA 7
ATOM 10348 C C . THR A 1 35 ? -4.543 -10.111 3.389 1.00 0.00 35 THR A C 7
ATOM 10349 O O . THR A 1 35 ? -4.098 -11.242 3.180 1.00 0.00 35 THR A O 7
ATOM 10360 N N . ALA A 1 36 ? -4.455 -9.136 2.471 1.00 0.00 36 ALA A N 7
ATOM 10361 C CA . ALA A 1 36 ? -3.752 -9.313 1.205 1.00 0.00 36 ALA A CA 7
ATOM 10362 C C . ALA A 1 36 ? -2.245 -9.424 1.435 1.00 0.00 36 ALA A C 7
ATOM 10363 O O . ALA A 1 36 ? -1.650 -10.385 0.966 1.00 0.00 36 ALA A O 7
ATOM 10370 N N . LEU A 1 37 ? -1.634 -8.511 2.198 1.00 0.00 37 LEU A N 7
ATOM 10371 C CA . LEU A 1 37 ? -0.183 -8.511 2.448 1.00 0.00 37 LEU A CA 7
ATOM 10372 C C . LEU A 1 37 ? 0.300 -9.779 3.178 1.00 0.00 37 LEU A C 7
ATOM 10373 O O . LEU A 1 37 ? 1.385 -10.269 2.873 1.00 0.00 37 LEU A O 7
ATOM 10389 N N . ALA A 1 38 ? -0.507 -10.365 4.069 1.00 0.00 38 ALA A N 7
ATOM 10390 C CA . ALA A 1 38 ? -0.244 -11.682 4.660 1.00 0.00 38 ALA A CA 7
ATOM 10391 C C . ALA A 1 38 ? -0.212 -12.801 3.600 1.00 0.00 38 ALA A C 7
ATOM 10392 O O . ALA A 1 38 ? 0.693 -13.640 3.603 1.00 0.00 38 ALA A O 7
ATOM 10399 N N . SER A 1 39 ? -1.163 -12.789 2.660 1.00 0.00 39 SER A N 7
ATOM 10400 C CA . SER A 1 39 ? -1.171 -13.698 1.507 1.00 0.00 39 SER A CA 7
ATOM 10401 C C . SER A 1 39 ? 0.012 -13.431 0.563 1.00 0.00 39 SER A C 7
ATOM 10402 O O . SER A 1 39 ? 0.682 -14.370 0.145 1.00 0.00 39 SER A O 7
ATOM 10410 N N . SER A 1 40 ? 0.356 -12.163 0.304 1.00 0.00 40 SER A N 7
ATOM 10411 C CA . SER A 1 40 ? 1.519 -11.740 -0.491 1.00 0.00 40 SER A CA 7
ATOM 10412 C C . SER A 1 40 ? 2.850 -12.198 0.111 1.00 0.00 40 SER A C 7
ATOM 10413 O O . SER A 1 40 ? 3.740 -12.598 -0.631 1.00 0.00 40 SER A O 7
ATOM 10421 N N . LEU A 1 41 ? 2.985 -12.207 1.442 1.00 0.00 41 LEU A N 7
ATOM 10422 C CA . LEU A 1 41 ? 4.121 -12.796 2.166 1.00 0.00 41 LEU A CA 7
ATOM 10423 C C . LEU A 1 41 ? 4.309 -14.284 1.800 1.00 0.00 41 LEU A C 7
ATOM 10424 O O . LEU A 1 41 ? 5.426 -14.719 1.514 1.00 0.00 41 LEU A O 7
ATOM 10440 N N . ALA A 1 42 ? 3.219 -15.056 1.744 1.00 0.00 42 ALA A N 7
ATOM 10441 C CA . ALA A 1 42 ? 3.249 -16.460 1.336 1.00 0.00 42 ALA A CA 7
ATOM 10442 C C . ALA A 1 42 ? 3.367 -16.643 -0.194 1.00 0.00 42 ALA A C 7
ATOM 10443 O O . ALA A 1 42 ? 4.004 -17.590 -0.644 1.00 0.00 42 ALA A O 7
ATOM 10450 N N . ASP A 1 43 ? 2.817 -15.735 -1.004 1.00 0.00 43 ASP A N 7
ATOM 10451 C CA . ASP A 1 43 ? 2.899 -15.764 -2.474 1.00 0.00 43 ASP A CA 7
ATOM 10452 C C . ASP A 1 43 ? 4.252 -15.257 -3.019 1.00 0.00 43 ASP A C 7
ATOM 10453 O O . ASP A 1 43 ? 4.621 -15.579 -4.144 1.00 0.00 43 ASP A O 7
ATOM 10462 N N . LEU A 1 44 ? 5.027 -14.501 -2.233 1.00 0.00 44 LEU A N 7
ATOM 10463 C CA . LEU A 1 44 ? 6.430 -14.154 -2.506 1.00 0.00 44 LEU A CA 7
ATOM 10464 C C . LEU A 1 44 ? 7.335 -15.406 -2.470 1.00 0.00 44 LEU A C 7
ATOM 10465 O O . LEU A 1 44 ? 8.288 -15.506 -3.246 1.00 0.00 44 LEU A O 7
ATOM 10481 N N . LEU A 1 45 ? 7.035 -16.368 -1.585 1.00 0.00 45 LEU A N 7
ATOM 10482 C CA . LEU A 1 45 ? 7.834 -17.582 -1.349 1.00 0.00 45 LEU A CA 7
ATOM 10483 C C . LEU A 1 45 ? 7.927 -18.522 -2.574 1.00 0.00 45 LEU A C 7
ATOM 10484 O O . LEU A 1 45 ? 8.897 -19.272 -2.697 1.00 0.00 45 LEU A O 7
ATOM 10500 N N . ILE A 1 46 ? 6.954 -18.463 -3.490 1.00 0.00 46 ILE A N 7
ATOM 10501 C CA . ILE A 1 46 ? 6.879 -19.275 -4.718 1.00 0.00 46 ILE A CA 7
ATOM 10502 C C . ILE A 1 46 ? 6.591 -18.334 -5.891 1.00 0.00 46 ILE A C 7
ATOM 10503 O O . ILE A 1 46 ? 5.576 -17.644 -5.874 1.00 0.00 46 ILE A O 7
ATOM 10518 N N . SER A 1 47 ? 7.472 -18.274 -6.895 1.00 0.00 47 SER A N 7
ATOM 10519 C CA . SER A 1 47 ? 7.428 -17.221 -7.926 1.00 0.00 47 SER A CA 7
ATOM 10520 C C . SER A 1 47 ? 6.075 -17.103 -8.641 1.00 0.00 47 SER A C 7
ATOM 10521 O O . SER A 1 47 ? 5.498 -16.020 -8.624 1.00 0.00 47 SER A O 7
ATOM 10529 N N . GLU A 1 48 ? 5.567 -18.200 -9.223 1.00 0.00 48 GLU A N 7
ATOM 10530 C CA . GLU A 1 48 ? 4.325 -18.385 -10.023 1.00 0.00 48 GLU A CA 7
ATOM 10531 C C . GLU A 1 48 ? 4.053 -17.411 -11.204 1.00 0.00 48 GLU A C 7
ATOM 10532 O O . GLU A 1 48 ? 3.578 -17.835 -12.260 1.00 0.00 48 GLU A O 7
ATOM 10544 N N . SER A 1 49 ? 4.367 -16.126 -11.049 1.00 0.00 49 SER A N 7
ATOM 10545 C CA . SER A 1 49 ? 4.253 -15.016 -12.001 1.00 0.00 49 SER A CA 7
ATOM 10546 C C . SER A 1 49 ? 5.326 -13.964 -11.651 1.00 0.00 49 SER A C 7
ATOM 10547 O O . SER A 1 49 ? 5.047 -12.901 -11.086 1.00 0.00 49 SER A O 7
ATOM 10555 N N . SER A 1 50 ? 6.597 -14.331 -11.870 1.00 0.00 50 SER A N 7
ATOM 10556 C CA . SER A 1 50 ? 7.816 -13.569 -11.511 1.00 0.00 50 SER A CA 7
ATOM 10557 C C . SER A 1 50 ? 7.899 -13.077 -10.048 1.00 0.00 50 SER A C 7
ATOM 10558 O O . SER A 1 50 ? 8.616 -12.119 -9.747 1.00 0.00 50 SER A O 7
ATOM 10566 N N . GLY A 1 51 ? 7.173 -13.714 -9.123 1.00 0.00 51 GLY A N 7
ATOM 10567 C CA . GLY A 1 51 ? 7.113 -13.347 -7.702 1.00 0.00 51 GLY A CA 7
ATOM 10568 C C . GLY A 1 51 ? 6.410 -12.012 -7.421 1.00 0.00 51 GLY A C 7
ATOM 10569 O O . GLY A 1 51 ? 6.653 -11.417 -6.371 1.00 0.00 51 GLY A O 7
ATOM 10573 N N . SER A 1 52 ? 5.588 -11.509 -8.355 1.00 0.00 52 SER A N 7
ATOM 10574 C CA . SER A 1 52 ? 5.056 -10.137 -8.326 1.00 0.00 52 SER A CA 7
ATOM 10575 C C . SER A 1 52 ? 3.665 -10.022 -8.977 1.00 0.00 52 SER A C 7
ATOM 10576 O O . SER A 1 52 ? 3.465 -9.349 -9.992 1.00 0.00 52 SER A O 7
ATOM 10584 N N . SER A 1 53 ? 2.682 -10.709 -8.384 1.00 0.00 53 SER A N 7
ATOM 10585 C CA . SER A 1 53 ? 1.276 -10.779 -8.840 1.00 0.00 53 SER A CA 7
ATOM 10586 C C . SER A 1 53 ? 0.259 -10.233 -7.819 1.00 0.00 53 SER A C 7
ATOM 10587 O O . SER A 1 53 ? -0.955 -10.324 -8.016 1.00 0.00 53 SER A O 7
ATOM 10595 N N . TYR A 1 54 ? 0.746 -9.610 -6.741 1.00 0.00 54 TYR A N 7
ATOM 10596 C CA . TYR A 1 54 ? -0.054 -8.961 -5.695 1.00 0.00 54 TYR A CA 7
ATOM 10597 C C . TYR A 1 54 ? -0.564 -7.559 -6.077 1.00 0.00 54 TYR A C 7
ATOM 10598 O O . TYR A 1 54 ? -1.406 -7.010 -5.372 1.00 0.00 54 TYR A O 7
ATOM 10616 N N . GLN A 1 55 ? -0.089 -6.943 -7.164 1.00 0.00 55 GLN A N 7
ATOM 10617 C CA . GLN A 1 55 ? -0.480 -5.570 -7.526 1.00 0.00 55 GLN A CA 7
ATOM 10618 C C . GLN A 1 55 ? -1.990 -5.441 -7.818 1.00 0.00 55 GLN A C 7
ATOM 10619 O O . GLN A 1 55 ? -2.617 -4.453 -7.429 1.00 0.00 55 GLN A O 7
ATOM 10633 N N . THR A 1 56 ? -2.605 -6.480 -8.396 1.00 0.00 56 THR A N 7
ATOM 10634 C CA . THR A 1 56 ? -4.071 -6.597 -8.521 1.00 0.00 56 THR A CA 7
ATOM 10635 C C . THR A 1 56 ? -4.753 -6.712 -7.155 1.00 0.00 56 THR A C 7
ATOM 10636 O O . THR A 1 56 ? -5.821 -6.134 -6.967 1.00 0.00 56 THR A O 7
ATOM 10647 N N . GLN A 1 57 ? -4.137 -7.385 -6.172 1.00 0.00 57 GLN A N 7
ATOM 10648 C CA . GLN A 1 57 ? -4.636 -7.414 -4.789 1.00 0.00 57 GLN A CA 7
ATOM 10649 C C . GLN A 1 57 ? -4.575 -6.026 -4.142 1.00 0.00 57 GLN A C 7
ATOM 10650 O O . GLN A 1 57 ? -5.522 -5.663 -3.459 1.00 0.00 57 GLN A O 7
ATOM 10664 N N . ILE A 1 58 ? -3.536 -5.211 -4.374 1.00 0.00 58 ILE A N 7
ATOM 10665 C CA . ILE A 1 58 ? -3.503 -3.832 -3.847 1.00 0.00 58 ILE A CA 7
ATOM 10666 C C . ILE A 1 58 ? -4.612 -2.974 -4.472 1.00 0.00 58 ILE A C 7
ATOM 10667 O O . ILE A 1 58 ? -5.303 -2.256 -3.751 1.00 0.00 58 ILE A O 7
ATOM 10682 N N . SER A 1 59 ? -4.829 -3.070 -5.790 1.00 0.00 59 SER A N 7
ATOM 10683 C CA . SER A 1 59 ? -5.931 -2.368 -6.469 1.00 0.00 59 SER A CA 7
ATOM 10684 C C . SER A 1 59 ? -7.306 -2.827 -5.958 1.00 0.00 59 SER A C 7
ATOM 10685 O O . SER A 1 59 ? -8.153 -2.002 -5.610 1.00 0.00 59 SER A O 7
ATOM 10693 N N . ALA A 1 60 ? -7.509 -4.143 -5.826 1.00 0.00 60 ALA A N 7
ATOM 10694 C CA . ALA A 1 60 ? -8.717 -4.721 -5.247 1.00 0.00 60 ALA A CA 7
ATOM 10695 C C . ALA A 1 60 ? -8.930 -4.245 -3.804 1.00 0.00 60 ALA A C 7
ATOM 10696 O O . ALA A 1 60 ? -9.976 -3.680 -3.504 1.00 0.00 60 ALA A O 7
ATOM 10703 N N . LEU A 1 61 ? -7.944 -4.402 -2.915 1.00 0.00 61 LEU A N 7
ATOM 10704 C CA . LEU A 1 61 ? -8.068 -3.994 -1.518 1.00 0.00 61 LEU A CA 7
ATOM 10705 C C . LEU A 1 61 ? -8.238 -2.479 -1.378 1.00 0.00 61 LEU A C 7
ATOM 10706 O O . LEU A 1 61 ? -9.171 -2.079 -0.704 1.00 0.00 61 LEU A O 7
ATOM 10722 N N . THR A 1 62 ? -7.453 -1.612 -2.027 1.00 0.00 62 THR A N 7
ATOM 10723 C CA . THR A 1 62 ? -7.670 -0.152 -1.907 1.00 0.00 62 THR A CA 7
ATOM 10724 C C . THR A 1 62 ? -9.064 0.281 -2.399 1.00 0.00 62 THR A C 7
ATOM 10725 O O . THR A 1 62 ? -9.664 1.198 -1.836 1.00 0.00 62 THR A O 7
ATOM 10736 N N . ASN A 1 63 ? -9.644 -0.427 -3.380 1.00 0.00 63 ASN A N 7
ATOM 10737 C CA . ASN A 1 63 ? -11.053 -0.282 -3.745 1.00 0.00 63 ASN A CA 7
ATOM 10738 C C . ASN A 1 63 ? -12.001 -0.818 -2.651 1.00 0.00 63 ASN A C 7
ATOM 10739 O O . ASN A 1 63 ? -12.912 -0.087 -2.267 1.00 0.00 63 ASN A O 7
ATOM 10750 N N . ILE A 1 64 ? -11.821 -2.046 -2.149 1.00 0.00 64 ILE A N 7
ATOM 10751 C CA . ILE A 1 64 ? -12.694 -2.662 -1.129 1.00 0.00 64 ILE A CA 7
ATOM 10752 C C . ILE A 1 64 ? -12.629 -1.928 0.220 1.00 0.00 64 ILE A C 7
ATOM 10753 O O . ILE A 1 64 ? -13.645 -1.801 0.896 1.00 0.00 64 ILE A O 7
ATOM 10768 N N . LEU A 1 65 ? -11.476 -1.370 0.591 1.00 0.00 65 LEU A N 7
ATOM 10769 C CA . LEU A 1 65 ? -11.284 -0.500 1.755 1.00 0.00 65 LEU A CA 7
ATOM 10770 C C . LEU A 1 65 ? -12.283 0.669 1.757 1.00 0.00 65 LEU A C 7
ATOM 10771 O O . LEU A 1 65 ? -12.840 1.005 2.803 1.00 0.00 65 LEU A O 7
ATOM 10787 N N . SER A 1 66 ? -12.553 1.239 0.581 1.00 0.00 66 SER A N 7
ATOM 10788 C CA . SER A 1 66 ? -13.569 2.276 0.382 1.00 0.00 66 SER A CA 7
ATOM 10789 C C . SER A 1 66 ? -14.973 1.703 0.200 1.00 0.00 66 SER A C 7
ATOM 10790 O O . SER A 1 66 ? -15.920 2.156 0.839 1.00 0.00 66 SER A O 7
ATOM 10798 N N . ASP A 1 67 ? -15.109 0.658 -0.619 1.00 0.00 67 ASP A N 7
ATOM 10799 C CA . ASP A 1 67 ? -16.384 -0.002 -0.915 1.00 0.00 67 ASP A CA 7
ATOM 10800 C C . ASP A 1 67 ? -17.016 -0.698 0.308 1.00 0.00 67 ASP A C 7
ATOM 10801 O O . ASP A 1 67 ? -18.203 -1.001 0.295 1.00 0.00 67 ASP A O 7
ATOM 10810 N N . CYS A 1 68 ? -16.265 -0.905 1.394 1.00 0.00 68 CYS A N 7
ATOM 10811 C CA . CYS A 1 68 ? -16.783 -1.320 2.700 1.00 0.00 68 CYS A CA 7
ATOM 10812 C C . CYS A 1 68 ? -17.669 -0.236 3.363 1.00 0.00 68 CYS A C 7
ATOM 10813 O O . CYS A 1 68 ? -18.573 -0.556 4.136 1.00 0.00 68 CYS A O 7
ATOM 10821 N N . PHE A 1 69 ? -17.444 1.047 3.042 1.00 0.00 69 PHE A N 7
ATOM 10822 C CA . PHE A 1 69 ? -18.258 2.178 3.512 1.00 0.00 69 PHE A CA 7
ATOM 10823 C C . PHE A 1 69 ? -19.555 2.348 2.686 1.00 0.00 69 PHE A C 7
ATOM 10824 O O . PHE A 1 69 ? -20.600 2.685 3.242 1.00 0.00 69 PHE A O 7
ATOM 10841 N N . VAL A 1 70 ? -19.512 2.065 1.373 1.00 0.00 70 VAL A N 7
ATOM 10842 C CA . VAL A 1 70 ? -20.634 2.223 0.409 1.00 0.00 70 VAL A CA 7
ATOM 10843 C C . VAL A 1 70 ? -21.184 3.673 0.365 1.00 0.00 70 VAL A C 7
ATOM 10844 O O . VAL A 1 70 ? -22.385 3.904 0.220 1.00 0.00 70 VAL A O 7
ATOM 10857 N N . THR A 1 71 ? -20.301 4.676 0.481 1.00 0.00 71 THR A N 7
ATOM 10858 C CA . THR A 1 71 ? -20.669 6.112 0.508 1.00 0.00 71 THR A CA 7
ATOM 10859 C C . THR A 1 71 ? -19.669 6.954 -0.287 1.00 0.00 71 THR A C 7
ATOM 10860 O O . THR A 1 71 ? -18.635 7.357 0.246 1.00 0.00 71 THR A O 7
ATOM 10871 N N . THR A 1 72 ? -19.987 7.206 -1.567 1.00 0.00 72 THR A N 7
ATOM 10872 C CA . THR A 1 72 ? -19.264 8.049 -2.559 1.00 0.00 72 THR A CA 7
ATOM 10873 C C . THR A 1 72 ? -17.877 7.522 -2.945 1.00 0.00 72 THR A C 7
ATOM 10874 O O . THR A 1 72 ? -17.585 7.295 -4.120 1.00 0.00 72 THR A O 7
ATOM 10885 N N . THR A 1 73 ? -17.028 7.299 -1.948 1.00 0.00 73 THR A N 7
ATOM 10886 C CA . THR A 1 73 ? -15.709 6.677 -2.037 1.00 0.00 73 THR A CA 7
ATOM 10887 C C . THR A 1 73 ? -15.845 5.180 -2.342 1.00 0.00 73 THR A C 7
ATOM 10888 O O . THR A 1 73 ? -16.145 4.356 -1.479 1.00 0.00 73 THR A O 7
ATOM 10899 N N . GLY A 1 74 ? -15.684 4.831 -3.615 1.00 0.00 74 GLY A N 7
ATOM 10900 C CA . GLY A 1 74 ? -15.699 3.458 -4.126 1.00 0.00 74 GLY A CA 7
ATOM 10901 C C . GLY A 1 74 ? -16.113 3.450 -5.593 1.00 0.00 74 GLY A C 7
ATOM 10902 O O . GLY A 1 74 ? -15.256 3.487 -6.471 1.00 0.00 74 GLY A O 7
ATOM 10906 N N . SER A 1 75 ? -17.428 3.466 -5.845 1.00 0.00 75 SER A N 7
ATOM 10907 C CA . SER A 1 75 ? -18.069 3.536 -7.177 1.00 0.00 75 SER A CA 7
ATOM 10908 C C . SER A 1 75 ? -17.461 2.592 -8.244 1.00 0.00 75 SER A C 7
ATOM 10909 O O . SER A 1 75 ? -17.468 2.891 -9.440 1.00 0.00 75 SER A O 7
ATOM 10917 N N . ASN A 1 76 ? -16.917 1.452 -7.791 1.00 0.00 76 ASN A N 7
ATOM 10918 C CA . ASN A 1 76 ? -15.876 0.634 -8.436 1.00 0.00 76 ASN A CA 7
ATOM 10919 C C . ASN A 1 76 ? -14.634 1.435 -8.904 1.00 0.00 76 ASN A C 7
ATOM 10920 O O . ASN A 1 76 ? -14.706 2.225 -9.845 1.00 0.00 76 ASN A O 7
ATOM 10931 N N . ASN A 1 77 ? -13.473 1.161 -8.288 1.00 0.00 77 ASN A N 7
ATOM 10932 C CA . ASN A 1 77 ? -12.176 1.811 -8.566 1.00 0.00 77 ASN A CA 7
ATOM 10933 C C . ASN A 1 77 ? -12.212 3.344 -8.297 1.00 0.00 77 ASN A C 7
ATOM 10934 O O . ASN A 1 77 ? -12.326 4.136 -9.239 1.00 0.00 77 ASN A O 7
ATOM 10945 N N . PRO A 1 78 ? -12.123 3.779 -7.019 1.00 0.00 78 PRO A N 7
ATOM 10946 C CA . PRO A 1 78 ? -12.170 5.197 -6.637 1.00 0.00 78 PRO A CA 7
ATOM 10947 C C . PRO A 1 78 ? -10.926 5.977 -7.089 1.00 0.00 78 PRO A C 7
ATOM 10948 O O . PRO A 1 78 ? -9.955 5.399 -7.585 1.00 0.00 78 PRO A O 7
ATOM 10959 N N . ALA A 1 79 ? -10.898 7.287 -6.815 1.00 0.00 79 ALA A N 7
ATOM 10960 C CA . ALA A 1 79 ? -9.692 8.114 -6.947 1.00 0.00 79 ALA A CA 7
ATOM 10961 C C . ALA A 1 79 ? -8.463 7.456 -6.296 1.00 0.00 79 ALA A C 7
ATOM 10962 O O . ALA A 1 79 ? -7.369 7.504 -6.851 1.00 0.00 79 ALA A O 7
ATOM 10969 N N . PHE A 1 80 ? -8.647 6.772 -5.161 1.00 0.00 80 PHE A N 7
ATOM 10970 C CA . PHE A 1 80 ? -7.575 6.117 -4.410 1.00 0.00 80 PHE A CA 7
ATOM 10971 C C . PHE A 1 80 ? -6.968 4.913 -5.151 1.00 0.00 80 PHE A C 7
ATOM 10972 O O . PHE A 1 80 ? -5.791 4.633 -4.956 1.00 0.00 80 PHE A O 7
ATOM 10989 N N . VAL A 1 81 ? -7.717 4.238 -6.038 1.00 0.00 81 VAL A N 7
ATOM 10990 C CA . VAL A 1 81 ? -7.153 3.258 -6.991 1.00 0.00 81 VAL A CA 7
ATOM 10991 C C . VAL A 1 81 ? -6.244 3.959 -8.000 1.00 0.00 81 VAL A C 7
ATOM 10992 O O . VAL A 1 81 ? -5.129 3.502 -8.238 1.00 0.00 81 VAL A O 7
ATOM 11005 N N . SER A 1 82 ? -6.688 5.086 -8.567 1.00 0.00 82 SER A N 7
ATOM 11006 C CA . SER A 1 82 ? -5.900 5.851 -9.545 1.00 0.00 82 SER A CA 7
ATOM 11007 C C . SER A 1 82 ? -4.614 6.406 -8.920 1.00 0.00 82 SER A C 7
ATOM 11008 O O . SER A 1 82 ? -3.533 6.308 -9.504 1.00 0.00 82 SER A O 7
ATOM 11016 N N . ARG A 1 83 ? -4.720 6.897 -7.674 1.00 0.00 83 ARG A N 7
ATOM 11017 C CA . ARG A 1 83 ? -3.594 7.258 -6.802 1.00 0.00 83 ARG A CA 7
ATOM 11018 C C . ARG A 1 83 ? -2.683 6.044 -6.594 1.00 0.00 83 ARG A C 7
ATOM 11019 O O . ARG A 1 83 ? -1.524 6.113 -6.983 1.00 0.00 83 ARG A O 7
ATOM 11040 N N . VAL A 1 84 ? -3.192 4.915 -6.087 1.00 0.00 84 VAL A N 7
ATOM 11041 C CA . VAL A 1 84 ? -2.434 3.660 -5.870 1.00 0.00 84 VAL A CA 7
ATOM 11042 C C . VAL A 1 84 ? -1.703 3.158 -7.109 1.00 0.00 84 VAL A C 7
ATOM 11043 O O . VAL A 1 84 ? -0.571 2.708 -6.976 1.00 0.00 84 VAL A O 7
ATOM 11056 N N . GLN A 1 85 ? -2.282 3.247 -8.307 1.00 0.00 85 GLN A N 7
ATOM 11057 C CA . GLN A 1 85 ? -1.615 2.778 -9.526 1.00 0.00 85 GLN A CA 7
ATOM 11058 C C . GLN A 1 85 ? -0.286 3.518 -9.777 1.00 0.00 85 GLN A C 7
ATOM 11059 O O . GLN A 1 85 ? 0.716 2.897 -10.138 1.00 0.00 85 GLN A O 7
ATOM 11073 N N . THR A 1 86 ? -0.256 4.828 -9.512 1.00 0.00 86 THR A N 7
ATOM 11074 C CA . THR A 1 86 ? 0.957 5.660 -9.578 1.00 0.00 86 THR A CA 7
ATOM 11075 C C . THR A 1 86 ? 1.792 5.560 -8.299 1.00 0.00 86 THR A C 7
ATOM 11076 O O . THR A 1 86 ? 3.011 5.460 -8.378 1.00 0.00 86 THR A O 7
ATOM 11087 N N . LEU A 1 87 ? 1.178 5.533 -7.113 1.00 0.00 87 LEU A N 7
ATOM 11088 C CA . LEU A 1 87 ? 1.874 5.434 -5.826 1.00 0.00 87 LEU A CA 7
ATOM 11089 C C . LEU A 1 87 ? 2.570 4.084 -5.608 1.00 0.00 87 LEU A C 7
ATOM 11090 O O . LEU A 1 87 ? 3.612 4.073 -4.969 1.00 0.00 87 LEU A O 7
ATOM 11106 N N . ILE A 1 88 ? 2.084 2.972 -6.169 1.00 0.00 88 ILE A N 7
ATOM 11107 C CA . ILE A 1 88 ? 2.812 1.690 -6.212 1.00 0.00 88 ILE A CA 7
ATOM 11108 C C . ILE A 1 88 ? 4.054 1.793 -7.106 1.00 0.00 88 ILE A C 7
ATOM 11109 O O . ILE A 1 88 ? 5.122 1.323 -6.713 1.00 0.00 88 ILE A O 7
ATOM 11124 N N . ALA A 1 89 ? 3.950 2.453 -8.266 1.00 0.00 89 ALA A N 7
ATOM 11125 C CA . ALA A 1 89 ? 5.105 2.721 -9.122 1.00 0.00 89 ALA A CA 7
ATOM 11126 C C . ALA A 1 89 ? 6.120 3.649 -8.429 1.00 0.00 89 ALA A C 7
ATOM 11127 O O . ALA A 1 89 ? 7.310 3.349 -8.404 1.00 0.00 89 ALA A O 7
ATOM 11134 N N . VAL A 1 90 ? 5.670 4.741 -7.804 1.00 0.00 90 VAL A N 7
ATOM 11135 C CA . VAL A 1 90 ? 6.531 5.650 -7.028 1.00 0.00 90 VAL A CA 7
ATOM 11136 C C . VAL A 1 90 ? 7.107 4.961 -5.782 1.00 0.00 90 VAL A C 7
ATOM 11137 O O . VAL A 1 90 ? 8.256 5.213 -5.453 1.00 0.00 90 VAL A O 7
ATOM 11150 N N . LEU A 1 91 ? 6.389 4.041 -5.127 1.00 0.00 91 LEU A N 7
ATOM 11151 C CA . LEU A 1 91 ? 6.891 3.211 -4.019 1.00 0.00 91 LEU A CA 7
ATOM 11152 C C . LEU A 1 91 ? 8.023 2.280 -4.482 1.00 0.00 91 LEU A C 7
ATOM 11153 O O . LEU A 1 91 ? 9.112 2.314 -3.904 1.00 0.00 91 LEU A O 7
ATOM 11169 N N . SER A 1 92 ? 7.811 1.487 -5.539 1.00 0.00 92 SER A N 7
ATOM 11170 C CA . SER A 1 92 ? 8.847 0.583 -6.058 1.00 0.00 92 SER A CA 7
ATOM 11171 C C . SER A 1 92 ? 10.046 1.349 -6.629 1.00 0.00 92 SER A C 7
ATOM 11172 O O . SER A 1 92 ? 11.194 0.981 -6.362 1.00 0.00 92 SER A O 7
ATOM 11180 N N . GLN A 1 93 ? 9.810 2.469 -7.324 1.00 0.00 93 GLN A N 7
ATOM 11181 C CA . GLN A 1 93 ? 10.873 3.375 -7.759 1.00 0.00 93 GLN A CA 7
ATOM 11182 C C . GLN A 1 93 ? 11.584 4.066 -6.588 1.00 0.00 93 GLN A C 7
ATOM 11183 O O . GLN A 1 93 ? 12.800 4.178 -6.651 1.00 0.00 93 GLN A O 7
ATOM 11197 N N . SER A 1 94 ? 10.910 4.472 -5.507 1.00 0.00 94 SER A N 7
ATOM 11198 C CA . SER A 1 94 ? 11.559 5.027 -4.305 1.00 0.00 94 SER A CA 7
ATOM 11199 C C . SER A 1 94 ? 12.517 4.026 -3.661 1.00 0.00 94 SER A C 7
ATOM 11200 O O . SER A 1 94 ? 13.637 4.402 -3.312 1.00 0.00 94 SER A O 7
ATOM 11208 N N . SER A 1 95 ? 12.138 2.747 -3.566 1.00 0.00 95 SER A N 7
ATOM 11209 C CA . SER A 1 95 ? 13.052 1.687 -3.117 1.00 0.00 95 SER A CA 7
ATOM 11210 C C . SER A 1 95 ? 14.259 1.539 -4.052 1.00 0.00 95 SER A C 7
ATOM 11211 O O . SER A 1 95 ? 15.396 1.575 -3.585 1.00 0.00 95 SER A O 7
ATOM 11219 N N . SER A 1 96 ? 14.054 1.468 -5.373 1.00 0.00 96 SER A N 7
ATOM 11220 C CA . SER A 1 96 ? 15.155 1.413 -6.354 1.00 0.00 96 SER A CA 7
ATOM 11221 C C . SER A 1 96 ? 16.040 2.671 -6.378 1.00 0.00 96 SER A C 7
ATOM 11222 O O . SER A 1 96 ? 17.251 2.579 -6.580 1.00 0.00 96 SER A O 7
ATOM 11230 N N . ASN A 1 97 ? 15.473 3.851 -6.121 1.00 0.00 97 ASN A N 7
ATOM 11231 C CA . ASN A 1 97 ? 16.200 5.117 -6.008 1.00 0.00 97 ASN A CA 7
ATOM 11232 C C . ASN A 1 97 ? 16.968 5.204 -4.670 1.00 0.00 97 ASN A C 7
ATOM 11233 O O . ASN A 1 97 ? 18.013 5.841 -4.597 1.00 0.00 97 ASN A O 7
ATOM 11244 N N . ALA A 1 98 ? 16.525 4.507 -3.618 1.00 0.00 98 ALA A N 7
ATOM 11245 C CA . ALA A 1 98 ? 17.289 4.334 -2.379 1.00 0.00 98 ALA A CA 7
ATOM 11246 C C . ALA A 1 98 ? 18.460 3.331 -2.511 1.00 0.00 98 ALA A C 7
ATOM 11247 O O . ALA A 1 98 ? 19.460 3.483 -1.804 1.00 0.00 98 ALA A O 7
ATOM 11254 N N . ILE A 1 99 ? 18.385 2.344 -3.422 1.00 0.00 99 ILE A N 7
ATOM 11255 C CA . ILE A 1 99 ? 19.509 1.431 -3.733 1.00 0.00 99 ILE A CA 7
ATOM 11256 C C . ILE A 1 99 ? 20.727 2.225 -4.252 1.00 0.00 99 ILE A C 7
ATOM 11257 O O . ILE A 1 99 ? 21.842 2.015 -3.766 1.00 0.00 99 ILE A O 7
ATOM 11272 N N . SER A 1 100 ? 20.504 3.179 -5.170 1.00 0.00 100 SER A N 7
ATOM 11273 C CA . SER A 1 100 ? 21.527 4.090 -5.723 1.00 0.00 100 SER A CA 7
ATOM 11274 C C . SER A 1 100 ? 20.920 5.448 -6.124 1.00 0.00 100 SER A C 7
ATOM 11275 O O . SER A 1 100 ? 20.514 5.641 -7.274 1.00 0.00 100 SER A O 7
ATOM 11283 N N . GLY A 1 101 ? 20.851 6.397 -5.182 1.00 0.00 101 GLY A N 7
ATOM 11284 C CA . GLY A 1 101 ? 20.375 7.769 -5.439 1.00 0.00 101 GLY A CA 7
ATOM 11285 C C . GLY A 1 101 ? 20.013 8.591 -4.190 1.00 0.00 101 GLY A C 7
ATOM 11286 O O . GLY A 1 101 ? 20.391 9.760 -4.108 1.00 0.00 101 GLY A O 7
ATOM 11290 N N . ALA A 1 102 ? 19.352 7.964 -3.207 1.00 0.00 102 ALA A N 7
ATOM 11291 C CA . ALA A 1 102 ? 18.917 8.513 -1.909 1.00 0.00 102 ALA A CA 7
ATOM 11292 C C . ALA A 1 102 ? 18.064 9.808 -1.978 1.00 0.00 102 ALA A C 7
ATOM 11293 O O . ALA A 1 102 ? 18.591 10.922 -2.058 1.00 0.00 102 ALA A O 7
ATOM 11300 N N . THR A 1 103 ? 16.731 9.666 -1.895 1.00 0.00 103 THR A N 7
ATOM 11301 C CA . THR A 1 103 ? 15.757 10.768 -2.085 1.00 0.00 103 THR A CA 7
ATOM 11302 C C . THR A 1 103 ? 14.864 11.071 -0.872 1.00 0.00 103 THR A C 7
ATOM 11303 O O . THR A 1 103 ? 14.544 12.240 -0.641 1.00 0.00 103 THR A O 7
ATOM 11314 N N . GLY A 1 104 ? 14.477 10.063 -0.077 1.00 0.00 104 GLY A N 7
ATOM 11315 C CA . GLY A 1 104 ? 13.611 10.218 1.104 1.00 0.00 104 GLY A CA 7
ATOM 11316 C C . GLY A 1 104 ? 12.116 10.115 0.769 1.00 0.00 104 GLY A C 7
ATOM 11317 O O . GLY A 1 104 ? 11.482 11.120 0.442 1.00 0.00 104 GLY A O 7
ATOM 11321 N N . GLY A 1 105 ? 11.553 8.899 0.825 1.00 0.00 105 GLY A N 7
ATOM 11322 C CA . GLY A 1 105 ? 10.173 8.599 0.403 1.00 0.00 105 GLY A CA 7
ATOM 11323 C C . GLY A 1 105 ? 9.076 9.357 1.169 1.00 0.00 105 GLY A C 7
ATOM 11324 O O . GLY A 1 105 ? 8.302 10.082 0.542 1.00 0.00 105 GLY A O 7
ATOM 11328 N N . SER A 1 106 ? 9.039 9.198 2.504 1.00 0.00 106 SER A N 7
ATOM 11329 C CA . SER A 1 106 ? 8.144 9.854 3.497 1.00 0.00 106 SER A CA 7
ATOM 11330 C C . SER A 1 106 ? 8.228 9.170 4.877 1.00 0.00 106 SER A C 7
ATOM 11331 O O . SER A 1 106 ? 7.256 8.613 5.390 1.00 0.00 106 SER A O 7
ATOM 11339 N N . ALA A 1 107 ? 9.412 9.191 5.501 1.00 0.00 107 ALA A N 7
ATOM 11340 C CA . ALA A 1 107 ? 9.689 8.613 6.829 1.00 0.00 107 ALA A CA 7
ATOM 11341 C C . ALA A 1 107 ? 9.057 9.387 8.025 1.00 0.00 107 ALA A C 7
ATOM 11342 O O . ALA A 1 107 ? 9.589 9.373 9.138 1.00 0.00 107 ALA A O 7
ATOM 11349 N N . PHE A 1 108 ? 7.933 10.084 7.812 1.00 0.00 108 PHE A N 7
ATOM 11350 C CA . PHE A 1 108 ? 7.213 10.877 8.823 1.00 0.00 108 PHE A CA 7
ATOM 11351 C C . PHE A 1 108 ? 6.461 10.052 9.886 1.00 0.00 108 PHE A C 7
ATOM 11352 O O . PHE A 1 108 ? 6.078 10.614 10.913 1.00 0.00 108 PHE A O 7
ATOM 11369 N N . ALA A 1 109 ? 6.239 8.748 9.665 1.00 0.00 109 ALA A N 7
ATOM 11370 C CA . ALA A 1 109 ? 5.508 7.839 10.563 1.00 0.00 109 ALA A CA 7
ATOM 11371 C C . ALA A 1 109 ? 4.198 8.436 11.140 1.00 0.00 109 ALA A C 7
ATOM 11372 O O . ALA A 1 109 ? 3.980 8.437 12.353 1.00 0.00 109 ALA A O 7
ATOM 11379 N N . GLN A 1 110 ? 3.350 8.987 10.259 1.00 0.00 110 GLN A N 7
ATOM 11380 C CA . GLN A 1 110 ? 2.113 9.728 10.574 1.00 0.00 110 GLN A CA 7
ATOM 11381 C C . GLN A 1 110 ? 2.263 10.784 11.697 1.00 0.00 110 GLN A C 7
ATOM 11382 O O . GLN A 1 110 ? 1.449 10.865 12.618 1.00 0.00 110 GLN A O 7
ATOM 11396 N N . SER A 1 111 ? 3.325 11.597 11.612 1.00 0.00 111 SER A N 7
ATOM 11397 C CA . SER A 1 111 ? 3.748 12.587 12.622 1.00 0.00 111 SER A CA 7
ATOM 11398 C C . SER A 1 111 ? 4.306 11.918 13.895 1.00 0.00 111 SER A C 7
ATOM 11399 O O . SER A 1 111 ? 3.920 12.232 15.024 1.00 0.00 111 SER A O 7
ATOM 11407 N N . GLN A 1 112 ? 5.201 10.942 13.685 1.00 0.00 112 GLN A N 7
ATOM 11408 C CA . GLN A 1 112 ? 5.828 10.079 14.698 1.00 0.00 112 GLN A CA 7
ATOM 11409 C C . GLN A 1 112 ? 4.835 9.499 15.731 1.00 0.00 112 GLN A C 7
ATOM 11410 O O . GLN A 1 112 ? 5.025 9.609 16.946 1.00 0.00 112 GLN A O 7
ATOM 11424 N N . ALA A 1 113 ? 3.760 8.880 15.230 1.00 0.00 113 ALA A N 7
ATOM 11425 C CA . ALA A 1 113 ? 2.630 8.363 16.012 1.00 0.00 113 ALA A CA 7
ATOM 11426 C C . ALA A 1 113 ? 2.140 6.979 15.518 1.00 0.00 113 ALA A C 7
ATOM 11427 O O . ALA A 1 113 ? 0.938 6.715 15.435 1.00 0.00 113 ALA A O 7
ATOM 11434 N N . PHE A 1 114 ? 3.078 6.086 15.179 1.00 0.00 114 PHE A N 7
ATOM 11435 C CA . PHE A 1 114 ? 2.809 4.693 14.795 1.00 0.00 114 PHE A CA 7
ATOM 11436 C C . PHE A 1 114 ? 3.019 3.723 15.978 1.00 0.00 114 PHE A C 7
ATOM 11437 O O . PHE A 1 114 ? 4.153 3.368 16.311 1.00 0.00 114 PHE A O 7
ATOM 11454 N N . GLN A 1 115 ? 1.917 3.283 16.599 1.00 0.00 115 GLN A N 7
ATOM 11455 C CA . GLN A 1 115 ? 1.851 2.109 17.489 1.00 0.00 115 GLN A CA 7
ATOM 11456 C C . GLN A 1 115 ? 0.379 1.688 17.708 1.00 0.00 115 GLN A C 7
ATOM 11457 O O . GLN A 1 115 ? -0.441 2.525 18.096 1.00 0.00 115 GLN A O 7
ATOM 11471 N N . GLN A 1 116 ? 0.035 0.408 17.494 1.00 0.00 116 GLN A N 7
ATOM 11472 C CA . GLN A 1 116 ? -1.283 -0.155 17.866 1.00 0.00 116 GLN A CA 7
ATOM 11473 C C . GLN A 1 116 ? -1.250 -1.696 17.966 1.00 0.00 116 GLN A C 7
ATOM 11474 O O . GLN A 1 116 ? -1.587 -2.253 19.012 1.00 0.00 116 GLN A O 7
ATOM 11488 N N . SER A 1 117 ? -0.757 -2.361 16.913 1.00 0.00 117 SER A N 7
ATOM 11489 C CA . SER A 1 117 ? -0.508 -3.812 16.819 1.00 0.00 117 SER A CA 7
ATOM 11490 C C . SER A 1 117 ? 0.625 -4.084 15.821 1.00 0.00 117 SER A C 7
ATOM 11491 O O . SER A 1 117 ? 0.658 -3.484 14.741 1.00 0.00 117 SER A O 7
ATOM 11499 N N . ALA A 1 118 ? 1.553 -4.979 16.181 1.00 0.00 118 ALA A N 7
ATOM 11500 C CA . ALA A 1 118 ? 2.737 -5.357 15.390 1.00 0.00 118 ALA A CA 7
ATOM 11501 C C . ALA A 1 118 ? 3.230 -6.794 15.714 1.00 0.00 118 ALA A C 7
ATOM 11502 O O . ALA A 1 118 ? 4.424 -7.102 15.489 1.00 0.00 118 ALA A O 7
ATOM 11509 N N . GLY A 1 1 ? 9.039 -10.130 -2.527 1.00 0.00 1 GLY A N 8
ATOM 11510 C CA . GLY A 1 1 ? 10.109 -9.236 -3.036 1.00 0.00 1 GLY A CA 8
ATOM 11511 C C . GLY A 1 1 ? 10.022 -7.865 -2.388 1.00 0.00 1 GLY A C 8
ATOM 11512 O O . GLY A 1 1 ? 9.487 -7.757 -1.288 1.00 0.00 1 GLY A O 8
ATOM 11515 N N . SER A 1 2 ? 10.495 -6.806 -3.055 1.00 0.00 2 SER A N 8
ATOM 11516 C CA . SER A 1 2 ? 10.493 -5.422 -2.527 1.00 0.00 2 SER A CA 8
ATOM 11517 C C . SER A 1 2 ? 9.104 -4.911 -2.116 1.00 0.00 2 SER A C 8
ATOM 11518 O O . SER A 1 2 ? 8.992 -4.097 -1.196 1.00 0.00 2 SER A O 8
ATOM 11526 N N . GLU A 1 3 ? 8.033 -5.454 -2.710 1.00 0.00 3 GLU A N 8
ATOM 11527 C CA . GLU A 1 3 ? 6.654 -5.189 -2.280 1.00 0.00 3 GLU A CA 8
ATOM 11528 C C . GLU A 1 3 ? 6.394 -5.488 -0.789 1.00 0.00 3 GLU A C 8
ATOM 11529 O O . GLU A 1 3 ? 5.489 -4.888 -0.210 1.00 0.00 3 GLU A O 8
ATOM 11541 N N . GLN A 1 4 ? 7.215 -6.325 -0.131 1.00 0.00 4 GLN A N 8
ATOM 11542 C CA . GLN A 1 4 ? 7.148 -6.594 1.315 1.00 0.00 4 GLN A CA 8
ATOM 11543 C C . GLN A 1 4 ? 7.335 -5.348 2.203 1.00 0.00 4 GLN A C 8
ATOM 11544 O O . GLN A 1 4 ? 6.846 -5.324 3.332 1.00 0.00 4 GLN A O 8
ATOM 11558 N N . GLN A 1 5 ? 8.041 -4.323 1.705 1.00 0.00 5 GLN A N 8
ATOM 11559 C CA . GLN A 1 5 ? 8.145 -3.013 2.361 1.00 0.00 5 GLN A CA 8
ATOM 11560 C C . GLN A 1 5 ? 7.175 -2.005 1.733 1.00 0.00 5 GLN A C 8
ATOM 11561 O O . GLN A 1 5 ? 6.591 -1.188 2.448 1.00 0.00 5 GLN A O 8
ATOM 11575 N N . ASP A 1 6 ? 6.933 -2.111 0.421 1.00 0.00 6 ASP A N 8
ATOM 11576 C CA . ASP A 1 6 ? 5.989 -1.233 -0.273 1.00 0.00 6 ASP A CA 8
ATOM 11577 C C . ASP A 1 6 ? 4.588 -1.308 0.338 1.00 0.00 6 ASP A C 8
ATOM 11578 O O . ASP A 1 6 ? 3.975 -0.268 0.520 1.00 0.00 6 ASP A O 8
ATOM 11587 N N . LEU A 1 7 ? 4.084 -2.493 0.712 1.00 0.00 7 LEU A N 8
ATOM 11588 C CA . LEU A 1 7 ? 2.778 -2.662 1.374 1.00 0.00 7 LEU A CA 8
ATOM 11589 C C . LEU A 1 7 ? 2.610 -1.828 2.659 1.00 0.00 7 LEU A C 8
ATOM 11590 O O . LEU A 1 7 ? 1.498 -1.411 2.981 1.00 0.00 7 LEU A O 8
ATOM 11606 N N . ASP A 1 8 ? 3.701 -1.559 3.382 1.00 0.00 8 ASP A N 8
ATOM 11607 C CA . ASP A 1 8 ? 3.677 -0.820 4.649 1.00 0.00 8 ASP A CA 8
ATOM 11608 C C . ASP A 1 8 ? 3.691 0.698 4.406 1.00 0.00 8 ASP A C 8
ATOM 11609 O O . ASP A 1 8 ? 3.026 1.450 5.120 1.00 0.00 8 ASP A O 8
ATOM 11618 N N . ASP A 1 9 ? 4.383 1.134 3.347 1.00 0.00 9 ASP A N 8
ATOM 11619 C CA . ASP A 1 9 ? 4.284 2.490 2.791 1.00 0.00 9 ASP A CA 8
ATOM 11620 C C . ASP A 1 9 ? 2.912 2.726 2.141 1.00 0.00 9 ASP A C 8
ATOM 11621 O O . ASP A 1 9 ? 2.320 3.796 2.304 1.00 0.00 9 ASP A O 8
ATOM 11630 N N . LEU A 1 10 ? 2.362 1.713 1.460 1.00 0.00 10 LEU A N 8
ATOM 11631 C CA . LEU A 1 10 ? 1.004 1.736 0.936 1.00 0.00 10 LEU A CA 8
ATOM 11632 C C . LEU A 1 10 ? -0.012 1.892 2.073 1.00 0.00 10 LEU A C 8
ATOM 11633 O O . LEU A 1 10 ? -0.881 2.744 1.970 1.00 0.00 10 LEU A O 8
ATOM 11649 N N . ALA A 1 11 ? 0.161 1.221 3.211 1.00 0.00 11 ALA A N 8
ATOM 11650 C CA . ALA A 1 11 ? -0.626 1.485 4.420 1.00 0.00 11 ALA A CA 8
ATOM 11651 C C . ALA A 1 11 ? -0.450 2.907 5.024 1.00 0.00 11 ALA A C 8
ATOM 11652 O O . ALA A 1 11 ? -1.084 3.204 6.034 1.00 0.00 11 ALA A O 8
ATOM 11659 N N . GLN A 1 12 ? 0.348 3.808 4.425 1.00 0.00 12 GLN A N 8
ATOM 11660 C CA . GLN A 1 12 ? 0.399 5.241 4.771 1.00 0.00 12 GLN A CA 8
ATOM 11661 C C . GLN A 1 12 ? -0.236 6.119 3.680 1.00 0.00 12 GLN A C 8
ATOM 11662 O O . GLN A 1 12 ? -1.065 6.976 3.984 1.00 0.00 12 GLN A O 8
ATOM 11676 N N . VAL A 1 13 ? 0.097 5.895 2.402 1.00 0.00 13 VAL A N 8
ATOM 11677 C CA . VAL A 1 13 ? -0.505 6.633 1.266 1.00 0.00 13 VAL A CA 8
ATOM 11678 C C . VAL A 1 13 ? -1.983 6.278 1.071 1.00 0.00 13 VAL A C 8
ATOM 11679 O O . VAL A 1 13 ? -2.789 7.165 0.799 1.00 0.00 13 VAL A O 8
ATOM 11692 N N . ILE A 1 14 ? -2.353 5.004 1.264 1.00 0.00 14 ILE A N 8
ATOM 11693 C CA . ILE A 1 14 ? -3.741 4.541 1.276 1.00 0.00 14 ILE A CA 8
ATOM 11694 C C . ILE A 1 14 ? -4.442 5.187 2.459 1.00 0.00 14 ILE A C 8
ATOM 11695 O O . ILE A 1 14 ? -5.490 5.762 2.237 1.00 0.00 14 ILE A O 8
ATOM 11710 N N . LEU A 1 15 ? -3.876 5.181 3.675 1.00 0.00 15 LEU A N 8
ATOM 11711 C CA . LEU A 1 15 ? -4.447 5.879 4.840 1.00 0.00 15 LEU A CA 8
ATOM 11712 C C . LEU A 1 15 ? -4.724 7.356 4.529 1.00 0.00 15 LEU A C 8
ATOM 11713 O O . LEU A 1 15 ? -5.833 7.831 4.754 1.00 0.00 15 LEU A O 8
ATOM 11729 N N . SER A 1 16 ? -3.761 8.061 3.929 1.00 0.00 16 SER A N 8
ATOM 11730 C CA . SER A 1 16 ? -3.946 9.425 3.427 1.00 0.00 16 SER A CA 8
ATOM 11731 C C . SER A 1 16 ? -5.095 9.531 2.408 1.00 0.00 16 SER A C 8
ATOM 11732 O O . SER A 1 16 ? -5.893 10.459 2.503 1.00 0.00 16 SER A O 8
ATOM 11740 N N . ALA A 1 17 ? -5.249 8.571 1.487 1.00 0.00 17 ALA A N 8
ATOM 11741 C CA . ALA A 1 17 ? -6.321 8.530 0.488 1.00 0.00 17 ALA A CA 8
ATOM 11742 C C . ALA A 1 17 ? -7.713 8.183 1.075 1.00 0.00 17 ALA A C 8
ATOM 11743 O O . ALA A 1 17 ? -8.672 8.936 0.899 1.00 0.00 17 ALA A O 8
ATOM 11750 N N . VAL A 1 18 ? -7.831 7.076 1.814 1.00 0.00 18 VAL A N 8
ATOM 11751 C CA . VAL A 1 18 ? -9.078 6.574 2.415 1.00 0.00 18 VAL A CA 8
ATOM 11752 C C . VAL A 1 18 ? -9.581 7.458 3.565 1.00 0.00 18 VAL A C 8
ATOM 11753 O O . VAL A 1 18 ? -10.786 7.514 3.795 1.00 0.00 18 VAL A O 8
ATOM 11766 N N . THR A 1 19 ? -8.698 8.212 4.226 1.00 0.00 19 THR A N 8
ATOM 11767 C CA . THR A 1 19 ? -9.045 9.190 5.278 1.00 0.00 19 THR A CA 8
ATOM 11768 C C . THR A 1 19 ? -9.069 10.635 4.737 1.00 0.00 19 THR A C 8
ATOM 11769 O O . THR A 1 19 ? -9.541 11.539 5.424 1.00 0.00 19 THR A O 8
ATOM 11780 N N . SER A 1 20 ? -8.677 10.872 3.474 1.00 0.00 20 SER A N 8
ATOM 11781 C CA . SER A 1 20 ? -8.811 12.171 2.769 1.00 0.00 20 SER A CA 8
ATOM 11782 C C . SER A 1 20 ? -10.258 12.683 2.712 1.00 0.00 20 SER A C 8
ATOM 11783 O O . SER A 1 20 ? -10.517 13.885 2.644 1.00 0.00 20 SER A O 8
ATOM 11791 N N . ASN A 1 21 ? -11.204 11.745 2.776 1.00 0.00 21 ASN A N 8
ATOM 11792 C CA . ASN A 1 21 ? -12.653 11.945 2.805 1.00 0.00 21 ASN A CA 8
ATOM 11793 C C . ASN A 1 21 ? -13.227 11.967 4.246 1.00 0.00 21 ASN A C 8
ATOM 11794 O O . ASN A 1 21 ? -14.424 11.772 4.439 1.00 0.00 21 ASN A O 8
ATOM 11805 N N . THR A 1 22 ? -12.361 12.217 5.238 1.00 0.00 22 THR A N 8
ATOM 11806 C CA . THR A 1 22 ? -12.636 12.428 6.680 1.00 0.00 22 THR A CA 8
ATOM 11807 C C . THR A 1 22 ? -13.177 11.209 7.450 1.00 0.00 22 THR A C 8
ATOM 11808 O O . THR A 1 22 ? -13.540 11.315 8.625 1.00 0.00 22 THR A O 8
ATOM 11819 N N . ASP A 1 23 ? -13.186 10.027 6.826 1.00 0.00 23 ASP A N 8
ATOM 11820 C CA . ASP A 1 23 ? -13.713 8.781 7.393 1.00 0.00 23 ASP A CA 8
ATOM 11821 C C . ASP A 1 23 ? -12.723 8.120 8.375 1.00 0.00 23 ASP A C 8
ATOM 11822 O O . ASP A 1 23 ? -11.856 7.342 7.980 1.00 0.00 23 ASP A O 8
ATOM 11831 N N . THR A 1 24 ? -12.878 8.370 9.680 1.00 0.00 24 THR A N 8
ATOM 11832 C CA . THR A 1 24 ? -12.129 7.653 10.738 1.00 0.00 24 THR A CA 8
ATOM 11833 C C . THR A 1 24 ? -12.334 6.127 10.683 1.00 0.00 24 THR A C 8
ATOM 11834 O O . THR A 1 24 ? -11.411 5.351 10.935 1.00 0.00 24 THR A O 8
ATOM 11845 N N . SER A 1 25 ? -13.519 5.672 10.258 1.00 0.00 25 SER A N 8
ATOM 11846 C CA . SER A 1 25 ? -13.845 4.247 10.087 1.00 0.00 25 SER A CA 8
ATOM 11847 C C . SER A 1 25 ? -13.094 3.584 8.916 1.00 0.00 25 SER A C 8
ATOM 11848 O O . SER A 1 25 ? -12.907 2.369 8.904 1.00 0.00 25 SER A O 8
ATOM 11856 N N . LYS A 1 26 ? -12.574 4.348 7.942 1.00 0.00 26 LYS A N 8
ATOM 11857 C CA . LYS A 1 26 ? -11.703 3.814 6.872 1.00 0.00 26 LYS A CA 8
ATOM 11858 C C . LYS A 1 26 ? -10.352 3.294 7.399 1.00 0.00 26 LYS A C 8
ATOM 11859 O O . LYS A 1 26 ? -9.794 2.371 6.808 1.00 0.00 26 LYS A O 8
ATOM 11878 N N . SER A 1 27 ? -9.883 3.771 8.558 1.00 0.00 27 SER A N 8
ATOM 11879 C CA . SER A 1 27 ? -8.754 3.162 9.293 1.00 0.00 27 SER A CA 8
ATOM 11880 C C . SER A 1 27 ? -9.038 1.716 9.731 1.00 0.00 27 SER A C 8
ATOM 11881 O O . SER A 1 27 ? -8.121 0.894 9.752 1.00 0.00 27 SER A O 8
ATOM 11889 N N . ALA A 1 28 ? -10.298 1.365 10.028 1.00 0.00 28 ALA A N 8
ATOM 11890 C CA . ALA A 1 28 ? -10.682 -0.015 10.332 1.00 0.00 28 ALA A CA 8
ATOM 11891 C C . ALA A 1 28 ? -10.546 -0.935 9.107 1.00 0.00 28 ALA A C 8
ATOM 11892 O O . ALA A 1 28 ? -10.215 -2.108 9.258 1.00 0.00 28 ALA A O 8
ATOM 11899 N N . ARG A 1 29 ? -10.743 -0.414 7.886 1.00 0.00 29 ARG A N 8
ATOM 11900 C CA . ARG A 1 29 ? -10.528 -1.189 6.654 1.00 0.00 29 ARG A CA 8
ATOM 11901 C C . ARG A 1 29 ? -9.062 -1.470 6.377 1.00 0.00 29 ARG A C 8
ATOM 11902 O O . ARG A 1 29 ? -8.774 -2.527 5.839 1.00 0.00 29 ARG A O 8
ATOM 11923 N N . ALA A 1 30 ? -8.131 -0.610 6.781 1.00 0.00 30 ALA A N 8
ATOM 11924 C CA . ALA A 1 30 ? -6.697 -0.864 6.600 1.00 0.00 30 ALA A CA 8
ATOM 11925 C C . ALA A 1 30 ? -6.225 -2.225 7.169 1.00 0.00 30 ALA A C 8
ATOM 11926 O O . ALA A 1 30 ? -5.289 -2.818 6.633 1.00 0.00 30 ALA A O 8
ATOM 11933 N N . GLN A 1 31 ? -6.908 -2.775 8.186 1.00 0.00 31 GLN A N 8
ATOM 11934 C CA . GLN A 1 31 ? -6.671 -4.143 8.678 1.00 0.00 31 GLN A CA 8
ATOM 11935 C C . GLN A 1 31 ? -6.987 -5.238 7.634 1.00 0.00 31 GLN A C 8
ATOM 11936 O O . GLN A 1 31 ? -6.349 -6.288 7.629 1.00 0.00 31 GLN A O 8
ATOM 11950 N N . ALA A 1 32 ? -7.926 -4.993 6.713 1.00 0.00 32 ALA A N 8
ATOM 11951 C CA . ALA A 1 32 ? -8.243 -5.889 5.601 1.00 0.00 32 ALA A CA 8
ATOM 11952 C C . ALA A 1 32 ? -7.101 -5.952 4.573 1.00 0.00 32 ALA A C 8
ATOM 11953 O O . ALA A 1 32 ? -6.884 -7.001 3.973 1.00 0.00 32 ALA A O 8
ATOM 11960 N N . LEU A 1 33 ? -6.302 -4.890 4.414 1.00 0.00 33 LEU A N 8
ATOM 11961 C CA . LEU A 1 33 ? -5.050 -4.951 3.641 1.00 0.00 33 LEU A CA 8
ATOM 11962 C C . LEU A 1 33 ? -4.081 -5.988 4.260 1.00 0.00 33 LEU A C 8
ATOM 11963 O O . LEU A 1 33 ? -3.451 -6.753 3.535 1.00 0.00 33 LEU A O 8
ATOM 11979 N N . SER A 1 34 ? -4.054 -6.140 5.591 1.00 0.00 34 SER A N 8
ATOM 11980 C CA . SER A 1 34 ? -3.338 -7.238 6.274 1.00 0.00 34 SER A CA 8
ATOM 11981 C C . SER A 1 34 ? -3.920 -8.644 6.005 1.00 0.00 34 SER A C 8
ATOM 11982 O O . SER A 1 34 ? -3.248 -9.638 6.275 1.00 0.00 34 SER A O 8
ATOM 11990 N N . THR A 1 35 ? -5.129 -8.772 5.441 1.00 0.00 35 THR A N 8
ATOM 11991 C CA . THR A 1 35 ? -5.644 -10.064 4.935 1.00 0.00 35 THR A CA 8
ATOM 11992 C C . THR A 1 35 ? -4.938 -10.496 3.643 1.00 0.00 35 THR A C 8
ATOM 11993 O O . THR A 1 35 ? -4.748 -11.690 3.414 1.00 0.00 35 THR A O 8
ATOM 12004 N N . ALA A 1 36 ? -4.470 -9.540 2.827 1.00 0.00 36 ALA A N 8
ATOM 12005 C CA . ALA A 1 36 ? -3.616 -9.828 1.676 1.00 0.00 36 ALA A CA 8
ATOM 12006 C C . ALA A 1 36 ? -2.288 -10.461 2.140 1.00 0.00 36 ALA A C 8
ATOM 12007 O O . ALA A 1 36 ? -1.860 -11.486 1.610 1.00 0.00 36 ALA A O 8
ATOM 12014 N N . LEU A 1 37 ? -1.688 -9.912 3.204 1.00 0.00 37 LEU A N 8
ATOM 12015 C CA . LEU A 1 37 ? -0.436 -10.389 3.809 1.00 0.00 37 LEU A CA 8
ATOM 12016 C C . LEU A 1 37 ? -0.507 -11.866 4.246 1.00 0.00 37 LEU A C 8
ATOM 12017 O O . LEU A 1 37 ? 0.495 -12.574 4.155 1.00 0.00 37 LEU A O 8
ATOM 12033 N N . ALA A 1 38 ? -1.681 -12.358 4.658 1.00 0.00 38 ALA A N 8
ATOM 12034 C CA . ALA A 1 38 ? -1.898 -13.779 4.948 1.00 0.00 38 ALA A CA 8
ATOM 12035 C C . ALA A 1 38 ? -1.751 -14.673 3.696 1.00 0.00 38 ALA A C 8
ATOM 12036 O O . ALA A 1 38 ? -1.212 -15.777 3.785 1.00 0.00 38 ALA A O 8
ATOM 12043 N N . SER A 1 39 ? -2.175 -14.191 2.522 1.00 0.00 39 SER A N 8
ATOM 12044 C CA . SER A 1 39 ? -1.901 -14.843 1.234 1.00 0.00 39 SER A CA 8
ATOM 12045 C C . SER A 1 39 ? -0.425 -14.690 0.832 1.00 0.00 39 SER A C 8
ATOM 12046 O O . SER A 1 39 ? 0.200 -15.670 0.430 1.00 0.00 39 SER A O 8
ATOM 12054 N N . SER A 1 40 ? 0.176 -13.507 1.031 1.00 0.00 40 SER A N 8
ATOM 12055 C CA . SER A 1 40 ? 1.609 -13.263 0.778 1.00 0.00 40 SER A CA 8
ATOM 12056 C C . SER A 1 40 ? 2.530 -14.196 1.575 1.00 0.00 40 SER A C 8
ATOM 12057 O O . SER A 1 40 ? 3.525 -14.675 1.039 1.00 0.00 40 SER A O 8
ATOM 12065 N N . LEU A 1 41 ? 2.172 -14.543 2.817 1.00 0.00 41 LEU A N 8
ATOM 12066 C CA . LEU A 1 41 ? 2.847 -15.564 3.638 1.00 0.00 41 LEU A CA 8
ATOM 12067 C C . LEU A 1 41 ? 3.044 -16.894 2.871 1.00 0.00 41 LEU A C 8
ATOM 12068 O O . LEU A 1 41 ? 4.140 -17.460 2.887 1.00 0.00 41 LEU A O 8
ATOM 12084 N N . ALA A 1 42 ? 2.020 -17.358 2.150 1.00 0.00 42 ALA A N 8
ATOM 12085 C CA . ALA A 1 42 ? 2.098 -18.550 1.303 1.00 0.00 42 ALA A CA 8
ATOM 12086 C C . ALA A 1 42 ? 2.719 -18.253 -0.078 1.00 0.00 42 ALA A C 8
ATOM 12087 O O . ALA A 1 42 ? 3.452 -19.080 -0.619 1.00 0.00 42 ALA A O 8
ATOM 12094 N N . ASP A 1 43 ? 2.484 -17.064 -0.640 1.00 0.00 43 ASP A N 8
ATOM 12095 C CA . ASP A 1 43 ? 3.085 -16.619 -1.903 1.00 0.00 43 ASP A CA 8
ATOM 12096 C C . ASP A 1 43 ? 4.624 -16.493 -1.828 1.00 0.00 43 ASP A C 8
ATOM 12097 O O . ASP A 1 43 ? 5.301 -16.686 -2.832 1.00 0.00 43 ASP A O 8
ATOM 12106 N N . LEU A 1 44 ? 5.181 -16.228 -0.639 1.00 0.00 44 LEU A N 8
ATOM 12107 C CA . LEU A 1 44 ? 6.621 -16.143 -0.349 1.00 0.00 44 LEU A CA 8
ATOM 12108 C C . LEU A 1 44 ? 7.340 -17.506 -0.466 1.00 0.00 44 LEU A C 8
ATOM 12109 O O . LEU A 1 44 ? 8.506 -17.553 -0.866 1.00 0.00 44 LEU A O 8
ATOM 12125 N N . LEU A 1 45 ? 6.652 -18.616 -0.163 1.00 0.00 45 LEU A N 8
ATOM 12126 C CA . LEU A 1 45 ? 7.140 -19.984 -0.421 1.00 0.00 45 LEU A CA 8
ATOM 12127 C C . LEU A 1 45 ? 7.270 -20.256 -1.935 1.00 0.00 45 LEU A C 8
ATOM 12128 O O . LEU A 1 45 ? 8.241 -20.864 -2.391 1.00 0.00 45 LEU A O 8
ATOM 12144 N N . ILE A 1 46 ? 6.270 -19.808 -2.696 1.00 0.00 46 ILE A N 8
ATOM 12145 C CA . ILE A 1 46 ? 6.189 -19.881 -4.163 1.00 0.00 46 ILE A CA 8
ATOM 12146 C C . ILE A 1 46 ? 7.119 -18.802 -4.778 1.00 0.00 46 ILE A C 8
ATOM 12147 O O . ILE A 1 46 ? 7.637 -17.929 -4.078 1.00 0.00 46 ILE A O 8
ATOM 12162 N N . SER A 1 47 ? 7.369 -18.842 -6.087 1.00 0.00 47 SER A N 8
ATOM 12163 C CA . SER A 1 47 ? 8.006 -17.732 -6.815 1.00 0.00 47 SER A CA 8
ATOM 12164 C C . SER A 1 47 ? 7.117 -16.476 -6.796 1.00 0.00 47 SER A C 8
ATOM 12165 O O . SER A 1 47 ? 6.030 -16.483 -7.377 1.00 0.00 47 SER A O 8
ATOM 12173 N N . GLU A 1 48 ? 7.579 -15.373 -6.194 1.00 0.00 48 GLU A N 8
ATOM 12174 C CA . GLU A 1 48 ? 6.879 -14.070 -6.209 1.00 0.00 48 GLU A CA 8
ATOM 12175 C C . GLU A 1 48 ? 6.875 -13.369 -7.591 1.00 0.00 48 GLU A C 8
ATOM 12176 O O . GLU A 1 48 ? 6.513 -12.197 -7.685 1.00 0.00 48 GLU A O 8
ATOM 12188 N N . SER A 1 49 ? 7.308 -14.035 -8.668 1.00 0.00 49 SER A N 8
ATOM 12189 C CA . SER A 1 49 ? 7.309 -13.508 -10.043 1.00 0.00 49 SER A CA 8
ATOM 12190 C C . SER A 1 49 ? 8.119 -12.201 -10.185 1.00 0.00 49 SER A C 8
ATOM 12191 O O . SER A 1 49 ? 7.618 -11.164 -10.620 1.00 0.00 49 SER A O 8
ATOM 12199 N N . SER A 1 50 ? 9.389 -12.249 -9.757 1.00 0.00 50 SER A N 8
ATOM 12200 C CA . SER A 1 50 ? 10.339 -11.115 -9.733 1.00 0.00 50 SER A CA 8
ATOM 12201 C C . SER A 1 50 ? 9.961 -9.994 -8.739 1.00 0.00 50 SER A C 8
ATOM 12202 O O . SER A 1 50 ? 10.287 -8.820 -8.932 1.00 0.00 50 SER A O 8
ATOM 12210 N N . GLY A 1 51 ? 9.258 -10.350 -7.657 1.00 0.00 51 GLY A N 8
ATOM 12211 C CA . GLY A 1 51 ? 8.877 -9.423 -6.580 1.00 0.00 51 GLY A CA 8
ATOM 12212 C C . GLY A 1 51 ? 7.524 -8.731 -6.783 1.00 0.00 51 GLY A C 8
ATOM 12213 O O . GLY A 1 51 ? 7.315 -7.627 -6.279 1.00 0.00 51 GLY A O 8
ATOM 12217 N N . SER A 1 52 ? 6.611 -9.390 -7.491 1.00 0.00 52 SER A N 8
ATOM 12218 C CA . SER A 1 52 ? 5.242 -8.962 -7.785 1.00 0.00 52 SER A CA 8
ATOM 12219 C C . SER A 1 52 ? 4.275 -9.760 -6.909 1.00 0.00 52 SER A C 8
ATOM 12220 O O . SER A 1 52 ? 3.670 -10.734 -7.364 1.00 0.00 52 SER A O 8
ATOM 12228 N N . SER A 1 53 ? 4.172 -9.373 -5.632 1.00 0.00 53 SER A N 8
ATOM 12229 C CA . SER A 1 53 ? 3.346 -10.053 -4.622 1.00 0.00 53 SER A CA 8
ATOM 12230 C C . SER A 1 53 ? 1.937 -10.349 -5.149 1.00 0.00 53 SER A C 8
ATOM 12231 O O . SER A 1 53 ? 1.510 -11.506 -5.097 1.00 0.00 53 SER A O 8
ATOM 12239 N N . TYR A 1 54 ? 1.278 -9.325 -5.726 1.00 0.00 54 TYR A N 8
ATOM 12240 C CA . TYR A 1 54 ? -0.121 -9.331 -6.199 1.00 0.00 54 TYR A CA 8
ATOM 12241 C C . TYR A 1 54 ? -0.687 -7.915 -6.480 1.00 0.00 54 TYR A C 8
ATOM 12242 O O . TYR A 1 54 ? -1.572 -7.450 -5.761 1.00 0.00 54 TYR A O 8
ATOM 12260 N N . GLN A 1 55 ? -0.224 -7.196 -7.513 1.00 0.00 55 GLN A N 8
ATOM 12261 C CA . GLN A 1 55 ? -0.789 -5.871 -7.863 1.00 0.00 55 GLN A CA 8
ATOM 12262 C C . GLN A 1 55 ? -2.329 -5.860 -7.951 1.00 0.00 55 GLN A C 8
ATOM 12263 O O . GLN A 1 55 ? -2.963 -4.905 -7.497 1.00 0.00 55 GLN A O 8
ATOM 12277 N N . THR A 1 56 ? -2.940 -6.939 -8.457 1.00 0.00 56 THR A N 8
ATOM 12278 C CA . THR A 1 56 ? -4.402 -7.110 -8.487 1.00 0.00 56 THR A CA 8
ATOM 12279 C C . THR A 1 56 ? -5.011 -7.190 -7.084 1.00 0.00 56 THR A C 8
ATOM 12280 O O . THR A 1 56 ? -6.017 -6.533 -6.845 1.00 0.00 56 THR A O 8
ATOM 12291 N N . GLN A 1 57 ? -4.411 -7.921 -6.136 1.00 0.00 57 GLN A N 8
ATOM 12292 C CA . GLN A 1 57 ? -4.869 -7.969 -4.737 1.00 0.00 57 GLN A CA 8
ATOM 12293 C C . GLN A 1 57 ? -4.641 -6.629 -4.027 1.00 0.00 57 GLN A C 8
ATOM 12294 O O . GLN A 1 57 ? -5.540 -6.187 -3.325 1.00 0.00 57 GLN A O 8
ATOM 12308 N N . ILE A 1 58 ? -3.495 -5.958 -4.204 1.00 0.00 58 ILE A N 8
ATOM 12309 C CA . ILE A 1 58 ? -3.255 -4.625 -3.624 1.00 0.00 58 ILE A CA 8
ATOM 12310 C C . ILE A 1 58 ? -4.307 -3.628 -4.119 1.00 0.00 58 ILE A C 8
ATOM 12311 O O . ILE A 1 58 ? -4.946 -2.967 -3.304 1.00 0.00 58 ILE A O 8
ATOM 12326 N N . SER A 1 59 ? -4.542 -3.551 -5.431 1.00 0.00 59 SER A N 8
ATOM 12327 C CA . SER A 1 59 ? -5.555 -2.654 -6.000 1.00 0.00 59 SER A CA 8
ATOM 12328 C C . SER A 1 59 ? -6.985 -3.060 -5.610 1.00 0.00 59 SER A C 8
ATOM 12329 O O . SER A 1 59 ? -7.781 -2.201 -5.228 1.00 0.00 59 SER A O 8
ATOM 12337 N N . ALA A 1 60 ? -7.308 -4.361 -5.616 1.00 0.00 60 ALA A N 8
ATOM 12338 C CA . ALA A 1 60 ? -8.612 -4.876 -5.202 1.00 0.00 60 ALA A CA 8
ATOM 12339 C C . ALA A 1 60 ? -8.887 -4.612 -3.719 1.00 0.00 60 ALA A C 8
ATOM 12340 O O . ALA A 1 60 ? -9.906 -4.013 -3.408 1.00 0.00 60 ALA A O 8
ATOM 12347 N N . LEU A 1 61 ? -7.989 -4.997 -2.804 1.00 0.00 61 LEU A N 8
ATOM 12348 C CA . LEU A 1 61 ? -8.153 -4.739 -1.372 1.00 0.00 61 LEU A CA 8
ATOM 12349 C C . LEU A 1 61 ? -8.195 -3.231 -1.099 1.00 0.00 61 LEU A C 8
ATOM 12350 O O . LEU A 1 61 ? -9.105 -2.810 -0.395 1.00 0.00 61 LEU A O 8
ATOM 12366 N N . THR A 1 62 ? -7.331 -2.413 -1.724 1.00 0.00 62 THR A N 8
ATOM 12367 C CA . THR A 1 62 ? -7.403 -0.934 -1.672 1.00 0.00 62 THR A CA 8
ATOM 12368 C C . THR A 1 62 ? -8.777 -0.397 -2.093 1.00 0.00 62 THR A C 8
ATOM 12369 O O . THR A 1 62 ? -9.349 0.431 -1.384 1.00 0.00 62 THR A O 8
ATOM 12380 N N . ASN A 1 63 ? -9.345 -0.883 -3.202 1.00 0.00 63 ASN A N 8
ATOM 12381 C CA . ASN A 1 63 ? -10.706 -0.534 -3.622 1.00 0.00 63 ASN A CA 8
ATOM 12382 C C . ASN A 1 63 ? -11.770 -1.051 -2.634 1.00 0.00 63 ASN A C 8
ATOM 12383 O O . ASN A 1 63 ? -12.741 -0.356 -2.355 1.00 0.00 63 ASN A O 8
ATOM 12394 N N . ILE A 1 64 ? -11.586 -2.253 -2.081 1.00 0.00 64 ILE A N 8
ATOM 12395 C CA . ILE A 1 64 ? -12.449 -2.853 -1.056 1.00 0.00 64 ILE A CA 8
ATOM 12396 C C . ILE A 1 64 ? -12.473 -2.024 0.237 1.00 0.00 64 ILE A C 8
ATOM 12397 O O . ILE A 1 64 ? -13.507 -1.998 0.895 1.00 0.00 64 ILE A O 8
ATOM 12412 N N . LEU A 1 65 ? -11.409 -1.290 0.591 1.00 0.00 65 LEU A N 8
ATOM 12413 C CA . LEU A 1 65 ? -11.431 -0.388 1.757 1.00 0.00 65 LEU A CA 8
ATOM 12414 C C . LEU A 1 65 ? -12.508 0.696 1.599 1.00 0.00 65 LEU A C 8
ATOM 12415 O O . LEU A 1 65 ? -13.235 1.034 2.535 1.00 0.00 65 LEU A O 8
ATOM 12431 N N . SER A 1 66 ? -12.625 1.201 0.377 1.00 0.00 66 SER A N 8
ATOM 12432 C CA . SER A 1 66 ? -13.639 2.145 -0.083 1.00 0.00 66 SER A CA 8
ATOM 12433 C C . SER A 1 66 ? -15.012 1.466 -0.230 1.00 0.00 66 SER A C 8
ATOM 12434 O O . SER A 1 66 ? -16.015 1.965 0.281 1.00 0.00 66 SER A O 8
ATOM 12442 N N . ASP A 1 67 ? -15.048 0.291 -0.862 1.00 0.00 67 ASP A N 8
ATOM 12443 C CA . ASP A 1 67 ? -16.245 -0.538 -1.089 1.00 0.00 67 ASP A CA 8
ATOM 12444 C C . ASP A 1 67 ? -16.876 -1.113 0.198 1.00 0.00 67 ASP A C 8
ATOM 12445 O O . ASP A 1 67 ? -18.012 -1.585 0.179 1.00 0.00 67 ASP A O 8
ATOM 12454 N N . CYS A 1 68 ? -16.156 -1.080 1.321 1.00 0.00 68 CYS A N 8
ATOM 12455 C CA . CYS A 1 68 ? -16.654 -1.505 2.631 1.00 0.00 68 CYS A CA 8
ATOM 12456 C C . CYS A 1 68 ? -17.636 -0.490 3.251 1.00 0.00 68 CYS A C 8
ATOM 12457 O O . CYS A 1 68 ? -18.538 -0.889 3.991 1.00 0.00 68 CYS A O 8
ATOM 12465 N N . PHE A 1 69 ? -17.493 0.807 2.930 1.00 0.00 69 PHE A N 8
ATOM 12466 C CA . PHE A 1 69 ? -18.335 1.879 3.491 1.00 0.00 69 PHE A CA 8
ATOM 12467 C C . PHE A 1 69 ? -19.230 2.554 2.433 1.00 0.00 69 PHE A C 8
ATOM 12468 O O . PHE A 1 69 ? -20.387 2.848 2.728 1.00 0.00 69 PHE A O 8
ATOM 12485 N N . VAL A 1 70 ? -18.741 2.730 1.194 1.00 0.00 70 VAL A N 8
ATOM 12486 C CA . VAL A 1 70 ? -19.503 3.282 0.048 1.00 0.00 70 VAL A CA 8
ATOM 12487 C C . VAL A 1 70 ? -20.139 4.651 0.379 1.00 0.00 70 VAL A C 8
ATOM 12488 O O . VAL A 1 70 ? -21.353 4.850 0.304 1.00 0.00 70 VAL A O 8
ATOM 12501 N N . THR A 1 71 ? -19.297 5.601 0.800 1.00 0.00 71 THR A N 8
ATOM 12502 C CA . THR A 1 71 ? -19.700 6.907 1.367 1.00 0.00 71 THR A CA 8
ATOM 12503 C C . THR A 1 71 ? -19.335 8.080 0.442 1.00 0.00 71 THR A C 8
ATOM 12504 O O . THR A 1 71 ? -20.154 8.519 -0.366 1.00 0.00 71 THR A O 8
ATOM 12515 N N . THR A 1 72 ? -18.085 8.545 0.508 1.00 0.00 72 THR A N 8
ATOM 12516 C CA . THR A 1 72 ? -17.514 9.683 -0.252 1.00 0.00 72 THR A CA 8
ATOM 12517 C C . THR A 1 72 ? -16.555 9.156 -1.344 1.00 0.00 72 THR A C 8
ATOM 12518 O O . THR A 1 72 ? -15.641 9.832 -1.809 1.00 0.00 72 THR A O 8
ATOM 12529 N N . THR A 1 73 ? -16.769 7.905 -1.755 1.00 0.00 73 THR A N 8
ATOM 12530 C CA . THR A 1 73 ? -15.946 7.111 -2.684 1.00 0.00 73 THR A CA 8
ATOM 12531 C C . THR A 1 73 ? -16.790 6.641 -3.879 1.00 0.00 73 THR A C 8
ATOM 12532 O O . THR A 1 73 ? -18.009 6.478 -3.772 1.00 0.00 73 THR A O 8
ATOM 12543 N N . GLY A 1 74 ? -16.127 6.392 -5.014 1.00 0.00 74 GLY A N 8
ATOM 12544 C CA . GLY A 1 74 ? -16.729 5.888 -6.254 1.00 0.00 74 GLY A CA 8
ATOM 12545 C C . GLY A 1 74 ? -17.003 4.374 -6.286 1.00 0.00 74 GLY A C 8
ATOM 12546 O O . GLY A 1 74 ? -17.533 3.899 -7.289 1.00 0.00 74 GLY A O 8
ATOM 12550 N N . SER A 1 75 ? -16.642 3.629 -5.227 1.00 0.00 75 SER A N 8
ATOM 12551 C CA . SER A 1 75 ? -16.920 2.187 -5.005 1.00 0.00 75 SER A CA 8
ATOM 12552 C C . SER A 1 75 ? -16.641 1.241 -6.200 1.00 0.00 75 SER A C 8
ATOM 12553 O O . SER A 1 75 ? -17.307 0.222 -6.404 1.00 0.00 75 SER A O 8
ATOM 12561 N N . ASN A 1 76 ? -15.634 1.584 -7.007 1.00 0.00 76 ASN A N 8
ATOM 12562 C CA . ASN A 1 76 ? -15.154 0.796 -8.150 1.00 0.00 76 ASN A CA 8
ATOM 12563 C C . ASN A 1 76 ? -13.747 1.250 -8.579 1.00 0.00 76 ASN A C 8
ATOM 12564 O O . ASN A 1 76 ? -12.847 0.436 -8.794 1.00 0.00 76 ASN A O 8
ATOM 12575 N N . ASN A 1 77 ? -13.580 2.571 -8.674 1.00 0.00 77 ASN A N 8
ATOM 12576 C CA . ASN A 1 77 ? -12.334 3.265 -8.984 1.00 0.00 77 ASN A CA 8
ATOM 12577 C C . ASN A 1 77 ? -12.395 4.688 -8.374 1.00 0.00 77 ASN A C 8
ATOM 12578 O O . ASN A 1 77 ? -12.658 5.661 -9.089 1.00 0.00 77 ASN A O 8
ATOM 12589 N N . PRO A 1 78 ? -12.266 4.823 -7.036 1.00 0.00 78 PRO A N 8
ATOM 12590 C CA . PRO A 1 78 ? -12.171 6.129 -6.388 1.00 0.00 78 PRO A CA 8
ATOM 12591 C C . PRO A 1 78 ? -10.851 6.823 -6.750 1.00 0.00 78 PRO A C 8
ATOM 12592 O O . PRO A 1 78 ? -9.966 6.231 -7.379 1.00 0.00 78 PRO A O 8
ATOM 12603 N N . ALA A 1 79 ? -10.669 8.053 -6.257 1.00 0.00 79 ALA A N 8
ATOM 12604 C CA . ALA A 1 79 ? -9.387 8.751 -6.317 1.00 0.00 79 ALA A CA 8
ATOM 12605 C C . ALA A 1 79 ? -8.214 7.891 -5.811 1.00 0.00 79 ALA A C 8
ATOM 12606 O O . ALA A 1 79 ? -7.096 8.086 -6.265 1.00 0.00 79 ALA A O 8
ATOM 12613 N N . PHE A 1 80 ? -8.452 6.921 -4.920 1.00 0.00 80 PHE A N 8
ATOM 12614 C CA . PHE A 1 80 ? -7.413 6.080 -4.324 1.00 0.00 80 PHE A CA 8
ATOM 12615 C C . PHE A 1 80 ? -6.899 5.021 -5.314 1.00 0.00 80 PHE A C 8
ATOM 12616 O O . PHE A 1 80 ? -5.695 4.807 -5.371 1.00 0.00 80 PHE A O 8
ATOM 12633 N N . VAL A 1 81 ? -7.762 4.408 -6.140 1.00 0.00 81 VAL A N 8
ATOM 12634 C CA . VAL A 1 81 ? -7.331 3.502 -7.227 1.00 0.00 81 VAL A CA 8
ATOM 12635 C C . VAL A 1 81 ? -6.634 4.283 -8.342 1.00 0.00 81 VAL A C 8
ATOM 12636 O O . VAL A 1 81 ? -5.535 3.904 -8.746 1.00 0.00 81 VAL A O 8
ATOM 12649 N N . SER A 1 82 ? -7.211 5.400 -8.797 1.00 0.00 82 SER A N 8
ATOM 12650 C CA . SER A 1 82 ? -6.570 6.253 -9.811 1.00 0.00 82 SER A CA 8
ATOM 12651 C C . SER A 1 82 ? -5.228 6.823 -9.330 1.00 0.00 82 SER A C 8
ATOM 12652 O O . SER A 1 82 ? -4.248 6.812 -10.080 1.00 0.00 82 SER A O 8
ATOM 12660 N N . ARG A 1 83 ? -5.145 7.240 -8.057 1.00 0.00 83 ARG A N 8
ATOM 12661 C CA . ARG A 1 83 ? -3.883 7.572 -7.382 1.00 0.00 83 ARG A CA 8
ATOM 12662 C C . ARG A 1 83 ? -2.965 6.362 -7.328 1.00 0.00 83 ARG A C 8
ATOM 12663 O O . ARG A 1 83 ? -1.809 6.541 -7.658 1.00 0.00 83 ARG A O 8
ATOM 12684 N N . VAL A 1 84 ? -3.427 5.153 -6.989 1.00 0.00 84 VAL A N 8
ATOM 12685 C CA . VAL A 1 84 ? -2.584 3.942 -6.949 1.00 0.00 84 VAL A CA 8
ATOM 12686 C C . VAL A 1 84 ? -1.789 3.716 -8.234 1.00 0.00 84 VAL A C 8
ATOM 12687 O O . VAL A 1 84 ? -0.634 3.341 -8.121 1.00 0.00 84 VAL A O 8
ATOM 12700 N N . GLN A 1 85 ? -2.288 4.020 -9.438 1.00 0.00 85 GLN A N 8
ATOM 12701 C CA . GLN A 1 85 ? -1.452 3.919 -10.649 1.00 0.00 85 GLN A CA 8
ATOM 12702 C C . GLN A 1 85 ? -0.251 4.893 -10.637 1.00 0.00 85 GLN A C 8
ATOM 12703 O O . GLN A 1 85 ? 0.880 4.479 -10.904 1.00 0.00 85 GLN A O 8
ATOM 12717 N N . THR A 1 86 ? -0.460 6.164 -10.279 1.00 0.00 86 THR A N 8
ATOM 12718 C CA . THR A 1 86 ? 0.612 7.178 -10.181 1.00 0.00 86 THR A CA 8
ATOM 12719 C C . THR A 1 86 ? 1.490 6.965 -8.948 1.00 0.00 86 THR A C 8
ATOM 12720 O O . THR A 1 86 ? 2.715 7.004 -9.040 1.00 0.00 86 THR A O 8
ATOM 12731 N N . LEU A 1 87 ? 0.887 6.700 -7.788 1.00 0.00 87 LEU A N 8
ATOM 12732 C CA . LEU A 1 87 ? 1.583 6.404 -6.544 1.00 0.00 87 LEU A CA 8
ATOM 12733 C C . LEU A 1 87 ? 2.441 5.160 -6.711 1.00 0.00 87 LEU A C 8
ATOM 12734 O O . LEU A 1 87 ? 3.600 5.252 -6.360 1.00 0.00 87 LEU A O 8
ATOM 12750 N N . ILE A 1 88 ? 1.954 4.055 -7.293 1.00 0.00 88 ILE A N 8
ATOM 12751 C CA . ILE A 1 88 ? 2.773 2.860 -7.558 1.00 0.00 88 ILE A CA 8
ATOM 12752 C C . ILE A 1 88 ? 3.946 3.212 -8.472 1.00 0.00 88 ILE A C 8
ATOM 12753 O O . ILE A 1 88 ? 5.043 2.745 -8.201 1.00 0.00 88 ILE A O 8
ATOM 12768 N N . ALA A 1 89 ? 3.771 4.072 -9.484 1.00 0.00 89 ALA A N 8
ATOM 12769 C CA . ALA A 1 89 ? 4.892 4.547 -10.297 1.00 0.00 89 ALA A CA 8
ATOM 12770 C C . ALA A 1 89 ? 5.940 5.337 -9.481 1.00 0.00 89 ALA A C 8
ATOM 12771 O O . ALA A 1 89 ? 7.136 5.161 -9.714 1.00 0.00 89 ALA A O 8
ATOM 12778 N N . VAL A 1 90 ? 5.526 6.165 -8.508 1.00 0.00 90 VAL A N 8
ATOM 12779 C CA . VAL A 1 90 ? 6.431 6.910 -7.604 1.00 0.00 90 VAL A CA 8
ATOM 12780 C C . VAL A 1 90 ? 7.016 6.018 -6.492 1.00 0.00 90 VAL A C 8
ATOM 12781 O O . VAL A 1 90 ? 8.184 6.146 -6.161 1.00 0.00 90 VAL A O 8
ATOM 12794 N N . LEU A 1 91 ? 6.240 5.087 -5.941 1.00 0.00 91 LEU A N 8
ATOM 12795 C CA . LEU A 1 91 ? 6.593 4.115 -4.902 1.00 0.00 91 LEU A CA 8
ATOM 12796 C C . LEU A 1 91 ? 7.572 3.062 -5.434 1.00 0.00 91 LEU A C 8
ATOM 12797 O O . LEU A 1 91 ? 8.581 2.803 -4.783 1.00 0.00 91 LEU A O 8
ATOM 12813 N N . SER A 1 92 ? 7.336 2.506 -6.627 1.00 0.00 92 SER A N 8
ATOM 12814 C CA . SER A 1 92 ? 8.242 1.541 -7.257 1.00 0.00 92 SER A CA 8
ATOM 12815 C C . SER A 1 92 ? 9.589 2.193 -7.568 1.00 0.00 92 SER A C 8
ATOM 12816 O O . SER A 1 92 ? 10.623 1.651 -7.178 1.00 0.00 92 SER A O 8
ATOM 12824 N N . GLN A 1 93 ? 9.602 3.394 -8.166 1.00 0.00 93 GLN A N 8
ATOM 12825 C CA . GLN A 1 93 ? 10.843 4.147 -8.367 1.00 0.00 93 GLN A CA 8
ATOM 12826 C C . GLN A 1 93 ? 11.446 4.662 -7.053 1.00 0.00 93 GLN A C 8
ATOM 12827 O O . GLN A 1 93 ? 12.661 4.765 -6.992 1.00 0.00 93 GLN A O 8
ATOM 12841 N N . SER A 1 94 ? 10.678 4.926 -5.989 1.00 0.00 94 SER A N 8
ATOM 12842 C CA . SER A 1 94 ? 11.231 5.311 -4.675 1.00 0.00 94 SER A CA 8
ATOM 12843 C C . SER A 1 94 ? 11.963 4.143 -4.021 1.00 0.00 94 SER A C 8
ATOM 12844 O O . SER A 1 94 ? 13.109 4.305 -3.606 1.00 0.00 94 SER A O 8
ATOM 12852 N N . SER A 1 95 ? 11.355 2.956 -3.989 1.00 0.00 95 SER A N 8
ATOM 12853 C CA . SER A 1 95 ? 12.003 1.740 -3.486 1.00 0.00 95 SER A CA 8
ATOM 12854 C C . SER A 1 95 ? 13.193 1.324 -4.359 1.00 0.00 95 SER A C 8
ATOM 12855 O O . SER A 1 95 ? 14.251 1.024 -3.817 1.00 0.00 95 SER A O 8
ATOM 12863 N N . SER A 1 96 ? 13.103 1.399 -5.691 1.00 0.00 96 SER A N 8
ATOM 12864 C CA . SER A 1 96 ? 14.246 1.126 -6.588 1.00 0.00 96 SER A CA 8
ATOM 12865 C C . SER A 1 96 ? 15.355 2.195 -6.543 1.00 0.00 96 SER A C 8
ATOM 12866 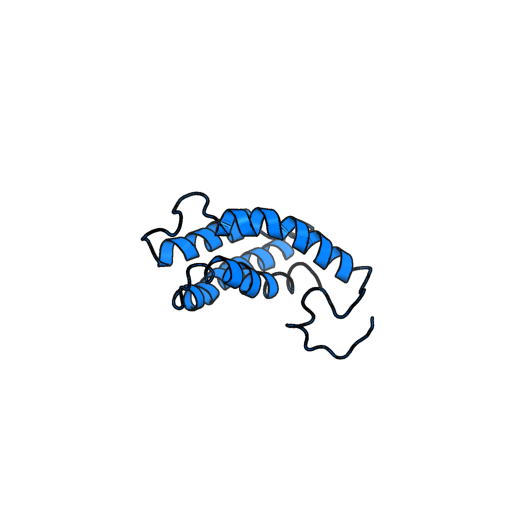O O . SER A 1 96 ? 16.535 1.857 -6.634 1.00 0.00 96 SER A O 8
ATOM 12874 N N . ASN A 1 97 ? 15.020 3.468 -6.317 1.00 0.00 97 ASN A N 8
ATOM 12875 C CA . ASN A 1 97 ? 15.978 4.545 -6.008 1.00 0.00 97 ASN A CA 8
ATOM 12876 C C . ASN A 1 97 ? 16.598 4.395 -4.602 1.00 0.00 97 ASN A C 8
ATOM 12877 O O . ASN A 1 97 ? 17.668 4.936 -4.340 1.00 0.00 97 ASN A O 8
ATOM 12888 N N . ALA A 1 98 ? 15.961 3.637 -3.706 1.00 0.00 98 ALA A N 8
ATOM 12889 C CA . ALA A 1 98 ? 16.472 3.312 -2.376 1.00 0.00 98 ALA A CA 8
ATOM 12890 C C . ALA A 1 98 ? 17.286 1.996 -2.344 1.00 0.00 98 ALA A C 8
ATOM 12891 O O . ALA A 1 98 ? 18.175 1.859 -1.503 1.00 0.00 98 ALA A O 8
ATOM 12898 N N . ILE A 1 99 ? 17.054 1.060 -3.278 1.00 0.00 99 ILE A N 8
ATOM 12899 C CA . ILE A 1 99 ? 17.875 -0.158 -3.472 1.00 0.00 99 ILE A CA 8
ATOM 12900 C C . ILE A 1 99 ? 19.365 0.192 -3.653 1.00 0.00 99 ILE A C 8
ATOM 12901 O O . ILE A 1 99 ? 20.220 -0.472 -3.064 1.00 0.00 99 ILE A O 8
ATOM 12916 N N . SER A 1 100 ? 19.681 1.238 -4.431 1.00 0.00 100 SER A N 8
ATOM 12917 C CA . SER A 1 100 ? 21.064 1.690 -4.670 1.00 0.00 100 SER A CA 8
ATOM 12918 C C . SER A 1 100 ? 21.138 3.164 -5.121 1.00 0.00 100 SER A C 8
ATOM 12919 O O . SER A 1 100 ? 21.606 3.489 -6.216 1.00 0.00 100 SER A O 8
ATOM 12927 N N . GLY A 1 101 ? 20.642 4.071 -4.274 1.00 0.00 101 GLY A N 8
ATOM 12928 C CA . GLY A 1 101 ? 20.728 5.527 -4.477 1.00 0.00 101 GLY A CA 8
ATOM 12929 C C . GLY A 1 101 ? 20.679 6.303 -3.155 1.00 0.00 101 GLY A C 8
ATOM 12930 O O . GLY A 1 101 ? 21.725 6.744 -2.673 1.00 0.00 101 GLY A O 8
ATOM 12934 N N . ALA A 1 102 ? 19.499 6.416 -2.537 1.00 0.00 102 ALA A N 8
ATOM 12935 C CA . ALA A 1 102 ? 19.319 6.991 -1.195 1.00 0.00 102 ALA A CA 8
ATOM 12936 C C . ALA A 1 102 ? 18.005 6.527 -0.523 1.00 0.00 102 ALA A C 8
ATOM 12937 O O . ALA A 1 102 ? 16.907 6.754 -1.034 1.00 0.00 102 ALA A O 8
ATOM 12944 N N . THR A 1 103 ? 18.117 5.899 0.650 1.00 0.00 103 THR A N 8
ATOM 12945 C CA . THR A 1 103 ? 17.010 5.502 1.548 1.00 0.00 103 THR A CA 8
ATOM 12946 C C . THR A 1 103 ? 16.446 6.702 2.339 1.00 0.00 103 THR A C 8
ATOM 12947 O O . THR A 1 103 ? 16.782 6.920 3.507 1.00 0.00 103 THR A O 8
ATOM 12958 N N . GLY A 1 104 ? 15.590 7.507 1.700 1.00 0.00 104 GLY A N 8
ATOM 12959 C CA . GLY A 1 104 ? 15.025 8.753 2.253 1.00 0.00 104 GLY A CA 8
ATOM 12960 C C . GLY A 1 104 ? 13.522 8.661 2.550 1.00 0.00 104 GLY A C 8
ATOM 12961 O O . GLY A 1 104 ? 12.700 8.954 1.680 1.00 0.00 104 GLY A O 8
ATOM 12965 N N . GLY A 1 105 ? 13.159 8.246 3.770 1.00 0.00 105 GLY A N 8
ATOM 12966 C CA . GLY A 1 105 ? 11.760 8.049 4.194 1.00 0.00 105 GLY A CA 8
ATOM 12967 C C . GLY A 1 105 ? 10.941 9.341 4.359 1.00 0.00 105 GLY A C 8
ATOM 12968 O O . GLY A 1 105 ? 9.767 9.376 3.986 1.00 0.00 105 GLY A O 8
ATOM 12972 N N . SER A 1 106 ? 11.567 10.412 4.862 1.00 0.00 106 SER A N 8
ATOM 12973 C CA . SER A 1 106 ? 10.918 11.698 5.193 1.00 0.00 106 SER A CA 8
ATOM 12974 C C . SER A 1 106 ? 11.741 12.887 4.676 1.00 0.00 106 SER A C 8
ATOM 12975 O O . SER A 1 106 ? 12.350 13.632 5.448 1.00 0.00 106 SER A O 8
ATOM 12983 N N . ALA A 1 107 ? 11.783 13.043 3.348 1.00 0.00 107 ALA A N 8
ATOM 12984 C CA . ALA A 1 107 ? 12.636 14.007 2.633 1.00 0.00 107 ALA A CA 8
ATOM 12985 C C . ALA A 1 107 ? 11.879 14.851 1.575 1.00 0.00 107 ALA A C 8
ATOM 12986 O O . ALA A 1 107 ? 12.489 15.440 0.680 1.00 0.00 107 ALA A O 8
ATOM 12993 N N . PHE A 1 108 ? 10.544 14.922 1.672 1.00 0.00 108 PHE A N 8
ATOM 12994 C CA . PHE A 1 108 ? 9.677 15.691 0.760 1.00 0.00 108 PHE A CA 8
ATOM 12995 C C . PHE A 1 108 ? 9.639 17.208 1.042 1.00 0.00 108 PHE A C 8
ATOM 12996 O O . PHE A 1 108 ? 9.148 17.966 0.204 1.00 0.00 108 PHE A O 8
ATOM 13013 N N . ALA A 1 109 ? 10.136 17.657 2.203 1.00 0.00 109 ALA A N 8
ATOM 13014 C CA . ALA A 1 109 ? 10.085 19.051 2.677 1.00 0.00 109 ALA A CA 8
ATOM 13015 C C . ALA A 1 109 ? 8.678 19.702 2.602 1.00 0.00 109 ALA A C 8
ATOM 13016 O O . ALA A 1 109 ? 8.552 20.904 2.347 1.00 0.00 109 ALA A O 8
ATOM 13023 N N . GLN A 1 110 ? 7.616 18.906 2.805 1.00 0.00 110 GLN A N 8
ATOM 13024 C CA . GLN A 1 110 ? 6.220 19.361 2.699 1.00 0.00 110 GLN A CA 8
ATOM 13025 C C . GLN A 1 110 ? 5.291 18.624 3.687 1.00 0.00 110 GLN A C 8
ATOM 13026 O O . GLN A 1 110 ? 4.806 19.251 4.630 1.00 0.00 110 GLN A O 8
ATOM 13040 N N . SER A 1 111 ? 5.088 17.304 3.526 1.00 0.00 111 SER A N 8
ATOM 13041 C CA . SER A 1 111 ? 4.317 16.451 4.467 1.00 0.00 111 SER A CA 8
ATOM 13042 C C . SER A 1 111 ? 4.465 14.937 4.181 1.00 0.00 111 SER A C 8
ATOM 13043 O O . SER A 1 111 ? 3.483 14.194 4.161 1.00 0.00 111 SER A O 8
ATOM 13051 N N . GLN A 1 112 ? 5.693 14.473 3.898 1.00 0.00 112 GLN A N 8
ATOM 13052 C CA . GLN A 1 112 ? 6.004 13.083 3.490 1.00 0.00 112 GLN A CA 8
ATOM 13053 C C . GLN A 1 112 ? 5.083 12.561 2.356 1.00 0.00 112 GLN A C 8
ATOM 13054 O O . GLN A 1 112 ? 4.334 11.597 2.533 1.00 0.00 112 GLN A O 8
ATOM 13068 N N . ALA A 1 113 ? 5.127 13.245 1.204 1.00 0.00 113 ALA A N 8
ATOM 13069 C CA . ALA A 1 113 ? 4.252 13.072 0.034 1.00 0.00 113 ALA A CA 8
ATOM 13070 C C . ALA A 1 113 ? 2.829 13.624 0.272 1.00 0.00 113 ALA A C 8
ATOM 13071 O O . ALA A 1 113 ? 1.837 12.889 0.238 1.00 0.00 113 ALA A O 8
ATOM 13078 N N . PHE A 1 114 ? 2.730 14.934 0.538 1.00 0.00 114 PHE A N 8
ATOM 13079 C CA . PHE A 1 114 ? 1.447 15.639 0.668 1.00 0.00 114 PHE A CA 8
ATOM 13080 C C . PHE A 1 114 ? 0.571 15.455 -0.586 1.00 0.00 114 PHE A C 8
ATOM 13081 O O . PHE A 1 114 ? 1.006 15.754 -1.702 1.00 0.00 114 PHE A O 8
ATOM 13098 N N . GLN A 1 115 ? -0.664 14.976 -0.402 1.00 0.00 115 GLN A N 8
ATOM 13099 C CA . GLN A 1 115 ? -1.604 14.701 -1.494 1.00 0.00 115 GLN A CA 8
ATOM 13100 C C . GLN A 1 115 ? -3.062 14.855 -1.014 1.00 0.00 115 GLN A C 8
ATOM 13101 O O . GLN A 1 115 ? -3.611 13.970 -0.355 1.00 0.00 115 GLN A O 8
ATOM 13115 N N . GLN A 1 116 ? -3.681 15.997 -1.322 1.00 0.00 116 GLN A N 8
ATOM 13116 C CA . GLN A 1 116 ? -5.070 16.322 -0.967 1.00 0.00 116 GLN A CA 8
ATOM 13117 C C . GLN A 1 116 ? -5.634 17.366 -1.948 1.00 0.00 116 GLN A C 8
ATOM 13118 O O . GLN A 1 116 ? -5.101 18.471 -2.038 1.00 0.00 116 GLN A O 8
ATOM 13132 N N . SER A 1 117 ? -6.712 17.013 -2.659 1.00 0.00 117 SER A N 8
ATOM 13133 C CA . SER A 1 117 ? -7.416 17.780 -3.714 1.00 0.00 117 SER A CA 8
ATOM 13134 C C . SER A 1 117 ? -6.553 18.320 -4.875 1.00 0.00 117 SER A C 8
ATOM 13135 O O . SER A 1 117 ? -6.720 17.866 -6.011 1.00 0.00 117 SER A O 8
ATOM 13143 N N . ALA A 1 118 ? -5.647 19.270 -4.618 1.00 0.00 118 ALA A N 8
ATOM 13144 C CA . ALA A 1 118 ? -4.754 19.923 -5.587 1.00 0.00 118 ALA A CA 8
ATOM 13145 C C . ALA A 1 118 ? -3.453 20.417 -4.916 1.00 0.00 118 ALA A C 8
ATOM 13146 O O . ALA A 1 118 ? -2.360 19.993 -5.356 1.00 0.00 118 ALA A O 8
ATOM 13153 N N . GLY A 1 1 ? 15.074 -5.241 1.021 1.00 0.00 1 GLY A N 9
ATOM 13154 C CA . GLY A 1 1 ? 14.366 -4.006 1.437 1.00 0.00 1 GLY A CA 9
ATOM 13155 C C . GLY A 1 1 ? 13.384 -3.478 0.391 1.00 0.00 1 GLY A C 9
ATOM 13156 O O . GLY A 1 1 ? 13.362 -2.275 0.138 1.00 0.00 1 GLY A O 9
ATOM 13159 N N . SER A 1 2 ? 12.544 -4.351 -0.180 1.00 0.00 2 SER A N 9
ATOM 13160 C CA . SER A 1 2 ? 11.486 -4.065 -1.172 1.00 0.00 2 SER A CA 9
ATOM 13161 C C . SER A 1 2 ? 10.369 -5.106 -0.993 1.00 0.00 2 SER A C 9
ATOM 13162 O O . SER A 1 2 ? 10.545 -6.045 -0.216 1.00 0.00 2 SER A O 9
ATOM 13170 N N . GLU A 1 3 ? 9.229 -4.957 -1.676 1.00 0.00 3 GLU A N 9
ATOM 13171 C CA . GLU A 1 3 ? 8.014 -5.808 -1.593 1.00 0.00 3 GLU A CA 9
ATOM 13172 C C . GLU A 1 3 ? 7.455 -6.112 -0.178 1.00 0.00 3 GLU A C 9
ATOM 13173 O O . GLU A 1 3 ? 6.556 -6.944 -0.024 1.00 0.00 3 GLU A O 9
ATOM 13185 N N . GLN A 1 4 ? 7.961 -5.420 0.850 1.00 0.00 4 GLN A N 9
ATOM 13186 C CA . GLN A 1 4 ? 7.506 -5.462 2.246 1.00 0.00 4 GLN A CA 9
ATOM 13187 C C . GLN A 1 4 ? 7.755 -4.133 2.990 1.00 0.00 4 GLN A C 9
ATOM 13188 O O . GLN A 1 4 ? 6.898 -3.683 3.749 1.00 0.00 4 GLN A O 9
ATOM 13202 N N . GLN A 1 5 ? 8.899 -3.468 2.760 1.00 0.00 5 GLN A N 9
ATOM 13203 C CA . GLN A 1 5 ? 9.183 -2.137 3.318 1.00 0.00 5 GLN A CA 9
ATOM 13204 C C . GLN A 1 5 ? 8.255 -1.082 2.701 1.00 0.00 5 GLN A C 9
ATOM 13205 O O . GLN A 1 5 ? 7.833 -0.140 3.372 1.00 0.00 5 GLN A O 9
ATOM 13219 N N . ASP A 1 6 ? 7.903 -1.274 1.427 1.00 0.00 6 ASP A N 9
ATOM 13220 C CA . ASP A 1 6 ? 6.903 -0.469 0.740 1.00 0.00 6 ASP A CA 9
ATOM 13221 C C . ASP A 1 6 ? 5.555 -0.449 1.464 1.00 0.00 6 ASP A C 9
ATOM 13222 O O . ASP A 1 6 ? 5.056 0.647 1.681 1.00 0.00 6 ASP A O 9
ATOM 13231 N N . LEU A 1 7 ? 4.994 -1.591 1.892 1.00 0.00 7 LEU A N 9
ATOM 13232 C CA . LEU A 1 7 ? 3.692 -1.646 2.577 1.00 0.00 7 LEU A CA 9
ATOM 13233 C C . LEU A 1 7 ? 3.588 -0.672 3.767 1.00 0.00 7 LEU A C 9
ATOM 13234 O O . LEU A 1 7 ? 2.500 -0.180 4.045 1.00 0.00 7 LEU A O 9
ATOM 13250 N N . ASP A 1 8 ? 4.699 -0.348 4.435 1.00 0.00 8 ASP A N 9
ATOM 13251 C CA . ASP A 1 8 ? 4.756 0.615 5.539 1.00 0.00 8 ASP A CA 9
ATOM 13252 C C . ASP A 1 8 ? 4.474 2.062 5.073 1.00 0.00 8 ASP A C 9
ATOM 13253 O O . ASP A 1 8 ? 3.530 2.696 5.548 1.00 0.00 8 ASP A O 9
ATOM 13262 N N . ASP A 1 9 ? 5.236 2.578 4.099 1.00 0.00 9 ASP A N 9
ATOM 13263 C CA . ASP A 1 9 ? 5.036 3.930 3.546 1.00 0.00 9 ASP A CA 9
ATOM 13264 C C . ASP A 1 9 ? 3.780 4.011 2.661 1.00 0.00 9 ASP A C 9
ATOM 13265 O O . ASP A 1 9 ? 3.020 4.979 2.734 1.00 0.00 9 ASP A O 9
ATOM 13274 N N . LEU A 1 10 ? 3.540 2.966 1.863 1.00 0.00 10 LEU A N 9
ATOM 13275 C CA . LEU A 1 10 ? 2.346 2.746 1.051 1.00 0.00 10 LEU A CA 9
ATOM 13276 C C . LEU A 1 10 ? 1.091 2.800 1.924 1.00 0.00 10 LEU A C 9
ATOM 13277 O O . LEU A 1 10 ? 0.167 3.525 1.579 1.00 0.00 10 LEU A O 9
ATOM 13293 N N . ALA A 1 11 ? 1.060 2.107 3.070 1.00 0.00 11 ALA A N 9
ATOM 13294 C CA . ALA A 1 11 ? -0.059 2.198 4.003 1.00 0.00 11 ALA A CA 9
ATOM 13295 C C . ALA A 1 11 ? -0.279 3.636 4.489 1.00 0.00 11 ALA A C 9
ATOM 13296 O O . ALA A 1 11 ? -1.424 4.058 4.536 1.00 0.00 11 ALA A O 9
ATOM 13303 N N . GLN A 1 12 ? 0.755 4.433 4.781 1.00 0.00 12 GLN A N 9
ATOM 13304 C CA . GLN A 1 12 ? 0.547 5.828 5.204 1.00 0.00 12 GLN A CA 9
ATOM 13305 C C . GLN A 1 12 ? -0.170 6.667 4.130 1.00 0.00 12 GLN A C 9
ATOM 13306 O O . GLN A 1 12 ? -1.144 7.352 4.444 1.00 0.00 12 GLN A O 9
ATOM 13320 N N . VAL A 1 13 ? 0.246 6.583 2.860 1.00 0.00 13 VAL A N 9
ATOM 13321 C CA . VAL A 1 13 ? -0.421 7.312 1.759 1.00 0.00 13 VAL A CA 9
ATOM 13322 C C . VAL A 1 13 ? -1.761 6.692 1.339 1.00 0.00 13 VAL A C 9
ATOM 13323 O O . VAL A 1 13 ? -2.673 7.429 0.971 1.00 0.00 13 VAL A O 9
ATOM 13336 N N . ILE A 1 14 ? -1.927 5.369 1.458 1.00 0.00 14 ILE A N 9
ATOM 13337 C CA . ILE A 1 14 ? -3.219 4.680 1.341 1.00 0.00 14 ILE A CA 9
ATOM 13338 C C . ILE A 1 14 ? -4.191 5.212 2.399 1.00 0.00 14 ILE A C 9
ATOM 13339 O O . ILE A 1 14 ? -5.267 5.675 2.037 1.00 0.00 14 ILE A O 9
ATOM 13354 N N . LEU A 1 15 ? -3.797 5.222 3.678 1.00 0.00 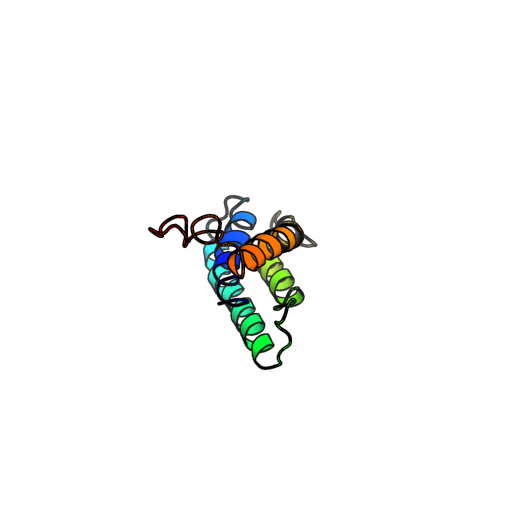15 LEU A N 9
ATOM 13355 C CA . LEU A 1 15 ? -4.569 5.758 4.806 1.00 0.00 15 LEU A CA 9
ATOM 13356 C C . LEU A 1 15 ? -4.954 7.220 4.557 1.00 0.00 15 LEU A C 9
ATOM 13357 O O . LEU A 1 15 ? -6.131 7.562 4.664 1.00 0.00 15 LEU A O 9
ATOM 13373 N N . SER A 1 16 ? -4.003 8.056 4.125 1.00 0.00 16 SER A N 9
ATOM 13374 C CA . SER A 1 16 ? -4.271 9.441 3.713 1.00 0.00 16 SER A CA 9
ATOM 13375 C C . SER A 1 16 ? -5.294 9.559 2.582 1.00 0.00 16 SER A C 9
ATOM 13376 O O . SER A 1 16 ? -6.063 10.515 2.575 1.00 0.00 16 SER A O 9
ATOM 13384 N N . ALA A 1 17 ? -5.351 8.608 1.645 1.00 0.00 17 ALA A N 9
ATOM 13385 C CA . ALA A 1 17 ? -6.275 8.636 0.514 1.00 0.00 17 ALA A CA 9
ATOM 13386 C C . ALA A 1 17 ? -7.679 8.081 0.845 1.00 0.00 17 ALA A C 9
ATOM 13387 O O . ALA A 1 17 ? -8.683 8.679 0.457 1.00 0.00 17 ALA A O 9
ATOM 13394 N N . VAL A 1 18 ? -7.775 6.990 1.615 1.00 0.00 18 VAL A N 9
ATOM 13395 C CA . VAL A 1 18 ? -9.060 6.452 2.111 1.00 0.00 18 VAL A CA 9
ATOM 13396 C C . VAL A 1 18 ? -9.711 7.376 3.150 1.00 0.00 18 VAL A C 9
ATOM 13397 O O . VAL A 1 18 ? -10.935 7.492 3.184 1.00 0.00 18 VAL A O 9
ATOM 13410 N N . THR A 1 19 ? -8.906 8.093 3.945 1.00 0.00 19 THR A N 9
ATOM 13411 C CA . THR A 1 19 ? -9.370 9.091 4.929 1.00 0.00 19 THR A CA 9
ATOM 13412 C C . THR A 1 19 ? -9.405 10.525 4.369 1.00 0.00 19 THR A C 9
ATOM 13413 O O . THR A 1 19 ? -9.914 11.432 5.026 1.00 0.00 19 THR A O 9
ATOM 13424 N N . SER A 1 20 ? -8.949 10.749 3.127 1.00 0.00 20 SER A N 9
ATOM 13425 C CA . SER A 1 20 ? -9.083 12.036 2.404 1.00 0.00 20 SER A CA 9
ATOM 13426 C C . SER A 1 20 ? -10.548 12.454 2.210 1.00 0.00 20 SER A C 9
ATOM 13427 O O . SER A 1 20 ? -10.868 13.639 2.118 1.00 0.00 20 SER A O 9
ATOM 13435 N N . ASN A 1 21 ? -11.450 11.467 2.215 1.00 0.00 21 ASN A N 9
ATOM 13436 C CA . ASN A 1 21 ? -12.905 11.623 2.222 1.00 0.00 21 ASN A CA 9
ATOM 13437 C C . ASN A 1 21 ? -13.482 11.699 3.661 1.00 0.00 21 ASN A C 9
ATOM 13438 O O . ASN A 1 21 ? -14.640 11.352 3.893 1.00 0.00 21 ASN A O 9
ATOM 13449 N N . THR A 1 22 ? -12.652 12.126 4.623 1.00 0.00 22 THR A N 9
ATOM 13450 C CA . THR A 1 22 ? -12.945 12.395 6.053 1.00 0.00 22 THR A CA 9
ATOM 13451 C C . THR A 1 22 ? -13.486 11.204 6.870 1.00 0.00 22 THR A C 9
ATOM 13452 O O . THR A 1 22 ? -14.072 11.368 7.943 1.00 0.00 22 THR A O 9
ATOM 13463 N N . ASP A 1 23 ? -13.277 9.987 6.365 1.00 0.00 23 ASP A N 9
ATOM 13464 C CA . ASP A 1 23 ? -13.928 8.748 6.808 1.00 0.00 23 ASP A CA 9
ATOM 13465 C C . ASP A 1 23 ? -13.545 8.255 8.218 1.00 0.00 23 ASP A C 9
ATOM 13466 O O . ASP A 1 23 ? -14.418 7.853 8.988 1.00 0.00 23 ASP A O 9
ATOM 13475 N N . THR A 1 24 ? -12.251 8.299 8.555 1.00 0.00 24 THR A N 9
ATOM 13476 C CA . THR A 1 24 ? -11.589 7.716 9.745 1.00 0.00 24 THR A CA 9
ATOM 13477 C C . THR A 1 24 ? -11.717 6.190 9.935 1.00 0.00 24 THR A C 9
ATOM 13478 O O . THR A 1 24 ? -10.712 5.523 10.196 1.00 0.00 24 THR A O 9
ATOM 13489 N N . SER A 1 25 ? -12.904 5.596 9.762 1.00 0.00 25 SER A N 9
ATOM 13490 C CA . SER A 1 25 ? -13.157 4.156 9.964 1.00 0.00 25 SER A CA 9
ATOM 13491 C C . SER A 1 25 ? -12.384 3.254 8.995 1.00 0.00 25 SER A C 9
ATOM 13492 O O . SER A 1 25 ? -12.059 2.118 9.340 1.00 0.00 25 SER A O 9
ATOM 13500 N N . LYS A 1 26 ? -12.018 3.751 7.808 1.00 0.00 26 LYS A N 9
ATOM 13501 C CA . LYS A 1 26 ? -11.142 3.086 6.825 1.00 0.00 26 LYS A CA 9
ATOM 13502 C C . LYS A 1 26 ? -9.743 2.701 7.324 1.00 0.00 26 LYS A C 9
ATOM 13503 O O . LYS A 1 26 ? -9.135 1.802 6.742 1.00 0.00 26 LYS A O 9
ATOM 13522 N N . SER A 1 27 ? -9.258 3.259 8.433 1.00 0.00 27 SER A N 9
ATOM 13523 C CA . SER A 1 27 ? -8.083 2.711 9.137 1.00 0.00 27 SER A CA 9
ATOM 13524 C C . SER A 1 27 ? -8.306 1.295 9.707 1.00 0.00 27 SER A C 9
ATOM 13525 O O . SER A 1 27 ? -7.334 0.579 9.939 1.00 0.00 27 SER A O 9
ATOM 13533 N N . ALA A 1 28 ? -9.553 0.833 9.877 1.00 0.00 28 ALA A N 9
ATOM 13534 C CA . ALA A 1 28 ? -9.859 -0.570 10.181 1.00 0.00 28 ALA A CA 9
ATOM 13535 C C . ALA A 1 28 ? -9.647 -1.493 8.964 1.00 0.00 28 ALA A C 9
ATOM 13536 O O . ALA A 1 28 ? -9.091 -2.585 9.107 1.00 0.00 28 ALA A O 9
ATOM 13543 N N . ARG A 1 29 ? -9.998 -1.046 7.745 1.00 0.00 29 ARG A N 9
ATOM 13544 C CA . ARG A 1 29 ? -9.699 -1.771 6.492 1.00 0.00 29 ARG A CA 9
ATOM 13545 C C . ARG A 1 29 ? -8.198 -1.930 6.233 1.00 0.00 29 ARG A C 9
ATOM 13546 O O . ARG A 1 29 ? -7.802 -2.883 5.570 1.00 0.00 29 ARG A O 9
ATOM 13567 N N . ALA A 1 30 ? -7.349 -1.087 6.818 1.00 0.00 30 ALA A N 9
ATOM 13568 C CA . ALA A 1 30 ? -5.898 -1.280 6.804 1.00 0.00 30 ALA A CA 9
ATOM 13569 C C . ALA A 1 30 ? -5.445 -2.627 7.418 1.00 0.00 30 ALA A C 9
ATOM 13570 O O . ALA A 1 30 ? -4.451 -3.215 6.987 1.00 0.00 30 ALA A O 9
ATOM 13577 N N . GLN A 1 31 ? -6.198 -3.154 8.390 1.00 0.00 31 GLN A N 9
ATOM 13578 C CA . GLN A 1 31 ? -5.955 -4.476 8.980 1.00 0.00 31 GLN A CA 9
ATOM 13579 C C . GLN A 1 31 ? -6.386 -5.619 8.037 1.00 0.00 31 GLN A C 9
ATOM 13580 O O . GLN A 1 31 ? -5.767 -6.685 8.035 1.00 0.00 31 GLN A O 9
ATOM 13594 N N . ALA A 1 32 ? -7.384 -5.394 7.173 1.00 0.00 32 ALA A N 9
ATOM 13595 C CA . ALA A 1 32 ? -7.718 -6.300 6.069 1.00 0.00 32 ALA A CA 9
ATOM 13596 C C . ALA A 1 32 ? -6.689 -6.225 4.914 1.00 0.00 32 ALA A C 9
ATOM 13597 O O . ALA A 1 32 ? -6.367 -7.247 4.313 1.00 0.00 32 ALA A O 9
ATOM 13604 N N . LEU A 1 33 ? -6.092 -5.053 4.658 1.00 0.00 33 LEU A N 9
ATOM 13605 C CA . LEU A 1 33 ? -4.899 -4.869 3.804 1.00 0.00 33 LEU A CA 9
ATOM 13606 C C . LEU A 1 33 ? -3.724 -5.747 4.265 1.00 0.00 33 LEU A C 9
ATOM 13607 O O . LEU A 1 33 ? -3.130 -6.454 3.451 1.00 0.00 33 LEU A O 9
ATOM 13623 N N . SER A 1 34 ? -3.454 -5.809 5.571 1.00 0.00 34 SER A N 9
ATOM 13624 C CA . SER A 1 34 ? -2.488 -6.766 6.133 1.00 0.00 34 SER A CA 9
ATOM 13625 C C . SER A 1 34 ? -2.811 -8.236 5.789 1.00 0.00 34 SER A C 9
ATOM 13626 O O . SER A 1 34 ? -1.887 -9.023 5.593 1.00 0.00 34 SER A O 9
ATOM 13634 N N . THR A 1 35 ? -4.085 -8.620 5.601 1.00 0.00 35 THR A N 9
ATOM 13635 C CA . THR A 1 35 ? -4.457 -9.979 5.142 1.00 0.00 35 THR A CA 9
ATOM 13636 C C . THR A 1 35 ? -3.952 -10.301 3.730 1.00 0.00 35 THR A C 9
ATOM 13637 O O . THR A 1 35 ? -3.560 -11.441 3.477 1.00 0.00 35 THR A O 9
ATOM 13648 N N . ALA A 1 36 ? -3.894 -9.321 2.816 1.00 0.00 36 ALA A N 9
ATOM 13649 C CA . ALA A 1 36 ? -3.287 -9.510 1.495 1.00 0.00 36 ALA A CA 9
ATOM 13650 C C . ALA A 1 36 ? -1.788 -9.823 1.650 1.00 0.00 36 ALA A C 9
ATOM 13651 O O . ALA A 1 36 ? -1.319 -10.877 1.232 1.00 0.00 36 ALA A O 9
ATOM 13658 N N . LEU A 1 37 ? -1.061 -8.963 2.368 1.00 0.00 37 LEU A N 9
ATOM 13659 C CA . LEU A 1 37 ? 0.380 -9.093 2.622 1.00 0.00 37 LEU A CA 9
ATOM 13660 C C . LEU A 1 37 ? 0.745 -10.367 3.417 1.00 0.00 37 LEU A C 9
ATOM 13661 O O . LEU A 1 37 ? 1.796 -10.967 3.185 1.00 0.00 37 LEU A O 9
ATOM 13677 N N . ALA A 1 38 ? -0.131 -10.825 4.315 1.00 0.00 38 ALA A N 9
ATOM 13678 C CA . ALA A 1 38 ? -0.011 -12.113 5.000 1.00 0.00 38 ALA A CA 9
ATOM 13679 C C . ALA A 1 38 ? -0.283 -13.305 4.063 1.00 0.00 38 ALA A C 9
ATOM 13680 O O . ALA A 1 38 ? 0.426 -14.311 4.126 1.00 0.00 38 ALA A O 9
ATOM 13687 N N . SER A 1 39 ? -1.255 -13.190 3.149 1.00 0.00 39 SER A N 9
ATOM 13688 C CA . SER A 1 39 ? -1.460 -14.163 2.071 1.00 0.00 39 SER A CA 9
ATOM 13689 C C . SER A 1 39 ? -0.222 -14.260 1.169 1.00 0.00 39 SER A C 9
ATOM 13690 O O . SER A 1 39 ? 0.206 -15.369 0.854 1.00 0.00 39 SER A O 9
ATOM 13698 N N . SER A 1 40 ? 0.444 -13.137 0.857 1.00 0.00 40 SER A N 9
ATOM 13699 C CA . SER A 1 40 ? 1.725 -13.101 0.126 1.00 0.00 40 SER A CA 9
ATOM 13700 C C . SER A 1 40 ? 2.823 -13.949 0.770 1.00 0.00 40 SER A C 9
ATOM 13701 O O . SER A 1 40 ? 3.621 -14.545 0.053 1.00 0.00 40 SER A O 9
ATOM 13709 N N . LEU A 1 41 ? 2.863 -14.043 2.104 1.00 0.00 41 LEU A N 9
ATOM 13710 C CA . LEU A 1 41 ? 3.816 -14.885 2.843 1.00 0.00 41 LEU A CA 9
ATOM 13711 C C . LEU A 1 41 ? 3.650 -16.379 2.486 1.00 0.00 41 LEU A C 9
ATOM 13712 O O . LEU A 1 41 ? 4.643 -17.086 2.305 1.00 0.00 41 LEU A O 9
ATOM 13728 N N . ALA A 1 42 ? 2.408 -16.847 2.313 1.00 0.00 42 ALA A N 9
ATOM 13729 C CA . ALA A 1 42 ? 2.100 -18.205 1.857 1.00 0.00 42 ALA A CA 9
ATOM 13730 C C . ALA A 1 42 ? 2.189 -18.343 0.320 1.00 0.00 42 ALA A C 9
ATOM 13731 O O . ALA A 1 42 ? 2.640 -19.371 -0.185 1.00 0.00 42 ALA A O 9
ATOM 13738 N N . ASP A 1 43 ? 1.822 -17.305 -0.437 1.00 0.00 43 ASP A N 9
ATOM 13739 C CA . ASP A 1 43 ? 1.962 -17.256 -1.900 1.00 0.00 43 ASP A CA 9
ATOM 13740 C C . ASP A 1 43 ? 3.435 -17.289 -2.356 1.00 0.00 43 ASP A C 9
ATOM 13741 O O . ASP A 1 43 ? 3.739 -17.822 -3.419 1.00 0.00 43 ASP A O 9
ATOM 13750 N N . LEU A 1 44 ? 4.364 -16.778 -1.539 1.00 0.00 44 LEU A N 9
ATOM 13751 C CA . LEU A 1 44 ? 5.816 -16.853 -1.749 1.00 0.00 44 LEU A CA 9
ATOM 13752 C C . LEU A 1 44 ? 6.353 -18.302 -1.696 1.00 0.00 44 LEU A C 9
ATOM 13753 O O . LEU A 1 44 ? 7.338 -18.620 -2.365 1.00 0.00 44 LEU A O 9
ATOM 13769 N N . LEU A 1 45 ? 5.695 -19.203 -0.950 1.00 0.00 45 LEU A N 9
ATOM 13770 C CA . LEU A 1 45 ? 6.062 -20.625 -0.879 1.00 0.00 45 LEU A CA 9
ATOM 13771 C C . LEU A 1 45 ? 5.796 -21.364 -2.207 1.00 0.00 45 LEU A C 9
ATOM 13772 O O . LEU A 1 45 ? 6.640 -22.146 -2.656 1.00 0.00 45 LEU A O 9
ATOM 13788 N N . ILE A 1 46 ? 4.638 -21.124 -2.837 1.00 0.00 46 ILE A N 9
ATOM 13789 C CA . ILE A 1 46 ? 4.302 -21.659 -4.172 1.00 0.00 46 ILE A CA 9
ATOM 13790 C C . ILE A 1 46 ? 5.053 -20.905 -5.291 1.00 0.00 46 ILE A C 9
ATOM 13791 O O . ILE A 1 46 ? 5.613 -19.829 -5.077 1.00 0.00 46 ILE A O 9
ATOM 13806 N N . SER A 1 47 ? 5.055 -21.458 -6.510 1.00 0.00 47 SER A N 9
ATOM 13807 C CA . SER A 1 47 ? 5.767 -20.892 -7.676 1.00 0.00 47 SER A CA 9
ATOM 13808 C C . SER A 1 47 ? 5.171 -19.569 -8.210 1.00 0.00 47 SER A C 9
ATOM 13809 O O . SER A 1 47 ? 5.805 -18.849 -8.984 1.00 0.00 47 SER A O 9
ATOM 13817 N N . GLU A 1 48 ? 3.949 -19.219 -7.796 1.00 0.00 48 GLU A N 9
ATOM 13818 C CA . GLU A 1 48 ? 3.121 -18.118 -8.327 1.00 0.00 48 GLU A CA 9
ATOM 13819 C C . GLU A 1 48 ? 3.529 -16.700 -7.837 1.00 0.00 48 GLU A C 9
ATOM 13820 O O . GLU A 1 48 ? 2.690 -15.807 -7.695 1.00 0.00 48 GLU A O 9
ATOM 13832 N N . SER A 1 49 ? 4.820 -16.485 -7.557 1.00 0.00 49 SER A N 9
ATOM 13833 C CA . SER A 1 49 ? 5.365 -15.364 -6.763 1.00 0.00 49 SER A CA 9
ATOM 13834 C C . SER A 1 49 ? 6.612 -14.707 -7.390 1.00 0.00 49 SER A C 9
ATOM 13835 O O . SER A 1 49 ? 7.563 -14.334 -6.696 1.00 0.00 49 SER A O 9
ATOM 13843 N N . SER A 1 50 ? 6.610 -14.555 -8.721 1.00 0.00 50 SER A N 9
ATOM 13844 C CA . SER A 1 50 ? 7.762 -14.058 -9.503 1.00 0.00 50 SER A CA 9
ATOM 13845 C C . SER A 1 50 ? 7.421 -12.933 -10.498 1.00 0.00 50 SER A C 9
ATOM 13846 O O . SER A 1 50 ? 8.212 -11.999 -10.664 1.00 0.00 50 SER A O 9
ATOM 13854 N N . GLY A 1 51 ? 6.230 -12.955 -11.116 1.00 0.00 51 GLY A N 9
ATOM 13855 C CA . GLY A 1 51 ? 5.769 -11.898 -12.037 1.00 0.00 51 GLY A CA 9
ATOM 13856 C C . GLY A 1 51 ? 5.549 -10.541 -11.348 1.00 0.00 51 GLY A C 9
ATOM 13857 O O . GLY A 1 51 ? 5.956 -9.505 -11.882 1.00 0.00 51 GLY A O 9
ATOM 13861 N N . SER A 1 52 ? 4.992 -10.566 -10.130 1.00 0.00 52 SER A N 9
ATOM 13862 C CA . SER A 1 52 ? 4.890 -9.419 -9.212 1.00 0.00 52 SER A CA 9
ATOM 13863 C C . SER A 1 52 ? 5.131 -9.899 -7.772 1.00 0.00 52 SER A C 9
ATOM 13864 O O . SER A 1 52 ? 6.287 -9.964 -7.347 1.00 0.00 52 SER A O 9
ATOM 13872 N N . SER A 1 53 ? 4.067 -10.295 -7.057 1.00 0.00 53 SER A N 9
ATOM 13873 C CA . SER A 1 53 ? 4.041 -10.751 -5.650 1.00 0.00 53 SER A CA 9
ATOM 13874 C C . SER A 1 53 ? 2.590 -10.826 -5.147 1.00 0.00 53 SER A C 9
ATOM 13875 O O . SER A 1 53 ? 2.097 -11.900 -4.801 1.00 0.00 53 SER A O 9
ATOM 13883 N N . TYR A 1 54 ? 1.896 -9.683 -5.173 1.00 0.00 54 TYR A N 9
ATOM 13884 C CA . TYR A 1 54 ? 0.502 -9.494 -4.743 1.00 0.00 54 TYR A CA 9
ATOM 13885 C C . TYR A 1 54 ? -0.194 -8.292 -5.413 1.00 0.00 54 TYR A C 9
ATOM 13886 O O . TYR A 1 54 ? -1.316 -7.956 -5.041 1.00 0.00 54 TYR A O 9
ATOM 13904 N N . GLN A 1 55 ? 0.421 -7.630 -6.405 1.00 0.00 55 GLN A N 9
ATOM 13905 C CA . GLN A 1 55 ? -0.143 -6.422 -7.030 1.00 0.00 55 GLN A CA 9
ATOM 13906 C C . GLN A 1 55 ? -1.555 -6.636 -7.623 1.00 0.00 55 GLN A C 9
ATOM 13907 O O . GLN A 1 55 ? -2.396 -5.741 -7.557 1.00 0.00 55 GLN A O 9
ATOM 13921 N N . THR A 1 56 ? -1.859 -7.842 -8.122 1.00 0.00 56 THR A N 9
ATOM 13922 C CA . THR A 1 56 ? -3.207 -8.225 -8.588 1.00 0.00 56 THR A CA 9
ATOM 13923 C C . THR A 1 56 ? -4.261 -8.033 -7.494 1.00 0.00 56 THR A C 9
ATOM 13924 O O . THR A 1 56 ? -5.285 -7.384 -7.722 1.00 0.00 56 THR A O 9
ATOM 13935 N N . GLN A 1 57 ? -4.003 -8.554 -6.287 1.00 0.00 57 GLN A N 9
ATOM 13936 C CA . GLN A 1 57 ? -4.892 -8.343 -5.145 1.00 0.00 57 GLN A CA 9
ATOM 13937 C C . GLN A 1 57 ? -4.734 -6.952 -4.522 1.00 0.00 57 GLN A C 9
ATOM 13938 O O . GLN A 1 57 ? -5.728 -6.456 -4.012 1.00 0.00 57 GLN A O 9
ATOM 13952 N N . ILE A 1 58 ? -3.576 -6.274 -4.606 1.00 0.00 58 ILE A N 9
ATOM 13953 C CA . ILE A 1 58 ? -3.425 -4.897 -4.093 1.00 0.00 58 ILE A CA 9
ATOM 13954 C C . ILE A 1 58 ? -4.398 -3.917 -4.762 1.00 0.00 58 ILE A C 9
ATOM 13955 O O . ILE A 1 58 ? -4.951 -3.061 -4.076 1.00 0.00 58 ILE A O 9
ATOM 13970 N N . SER A 1 59 ? -4.656 -4.064 -6.067 1.00 0.00 59 SER A N 9
ATOM 13971 C CA . SER A 1 59 ? -5.608 -3.228 -6.815 1.00 0.00 59 SER A CA 9
ATOM 13972 C C . SER A 1 59 ? -7.053 -3.458 -6.361 1.00 0.00 59 SER A C 9
ATOM 13973 O O . SER A 1 59 ? -7.784 -2.501 -6.099 1.00 0.00 59 SER A O 9
ATOM 13981 N N . ALA A 1 60 ? -7.457 -4.726 -6.214 1.00 0.00 60 ALA A N 9
ATOM 13982 C CA . ALA A 1 60 ? -8.777 -5.093 -5.701 1.00 0.00 60 ALA A CA 9
ATOM 13983 C C . ALA A 1 60 ? -8.953 -4.647 -4.238 1.00 0.00 60 ALA A C 9
ATOM 13984 O O . ALA A 1 60 ? -9.907 -3.943 -3.921 1.00 0.00 60 ALA A O 9
ATOM 13991 N N . LEU A 1 61 ? -7.999 -4.991 -3.366 1.00 0.00 61 LEU A N 9
ATOM 13992 C CA . LEU A 1 61 ? -7.917 -4.592 -1.958 1.00 0.00 61 LEU A CA 9
ATOM 13993 C C . LEU A 1 61 ? -8.015 -3.072 -1.797 1.00 0.00 61 LEU A C 9
ATOM 13994 O O . LEU A 1 61 ? -8.852 -2.604 -1.032 1.00 0.00 61 LEU A O 9
ATOM 14010 N N . THR A 1 62 ? -7.235 -2.301 -2.559 1.00 0.00 62 THR A N 9
ATOM 14011 C CA . THR A 1 62 ? -7.295 -0.830 -2.592 1.00 0.00 62 THR A CA 9
ATOM 14012 C C . THR A 1 62 ? -8.726 -0.346 -2.814 1.00 0.00 62 THR A C 9
ATOM 14013 O O . THR A 1 62 ? -9.239 0.461 -2.037 1.00 0.00 62 THR A O 9
ATOM 14024 N N . ASN A 1 63 ? -9.404 -0.871 -3.839 1.00 0.00 63 ASN A N 9
ATOM 14025 C CA . ASN A 1 63 ? -10.790 -0.515 -4.124 1.00 0.00 63 ASN A CA 9
ATOM 14026 C C . ASN A 1 63 ? -11.738 -0.975 -2.993 1.00 0.00 63 ASN A C 9
ATOM 14027 O O . ASN A 1 63 ? -12.635 -0.227 -2.611 1.00 0.00 63 ASN A O 9
ATOM 14038 N N . ILE A 1 64 ? -11.489 -2.148 -2.395 1.00 0.00 64 ILE A N 9
ATOM 14039 C CA . ILE A 1 64 ? -12.180 -2.681 -1.205 1.00 0.00 64 ILE A CA 9
ATOM 14040 C C . ILE A 1 64 ? -12.062 -1.769 0.026 1.00 0.00 64 ILE A C 9
ATOM 14041 O O . ILE A 1 64 ? -13.020 -1.698 0.796 1.00 0.00 64 ILE A O 9
ATOM 14056 N N . LEU A 1 65 ? -10.945 -1.052 0.231 1.00 0.00 65 LEU A N 9
ATOM 14057 C CA . LEU A 1 65 ? -10.816 -0.130 1.371 1.00 0.00 65 LEU A CA 9
ATOM 14058 C C . LEU A 1 65 ? -11.912 0.945 1.309 1.00 0.00 65 LEU A C 9
ATOM 14059 O O . LEU A 1 65 ? -12.639 1.148 2.280 1.00 0.00 65 LEU A O 9
ATOM 14075 N N . SER A 1 66 ? -12.087 1.569 0.141 1.00 0.00 66 SER A N 9
ATOM 14076 C CA . SER A 1 66 ? -13.199 2.480 -0.159 1.00 0.00 66 SER A CA 9
ATOM 14077 C C . SER A 1 66 ? -14.553 1.754 -0.126 1.00 0.00 66 SER A C 9
ATOM 14078 O O . SER A 1 66 ? -15.426 2.094 0.675 1.00 0.00 66 SER A O 9
ATOM 14086 N N . ASP A 1 67 ? -14.704 0.691 -0.924 1.00 0.00 67 ASP A N 9
ATOM 14087 C CA . ASP A 1 67 ? -15.954 -0.060 -1.121 1.00 0.00 67 ASP A CA 9
ATOM 14088 C C . ASP A 1 67 ? -16.492 -0.774 0.141 1.00 0.00 67 ASP A C 9
ATOM 14089 O O . ASP A 1 67 ? -17.629 -1.247 0.153 1.00 0.00 67 ASP A O 9
ATOM 14098 N N . CYS A 1 68 ? -15.727 -0.796 1.235 1.00 0.00 68 CYS A N 9
ATOM 14099 C CA . CYS A 1 68 ? -16.218 -1.062 2.589 1.00 0.00 68 CYS A CA 9
ATOM 14100 C C . CYS A 1 68 ? -17.486 -0.247 2.930 1.00 0.00 68 CYS A C 9
ATOM 14101 O O . CYS A 1 68 ? -18.397 -0.746 3.594 1.00 0.00 68 CYS A O 9
ATOM 14109 N N . PHE A 1 69 ? -17.558 0.998 2.440 1.00 0.00 69 PHE A N 9
ATOM 14110 C CA . PHE A 1 69 ? -18.706 1.891 2.614 1.00 0.00 69 PHE A CA 9
ATOM 14111 C C . PHE A 1 69 ? -19.779 1.720 1.523 1.00 0.00 69 PHE A C 9
ATOM 14112 O O . PHE A 1 69 ? -20.955 1.579 1.863 1.00 0.00 69 PHE A O 9
ATOM 14129 N N . VAL A 1 70 ? -19.398 1.720 0.233 1.00 0.00 70 VAL A N 9
ATOM 14130 C CA . VAL A 1 70 ? -20.328 1.669 -0.926 1.00 0.00 70 VAL A CA 9
ATOM 14131 C C . VAL A 1 70 ? -21.487 2.690 -0.782 1.00 0.00 70 VAL A C 9
ATOM 14132 O O . VAL A 1 70 ? -22.668 2.358 -0.678 1.00 0.00 70 VAL A O 9
ATOM 14145 N N . THR A 1 71 ? -21.135 3.983 -0.710 1.00 0.00 71 THR A N 9
ATOM 14146 C CA . THR A 1 71 ? -22.113 5.092 -0.566 1.00 0.00 71 THR A CA 9
ATOM 14147 C C . THR A 1 71 ? -21.600 6.461 -1.047 1.00 0.00 71 THR A C 9
ATOM 14148 O O . THR A 1 71 ? -22.294 7.148 -1.799 1.00 0.00 71 THR A O 9
ATOM 14159 N N . THR A 1 72 ? -20.367 6.840 -0.690 1.00 0.00 72 THR A N 9
ATOM 14160 C CA . THR A 1 72 ? -19.733 8.118 -1.095 1.00 0.00 72 THR A CA 9
ATOM 14161 C C . THR A 1 72 ? -18.234 7.947 -1.354 1.00 0.00 72 THR A C 9
ATOM 14162 O O . THR A 1 72 ? -17.697 8.432 -2.353 1.00 0.00 72 THR A O 9
ATOM 14173 N N . THR A 1 73 ? -17.569 7.141 -0.523 1.00 0.00 73 THR A N 9
ATOM 14174 C CA . THR A 1 73 ? -16.195 6.660 -0.691 1.00 0.00 73 THR A CA 9
ATOM 14175 C C . THR A 1 73 ? -16.163 5.433 -1.610 1.00 0.00 73 THR A C 9
ATOM 14176 O O . THR A 1 73 ? -16.075 4.292 -1.164 1.00 0.00 73 THR A O 9
ATOM 14187 N N . GLY A 1 74 ? -16.291 5.648 -2.923 1.00 0.00 74 GLY A N 9
ATOM 14188 C CA . GLY A 1 74 ? -16.157 4.591 -3.931 1.00 0.00 74 GLY A CA 9
ATOM 14189 C C . GLY A 1 74 ? -16.586 5.049 -5.324 1.00 0.00 74 GLY A C 9
ATOM 14190 O O . GLY A 1 74 ? -15.749 5.191 -6.212 1.00 0.00 74 GLY A O 9
ATOM 14194 N N . SER A 1 75 ? -17.878 5.345 -5.506 1.00 0.00 75 SER A N 9
ATOM 14195 C CA . SER A 1 75 ? -18.467 5.848 -6.767 1.00 0.00 75 SER A CA 9
ATOM 14196 C C . SER A 1 75 ? -18.067 5.057 -8.042 1.00 0.00 75 SER A C 9
ATOM 14197 O O . SER A 1 75 ? -18.040 5.610 -9.143 1.00 0.00 75 SER A O 9
ATOM 14205 N N . ASN A 1 76 ? -17.745 3.761 -7.886 1.00 0.00 76 ASN A N 9
ATOM 14206 C CA . ASN A 1 76 ? -16.917 2.934 -8.786 1.00 0.00 76 ASN A CA 9
ATOM 14207 C C . ASN A 1 76 ? -15.557 3.579 -9.148 1.00 0.00 76 ASN A C 9
ATOM 14208 O O . ASN A 1 76 ? -15.492 4.533 -9.925 1.00 0.00 76 ASN A O 9
ATOM 14219 N N . ASN A 1 77 ? -14.460 2.996 -8.641 1.00 0.00 77 ASN A N 9
ATOM 14220 C CA . ASN A 1 77 ? -13.075 3.435 -8.876 1.00 0.00 77 ASN A CA 9
ATOM 14221 C C . ASN A 1 77 ? -12.850 4.918 -8.485 1.00 0.00 77 ASN A C 9
ATOM 14222 O O . ASN A 1 77 ? -12.776 5.787 -9.364 1.00 0.00 77 ASN A O 9
ATOM 14233 N N . PRO A 1 78 ? -12.758 5.236 -7.175 1.00 0.00 78 PRO A N 9
ATOM 14234 C CA . PRO A 1 78 ? -12.617 6.611 -6.691 1.00 0.00 78 PRO A CA 9
ATOM 14235 C C . PRO A 1 78 ? -11.243 7.202 -7.042 1.00 0.00 78 PRO A C 9
ATOM 14236 O O . PRO A 1 78 ? -10.344 6.495 -7.510 1.00 0.00 78 PRO A O 9
ATOM 14247 N N . ALA A 1 79 ? -11.046 8.489 -6.733 1.00 0.00 79 ALA A N 9
ATOM 14248 C CA . ALA A 1 79 ? -9.761 9.175 -6.889 1.00 0.00 79 ALA A CA 9
ATOM 14249 C C . ALA A 1 79 ? -8.585 8.399 -6.263 1.00 0.00 79 ALA A C 9
ATOM 14250 O O . ALA A 1 79 ? -7.504 8.372 -6.844 1.00 0.00 79 ALA A O 9
ATOM 14257 N N . PHE A 1 80 ? -8.800 7.700 -5.141 1.00 0.00 80 PHE A N 9
ATOM 14258 C CA . PHE A 1 80 ? -7.811 6.816 -4.511 1.00 0.00 80 PHE A CA 9
ATOM 14259 C C . PHE A 1 80 ? -7.334 5.658 -5.414 1.00 0.00 80 PHE A C 9
ATOM 14260 O O . PHE A 1 80 ? -6.133 5.396 -5.466 1.00 0.00 80 PHE A O 9
ATOM 14277 N N . VAL A 1 81 ? -8.212 4.991 -6.176 1.00 0.00 81 VAL A N 9
ATOM 14278 C CA . VAL A 1 81 ? -7.790 3.908 -7.095 1.00 0.00 81 VAL A CA 9
ATOM 14279 C C . VAL A 1 81 ? -6.877 4.444 -8.210 1.00 0.00 81 VAL A C 9
ATOM 14280 O O . VAL A 1 81 ? -5.918 3.784 -8.611 1.00 0.00 81 VAL A O 9
ATOM 14293 N N . SER A 1 82 ? -7.137 5.668 -8.682 1.00 0.00 82 SER A N 9
ATOM 14294 C CA . SER A 1 82 ? -6.262 6.360 -9.636 1.00 0.00 82 SER A CA 9
ATOM 14295 C C . SER A 1 82 ? -4.975 6.848 -8.956 1.00 0.00 82 SER A C 9
ATOM 14296 O O . SER A 1 82 ? -3.882 6.719 -9.516 1.00 0.00 82 SER A O 9
ATOM 14304 N N . ARG A 1 83 ? -5.082 7.317 -7.701 1.00 0.00 83 ARG A N 9
ATOM 14305 C CA . ARG A 1 83 ? -3.946 7.715 -6.863 1.00 0.00 83 ARG A CA 9
ATOM 14306 C C . ARG A 1 83 ? -2.978 6.558 -6.669 1.00 0.00 83 ARG A C 9
ATOM 14307 O O . ARG A 1 83 ? -1.794 6.790 -6.868 1.00 0.00 83 ARG A O 9
ATOM 14328 N N . VAL A 1 84 ? -3.419 5.324 -6.371 1.00 0.00 84 VAL A N 9
ATOM 14329 C CA . VAL A 1 84 ? -2.468 4.195 -6.268 1.00 0.00 84 VAL A CA 9
ATOM 14330 C C . VAL A 1 84 ? -1.739 3.906 -7.571 1.00 0.00 84 VAL A C 9
ATOM 14331 O O . VAL A 1 84 ? -0.567 3.561 -7.520 1.00 0.00 84 VAL A O 9
ATOM 14344 N N . GLN A 1 85 ? -2.361 4.091 -8.739 1.00 0.00 85 GLN A N 9
ATOM 14345 C CA . GLN A 1 85 ? -1.685 3.849 -10.016 1.00 0.00 85 GLN A CA 9
ATOM 14346 C C . GLN A 1 85 ? -0.451 4.755 -10.202 1.00 0.00 85 GLN A C 9
ATOM 14347 O O . GLN A 1 85 ? 0.575 4.308 -10.719 1.00 0.00 85 GLN A O 9
ATOM 14361 N N . THR A 1 86 ? -0.523 5.999 -9.714 1.00 0.00 86 THR A N 9
ATOM 14362 C CA . THR A 1 86 ? 0.622 6.919 -9.625 1.00 0.00 86 THR A CA 9
ATOM 14363 C C . THR A 1 86 ? 1.496 6.611 -8.405 1.00 0.00 86 THR A C 9
ATOM 14364 O O . THR A 1 86 ? 2.702 6.430 -8.549 1.00 0.00 86 THR A O 9
ATOM 14375 N N . LEU A 1 87 ? 0.920 6.518 -7.200 1.00 0.00 87 LEU A N 9
ATOM 14376 C CA . LEU A 1 87 ? 1.664 6.368 -5.946 1.00 0.00 87 LEU A CA 9
ATOM 14377 C C . LEU A 1 87 ? 2.490 5.082 -5.914 1.00 0.00 87 LEU A C 9
ATOM 14378 O O . LEU A 1 87 ? 3.617 5.146 -5.453 1.00 0.00 87 LEU A O 9
ATOM 14394 N N . ILE A 1 88 ? 1.993 3.950 -6.431 1.00 0.00 88 ILE A N 9
ATOM 14395 C CA . ILE A 1 88 ? 2.735 2.676 -6.546 1.00 0.00 88 ILE A CA 9
ATOM 14396 C C . ILE A 1 88 ? 4.002 2.884 -7.391 1.00 0.00 88 ILE A C 9
ATOM 14397 O O . ILE A 1 88 ? 5.064 2.381 -7.032 1.00 0.00 88 ILE A O 9
ATOM 14412 N N . ALA A 1 89 ? 3.923 3.678 -8.468 1.00 0.00 89 ALA A N 9
ATOM 14413 C CA . ALA A 1 89 ? 5.092 4.055 -9.260 1.00 0.00 89 ALA A CA 9
ATOM 14414 C C . ALA A 1 89 ? 6.067 4.932 -8.451 1.00 0.00 89 ALA A C 9
ATOM 14415 O O . ALA A 1 89 ? 7.253 4.605 -8.390 1.00 0.00 89 ALA A O 9
ATOM 14422 N N . VAL A 1 90 ? 5.592 5.990 -7.772 1.00 0.00 90 VAL A N 9
ATOM 14423 C CA . VAL A 1 90 ? 6.453 6.832 -6.907 1.00 0.00 90 VAL A CA 9
ATOM 14424 C C . VAL A 1 90 ? 7.080 6.015 -5.773 1.00 0.00 90 VAL A C 9
ATOM 14425 O O . VAL A 1 90 ? 8.252 6.186 -5.479 1.00 0.00 90 VAL A O 9
ATOM 14438 N N . LEU A 1 91 ? 6.332 5.092 -5.172 1.00 0.00 91 LEU A N 9
ATOM 14439 C CA . LEU A 1 91 ? 6.719 4.178 -4.093 1.00 0.00 91 LEU A CA 9
ATOM 14440 C C . LEU A 1 91 ? 7.804 3.183 -4.534 1.00 0.00 91 LEU A C 9
ATOM 14441 O O . LEU A 1 91 ? 8.834 3.072 -3.869 1.00 0.00 91 LEU A O 9
ATOM 14457 N N . SER A 1 92 ? 7.628 2.516 -5.680 1.00 0.00 92 SER A N 9
ATOM 14458 C CA . SER A 1 92 ? 8.669 1.660 -6.263 1.00 0.00 92 SER A CA 9
ATOM 14459 C C . SER A 1 92 ? 9.919 2.476 -6.593 1.00 0.00 92 SER A C 9
ATOM 14460 O O . SER A 1 92 ? 11.035 2.056 -6.276 1.00 0.00 92 SER A O 9
ATOM 14468 N N . GLN A 1 93 ? 9.743 3.683 -7.144 1.00 0.00 93 GLN A N 9
ATOM 14469 C CA . GLN A 1 93 ? 10.845 4.622 -7.342 1.00 0.00 93 GLN A CA 9
ATOM 14470 C C . GLN A 1 93 ? 11.457 5.140 -6.030 1.00 0.00 93 GLN A C 9
ATOM 14471 O O . GLN A 1 93 ? 12.654 5.382 -6.024 1.00 0.00 93 GLN A O 9
ATOM 14485 N N . SER A 1 94 ? 10.729 5.264 -4.914 1.00 0.00 94 SER A N 9
ATOM 14486 C CA . SER A 1 94 ? 11.276 5.651 -3.600 1.00 0.00 94 SER A CA 9
ATOM 14487 C C . SER A 1 94 ? 12.191 4.569 -3.031 1.00 0.00 94 SER A C 9
ATOM 14488 O O . SER A 1 94 ? 13.286 4.882 -2.559 1.00 0.00 94 SER A O 9
ATOM 14496 N N . SER A 1 95 ? 11.795 3.294 -3.128 1.00 0.00 95 SER A N 9
ATOM 14497 C CA . SER A 1 95 ? 12.659 2.164 -2.765 1.00 0.00 95 SER A CA 9
ATOM 14498 C C . SER A 1 95 ? 13.920 2.131 -3.636 1.00 0.00 95 SER A C 9
ATOM 14499 O O . SER A 1 95 ? 15.027 2.119 -3.101 1.00 0.00 95 SER A O 9
ATOM 14507 N N . SER A 1 96 ? 13.788 2.219 -4.966 1.00 0.00 96 SER A N 9
ATOM 14508 C CA . SER A 1 96 ? 14.934 2.266 -5.894 1.00 0.00 96 SER A CA 9
ATOM 14509 C C . SER A 1 96 ? 15.819 3.511 -5.711 1.00 0.00 96 SER A C 9
ATOM 14510 O O . SER A 1 96 ? 17.045 3.410 -5.745 1.00 0.00 96 SER A O 9
ATOM 14518 N N . ASN A 1 97 ? 15.236 4.676 -5.425 1.00 0.00 97 ASN A N 9
ATOM 14519 C CA . ASN A 1 97 ? 15.947 5.909 -5.066 1.00 0.00 97 ASN A CA 9
ATOM 14520 C C . ASN A 1 97 ? 16.803 5.738 -3.795 1.00 0.00 97 ASN A C 9
ATOM 14521 O O . ASN A 1 97 ? 17.852 6.369 -3.676 1.00 0.00 97 ASN A O 9
ATOM 14532 N N . ALA A 1 98 ? 16.412 4.851 -2.874 1.00 0.00 98 ALA A N 9
ATOM 14533 C CA . ALA A 1 98 ? 17.198 4.506 -1.688 1.00 0.00 98 ALA A CA 9
ATOM 14534 C C . ALA A 1 98 ? 18.240 3.381 -1.919 1.00 0.00 98 ALA A C 9
ATOM 14535 O O . ALA A 1 98 ? 19.166 3.251 -1.115 1.00 0.00 98 ALA A O 9
ATOM 14542 N N . ILE A 1 99 ? 18.141 2.591 -3.003 1.00 0.00 99 ILE A N 9
ATOM 14543 C CA . ILE A 1 99 ? 19.145 1.568 -3.373 1.00 0.00 99 ILE A CA 9
ATOM 14544 C C . ILE A 1 99 ? 20.510 2.213 -3.681 1.00 0.00 99 ILE A C 9
ATOM 14545 O O . ILE A 1 99 ? 21.531 1.768 -3.151 1.00 0.00 99 ILE A O 9
ATOM 14560 N N . SER A 1 100 ? 20.536 3.274 -4.498 1.00 0.00 100 SER A N 9
ATOM 14561 C CA . SER A 1 100 ? 21.775 3.976 -4.907 1.00 0.00 100 SER A CA 9
ATOM 14562 C C . SER A 1 100 ? 21.550 5.386 -5.492 1.00 0.00 100 SER A C 9
ATOM 14563 O O . SER A 1 100 ? 22.383 5.904 -6.241 1.00 0.00 100 SER A O 9
ATOM 14571 N N . GLY A 1 101 ? 20.407 6.015 -5.201 1.00 0.00 101 GLY A N 9
ATOM 14572 C CA . GLY A 1 101 ? 19.987 7.309 -5.757 1.00 0.00 101 GLY A CA 9
ATOM 14573 C C . GLY A 1 101 ? 19.043 7.155 -6.955 1.00 0.00 101 GLY A C 9
ATOM 14574 O O . GLY A 1 101 ? 18.043 7.863 -7.027 1.00 0.00 101 GLY A O 9
ATOM 14578 N N . ALA A 1 102 ? 19.322 6.198 -7.853 1.00 0.00 102 ALA A N 9
ATOM 14579 C CA . ALA A 1 102 ? 18.540 5.831 -9.050 1.00 0.00 102 ALA A CA 9
ATOM 14580 C C . ALA A 1 102 ? 17.882 7.007 -9.824 1.00 0.00 102 ALA A C 9
ATOM 14581 O O . ALA A 1 102 ? 16.767 6.893 -10.342 1.00 0.00 102 ALA A O 9
ATOM 14588 N N . THR A 1 103 ? 18.591 8.136 -9.913 1.00 0.00 103 THR A N 9
ATOM 14589 C CA . THR A 1 103 ? 18.140 9.415 -10.490 1.00 0.00 103 THR A CA 9
ATOM 14590 C C . THR A 1 103 ? 19.241 9.940 -11.410 1.00 0.00 103 THR A C 9
ATOM 14591 O O . THR A 1 103 ? 20.363 10.197 -10.968 1.00 0.00 103 THR A O 9
ATOM 14602 N N . GLY A 1 104 ? 18.929 10.079 -12.704 1.00 0.00 104 GLY A N 9
ATOM 14603 C CA . GLY A 1 104 ? 19.884 10.513 -13.734 1.00 0.00 104 GLY A CA 9
ATOM 14604 C C . GLY A 1 104 ? 20.413 11.942 -13.529 1.00 0.00 104 GLY A C 9
ATOM 14605 O O . GLY A 1 104 ? 21.565 12.229 -13.859 1.00 0.00 104 GLY A O 9
ATOM 14609 N N . GLY A 1 105 ? 19.593 12.831 -12.950 1.00 0.00 105 GLY A N 9
ATOM 14610 C CA . GLY A 1 105 ? 19.972 14.205 -12.576 1.00 0.00 105 GLY A CA 9
ATOM 14611 C C . GLY A 1 105 ? 20.069 15.200 -13.746 1.00 0.00 105 GLY A C 9
ATOM 14612 O O . GLY A 1 105 ? 20.558 16.317 -13.562 1.00 0.00 105 GLY A O 9
ATOM 14616 N N . SER A 1 106 ? 19.622 14.809 -14.946 1.00 0.00 106 SER A N 9
ATOM 14617 C CA . SER A 1 106 ? 19.794 15.559 -16.209 1.00 0.00 106 SER A CA 9
ATOM 14618 C C . SER A 1 106 ? 18.628 15.395 -17.206 1.00 0.00 106 SER A C 9
ATOM 14619 O O . SER A 1 106 ? 18.723 15.807 -18.365 1.00 0.00 106 SER A O 9
ATOM 14627 N N . ALA A 1 107 ? 17.499 14.829 -16.762 1.00 0.00 107 ALA A N 9
ATOM 14628 C CA . ALA A 1 107 ? 16.315 14.525 -17.582 1.00 0.00 107 ALA A CA 9
ATOM 14629 C C . ALA A 1 107 ? 15.448 15.755 -17.971 1.00 0.00 107 ALA A C 9
ATOM 14630 O O . ALA A 1 107 ? 14.373 15.602 -18.556 1.00 0.00 107 ALA A O 9
ATOM 14637 N N . PHE A 1 108 ? 15.895 16.976 -17.649 1.00 0.00 108 PHE A N 9
ATOM 14638 C CA . PHE A 1 108 ? 15.183 18.242 -17.894 1.00 0.00 108 PHE A CA 9
ATOM 14639 C C . PHE A 1 108 ? 15.173 18.699 -19.369 1.00 0.00 108 PHE A C 9
ATOM 14640 O O . PHE A 1 108 ? 14.404 19.597 -19.720 1.00 0.00 108 PHE A O 9
ATOM 14657 N N . ALA A 1 109 ? 16.008 18.101 -20.234 1.00 0.00 109 ALA A N 9
ATOM 14658 C CA . ALA A 1 109 ? 16.136 18.404 -21.670 1.00 0.00 109 ALA A CA 9
ATOM 14659 C C . ALA A 1 109 ? 16.208 19.915 -22.010 1.00 0.00 109 ALA A C 9
ATOM 14660 O O . ALA A 1 109 ? 15.578 20.384 -22.962 1.00 0.00 109 ALA A O 9
ATOM 14667 N N . GLN A 1 110 ? 16.951 20.682 -21.197 1.00 0.00 110 GLN A N 9
ATOM 14668 C CA . GLN A 1 110 ? 16.981 22.154 -21.167 1.00 0.00 110 GLN A CA 9
ATOM 14669 C C . GLN A 1 110 ? 15.560 22.761 -21.184 1.00 0.00 110 GLN A C 9
ATOM 14670 O O . GLN A 1 110 ? 15.091 23.254 -22.211 1.00 0.00 110 GLN A O 9
ATOM 14684 N N . SER A 1 111 ? 14.861 22.642 -20.043 1.00 0.00 111 SER A N 9
ATOM 14685 C CA . SER A 1 111 ? 13.434 22.975 -19.842 1.00 0.00 111 SER A CA 9
ATOM 14686 C C . SER A 1 111 ? 12.496 22.501 -20.973 1.00 0.00 111 SER A C 9
ATOM 14687 O O . SER A 1 111 ? 11.525 23.175 -21.329 1.00 0.00 111 SER A O 9
ATOM 14695 N N . GLN A 1 112 ? 12.782 21.314 -21.531 1.00 0.00 112 GLN A N 9
ATOM 14696 C CA . GLN A 1 112 ? 12.091 20.700 -22.676 1.00 0.00 112 GLN A CA 9
ATOM 14697 C C . GLN A 1 112 ? 11.910 21.663 -23.875 1.00 0.00 112 GLN A C 9
ATOM 14698 O O . GLN A 1 112 ? 10.806 21.817 -24.409 1.00 0.00 112 GLN A O 9
ATOM 14712 N N . ALA A 1 113 ? 13.002 22.311 -24.304 1.00 0.00 113 ALA A N 9
ATOM 14713 C CA . ALA A 1 113 ? 13.017 23.286 -25.405 1.00 0.00 113 ALA A CA 9
ATOM 14714 C C . ALA A 1 113 ? 13.971 22.886 -26.551 1.00 0.00 113 ALA A C 9
ATOM 14715 O O . ALA A 1 113 ? 13.510 22.637 -27.667 1.00 0.00 113 ALA A O 9
ATOM 14722 N N . PHE A 1 114 ? 15.276 22.767 -26.266 1.00 0.00 114 PHE A N 9
ATOM 14723 C CA . PHE A 1 114 ? 16.341 22.277 -27.162 1.00 0.00 114 PHE A CA 9
ATOM 14724 C C . PHE A 1 114 ? 16.252 22.750 -28.640 1.00 0.00 114 PHE A C 9
ATOM 14725 O O . PHE A 1 114 ? 16.256 21.944 -29.577 1.00 0.00 114 PHE A O 9
ATOM 14742 N N . GLN A 1 115 ? 16.144 24.068 -28.866 1.00 0.00 115 GLN A N 9
ATOM 14743 C CA . GLN A 1 115 ? 16.006 24.683 -30.201 1.00 0.00 115 GLN A CA 9
ATOM 14744 C C . GLN A 1 115 ? 16.706 26.059 -30.279 1.00 0.00 115 GLN A C 9
ATOM 14745 O O . GLN A 1 115 ? 17.256 26.535 -29.281 1.00 0.00 115 GLN A O 9
ATOM 14759 N N . GLN A 1 116 ? 16.678 26.714 -31.448 1.00 0.00 116 GLN A N 9
ATOM 14760 C CA . GLN A 1 116 ? 17.305 28.023 -31.677 1.00 0.00 116 GLN A CA 9
ATOM 14761 C C . GLN A 1 116 ? 16.376 28.937 -32.499 1.00 0.00 116 GLN A C 9
ATOM 14762 O O . GLN A 1 116 ? 16.074 28.652 -33.661 1.00 0.00 116 GLN A O 9
ATOM 14776 N N . SER A 1 117 ? 15.892 30.014 -31.868 1.00 0.00 117 SER A N 9
ATOM 14777 C CA . SER A 1 117 ? 14.859 30.925 -32.405 1.00 0.00 117 SER A CA 9
ATOM 14778 C C . SER A 1 117 ? 14.918 32.351 -31.822 1.00 0.00 117 SER A C 9
ATOM 14779 O O . SER A 1 117 ? 14.697 33.313 -32.563 1.00 0.00 117 SER A O 9
ATOM 14787 N N . ALA A 1 118 ? 15.266 32.486 -30.531 1.00 0.00 118 ALA A N 9
ATOM 14788 C CA . ALA A 1 118 ? 15.383 33.731 -29.746 1.00 0.00 118 ALA A CA 9
ATOM 14789 C C . ALA A 1 118 ? 14.210 34.730 -29.944 1.00 0.00 118 ALA A C 9
ATOM 14790 O O . ALA A 1 118 ? 13.109 34.440 -29.425 1.00 0.00 118 ALA A O 9
ATOM 14797 N N . GLY A 1 1 ? 12.255 -5.950 -0.717 1.00 0.00 1 GLY A N 10
ATOM 14798 C CA . GLY A 1 1 ? 10.984 -6.095 0.031 1.00 0.00 1 GLY A CA 10
ATOM 14799 C C . GLY A 1 1 ? 9.911 -6.788 -0.796 1.00 0.00 1 GLY A C 10
ATOM 14800 O O . GLY A 1 1 ? 9.606 -7.948 -0.532 1.00 0.00 1 GLY A O 10
ATOM 14803 N N . SER A 1 2 ? 9.318 -6.083 -1.768 1.00 0.00 2 SER A N 10
ATOM 14804 C CA . SER A 1 2 ? 8.311 -6.583 -2.740 1.00 0.00 2 SER A CA 10
ATOM 14805 C C . SER A 1 2 ? 6.943 -6.992 -2.148 1.00 0.00 2 SER A C 10
ATOM 14806 O O . SER A 1 2 ? 6.063 -7.458 -2.874 1.00 0.00 2 SER A O 10
ATOM 14814 N N . GLU A 1 3 ? 6.779 -6.813 -0.837 1.00 0.00 3 GLU A N 10
ATOM 14815 C CA . GLU A 1 3 ? 5.521 -6.755 -0.079 1.00 0.00 3 GLU A CA 10
ATOM 14816 C C . GLU A 1 3 ? 5.789 -6.151 1.316 1.00 0.00 3 GLU A C 10
ATOM 14817 O O . GLU A 1 3 ? 5.074 -5.256 1.763 1.00 0.00 3 GLU A O 10
ATOM 14829 N N . GLN A 1 4 ? 6.880 -6.571 1.978 1.00 0.00 4 GLN A N 10
ATOM 14830 C CA . GLN A 1 4 ? 7.181 -6.223 3.378 1.00 0.00 4 GLN A CA 10
ATOM 14831 C C . GLN A 1 4 ? 7.831 -4.840 3.596 1.00 0.00 4 GLN A C 10
ATOM 14832 O O . GLN A 1 4 ? 7.904 -4.362 4.728 1.00 0.00 4 GLN A O 10
ATOM 14846 N N . GLN A 1 5 ? 8.283 -4.179 2.525 1.00 0.00 5 GLN A N 10
ATOM 14847 C CA . GLN A 1 5 ? 8.825 -2.804 2.530 1.00 0.00 5 GLN A CA 10
ATOM 14848 C C . GLN A 1 5 ? 7.849 -1.815 1.856 1.00 0.00 5 GLN A C 10
ATOM 14849 O O . GLN A 1 5 ? 8.133 -0.639 1.637 1.00 0.00 5 GLN A O 10
ATOM 14863 N N . ASP A 1 6 ? 6.661 -2.327 1.560 1.00 0.00 6 ASP A N 10
ATOM 14864 C CA . ASP A 1 6 ? 5.567 -1.758 0.793 1.00 0.00 6 ASP A CA 10
ATOM 14865 C C . ASP A 1 6 ? 4.250 -2.222 1.438 1.00 0.00 6 ASP A C 10
ATOM 14866 O O . ASP A 1 6 ? 3.275 -2.595 0.792 1.00 0.00 6 ASP A O 10
ATOM 14875 N N . LEU A 1 7 ? 4.266 -2.149 2.774 1.00 0.00 7 LEU A N 10
ATOM 14876 C CA . LEU A 1 7 ? 3.125 -2.274 3.675 1.00 0.00 7 LEU A CA 10
ATOM 14877 C C . LEU A 1 7 ? 3.098 -1.092 4.649 1.00 0.00 7 LEU A C 10
ATOM 14878 O O . LEU A 1 7 ? 2.025 -0.605 4.961 1.00 0.00 7 LEU A O 10
ATOM 14894 N N . ASP A 1 8 ? 4.258 -0.601 5.103 1.00 0.00 8 ASP A N 10
ATOM 14895 C CA . ASP A 1 8 ? 4.343 0.450 6.120 1.00 0.00 8 ASP A CA 10
ATOM 14896 C C . ASP A 1 8 ? 4.203 1.837 5.473 1.00 0.00 8 ASP A C 10
ATOM 14897 O O . ASP A 1 8 ? 3.271 2.577 5.785 1.00 0.00 8 ASP A O 10
ATOM 14906 N N . ASP A 1 9 ? 5.046 2.146 4.481 1.00 0.00 9 ASP A N 10
ATOM 14907 C CA . ASP A 1 9 ? 4.910 3.339 3.633 1.00 0.00 9 ASP A CA 10
ATOM 14908 C C . ASP A 1 9 ? 3.649 3.274 2.756 1.00 0.00 9 ASP A C 10
ATOM 14909 O O . ASP A 1 9 ? 2.948 4.273 2.590 1.00 0.00 9 ASP A O 10
ATOM 14918 N N . LEU A 1 10 ? 3.325 2.084 2.232 1.00 0.00 10 LEU A N 10
ATOM 14919 C CA . LEU A 1 10 ? 2.108 1.856 1.454 1.00 0.00 10 LEU A CA 10
ATOM 14920 C C . LEU A 1 10 ? 0.846 2.053 2.310 1.00 0.00 10 LEU A C 10
ATOM 14921 O O . LEU A 1 10 ? -0.097 2.688 1.843 1.00 0.00 10 LEU A O 10
ATOM 14937 N N . ALA A 1 11 ? 0.829 1.601 3.571 1.00 0.00 11 ALA A N 10
ATOM 14938 C CA . ALA A 1 11 ? -0.235 1.966 4.501 1.00 0.00 11 ALA A CA 10
ATOM 14939 C C . ALA A 1 11 ? -0.255 3.469 4.783 1.00 0.00 11 ALA A C 10
ATOM 14940 O O . ALA A 1 11 ? -1.347 4.010 4.844 1.00 0.00 11 ALA A O 10
ATOM 14947 N N . GLN A 1 12 ? 0.873 4.183 4.896 1.00 0.00 12 GLN A N 10
ATOM 14948 C CA . GLN A 1 12 ? 0.809 5.644 5.070 1.00 0.00 12 GLN A CA 10
ATOM 14949 C C . GLN A 1 12 ? 0.118 6.348 3.889 1.00 0.00 12 GLN A C 10
ATOM 14950 O O . GLN A 1 12 ? -0.734 7.211 4.124 1.00 0.00 12 GLN A O 10
ATOM 14964 N N . VAL A 1 13 ? 0.397 5.966 2.633 1.00 0.00 13 VAL A N 10
ATOM 14965 C CA . VAL A 1 13 ? -0.299 6.582 1.485 1.00 0.00 13 VAL A CA 10
ATOM 14966 C C . VAL A 1 13 ? -1.717 6.045 1.274 1.00 0.00 13 VAL A C 10
ATOM 14967 O O . VAL A 1 13 ? -2.573 6.816 0.849 1.00 0.00 13 VAL A O 10
ATOM 14980 N N . ILE A 1 14 ? -2.011 4.772 1.576 1.00 0.00 14 ILE A N 10
ATOM 14981 C CA . ILE A 1 14 ? -3.387 4.250 1.518 1.00 0.00 14 ILE A CA 10
ATOM 14982 C C . ILE A 1 14 ? -4.230 4.862 2.641 1.00 0.00 14 ILE A C 10
ATOM 14983 O O . ILE A 1 14 ? -5.340 5.291 2.365 1.00 0.00 14 ILE A O 10
ATOM 14998 N N . LEU A 1 15 ? -3.707 5.019 3.858 1.00 0.00 15 LEU A N 10
ATOM 14999 C CA . LEU A 1 15 ? -4.346 5.774 4.943 1.00 0.00 15 LEU A CA 10
ATOM 15000 C C . LEU A 1 15 ? -4.615 7.217 4.499 1.00 0.00 15 LEU A C 10
ATOM 15001 O O . LEU A 1 15 ? -5.741 7.693 4.645 1.00 0.00 15 LEU A O 10
ATOM 15017 N N . SER A 1 16 ? -3.631 7.882 3.883 1.00 0.00 16 SER A N 10
ATOM 15018 C CA . SER A 1 16 ? -3.807 9.209 3.280 1.00 0.00 16 SER A CA 10
ATOM 15019 C C . SER A 1 16 ? -4.919 9.224 2.220 1.00 0.00 16 SER A C 10
ATOM 15020 O O . SER A 1 16 ? -5.815 10.063 2.286 1.00 0.00 16 SER A O 10
ATOM 15028 N N . ALA A 1 17 ? -4.933 8.263 1.291 1.00 0.00 17 ALA A N 10
ATOM 15029 C CA . ALA A 1 17 ? -5.930 8.148 0.226 1.00 0.00 17 ALA A CA 10
ATOM 15030 C C . ALA A 1 17 ? -7.348 7.869 0.765 1.00 0.00 17 ALA A C 10
ATOM 15031 O O . ALA A 1 17 ? -8.294 8.586 0.427 1.00 0.00 17 ALA A O 10
ATOM 15038 N N . VAL A 1 18 ? -7.507 6.876 1.646 1.00 0.00 18 VAL A N 10
ATOM 15039 C CA . VAL A 1 18 ? -8.809 6.495 2.216 1.00 0.00 18 VAL A CA 10
ATOM 15040 C C . VAL A 1 18 ? -9.335 7.518 3.224 1.00 0.00 18 VAL A C 10
ATOM 15041 O O . VAL A 1 18 ? -10.544 7.570 3.414 1.00 0.00 18 VAL A O 10
ATOM 15054 N N . THR A 1 19 ? -8.475 8.333 3.845 1.00 0.00 19 THR A N 10
ATOM 15055 C CA . THR A 1 19 ? -8.881 9.425 4.751 1.00 0.00 19 THR A CA 10
ATOM 15056 C C . THR A 1 19 ? -8.951 10.793 4.047 1.00 0.00 19 THR A C 10
ATOM 15057 O O . THR A 1 19 ? -9.491 11.751 4.598 1.00 0.00 19 THR A O 10
ATOM 15068 N N . SER A 1 20 ? -8.509 10.885 2.784 1.00 0.00 20 SER A N 10
ATOM 15069 C CA . SER A 1 20 ? -8.699 12.054 1.899 1.00 0.00 20 SER A CA 10
ATOM 15070 C C . SER A 1 20 ? -10.178 12.370 1.608 1.00 0.00 20 SER A C 10
ATOM 15071 O O . SER A 1 20 ? -10.503 13.467 1.153 1.00 0.00 20 SER A O 10
ATOM 15079 N N . ASN A 1 21 ? -11.082 11.431 1.917 1.00 0.00 21 ASN A N 10
ATOM 15080 C CA . ASN A 1 21 ? -12.540 11.598 1.875 1.00 0.00 21 ASN A CA 10
ATOM 15081 C C . ASN A 1 21 ? -13.163 11.603 3.296 1.00 0.00 21 ASN A C 10
ATOM 15082 O O . ASN A 1 21 ? -14.351 11.331 3.469 1.00 0.00 21 ASN A O 10
ATOM 15093 N N . THR A 1 22 ? -12.338 11.926 4.303 1.00 0.00 22 THR A N 10
ATOM 15094 C CA . THR A 1 22 ? -12.661 12.188 5.722 1.00 0.00 22 THR A CA 10
ATOM 15095 C C . THR A 1 22 ? -13.403 11.068 6.476 1.00 0.00 22 THR A C 10
ATOM 15096 O O . THR A 1 22 ? -13.987 11.306 7.535 1.00 0.00 22 THR A O 10
ATOM 15107 N N . ASP A 1 23 ? -13.359 9.830 5.970 1.00 0.00 23 ASP A N 10
ATOM 15108 C CA . ASP A 1 23 ? -14.108 8.679 6.499 1.00 0.00 23 ASP A CA 10
ATOM 15109 C C . ASP A 1 23 ? -13.831 8.344 7.980 1.00 0.00 23 ASP A C 10
ATOM 15110 O O . ASP A 1 23 ? -14.749 7.957 8.703 1.00 0.00 23 ASP A O 10
ATOM 15119 N N . THR A 1 24 ? -12.571 8.461 8.418 1.00 0.00 24 THR A N 10
ATOM 15120 C CA . THR A 1 24 ? -11.998 7.952 9.687 1.00 0.00 24 THR A CA 10
ATOM 15121 C C . THR A 1 24 ? -12.105 6.427 9.888 1.00 0.00 24 THR A C 10
ATOM 15122 O O . THR A 1 24 ? -11.086 5.772 10.109 1.00 0.00 24 THR A O 10
ATOM 15133 N N . SER A 1 25 ? -13.281 5.815 9.719 1.00 0.00 25 SER A N 10
ATOM 15134 C CA . SER A 1 25 ? -13.512 4.363 9.855 1.00 0.00 25 SER A CA 10
ATOM 15135 C C . SER A 1 25 ? -12.743 3.529 8.824 1.00 0.00 25 SER A C 10
ATOM 15136 O O . SER A 1 25 ? -12.358 2.391 9.093 1.00 0.00 25 SER A O 10
ATOM 15144 N N . LYS A 1 26 ? -12.465 4.102 7.645 1.00 0.00 26 LYS A N 10
ATOM 15145 C CA . LYS A 1 26 ? -11.698 3.453 6.568 1.00 0.00 26 LYS A CA 10
ATOM 15146 C C . LYS A 1 26 ? -10.221 3.209 6.932 1.00 0.00 26 LYS A C 10
ATOM 15147 O O . LYS A 1 26 ? -9.591 2.338 6.338 1.00 0.00 26 LYS A O 10
ATOM 15166 N N . SER A 1 27 ? -9.709 3.876 7.976 1.00 0.00 27 SER A N 10
ATOM 15167 C CA . SER A 1 27 ? -8.439 3.547 8.651 1.00 0.00 27 SER A CA 10
ATOM 15168 C C . SER A 1 27 ? -8.450 2.145 9.281 1.00 0.00 27 SER A C 10
ATOM 15169 O O . SER A 1 27 ? -7.483 1.393 9.144 1.00 0.00 27 SER A O 10
ATOM 15177 N N . ALA A 1 28 ? -9.561 1.743 9.917 1.00 0.00 28 ALA A N 10
ATOM 15178 C CA . ALA A 1 28 ? -9.730 0.380 10.423 1.00 0.00 28 ALA A CA 10
ATOM 15179 C C . ALA A 1 28 ? -9.866 -0.624 9.270 1.00 0.00 28 ALA A C 10
ATOM 15180 O O . ALA A 1 28 ? -9.205 -1.660 9.287 1.00 0.00 28 ALA A O 10
ATOM 15187 N N . ARG A 1 29 ? -10.651 -0.302 8.228 1.00 0.00 29 ARG A N 10
ATOM 15188 C CA . ARG A 1 29 ? -10.769 -1.150 7.026 1.00 0.00 29 ARG A CA 10
ATOM 15189 C C . ARG A 1 29 ? -9.409 -1.403 6.370 1.00 0.00 29 ARG A C 10
ATOM 15190 O O . ARG A 1 29 ? -9.124 -2.533 5.988 1.00 0.00 29 ARG A O 10
ATOM 15211 N N . ALA A 1 30 ? -8.541 -0.394 6.304 1.00 0.00 30 ALA A N 10
ATOM 15212 C CA . ALA A 1 30 ? -7.179 -0.513 5.784 1.00 0.00 30 ALA A CA 10
ATOM 15213 C C . ALA A 1 30 ? -6.297 -1.563 6.500 1.00 0.00 30 ALA A C 10
ATOM 15214 O O . ALA A 1 30 ? -5.324 -2.016 5.903 1.00 0.00 30 ALA A O 10
ATOM 15221 N N . GLN A 1 31 ? -6.644 -2.045 7.706 1.00 0.00 31 GLN A N 10
ATOM 15222 C CA . GLN A 1 31 ? -5.980 -3.221 8.296 1.00 0.00 31 GLN A CA 10
ATOM 15223 C C . GLN A 1 31 ? -6.135 -4.488 7.430 1.00 0.00 31 GLN A C 10
ATOM 15224 O O . GLN A 1 31 ? -5.268 -5.360 7.451 1.00 0.00 31 GLN A O 10
ATOM 15238 N N . ALA A 1 32 ? -7.193 -4.574 6.613 1.00 0.00 32 ALA A N 10
ATOM 15239 C CA . ALA A 1 32 ? -7.372 -5.649 5.643 1.00 0.00 32 ALA A CA 10
ATOM 15240 C C . ALA A 1 32 ? -6.307 -5.621 4.533 1.00 0.00 32 ALA A C 10
ATOM 15241 O O . ALA A 1 32 ? -5.922 -6.685 4.055 1.00 0.00 32 ALA A O 10
ATOM 15248 N N . LEU A 1 33 ? -5.760 -4.449 4.172 1.00 0.00 33 LEU A N 10
ATOM 15249 C CA . LEU A 1 33 ? -4.593 -4.357 3.279 1.00 0.00 33 LEU A CA 10
ATOM 15250 C C . LEU A 1 33 ? -3.403 -5.146 3.854 1.00 0.00 33 LEU A C 10
ATOM 15251 O O . LEU A 1 33 ? -2.707 -5.842 3.121 1.00 0.00 33 LEU A O 10
ATOM 15267 N N . SER A 1 34 ? -3.219 -5.127 5.177 1.00 0.00 34 SER A N 10
ATOM 15268 C CA . SER A 1 34 ? -2.184 -5.901 5.870 1.00 0.00 34 SER A CA 10
ATOM 15269 C C . SER A 1 34 ? -2.406 -7.421 5.804 1.00 0.00 34 SER A C 10
ATOM 15270 O O . SER A 1 34 ? -1.445 -8.175 5.933 1.00 0.00 34 SER A O 10
ATOM 15278 N N . THR A 1 35 ? -3.624 -7.908 5.526 1.00 0.00 35 THR A N 10
ATOM 15279 C CA . THR A 1 35 ? -3.847 -9.339 5.229 1.00 0.00 35 THR A CA 10
ATOM 15280 C C . THR A 1 35 ? -3.151 -9.765 3.929 1.00 0.00 35 THR A C 10
ATOM 15281 O O . THR A 1 35 ? -2.684 -10.900 3.813 1.00 0.00 35 THR A O 10
ATOM 15292 N N . ALA A 1 36 ? -2.993 -8.841 2.971 1.00 0.00 36 ALA A N 10
ATOM 15293 C CA . ALA A 1 36 ? -2.207 -9.086 1.768 1.00 0.00 36 ALA A CA 10
ATOM 15294 C C . ALA A 1 36 ? -0.716 -9.259 2.073 1.00 0.00 36 ALA A C 10
ATOM 15295 O O . ALA A 1 36 ? -0.090 -10.106 1.450 1.00 0.00 36 ALA A O 10
ATOM 15302 N N . LEU A 1 37 ? -0.142 -8.530 3.043 1.00 0.00 37 LEU A N 10
ATOM 15303 C CA . LEU A 1 37 ? 1.255 -8.736 3.463 1.00 0.00 37 LEU A CA 10
ATOM 15304 C C . LEU A 1 37 ? 1.472 -10.197 3.910 1.00 0.00 37 LEU A C 10
ATOM 15305 O O . LEU A 1 37 ? 2.405 -10.869 3.467 1.00 0.00 37 LEU A O 10
ATOM 15321 N N . ALA A 1 38 ? 0.548 -10.724 4.720 1.00 0.00 38 ALA A N 10
ATOM 15322 C CA . ALA A 1 38 ? 0.605 -12.083 5.246 1.00 0.00 38 ALA A CA 10
ATOM 15323 C C . ALA A 1 38 ? 0.415 -13.139 4.139 1.00 0.00 38 ALA A C 10
ATOM 15324 O O . ALA A 1 38 ? 1.126 -14.144 4.108 1.00 0.00 38 ALA A O 10
ATOM 15331 N N . SER A 1 39 ? -0.499 -12.886 3.196 1.00 0.00 39 SER A N 10
ATOM 15332 C CA . SER A 1 39 ? -0.693 -13.730 2.011 1.00 0.00 39 SER A CA 10
ATOM 15333 C C . SER A 1 39 ? 0.529 -13.709 1.081 1.00 0.00 39 SER A C 10
ATOM 15334 O O . SER A 1 39 ? 1.022 -14.765 0.691 1.00 0.00 39 SER A O 10
ATOM 15342 N N . SER A 1 40 ? 1.090 -12.530 0.791 1.00 0.00 40 SER A N 10
ATOM 15343 C CA . SER A 1 40 ? 2.294 -12.342 -0.029 1.00 0.00 40 SER A CA 10
ATOM 15344 C C . SER A 1 40 ? 3.541 -13.012 0.557 1.00 0.00 40 SER A C 10
ATOM 15345 O O . SER A 1 40 ? 4.355 -13.525 -0.207 1.00 0.00 40 SER A O 10
ATOM 15353 N N . LEU A 1 41 ? 3.669 -13.094 1.887 1.00 0.00 41 LEU A N 10
ATOM 15354 C CA . LEU A 1 41 ? 4.692 -13.907 2.569 1.00 0.00 41 LEU A CA 10
ATOM 15355 C C . LEU A 1 41 ? 4.637 -15.381 2.108 1.00 0.00 41 LEU A C 10
ATOM 15356 O O . LEU A 1 41 ? 5.671 -15.969 1.787 1.00 0.00 41 LEU A O 10
ATOM 15372 N N . ALA A 1 42 ? 3.436 -15.958 2.007 1.00 0.00 42 ALA A N 10
ATOM 15373 C CA . ALA A 1 42 ? 3.222 -17.316 1.504 1.00 0.00 42 ALA A CA 10
ATOM 15374 C C . ALA A 1 42 ? 3.254 -17.401 -0.037 1.00 0.00 42 ALA A C 10
ATOM 15375 O O . ALA A 1 42 ? 3.604 -18.442 -0.588 1.00 0.00 42 ALA A O 10
ATOM 15382 N N . ASP A 1 43 ? 2.926 -16.319 -0.748 1.00 0.00 43 ASP A N 10
ATOM 15383 C CA . ASP A 1 43 ? 2.994 -16.245 -2.213 1.00 0.00 43 ASP A CA 10
ATOM 15384 C C . ASP A 1 43 ? 4.445 -16.175 -2.736 1.00 0.00 43 ASP A C 10
ATOM 15385 O O . ASP A 1 43 ? 4.731 -16.673 -3.821 1.00 0.00 43 ASP A O 10
ATOM 15394 N N . LEU A 1 44 ? 5.377 -15.614 -1.950 1.00 0.00 44 LEU A N 10
ATOM 15395 C CA . LEU A 1 44 ? 6.820 -15.521 -2.241 1.00 0.00 44 LEU A CA 10
ATOM 15396 C C . LEU A 1 44 ? 7.505 -16.902 -2.369 1.00 0.00 44 LEU A C 10
ATOM 15397 O O . LEU A 1 44 ? 8.478 -17.047 -3.112 1.00 0.00 44 LEU A O 10
ATOM 15413 N N . LEU A 1 45 ? 6.968 -17.934 -1.703 1.00 0.00 45 LEU A N 10
ATOM 15414 C CA . LEU A 1 45 ? 7.352 -19.349 -1.871 1.00 0.00 45 LEU A CA 10
ATOM 15415 C C . LEU A 1 45 ? 7.193 -19.839 -3.326 1.00 0.00 45 LEU A C 10
ATOM 15416 O O . LEU A 1 45 ? 7.964 -20.675 -3.803 1.00 0.00 45 LEU A O 10
ATOM 15432 N N . ILE A 1 46 ? 6.182 -19.314 -4.016 1.00 0.00 46 ILE A N 10
ATOM 15433 C CA . ILE A 1 46 ? 5.782 -19.618 -5.395 1.00 0.00 46 ILE A CA 10
ATOM 15434 C C . ILE A 1 46 ? 6.337 -18.499 -6.311 1.00 0.00 46 ILE A C 10
ATOM 15435 O O . ILE A 1 46 ? 6.838 -17.483 -5.823 1.00 0.00 46 ILE A O 10
ATOM 15450 N N . SER A 1 47 ? 6.306 -18.661 -7.640 1.00 0.00 47 SER A N 10
ATOM 15451 C CA . SER A 1 47 ? 6.744 -17.599 -8.563 1.00 0.00 47 SER A CA 10
ATOM 15452 C C . SER A 1 47 ? 5.856 -16.346 -8.460 1.00 0.00 47 SER A C 10
ATOM 15453 O O . SER A 1 47 ? 6.278 -15.329 -7.909 1.00 0.00 47 SER A O 10
ATOM 15461 N N . GLU A 1 48 ? 4.619 -16.418 -8.972 1.00 0.00 48 GLU A N 10
ATOM 15462 C CA . GLU A 1 48 ? 3.632 -15.321 -9.084 1.00 0.00 48 GLU A CA 10
ATOM 15463 C C . GLU A 1 48 ? 4.148 -13.977 -9.669 1.00 0.00 48 GLU A C 10
ATOM 15464 O O . GLU A 1 48 ? 3.443 -12.968 -9.629 1.00 0.00 48 GLU A O 10
ATOM 15476 N N . SER A 1 49 ? 5.357 -13.940 -10.244 1.00 0.00 49 SER A N 10
ATOM 15477 C CA . SER A 1 49 ? 6.066 -12.712 -10.644 1.00 0.00 49 SER A CA 10
ATOM 15478 C C . SER A 1 49 ? 5.353 -11.941 -11.761 1.00 0.00 49 SER A C 10
ATOM 15479 O O . SER A 1 49 ? 5.054 -10.755 -11.604 1.00 0.00 49 SER A O 10
ATOM 15487 N N . SER A 1 50 ? 5.017 -12.619 -12.866 1.00 0.00 50 SER A N 10
ATOM 15488 C CA . SER A 1 50 ? 4.193 -12.054 -13.953 1.00 0.00 50 SER A CA 10
ATOM 15489 C C . SER A 1 50 ? 2.689 -12.060 -13.614 1.00 0.00 50 SER A C 10
ATOM 15490 O O . SER A 1 50 ? 1.900 -11.327 -14.215 1.00 0.00 50 SER A O 10
ATOM 15498 N N . GLY A 1 51 ? 2.287 -12.848 -12.606 1.00 0.00 51 GLY A N 10
ATOM 15499 C CA . GLY A 1 51 ? 0.933 -12.856 -12.041 1.00 0.00 51 GLY A CA 10
ATOM 15500 C C . GLY A 1 51 ? 0.595 -11.604 -11.218 1.00 0.00 51 GLY A C 10
ATOM 15501 O O . GLY A 1 51 ? -0.586 -11.284 -11.073 1.00 0.00 51 GLY A O 10
ATOM 15505 N N . SER A 1 52 ? 1.621 -10.908 -10.698 1.00 0.00 52 SER A N 10
ATOM 15506 C CA . SER A 1 52 ? 1.562 -9.658 -9.911 1.00 0.00 52 SER A CA 10
ATOM 15507 C C . SER A 1 52 ? 0.462 -9.610 -8.834 1.00 0.00 52 SER A C 10
ATOM 15508 O O . SER A 1 52 ? -0.076 -8.546 -8.521 1.00 0.00 52 SER A O 10
ATOM 15516 N N . SER A 1 53 ? 0.143 -10.769 -8.236 1.00 0.00 53 SER A N 10
ATOM 15517 C CA . SER A 1 53 ? -0.992 -10.951 -7.318 1.00 0.00 53 SER A CA 10
ATOM 15518 C C . SER A 1 53 ? -0.983 -9.981 -6.136 1.00 0.00 53 SER A C 10
ATOM 15519 O O . SER A 1 53 ? -2.037 -9.480 -5.758 1.00 0.00 53 SER A O 10
ATOM 15527 N N . TYR A 1 54 ? 0.192 -9.628 -5.603 1.00 0.00 54 TYR A N 10
ATOM 15528 C CA . TYR A 1 54 ? 0.338 -8.577 -4.590 1.00 0.00 54 TYR A CA 10
ATOM 15529 C C . TYR A 1 54 ? -0.287 -7.236 -5.030 1.00 0.00 54 TYR A C 10
ATOM 15530 O O . TYR A 1 54 ? -1.082 -6.659 -4.287 1.00 0.00 54 TYR A O 10
ATOM 15548 N N . GLN A 1 55 ? 0.011 -6.759 -6.245 1.00 0.00 55 GLN A N 10
ATOM 15549 C CA . GLN A 1 55 ? -0.542 -5.505 -6.769 1.00 0.00 55 GLN A CA 10
ATOM 15550 C C . GLN A 1 55 ? -2.058 -5.621 -6.982 1.00 0.00 55 GLN A C 10
ATOM 15551 O O . GLN A 1 55 ? -2.810 -4.759 -6.529 1.00 0.00 55 GLN A O 10
ATOM 15565 N N . THR A 1 56 ? -2.519 -6.721 -7.591 1.00 0.00 56 THR A N 10
ATOM 15566 C CA . THR A 1 56 ? -3.953 -7.020 -7.773 1.00 0.00 56 THR A CA 10
ATOM 15567 C C . THR A 1 56 ? -4.701 -7.100 -6.442 1.00 0.00 56 THR A C 10
ATOM 15568 O O . THR A 1 56 ? -5.828 -6.620 -6.345 1.00 0.00 56 THR A O 10
ATOM 15579 N N . GLN A 1 57 ? -4.089 -7.663 -5.400 1.00 0.00 57 GLN A N 10
ATOM 15580 C CA . GLN A 1 57 ? -4.691 -7.823 -4.080 1.00 0.00 57 GLN A CA 10
ATOM 15581 C C . GLN A 1 57 ? -4.693 -6.512 -3.282 1.00 0.00 57 GLN A C 10
ATOM 15582 O O . GLN A 1 57 ? -5.707 -6.211 -2.663 1.00 0.00 57 GLN A O 10
ATOM 15596 N N . ILE A 1 58 ? -3.647 -5.678 -3.353 1.00 0.00 58 ILE A N 10
ATOM 15597 C CA . ILE A 1 58 ? -3.691 -4.301 -2.824 1.00 0.00 58 ILE A CA 10
ATOM 15598 C C . ILE A 1 58 ? -4.750 -3.460 -3.552 1.00 0.00 58 ILE A C 10
ATOM 15599 O O . ILE A 1 58 ? -5.491 -2.741 -2.885 1.00 0.00 58 ILE A O 10
ATOM 15614 N N . SER A 1 59 ? -4.901 -3.594 -4.876 1.00 0.00 59 SER A N 10
ATOM 15615 C CA . SER A 1 59 ? -6.002 -2.971 -5.628 1.00 0.00 59 SER A CA 10
ATOM 15616 C C . SER A 1 59 ? -7.374 -3.468 -5.159 1.00 0.00 59 SER A C 10
ATOM 15617 O O . SER A 1 59 ? -8.232 -2.665 -4.793 1.00 0.00 59 SER A O 10
ATOM 15625 N N . ALA A 1 60 ? -7.580 -4.788 -5.116 1.00 0.00 60 ALA A N 10
ATOM 15626 C CA . ALA A 1 60 ? -8.824 -5.396 -4.658 1.00 0.00 60 ALA A CA 10
ATOM 15627 C C . ALA A 1 60 ? -9.177 -4.937 -3.240 1.00 0.00 60 ALA A C 10
ATOM 15628 O O . ALA A 1 60 ? -10.290 -4.471 -3.018 1.00 0.00 60 ALA A O 10
ATOM 15635 N N . LEU A 1 61 ? -8.228 -4.997 -2.302 1.00 0.00 61 LEU A N 10
ATOM 15636 C CA . LEU A 1 61 ? -8.437 -4.604 -0.910 1.00 0.00 61 LEU A CA 10
ATOM 15637 C C . LEU A 1 61 ? -8.666 -3.099 -0.773 1.00 0.00 61 LEU A C 10
ATOM 15638 O O . LEU A 1 61 ? -9.680 -2.741 -0.185 1.00 0.00 61 LEU A O 10
ATOM 15654 N N . THR A 1 62 ? -7.835 -2.218 -1.351 1.00 0.00 62 THR A N 10
ATOM 15655 C CA . THR A 1 62 ? -8.036 -0.753 -1.261 1.00 0.00 62 THR A CA 10
ATOM 15656 C C . THR A 1 62 ? -9.387 -0.303 -1.855 1.00 0.00 62 THR A C 10
ATOM 15657 O O . THR A 1 62 ? -10.044 0.597 -1.326 1.00 0.00 62 THR A O 10
ATOM 15668 N N . ASN A 1 63 ? -9.874 -0.994 -2.897 1.00 0.00 63 ASN A N 10
ATOM 15669 C CA . ASN A 1 63 ? -11.213 -0.796 -3.465 1.00 0.00 63 ASN A CA 10
ATOM 15670 C C . ASN A 1 63 ? -12.334 -1.473 -2.637 1.00 0.00 63 ASN A C 10
ATOM 15671 O O . ASN A 1 63 ? -13.435 -0.935 -2.535 1.00 0.00 63 ASN A O 10
ATOM 15682 N N . ILE A 1 64 ? -12.065 -2.599 -1.967 1.00 0.00 64 ILE A N 10
ATOM 15683 C CA . ILE A 1 64 ? -12.954 -3.219 -0.965 1.00 0.00 64 ILE A CA 10
ATOM 15684 C C . ILE A 1 64 ? -13.167 -2.302 0.248 1.00 0.00 64 ILE A C 10
ATOM 15685 O O . ILE A 1 64 ? -14.251 -2.320 0.824 1.00 0.00 64 ILE A O 10
ATOM 15700 N N . LEU A 1 65 ? -12.198 -1.456 0.622 1.00 0.00 65 LEU A N 10
ATOM 15701 C CA . LEU A 1 65 ? -12.408 -0.426 1.656 1.00 0.00 65 LEU A CA 10
ATOM 15702 C C . LEU A 1 65 ? -13.505 0.553 1.201 1.00 0.00 65 LEU A C 10
ATOM 15703 O O . LEU A 1 65 ? -14.427 0.857 1.953 1.00 0.00 65 LEU A O 10
ATOM 15719 N N . SER A 1 66 ? -13.441 0.969 -0.066 1.00 0.00 66 SER A N 10
ATOM 15720 C CA . SER A 1 66 ? -14.472 1.744 -0.770 1.00 0.00 66 SER A CA 10
ATOM 15721 C C . SER A 1 66 ? -15.845 1.035 -0.778 1.00 0.00 66 SER A C 10
ATOM 15722 O O . SER A 1 66 ? -16.852 1.611 -0.351 1.00 0.00 66 SER A O 10
ATOM 15730 N N . ASP A 1 67 ? -15.888 -0.250 -1.152 1.00 0.00 67 ASP A N 10
ATOM 15731 C CA . ASP A 1 67 ? -17.106 -1.080 -1.157 1.00 0.00 67 ASP A CA 10
ATOM 15732 C C . ASP A 1 67 ? -17.580 -1.525 0.246 1.00 0.00 67 ASP A C 10
ATOM 15733 O O . ASP A 1 67 ? -18.663 -2.100 0.380 1.00 0.00 67 ASP A O 10
ATOM 15742 N N . CYS A 1 68 ? -16.821 -1.245 1.310 1.00 0.00 68 CYS A N 10
ATOM 15743 C CA . CYS A 1 68 ? -17.286 -1.377 2.693 1.00 0.00 68 CYS A CA 10
ATOM 15744 C C . CYS A 1 68 ? -18.237 -0.224 3.084 1.00 0.00 68 CYS A C 10
ATOM 15745 O O . CYS A 1 68 ? -19.131 -0.415 3.915 1.00 0.00 68 CYS A O 10
ATOM 15753 N N . PHE A 1 69 ? -18.085 0.958 2.467 1.00 0.00 69 PHE A N 10
ATOM 15754 C CA . PHE A 1 69 ? -18.890 2.149 2.774 1.00 0.00 69 PHE A CA 10
ATOM 15755 C C . PHE A 1 69 ? -20.054 2.339 1.778 1.00 0.00 69 PHE A C 10
ATOM 15756 O O . PHE A 1 69 ? -21.192 2.533 2.209 1.00 0.00 69 PHE A O 10
ATOM 15773 N N . VAL A 1 70 ? -19.808 2.214 0.462 1.00 0.00 70 VAL A N 10
ATOM 15774 C CA . VAL A 1 70 ? -20.820 2.383 -0.615 1.00 0.00 70 VAL A CA 10
ATOM 15775 C C . VAL A 1 70 ? -21.551 3.745 -0.525 1.00 0.00 70 VAL A C 10
ATOM 15776 O O . VAL A 1 70 ? -22.778 3.850 -0.497 1.00 0.00 70 VAL A O 10
ATOM 15789 N N . THR A 1 71 ? -20.747 4.814 -0.497 1.00 0.00 71 THR A N 10
ATOM 15790 C CA . THR A 1 71 ? -21.169 6.235 -0.537 1.00 0.00 71 THR A CA 10
ATOM 15791 C C . THR A 1 71 ? -20.187 6.997 -1.457 1.00 0.00 71 THR A C 10
ATOM 15792 O O . THR A 1 71 ? -19.693 6.423 -2.431 1.00 0.00 71 THR A O 10
ATOM 15803 N N . THR A 1 72 ? -19.866 8.270 -1.188 1.00 0.00 72 THR A N 10
ATOM 15804 C CA . THR A 1 72 ? -18.917 9.114 -1.948 1.00 0.00 72 THR A CA 10
ATOM 15805 C C . THR A 1 72 ? -17.541 8.472 -2.141 1.00 0.00 72 THR A C 10
ATOM 15806 O O . THR A 1 72 ? -16.849 8.730 -3.128 1.00 0.00 72 THR A O 10
ATOM 15817 N N . THR A 1 73 ? -17.122 7.631 -1.197 1.00 0.00 73 THR A N 10
ATOM 15818 C CA . THR A 1 73 ? -15.712 7.326 -0.934 1.00 0.00 73 THR A CA 10
ATOM 15819 C C . THR A 1 73 ? -15.266 6.052 -1.663 1.00 0.00 73 THR A C 10
ATOM 15820 O O . THR A 1 73 ? -14.594 5.187 -1.110 1.00 0.00 73 THR A O 10
ATOM 15831 N N . GLY A 1 74 ? -15.682 5.948 -2.933 1.00 0.00 74 GLY A N 10
ATOM 15832 C CA . GLY A 1 74 ? -15.485 4.795 -3.811 1.00 0.00 74 GLY A CA 10
ATOM 15833 C C . GLY A 1 74 ? -15.869 5.077 -5.267 1.00 0.00 74 GLY A C 10
ATOM 15834 O O . GLY A 1 74 ? -15.012 5.070 -6.149 1.00 0.00 74 GLY A O 10
ATOM 15838 N N . SER A 1 75 ? -17.152 5.381 -5.508 1.00 0.00 75 SER A N 10
ATOM 15839 C CA . SER A 1 75 ? -17.747 5.704 -6.824 1.00 0.00 75 SER A CA 10
ATOM 15840 C C . SER A 1 75 ? -17.350 4.763 -7.990 1.00 0.00 75 SER A C 10
ATOM 15841 O O . SER A 1 75 ? -17.334 5.171 -9.155 1.00 0.00 75 SER A O 10
ATOM 15849 N N . ASN A 1 76 ? -17.049 3.494 -7.673 1.00 0.00 76 ASN A N 10
ATOM 15850 C CA . ASN A 1 76 ? -16.464 2.458 -8.542 1.00 0.00 76 ASN A CA 10
ATOM 15851 C C . ASN A 1 76 ? -15.063 2.834 -9.091 1.00 0.00 76 ASN A C 10
ATOM 15852 O O . ASN A 1 76 ? -14.942 3.727 -9.931 1.00 0.00 76 ASN A O 10
ATOM 15863 N N . ASN A 1 77 ? -14.005 2.144 -8.631 1.00 0.00 77 ASN A N 10
ATOM 15864 C CA . ASN A 1 77 ? -12.592 2.495 -8.881 1.00 0.00 77 ASN A CA 10
ATOM 15865 C C . ASN A 1 77 ? -12.267 3.922 -8.354 1.00 0.00 77 ASN A C 10
ATOM 15866 O O . ASN A 1 77 ? -12.273 4.893 -9.122 1.00 0.00 77 ASN A O 10
ATOM 15877 N N . PRO A 1 78 ? -12.032 4.085 -7.033 1.00 0.00 78 PRO A N 10
ATOM 15878 C CA . PRO A 1 78 ? -11.676 5.378 -6.449 1.00 0.00 78 PRO A CA 10
ATOM 15879 C C . PRO A 1 78 ? -10.271 5.827 -6.858 1.00 0.00 78 PRO A C 10
ATOM 15880 O O . PRO A 1 78 ? -9.438 5.032 -7.314 1.00 0.00 78 PRO A O 10
ATOM 15891 N N . ALA A 1 79 ? -9.962 7.087 -6.546 1.00 0.00 79 ALA A N 10
ATOM 15892 C CA . ALA A 1 79 ? -8.599 7.610 -6.570 1.00 0.00 79 ALA A CA 10
ATOM 15893 C C . ALA A 1 79 ? -7.605 6.726 -5.792 1.00 0.00 79 ALA A C 10
ATOM 15894 O O . ALA A 1 79 ? -6.441 6.683 -6.162 1.00 0.00 79 ALA A O 10
ATOM 15901 N N . PHE A 1 80 ? -8.035 5.980 -4.766 1.00 0.00 80 PHE A N 10
ATOM 15902 C CA . PHE A 1 80 ? -7.155 5.113 -3.965 1.00 0.00 80 PHE A CA 10
ATOM 15903 C C . PHE A 1 80 ? -6.606 3.937 -4.788 1.00 0.00 80 PHE A C 10
ATOM 15904 O O . PHE A 1 80 ? -5.424 3.623 -4.669 1.00 0.00 80 PHE A O 10
ATOM 15921 N N . VAL A 1 81 ? -7.425 3.317 -5.654 1.00 0.00 81 VAL A N 10
ATOM 15922 C CA . VAL A 1 81 ? -6.991 2.208 -6.528 1.00 0.00 81 VAL A CA 10
ATOM 15923 C C . VAL A 1 81 ? -6.163 2.719 -7.712 1.00 0.00 81 VAL A C 10
ATOM 15924 O O . VAL A 1 81 ? -5.139 2.130 -8.060 1.00 0.00 81 VAL A O 10
ATOM 15937 N N . SER A 1 82 ? -6.572 3.848 -8.305 1.00 0.00 82 SER A N 10
ATOM 15938 C CA . SER A 1 82 ? -5.860 4.464 -9.432 1.00 0.00 82 SER A CA 10
ATOM 15939 C C . SER A 1 82 ? -4.502 5.020 -8.986 1.00 0.00 82 SER A C 10
ATOM 15940 O O . SER A 1 82 ? -3.481 4.771 -9.635 1.00 0.00 82 SER A O 10
ATOM 15948 N N . ARG A 1 83 ? -4.458 5.665 -7.808 1.00 0.00 83 ARG A N 10
ATOM 15949 C CA . ARG A 1 83 ? -3.215 6.016 -7.116 1.00 0.00 83 ARG A CA 10
ATOM 15950 C C . ARG A 1 83 ? -2.408 4.780 -6.768 1.00 0.00 83 ARG A C 10
ATOM 15951 O O . ARG A 1 83 ? -1.219 4.831 -7.022 1.00 0.00 83 ARG A O 10
ATOM 15972 N N . VAL A 1 84 ? -2.993 3.682 -6.277 1.00 0.00 84 VAL A N 10
ATOM 15973 C CA . VAL A 1 84 ? -2.256 2.434 -5.966 1.00 0.00 84 VAL A CA 10
ATOM 15974 C C . VAL A 1 84 ? -1.334 1.985 -7.107 1.00 0.00 84 VAL A C 10
ATOM 15975 O O . VAL A 1 84 ? -0.175 1.667 -6.851 1.00 0.00 84 VAL A O 10
ATOM 15988 N N . GLN A 1 85 ? -1.782 2.039 -8.365 1.00 0.00 85 GLN A N 10
ATOM 15989 C CA . GLN A 1 85 ? -0.945 1.674 -9.516 1.00 0.00 85 GLN A CA 10
ATOM 15990 C C . GLN A 1 85 ? 0.288 2.594 -9.675 1.00 0.00 85 GLN A C 10
ATOM 15991 O O . GLN A 1 85 ? 1.404 2.119 -9.892 1.00 0.00 85 GLN A O 10
ATOM 16005 N N . THR A 1 86 ? 0.103 3.909 -9.518 1.00 0.00 86 THR A N 10
ATOM 16006 C CA . THR A 1 86 ? 1.163 4.939 -9.571 1.00 0.00 86 THR A CA 10
ATOM 16007 C C . THR A 1 86 ? 2.062 4.920 -8.327 1.00 0.00 86 THR A C 10
ATOM 16008 O O . THR A 1 86 ? 3.281 5.032 -8.433 1.00 0.00 86 THR A O 10
ATOM 16019 N N . LEU A 1 87 ? 1.478 4.707 -7.147 1.00 0.00 87 LEU A N 10
ATOM 16020 C CA . LEU A 1 87 ? 2.136 4.466 -5.864 1.00 0.00 87 LEU A CA 10
ATOM 16021 C C . LEU A 1 87 ? 3.135 3.328 -5.986 1.00 0.00 87 LEU A C 10
ATOM 16022 O O . LEU A 1 87 ? 4.273 3.511 -5.588 1.00 0.00 87 LEU A O 10
ATOM 16038 N N . ILE A 1 88 ? 2.752 2.184 -6.554 1.00 0.00 88 ILE A N 10
ATOM 16039 C CA . ILE A 1 88 ? 3.653 1.032 -6.690 1.00 0.00 88 ILE A CA 10
ATOM 16040 C C . ILE A 1 88 ? 4.897 1.403 -7.525 1.00 0.00 88 ILE A C 10
ATOM 16041 O O . ILE A 1 88 ? 6.011 1.034 -7.153 1.00 0.00 88 ILE A O 10
ATOM 16056 N N . ALA A 1 89 ? 4.744 2.213 -8.582 1.00 0.00 89 ALA A N 10
ATOM 16057 C CA . ALA A 1 89 ? 5.873 2.756 -9.343 1.00 0.00 89 ALA A CA 10
ATOM 16058 C C . ALA A 1 89 ? 6.744 3.726 -8.511 1.00 0.00 89 ALA A C 10
ATOM 16059 O O . ALA A 1 89 ? 7.966 3.561 -8.450 1.00 0.00 89 ALA A O 10
ATOM 16066 N N . VAL A 1 90 ? 6.133 4.705 -7.830 1.00 0.00 90 VAL A N 10
ATOM 16067 C CA . VAL A 1 90 ? 6.839 5.663 -6.953 1.00 0.00 90 VAL A CA 10
ATOM 16068 C C . VAL A 1 90 ? 7.531 4.961 -5.778 1.00 0.00 90 VAL A C 10
ATOM 16069 O O . VAL A 1 90 ? 8.646 5.326 -5.436 1.00 0.00 90 VAL A O 10
ATOM 16082 N N . LEU A 1 91 ? 6.928 3.922 -5.200 1.00 0.00 91 LEU A N 10
ATOM 16083 C CA . LEU A 1 91 ? 7.480 3.061 -4.151 1.00 0.00 91 LEU A CA 10
ATOM 16084 C C . LEU A 1 91 ? 8.712 2.304 -4.651 1.00 0.00 91 LEU A C 10
ATOM 16085 O O . LEU A 1 91 ? 9.755 2.343 -3.996 1.00 0.00 91 LEU A O 10
ATOM 16101 N N . SER A 1 92 ? 8.635 1.665 -5.823 1.00 0.00 92 SER A N 10
ATOM 16102 C CA . SER A 1 92 ? 9.795 0.995 -6.424 1.00 0.00 92 SER A CA 10
ATOM 16103 C C . SER A 1 92 ? 10.941 1.983 -6.672 1.00 0.00 92 SER A C 10
ATOM 16104 O O . SER A 1 92 ? 12.096 1.670 -6.371 1.00 0.00 92 SER A O 10
ATOM 16112 N N . GLN A 1 93 ? 10.635 3.209 -7.122 1.00 0.00 93 GLN A N 10
ATOM 16113 C CA . GLN A 1 93 ? 11.629 4.283 -7.195 1.00 0.00 93 GLN A CA 10
ATOM 16114 C C . GLN A 1 93 ? 12.093 4.795 -5.821 1.00 0.00 93 GLN A C 10
ATOM 16115 O O . GLN A 1 93 ? 13.272 5.096 -5.693 1.00 0.00 93 GLN A O 10
ATOM 16129 N N . SER A 1 94 ? 11.254 4.848 -4.782 1.00 0.00 94 SER A N 10
ATOM 16130 C CA . SER A 1 94 ? 11.655 5.221 -3.414 1.00 0.00 94 SER A CA 10
ATOM 16131 C C . SER A 1 94 ? 12.660 4.233 -2.825 1.00 0.00 94 SER A C 10
ATOM 16132 O O . SER A 1 94 ? 13.680 4.662 -2.283 1.00 0.00 94 SER A O 10
ATOM 16140 N N . SER A 1 95 ? 12.434 2.924 -2.977 1.00 0.00 95 SER A N 10
ATOM 16141 C CA . SER A 1 95 ? 13.400 1.897 -2.565 1.00 0.00 95 SER A CA 10
ATOM 16142 C C . SER A 1 95 ? 14.723 2.035 -3.329 1.00 0.00 95 SER A C 10
ATOM 16143 O O . SER A 1 95 ? 15.781 2.110 -2.706 1.00 0.00 95 SER A O 10
ATOM 16151 N N . SER A 1 96 ? 14.688 2.160 -4.661 1.00 0.00 96 SER A N 10
ATOM 16152 C CA . SER A 1 96 ? 15.899 2.346 -5.482 1.00 0.00 96 SER A CA 10
ATOM 16153 C C . SER A 1 96 ? 16.606 3.697 -5.270 1.00 0.00 96 SER A C 10
ATOM 16154 O O . SER A 1 96 ? 17.829 3.784 -5.386 1.00 0.00 96 SER A O 10
ATOM 16162 N N . ASN A 1 97 ? 15.877 4.750 -4.898 1.00 0.00 97 ASN A N 10
ATOM 16163 C CA . ASN A 1 97 ? 16.432 6.034 -4.465 1.00 0.00 97 ASN A CA 10
ATOM 16164 C C . ASN A 1 97 ? 17.112 5.920 -3.085 1.00 0.00 97 ASN A C 10
ATOM 16165 O O . ASN A 1 97 ? 18.181 6.491 -2.873 1.00 0.00 97 ASN A O 10
ATOM 16176 N N . ALA A 1 98 ? 16.533 5.144 -2.163 1.00 0.00 98 ALA A N 10
ATOM 16177 C CA . ALA A 1 98 ? 17.108 4.868 -0.846 1.00 0.00 98 ALA A CA 10
ATOM 16178 C C . ALA A 1 98 ? 18.331 3.921 -0.880 1.00 0.00 98 ALA A C 10
ATOM 16179 O O . ALA A 1 98 ? 19.156 3.977 0.036 1.00 0.00 98 ALA A O 10
ATOM 16186 N N . ILE A 1 99 ? 18.494 3.092 -1.926 1.00 0.00 99 ILE A N 10
ATOM 16187 C CA . ILE A 1 99 ? 19.722 2.299 -2.162 1.00 0.00 99 ILE A CA 10
ATOM 16188 C C . ILE A 1 99 ? 20.957 3.217 -2.252 1.00 0.00 99 ILE A C 10
ATOM 16189 O O . ILE A 1 99 ? 21.951 2.956 -1.571 1.00 0.00 99 ILE A O 10
ATOM 16204 N N . SER A 1 100 ? 20.872 4.303 -3.038 1.00 0.00 100 SER A N 10
ATOM 16205 C CA . SER A 1 100 ? 21.875 5.389 -3.091 1.00 0.00 100 SER A CA 10
ATOM 16206 C C . SER A 1 100 ? 21.377 6.673 -3.779 1.00 0.00 100 SER A C 10
ATOM 16207 O O . SER A 1 100 ? 21.742 7.766 -3.338 1.00 0.00 100 SER A O 10
ATOM 16215 N N . GLY A 1 101 ? 20.562 6.572 -4.843 1.00 0.00 101 GLY A N 10
ATOM 16216 C CA . GLY A 1 101 ? 19.969 7.734 -5.533 1.00 0.00 101 GLY A CA 10
ATOM 16217 C C . GLY A 1 101 ? 20.376 7.851 -7.005 1.00 0.00 101 GLY A C 10
ATOM 16218 O O . GLY A 1 101 ? 21.157 8.737 -7.359 1.00 0.00 101 GLY A O 10
ATOM 16222 N N . ALA A 1 102 ? 19.883 6.943 -7.856 1.00 0.00 102 ALA A N 10
ATOM 16223 C CA . ALA A 1 102 ? 20.303 6.803 -9.260 1.00 0.00 102 ALA A CA 10
ATOM 16224 C C . ALA A 1 102 ? 19.131 6.485 -10.223 1.00 0.00 102 ALA A C 10
ATOM 16225 O O . ALA A 1 102 ? 19.278 5.689 -11.156 1.00 0.00 102 ALA A O 10
ATOM 16232 N N . THR A 1 103 ? 17.947 7.071 -9.988 1.00 0.00 103 THR A N 10
ATOM 16233 C CA . THR A 1 103 ? 16.732 6.817 -10.796 1.00 0.00 103 THR A CA 10
ATOM 16234 C C . THR A 1 103 ? 15.786 8.023 -10.925 1.00 0.00 103 THR A C 10
ATOM 16235 O O . THR A 1 103 ? 15.395 8.375 -12.042 1.00 0.00 103 THR A O 10
ATOM 16246 N N . GLY A 1 104 ? 15.449 8.699 -9.820 1.00 0.00 104 GLY A N 10
ATOM 16247 C CA . GLY A 1 104 ? 14.448 9.774 -9.778 1.00 0.00 104 GLY A CA 10
ATOM 16248 C C . GLY A 1 104 ? 13.657 9.791 -8.462 1.00 0.00 104 GLY A C 10
ATOM 16249 O O . GLY A 1 104 ? 14.059 9.164 -7.477 1.00 0.00 104 GLY A O 10
ATOM 16253 N N . GLY A 1 105 ? 12.520 10.496 -8.456 1.00 0.00 105 GLY A N 10
ATOM 16254 C CA . GLY A 1 105 ? 11.582 10.546 -7.325 1.00 0.00 105 GLY A CA 10
ATOM 16255 C C . GLY A 1 105 ? 10.115 10.515 -7.775 1.00 0.00 105 GLY A C 10
ATOM 16256 O O . GLY A 1 105 ? 9.503 9.447 -7.788 1.00 0.00 105 GLY A O 10
ATOM 16260 N N . SER A 1 106 ? 9.574 11.675 -8.172 1.00 0.00 106 SER A N 10
ATOM 16261 C CA . SER A 1 106 ? 8.157 11.865 -8.549 1.00 0.00 106 SER A CA 10
ATOM 16262 C C . SER A 1 106 ? 7.966 13.015 -9.558 1.00 0.00 106 SER A C 10
ATOM 16263 O O . SER A 1 106 ? 7.178 13.937 -9.344 1.00 0.00 106 SER A O 10
ATOM 16271 N N . ALA A 1 107 ? 8.694 12.977 -10.679 1.00 0.00 107 ALA A N 10
ATOM 16272 C CA . ALA A 1 107 ? 8.621 13.944 -11.789 1.00 0.00 107 ALA A CA 10
ATOM 16273 C C . ALA A 1 107 ? 7.302 13.885 -12.618 1.00 0.00 107 ALA A C 10
ATOM 16274 O O . ALA A 1 107 ? 7.321 13.857 -13.853 1.00 0.00 107 ALA A O 10
ATOM 16281 N N . PHE A 1 108 ? 6.146 13.848 -11.944 1.00 0.00 108 PHE A N 10
ATOM 16282 C CA . PHE A 1 108 ? 4.794 13.758 -12.525 1.00 0.00 108 PHE A CA 10
ATOM 16283 C C . PHE A 1 108 ? 4.097 15.125 -12.710 1.00 0.00 108 PHE A C 10
ATOM 16284 O O . PHE A 1 108 ? 3.012 15.180 -13.294 1.00 0.00 108 PHE A O 10
ATOM 16301 N N . ALA A 1 109 ? 4.688 16.223 -12.214 1.00 0.00 109 ALA A N 10
ATOM 16302 C CA . ALA A 1 109 ? 4.127 17.588 -12.214 1.00 0.00 109 ALA A CA 10
ATOM 16303 C C . ALA A 1 109 ? 2.676 17.701 -11.667 1.00 0.00 109 ALA A C 10
ATOM 16304 O O . ALA A 1 109 ? 1.892 18.549 -12.103 1.00 0.00 109 ALA A O 10
ATOM 16311 N N . GLN A 1 110 ? 2.319 16.836 -10.707 1.00 0.00 110 GLN A N 10
ATOM 16312 C CA . GLN A 1 110 ? 0.990 16.760 -10.073 1.00 0.00 110 GLN A CA 10
ATOM 16313 C C . GLN A 1 110 ? 1.087 16.298 -8.605 1.00 0.00 110 GLN A C 10
ATOM 16314 O O . GLN A 1 110 ? 0.557 16.950 -7.705 1.00 0.00 110 GLN A O 10
ATOM 16328 N N . SER A 1 111 ? 1.822 15.206 -8.356 1.00 0.00 111 SER A N 10
ATOM 16329 C CA . SER A 1 111 ? 1.934 14.528 -7.048 1.00 0.00 111 SER A CA 10
ATOM 16330 C C . SER A 1 111 ? 3.120 15.015 -6.186 1.00 0.00 111 SER A C 10
ATOM 16331 O O . SER A 1 111 ? 3.518 14.354 -5.225 1.00 0.00 111 SER A O 10
ATOM 16339 N N . GLN A 1 112 ? 3.696 16.175 -6.529 1.00 0.00 112 GLN A N 10
ATOM 16340 C CA . GLN A 1 112 ? 4.916 16.744 -5.929 1.00 0.00 112 GLN A CA 10
ATOM 16341 C C . GLN A 1 112 ? 4.767 18.242 -5.563 1.00 0.00 112 GLN A C 10
ATOM 16342 O O . GLN A 1 112 ? 5.761 18.919 -5.289 1.00 0.00 112 GLN A O 10
ATOM 16356 N N . ALA A 1 113 ? 3.529 18.760 -5.537 1.00 0.00 113 ALA A N 10
ATOM 16357 C CA . ALA A 1 113 ? 3.206 20.143 -5.155 1.00 0.00 113 ALA A CA 10
ATOM 16358 C C . ALA A 1 113 ? 1.834 20.284 -4.457 1.00 0.00 113 ALA A C 10
ATOM 16359 O O . ALA A 1 113 ? 1.757 20.908 -3.394 1.00 0.00 113 ALA A O 10
ATOM 16366 N N . PHE A 1 114 ? 0.777 19.665 -5.010 1.00 0.00 114 PHE A N 10
ATOM 16367 C CA . PHE A 1 114 ? -0.631 19.783 -4.571 1.00 0.00 114 PHE A CA 10
ATOM 16368 C C . PHE A 1 114 ? -1.190 21.235 -4.582 1.00 0.00 114 PHE A C 10
ATOM 16369 O O . PHE A 1 114 ? -0.464 22.190 -4.871 1.00 0.00 114 PHE A O 10
ATOM 16386 N N . GLN A 1 115 ? -2.493 21.399 -4.297 1.00 0.00 115 GLN A N 10
ATOM 16387 C CA . GLN A 1 115 ? -3.267 22.653 -4.455 1.00 0.00 115 GLN A CA 10
ATOM 16388 C C . GLN A 1 115 ? -3.183 23.305 -5.866 1.00 0.00 115 GLN A C 10
ATOM 16389 O O . GLN A 1 115 ? -2.565 22.779 -6.797 1.00 0.00 115 GLN A O 10
ATOM 16403 N N . GLN A 1 116 ? -3.855 24.450 -6.044 1.00 0.00 116 GLN A N 10
ATOM 16404 C CA . GLN A 1 116 ? -3.658 25.358 -7.185 1.00 0.00 116 GLN A CA 10
ATOM 16405 C C . GLN A 1 116 ? -2.262 26.023 -7.183 1.00 0.00 116 GLN A C 10
ATOM 16406 O O . GLN A 1 116 ? -1.571 26.062 -6.160 1.00 0.00 116 GLN A O 10
ATOM 16420 N N . SER A 1 117 ? -1.891 26.635 -8.309 1.00 0.00 117 SER A N 10
ATOM 16421 C CA . SER A 1 117 ? -0.743 27.547 -8.444 1.00 0.00 117 SER A CA 10
ATOM 16422 C C . SER A 1 117 ? -0.974 28.570 -9.571 1.00 0.00 117 SER A C 10
ATOM 16423 O O . SER A 1 117 ? -1.803 28.348 -10.463 1.00 0.00 117 SER A O 10
ATOM 16431 N N . ALA A 1 118 ? -0.250 29.699 -9.525 1.00 0.00 118 ALA A N 10
ATOM 16432 C CA . ALA A 1 118 ? -0.364 30.824 -10.468 1.00 0.00 118 ALA A CA 10
ATOM 16433 C C . ALA A 1 118 ? 0.947 31.027 -11.262 1.00 0.00 118 ALA A C 10
ATOM 16434 O O . ALA A 1 118 ? 1.875 31.708 -10.766 1.00 0.00 118 ALA A O 10
#

Solvent-accessible surface area: 7370 Å² total; per-residue (Å²): 94,50,38,107,108,31,8,94,25,8,26,70,23,0,36,66,2,0,60,76,67,122,6,119,64,0,63,68,77,20,147,32,2,43,80,0,56,50,26,0,96,50,13,88,155,114,94,109,10,116,76,60,25,80,80,107,53,11,29,43,24,0,35,81,0,0,70,45,86,109,100,110,4,34,73,136,131,6,76,9,15,63,132,4,123,95,25,44,62,93,22,63,137,39,20,75,72,49,110,100,33,38,125,40,29,52,69,79,11,131,79,166,74,101,194,105,98,101

Organism: NCBI:txid2730554

Secondary structure (DSSP, 8-state):
--SSHHHHHHHHHHHHHHGGGT-STHHHHHHHHHHHHHHHHHHHHTTTTSS-S-HHHHHHHHHHHHTTT-SSS-SSS-HHHHHHHHHHHHHHHHHHHHHS---SSSTTHHHH------

Radius of gyration: 14.79 Å; Cα contacts (8 Å, |Δi|>4): 103; chains: 1; bounding box: 46×32×23 Å